Protein 2EP4 (pdb70)

Solvent-accessible surface area: 6997 Å² total; per-residue (Å²): 140,123,117,66,127,107,69,170,120,173,128,159,141,122,179,85,112,4,24,50,48,129,110,74,39,94,122,221,46,129,75,12,138,19,104,22,192,46,27,1,15,100,122,11,14,85,140,57,56,142,111,137,120,36,5,35,96,59,108,106,98,37,120,154,133,98,142,178,89,40,141,116,104,131

Sequence (74 aa):
GSSGSSGKVKELNLHELCAVCLEDFKPRDELGICPCKHAFHRKCLIKWLEVRKVCPLCNMPVLQLAQLSGPSSGGSSGSSGKVKELNLHELCAVCLEDFKPRDELGICPCKHAFHRKCLIKWLEVRKVCPLCNMPVLQLAQLSGPSSGGSSGSSGKVKELNLHELCAVCLEDFKPRDELGICPCKHAFHRKCLIKWLEVRKVCPLCNMPVLQLAQLSGPSSGGSSGSSGKVKELNLHELCAVCLEDFKPRDELGICPCKHAFHRKCLIKWLEVRKVCPLCNMPVLQLAQLSGPSSGGSSGSSGKVKELNLHELCAVCLEDFKPRDELGICPCKHAFHRKCLIKWLEVRKVCPLCNMPVLQLAQLSGPSSGGSSGSSGKVKELNLHELCAVCLEDFKPRDELGICPCKHAFHRKCLIKWLEVRKVCPLCNMPVLQLAQLSGPSSGGSSGSSGKVKELNLHELCAVCLEDFKPRDELGICPCKHAFHRKCLIKWLEVRKVCPLCNMPVLQLAQLSGPSSGGSSGSSGKVKELNLHELCAVCLEDFKPRDELGICPCKHAFHRKCLIKWLEVRKVCPLCNMPVLQLAQLSGPSSGGSSGSSGKVKELNLHELCAVCLEDFKPRDELGICPCKHAFHRKCLIKWLEVRKVCPLCNMPVLQLAQLSGPSSGGSSGSSGKVKELNLHELCAVCLEDFKPRDELGICPCKHAFHRKCLIKWLEVRKVCPLCNMPVLQLAQLSGPSSGGSSGSSGKVKELNLHELCAVCLEDFKPRDELGICPCKHAFHRKCLIKWLEVRKVCPLCNMPVLQLAQLSGPSSGGSSGSSGKVKELNLHELCAVCLEDFKPRDELGICPCKHAFHRKCLIKWLEVRKVCPLCNMPVLQLAQLSGPSSGGSSGSSGKVKELNLHELCAVCLEDFKPRDELGICPCKHAFHRKCLIKWLEVRKVCPLCNMPVLQLAQLSGPSSGGSSGSSGKVKELNLHELCAVCLEDFKPRDELGICPCKHAFHRKCLIKWLEVRKVCPLCNMPVLQLAQLSGPSSGGSSGSSGKVKELNLHELCAVCLEDFKPRDELGICPCKHAFHRKCLIKWLEVRKVCPLCNMPVLQLAQLSGPSSGGSSGSSGKVKELNLHELCAVCLEDFKPRDELGICPCKHAFHRKCLIKWLEVRKVCPLCNMPVLQLAQLSGPSSGGSSGSSGKVKELNLHELCAVCLEDFKPRDELGICPCKHAFHRKCLIKWLEVRKVCPLCNMPVLQLAQLSGPSSGGSSGSSGKVKELNLHELCAVCLEDFKPRDELGICPCKHAFHRKCLIKWLEVRKVCPLCNMPVLQLAQLSGPSSGGSSGSSGKVKELNLHELCAVCLEDFKPRDELGICPCKHAFHRKCLIKWLEVRKVCPLCNMPVLQLAQLSGPSSGGSSGSSGKVKELNLHELCAVCLEDFKPRDELGICPCKHAFHRKCLIKWLEVRKVCPLCNMPVLQLAQLSGPSSG

Radius of gyration: 15.79 Å; Cα contacts (8 Å, |Δi|>4): 57; chains: 1; bounding box: 51×25×34 Å

Foldseek 3Di:
DCPDDDDDDDDDDDDQAADQVRHRDDPVFDWDQAPVRHIHGPVSQVVCCVVQCADSVPRHRDDDVVDVDDDDDD

Secondary structure (DSSP, 8-state):
------S-------S-B-SSS--B--SSS-EEEETTTEEEEHHHHHHHHHH-SB-TTT--B-SS--S---S---

Structure (mmCIF, N/CA/C/O backbone):
data_2EP4
#
_entry.id   2EP4
#
loop_
_entity.id
_entity.type
_entity.pdbx_description
1 polymer 'RING finger protein 24'
2 non-polymer 'ZINC ION'
#
loop_
_atom_site.group_PDB
_atom_site.id
_atom_site.type_symbol
_atom_site.label_atom_id
_atom_site.label_alt_id
_atom_site.label_comp_id
_atom_site.label_asym_id
_atom_site.label_entity_id
_atom_site.label_seq_id
_atom_site.pdbx_PDB_ins_code
_atom_site.Cartn_x
_atom_site.Cartn_y
_atom_site.Cartn_z
_atom_site.occupancy
_atom_site.B_iso_or_equiv
_atom_site.auth_seq_id
_atom_site.auth_comp_id
_atom_site.auth_asym_id
_atom_site.auth_atom_id
_atom_site.pdbx_PDB_model_num
ATOM 1 N N . GLY A 1 1 ? -11.898 -2.873 16.269 1.00 0.00 61 GLY A N 1
ATOM 2 C CA . GLY A 1 1 ? -12.887 -2.865 15.207 1.00 0.00 61 GLY A CA 1
ATOM 3 C C . GLY A 1 1 ? -13.896 -1.745 15.363 1.00 0.00 61 GLY A C 1
ATOM 4 O O . GLY A 1 1 ? -13.779 -0.916 16.266 1.00 0.00 61 GLY A O 1
ATOM 8 N N . SER A 1 2 ? -14.890 -1.719 14.481 1.00 0.00 62 SER A N 1
ATOM 9 C CA . SER A 1 2 ? -15.921 -0.688 14.522 1.00 0.00 62 SER A CA 1
ATOM 10 C C . SER A 1 2 ? -17.311 -1.313 14.590 1.00 0.00 62 SER A C 1
ATOM 11 O O . SER A 1 2 ? -17.646 -2.198 13.803 1.00 0.00 62 SER A O 1
ATOM 19 N N . SER A 1 3 ? -18.117 -0.845 15.538 1.00 0.00 63 SER A N 1
ATOM 20 C CA . SER A 1 3 ? -19.471 -1.360 15.713 1.00 0.00 63 SER A CA 1
ATOM 21 C C . SER A 1 3 ? -20.379 -0.300 16.328 1.00 0.00 63 SER A C 1
ATOM 22 O O . SER A 1 3 ? -20.074 0.262 17.379 1.00 0.00 63 SER A O 1
ATOM 30 N N . GLY A 1 4 ? -21.500 -0.032 15.664 1.00 0.00 64 GLY A N 1
ATOM 31 C CA . GLY A 1 4 ? -22.437 0.960 16.160 1.00 0.00 64 GLY A CA 1
ATOM 32 C C . GLY A 1 4 ? -23.240 1.604 15.048 1.00 0.00 64 GLY A C 1
ATOM 33 O O . GLY A 1 4 ? -23.477 2.812 15.064 1.00 0.00 64 GLY A O 1
ATOM 37 N N . SER A 1 5 ? -23.660 0.797 14.079 1.00 0.00 65 SER A N 1
ATOM 38 C CA . SER A 1 5 ? -24.437 1.297 12.951 1.00 0.00 65 SER A CA 1
ATOM 39 C C . SER A 1 5 ? -25.549 2.228 13.427 1.00 0.00 65 SER A C 1
ATOM 40 O O . SER A 1 5 ? -26.556 1.780 13.974 1.00 0.00 65 SER A O 1
ATOM 48 N N . SER A 1 6 ? -25.357 3.526 13.213 1.00 0.00 66 SER A N 1
ATOM 49 C CA . SER A 1 6 ? -26.340 4.521 13.623 1.00 0.00 66 SER A CA 1
ATOM 50 C C . SER A 1 6 ? -26.102 5.847 12.906 1.00 0.00 66 SER A C 1
ATOM 51 O O . SER A 1 6 ? -24.977 6.166 12.525 1.00 0.00 66 SER A O 1
ATOM 59 N N . GLY A 1 7 ? -27.172 6.615 12.726 1.00 0.00 67 GLY A N 1
ATOM 60 C CA . GLY A 1 7 ? -27.060 7.897 12.055 1.00 0.00 67 GLY A CA 1
ATOM 61 C C . GLY A 1 7 ? -27.023 7.761 10.546 1.00 0.00 67 GLY A C 1
ATOM 62 O O . GLY A 1 7 ? -26.837 6.664 10.019 1.00 0.00 67 GLY A O 1
ATOM 66 N N . LYS A 1 8 ? -27.204 8.877 9.848 1.00 0.00 68 LYS A N 1
ATOM 67 C CA . LYS A 1 8 ? -27.191 8.878 8.390 1.00 0.00 68 LYS A CA 1
ATOM 68 C C . LYS A 1 8 ? -25.761 8.881 7.859 1.00 0.00 68 LYS A C 1
ATOM 69 O O . LYS A 1 8 ? -24.973 9.774 8.173 1.00 0.00 68 LYS A O 1
ATOM 88 N N . VAL A 1 9 ? -25.432 7.878 7.051 1.00 0.00 69 VAL A N 1
ATOM 89 C CA . VAL A 1 9 ? -24.098 7.766 6.474 1.00 0.00 69 VAL A CA 1
ATOM 90 C C . VAL A 1 9 ? -24.147 7.870 4.954 1.00 0.00 69 VAL A C 1
ATOM 91 O O . VAL A 1 9 ? -24.901 7.153 4.295 1.00 0.00 69 VAL A O 1
ATOM 104 N N . LYS A 1 10 ? -23.336 8.766 4.401 1.00 0.00 70 LYS A N 1
ATOM 105 C CA . LYS A 1 10 ? -23.284 8.963 2.957 1.00 0.00 70 LYS A CA 1
ATOM 106 C C . LYS A 1 10 ? -21.851 8.861 2.446 1.00 0.00 70 LYS A C 1
ATOM 107 O O . LYS A 1 10 ? -21.141 9.862 2.359 1.00 0.00 70 LYS A O 1
ATOM 126 N N . GLU A 1 11 ? -21.433 7.645 2.108 1.00 0.00 71 GLU A N 1
ATOM 127 C CA . GLU A 1 11 ? -20.084 7.414 1.604 1.00 0.00 71 GLU A CA 1
ATOM 128 C C . GLU A 1 11 ? -20.114 6.550 0.347 1.00 0.00 71 GLU A C 1
ATOM 129 O O . GLU A 1 11 ? -20.216 5.325 0.423 1.00 0.00 71 GLU A O 1
ATOM 141 N N . LEU A 1 12 ? -20.024 7.197 -0.810 1.00 0.00 72 LEU A N 1
ATOM 142 C CA . LEU A 1 12 ? -20.041 6.489 -2.086 1.00 0.00 72 LEU A CA 1
ATOM 143 C C . LEU A 1 12 ? -19.344 5.138 -1.968 1.00 0.00 72 LEU A C 1
ATOM 144 O O . LEU A 1 12 ? -18.220 5.049 -1.475 1.00 0.00 72 LEU A O 1
ATOM 160 N N . ASN A 1 13 ? -20.018 4.088 -2.426 1.00 0.00 73 ASN A N 1
ATOM 161 C CA . ASN A 1 13 ? -19.463 2.740 -2.373 1.00 0.00 73 ASN A CA 1
ATOM 162 C C . ASN A 1 13 ? -18.435 2.532 -3.481 1.00 0.00 73 ASN A C 1
ATOM 163 O O . ASN A 1 13 ? -18.597 3.033 -4.595 1.00 0.00 73 ASN A O 1
ATOM 174 N N . LEU A 1 14 ? -17.379 1.789 -3.169 1.00 0.00 74 LEU A N 1
ATOM 175 C CA . LEU A 1 14 ? -16.325 1.513 -4.138 1.00 0.00 74 LEU A CA 1
ATOM 176 C C . LEU A 1 14 ? -15.820 0.080 -4.001 1.00 0.00 74 LEU A C 1
ATOM 177 O O . LEU A 1 14 ? -16.044 -0.573 -2.981 1.00 0.00 74 LEU A O 1
ATOM 193 N N . HIS A 1 15 ? -15.136 -0.403 -5.033 1.00 0.00 75 HIS A N 1
ATOM 194 C CA . HIS A 1 15 ? -14.597 -1.758 -5.026 1.00 0.00 75 HIS A CA 1
ATOM 195 C C . HIS A 1 15 ? -13.081 -1.739 -4.858 1.00 0.00 75 HIS A C 1
ATOM 196 O O . HIS A 1 15 ? -12.368 -2.522 -5.484 1.00 0.00 75 HIS A O 1
ATOM 210 N N . GLU A 1 16 ? -12.596 -0.838 -4.008 1.00 0.00 76 GLU A N 1
ATOM 211 C CA . GLU A 1 16 ? -11.164 -0.717 -3.760 1.00 0.00 76 GLU A CA 1
ATOM 212 C C . GLU A 1 16 ? -10.895 -0.340 -2.306 1.00 0.00 76 GLU A C 1
ATOM 213 O O . GLU A 1 16 ? -11.239 0.757 -1.863 1.00 0.00 76 GLU A O 1
ATOM 225 N N . LEU A 1 17 ? -10.277 -1.256 -1.568 1.00 0.00 77 LEU A N 1
ATOM 226 C CA . LEU A 1 17 ? -9.961 -1.021 -0.163 1.00 0.00 77 LEU A CA 1
ATOM 227 C C . LEU A 1 17 ? -8.590 -1.590 0.189 1.00 0.00 77 LEU A C 1
ATOM 228 O O . LEU A 1 17 ? -8.265 -2.721 -0.172 1.00 0.00 77 LEU A O 1
ATOM 244 N N . CYS A 1 18 ? -7.792 -0.799 0.898 1.00 0.00 78 CYS A N 1
ATOM 245 C CA . CYS A 1 18 ? -6.456 -1.224 1.301 1.00 0.00 78 CYS A CA 1
ATOM 246 C C . CYS A 1 18 ? -6.469 -2.671 1.786 1.00 0.00 78 CYS A C 1
ATOM 247 O O . CYS A 1 18 ? -7.526 -3.229 2.078 1.00 0.00 78 CYS A O 1
ATOM 254 N N . ALA A 1 19 ? -5.286 -3.271 1.870 1.00 0.00 79 ALA A N 1
ATOM 255 C CA . ALA A 1 19 ? -5.161 -4.651 2.322 1.00 0.00 79 ALA A CA 1
ATOM 256 C C . ALA A 1 19 ? -4.467 -4.724 3.678 1.00 0.00 79 ALA A C 1
ATOM 257 O O . ALA A 1 19 ? -4.809 -5.556 4.518 1.00 0.00 79 ALA A O 1
ATOM 264 N N . VAL A 1 20 ? -3.489 -3.847 3.885 1.00 0.00 80 VAL A N 1
ATOM 265 C CA . VAL A 1 20 ? -2.747 -3.812 5.139 1.00 0.00 80 VAL A CA 1
ATOM 266 C C . VAL A 1 20 ? -3.634 -3.352 6.290 1.00 0.00 80 VAL A C 1
ATOM 267 O O . VAL A 1 20 ? -3.860 -4.091 7.249 1.00 0.00 80 VAL A O 1
ATOM 280 N N . CYS A 1 21 ? -4.136 -2.125 6.189 1.00 0.00 81 CYS A N 1
ATOM 281 C CA . CYS A 1 21 ? -4.999 -1.564 7.221 1.00 0.00 81 CYS A CA 1
ATOM 282 C C . CYS A 1 21 ? -6.463 -1.896 6.945 1.00 0.00 81 CYS A C 1
ATOM 283 O O . CYS A 1 21 ? -7.275 -1.989 7.867 1.00 0.00 81 CYS A O 1
ATOM 290 N N . LEU A 1 22 ? -6.793 -2.074 5.670 1.00 0.00 82 LEU A N 1
ATOM 291 C CA . LEU A 1 22 ? -8.159 -2.396 5.272 1.00 0.00 82 LEU A CA 1
ATOM 292 C C . LEU A 1 22 ? -9.098 -1.226 5.551 1.00 0.00 82 LEU A C 1
ATOM 293 O O . LEU A 1 22 ? -10.117 -1.384 6.222 1.00 0.00 82 LEU A O 1
ATOM 309 N N . GLU A 1 23 ? -8.747 -0.055 5.029 1.00 0.00 83 GLU A N 1
ATOM 310 C CA . GLU A 1 23 ? -9.560 1.140 5.222 1.00 0.00 83 GLU A CA 1
ATOM 311 C C . GLU A 1 23 ? -9.752 1.886 3.904 1.00 0.00 83 GLU A C 1
ATOM 312 O O . GLU A 1 23 ? -8.798 2.103 3.157 1.00 0.00 83 GLU A O 1
ATOM 324 N N . ASP A 1 24 ? -10.991 2.275 3.627 1.00 0.00 84 ASP A N 1
ATOM 325 C CA . ASP A 1 24 ? -11.310 2.996 2.400 1.00 0.00 84 ASP A CA 1
ATOM 326 C C . ASP A 1 24 ? -10.242 4.041 2.092 1.00 0.00 84 ASP A C 1
ATOM 327 O O . ASP A 1 24 ? -9.966 4.922 2.907 1.00 0.00 84 ASP A O 1
ATOM 336 N N . PHE A 1 25 ? -9.642 3.936 0.910 1.00 0.00 85 PHE A N 1
ATOM 337 C CA . PHE A 1 25 ? -8.603 4.871 0.495 1.00 0.00 85 PHE A CA 1
ATOM 338 C C . PHE A 1 25 ? -9.122 6.306 0.515 1.00 0.00 85 PHE A C 1
ATOM 339 O O . PHE A 1 25 ? -10.263 6.571 0.137 1.00 0.00 85 PHE A O 1
ATOM 356 N N . LYS A 1 26 ? -8.275 7.228 0.960 1.00 0.00 86 LYS A N 1
ATOM 357 C CA . LYS A 1 26 ? -8.645 8.637 1.030 1.00 0.00 86 LYS A CA 1
ATOM 358 C C . LYS A 1 26 ? -7.687 9.493 0.209 1.00 0.00 86 LYS A C 1
ATOM 359 O O . LYS A 1 26 ? -6.496 9.201 0.097 1.00 0.00 86 LYS A O 1
ATOM 378 N N . PRO A 1 27 ? -8.215 10.576 -0.380 1.00 0.00 87 PRO A N 1
ATOM 379 C CA . PRO A 1 27 ? -7.423 11.498 -1.199 1.00 0.00 87 PRO A CA 1
ATOM 380 C C . PRO A 1 27 ? -6.435 12.310 -0.369 1.00 0.00 87 PRO A C 1
ATOM 381 O O . PRO A 1 27 ? -5.322 12.593 -0.812 1.00 0.00 87 PRO A O 1
ATOM 392 N N . ARG A 1 28 ? -6.850 12.682 0.838 1.00 0.00 88 ARG A N 1
ATOM 393 C CA . ARG A 1 28 ? -6.001 13.462 1.730 1.00 0.00 88 ARG A CA 1
ATOM 394 C C . ARG A 1 28 ? -4.613 12.840 1.843 1.00 0.00 88 ARG A C 1
ATOM 395 O O . ARG A 1 28 ? -3.605 13.546 1.863 1.00 0.00 88 ARG A O 1
ATOM 416 N N . ASP A 1 29 ? -4.569 11.514 1.916 1.00 0.00 89 ASP A N 1
ATOM 417 C CA . ASP A 1 29 ? -3.304 10.796 2.026 1.00 0.00 89 ASP A CA 1
ATOM 418 C C . ASP A 1 29 ? -2.814 10.345 0.654 1.00 0.00 89 ASP A C 1
ATOM 419 O O . ASP A 1 29 ? -3.608 9.953 -0.200 1.00 0.00 89 ASP A O 1
ATOM 428 N N . GLU A 1 30 ? -1.502 10.404 0.451 1.00 0.00 90 GLU A N 1
ATOM 429 C CA . GLU A 1 30 ? -0.907 10.004 -0.819 1.00 0.00 90 GLU A CA 1
ATOM 430 C C . GLU A 1 30 ? -1.051 8.500 -1.036 1.00 0.00 90 GLU A C 1
ATOM 431 O O . GLU A 1 30 ? -1.048 7.720 -0.083 1.00 0.00 90 GLU A O 1
ATOM 443 N N . LEU A 1 31 ? -1.177 8.100 -2.297 1.00 0.00 91 LEU A N 1
ATOM 444 C CA . LEU A 1 31 ? -1.323 6.690 -2.641 1.00 0.00 91 LEU A CA 1
ATOM 445 C C . LEU A 1 31 ? -0.188 6.232 -3.552 1.00 0.00 91 LEU A C 1
ATOM 446 O O . LEU A 1 31 ? 0.066 6.833 -4.595 1.00 0.00 91 LEU A O 1
ATOM 462 N N . GLY A 1 32 ? 0.491 5.162 -3.151 1.00 0.00 92 GLY A N 1
ATOM 463 C CA . GLY A 1 32 ? 1.590 4.640 -3.943 1.00 0.00 92 GLY A CA 1
ATOM 464 C C . GLY A 1 32 ? 1.177 3.458 -4.798 1.00 0.00 92 GLY A C 1
ATOM 465 O O . GLY A 1 32 ? 0.711 2.443 -4.282 1.00 0.00 92 GLY A O 1
ATOM 469 N N . ILE A 1 33 ? 1.348 3.591 -6.109 1.00 0.00 93 ILE A N 1
ATOM 470 C CA . ILE A 1 33 ? 0.989 2.526 -7.037 1.00 0.00 93 ILE A CA 1
ATOM 471 C C . ILE A 1 33 ? 2.161 1.577 -7.265 1.00 0.00 93 ILE A C 1
ATOM 472 O O . ILE A 1 33 ? 3.298 2.013 -7.451 1.00 0.00 93 ILE A O 1
ATOM 488 N N . CYS A 1 34 ? 1.876 0.280 -7.250 1.00 0.00 94 CYS A N 1
ATOM 489 C CA . CYS A 1 34 ? 2.907 -0.731 -7.456 1.00 0.00 94 CYS A CA 1
ATOM 490 C C . CYS A 1 34 ? 2.859 -1.274 -8.881 1.00 0.00 94 CYS A C 1
ATOM 491 O O . CYS A 1 34 ? 1.866 -1.128 -9.594 1.00 0.00 94 CYS A O 1
ATOM 499 N N . PRO A 1 35 ? 3.957 -1.916 -9.307 1.00 0.00 95 PRO A N 1
ATOM 500 C CA . PRO A 1 35 ? 4.066 -2.492 -10.650 1.00 0.00 95 PRO A CA 1
ATOM 501 C C . PRO A 1 35 ? 3.165 -3.709 -10.833 1.00 0.00 95 PRO A C 1
ATOM 502 O O . PRO A 1 35 ? 3.182 -4.354 -11.882 1.00 0.00 95 PRO A O 1
ATOM 513 N N . CYS A 1 36 ? 2.380 -4.018 -9.806 1.00 0.00 96 CYS A N 1
ATOM 514 C CA . CYS A 1 36 ? 1.472 -5.158 -9.853 1.00 0.00 96 CYS A CA 1
ATOM 515 C C . CYS A 1 36 ? 0.018 -4.695 -9.844 1.00 0.00 96 CYS A C 1
ATOM 516 O O . CYS A 1 36 ? -0.861 -5.383 -9.323 1.00 0.00 96 CYS A O 1
ATOM 523 N N . LYS A 1 37 ? -0.229 -3.526 -10.423 1.00 0.00 97 LYS A N 1
ATOM 524 C CA . LYS A 1 37 ? -1.576 -2.970 -10.484 1.00 0.00 97 LYS A CA 1
ATOM 525 C C . LYS A 1 37 ? -2.236 -2.992 -9.109 1.00 0.00 97 LYS A C 1
ATOM 526 O O . LYS A 1 37 ? -3.412 -3.335 -8.980 1.00 0.00 97 LYS A O 1
ATOM 545 N N . HIS A 1 38 ? -1.473 -2.624 -8.085 1.00 0.00 98 HIS A N 1
ATOM 546 C CA . HIS A 1 38 ? -1.985 -2.600 -6.720 1.00 0.00 98 HIS A CA 1
ATOM 547 C C . HIS A 1 38 ? -1.525 -1.342 -5.989 1.00 0.00 98 HIS A C 1
ATOM 548 O O . HIS A 1 38 ? -0.327 -1.092 -5.859 1.00 0.00 98 HIS A O 1
ATOM 562 N N . ALA A 1 39 ? -2.485 -0.554 -5.515 1.00 0.00 99 ALA A N 1
ATOM 563 C CA . ALA A 1 39 ? -2.178 0.676 -4.797 1.00 0.00 99 ALA A CA 1
ATOM 564 C C . ALA A 1 39 ? -2.396 0.506 -3.297 1.00 0.00 99 ALA A C 1
ATOM 565 O O . ALA A 1 39 ? -3.314 -0.194 -2.869 1.00 0.00 99 ALA A O 1
ATOM 572 N N . PHE A 1 40 ? -1.545 1.148 -2.504 1.00 0.00 100 PHE A N 1
ATOM 573 C CA . PHE A 1 40 ? -1.644 1.066 -1.051 1.00 0.00 100 PHE A CA 1
ATOM 574 C C . PHE A 1 40 ? -1.256 2.392 -0.403 1.00 0.00 100 PHE A C 1
ATOM 575 O O . PHE A 1 40 ? -0.707 3.278 -1.059 1.00 0.00 100 PHE A O 1
ATOM 592 N N . HIS A 1 41 ? -1.545 2.520 0.888 1.00 0.00 101 HIS A N 1
ATOM 593 C CA . HIS A 1 41 ? -1.227 3.738 1.625 1.00 0.00 101 HIS A CA 1
ATOM 594 C C . HIS A 1 41 ? 0.283 3.908 1.766 1.00 0.00 101 HIS A C 1
ATOM 595 O O . HIS A 1 41 ? 0.987 2.982 2.167 1.00 0.00 101 HIS A O 1
ATOM 609 N N . ARG A 1 42 ? 0.772 5.098 1.432 1.00 0.00 102 ARG A N 1
ATOM 610 C CA . ARG A 1 42 ? 2.198 5.389 1.519 1.00 0.00 102 ARG A CA 1
ATOM 611 C C . ARG A 1 42 ? 2.789 4.831 2.810 1.00 0.00 102 ARG A C 1
ATOM 612 O O . ARG A 1 42 ? 3.939 4.393 2.841 1.00 0.00 102 ARG A O 1
ATOM 633 N N . LYS A 1 43 ? 1.995 4.851 3.875 1.00 0.00 103 LYS A N 1
ATOM 634 C CA . LYS A 1 43 ? 2.437 4.347 5.170 1.00 0.00 103 LYS A CA 1
ATOM 635 C C . LYS A 1 43 ? 2.327 2.827 5.228 1.00 0.00 103 LYS A C 1
ATOM 636 O O . LYS A 1 43 ? 3.293 2.137 5.555 1.00 0.00 103 LYS A O 1
ATOM 655 N N . CYS A 1 44 ? 1.145 2.311 4.908 1.00 0.00 104 CYS A N 1
ATOM 656 C CA . CYS A 1 44 ? 0.909 0.872 4.923 1.00 0.00 104 CYS A CA 1
ATOM 657 C C . CYS A 1 44 ? 1.987 0.136 4.132 1.00 0.00 104 CYS A C 1
ATOM 658 O O . CYS A 1 44 ? 2.564 -0.842 4.609 1.00 0.00 104 CYS A O 1
ATOM 665 N N . LEU A 1 45 ? 2.252 0.612 2.921 1.00 0.00 105 LEU A N 1
ATOM 666 C CA . LEU A 1 45 ? 3.261 0.000 2.062 1.00 0.00 105 LEU A CA 1
ATOM 667 C C . LEU A 1 45 ? 4.637 0.051 2.717 1.00 0.00 105 LEU A C 1
ATOM 668 O O . LEU A 1 45 ? 5.202 -0.982 3.078 1.00 0.00 105 LEU A O 1
ATOM 684 N N . ILE A 1 46 ? 5.169 1.259 2.870 1.00 0.00 106 ILE A N 1
ATOM 685 C CA . ILE A 1 46 ? 6.478 1.444 3.485 1.00 0.00 106 ILE A CA 1
ATOM 686 C C . ILE A 1 46 ? 6.673 0.492 4.660 1.00 0.00 106 ILE A C 1
ATOM 687 O O . ILE A 1 46 ? 7.688 -0.199 4.751 1.00 0.00 106 ILE A O 1
ATOM 703 N N . LYS A 1 47 ? 5.693 0.458 5.556 1.00 0.00 107 LYS A N 1
ATOM 704 C CA . LYS A 1 47 ? 5.754 -0.412 6.725 1.00 0.00 107 LYS A CA 1
ATOM 705 C C . LYS A 1 47 ? 5.719 -1.880 6.312 1.00 0.00 107 LYS A C 1
ATOM 706 O O . LYS A 1 47 ? 6.670 -2.624 6.552 1.00 0.00 107 LYS A O 1
ATOM 725 N N . TRP A 1 48 ? 4.619 -2.289 5.691 1.00 0.00 108 TRP A N 1
ATOM 726 C CA . TRP A 1 48 ? 4.461 -3.668 5.244 1.00 0.00 108 TRP A CA 1
ATOM 727 C C . TRP A 1 48 ? 5.715 -4.154 4.525 1.00 0.00 108 TRP A C 1
ATOM 728 O O . TRP A 1 48 ? 6.036 -5.343 4.550 1.00 0.00 108 TRP A O 1
ATOM 749 N N . LEU A 1 49 ? 6.421 -3.228 3.885 1.00 0.00 109 LEU A N 1
ATOM 750 C CA . LEU A 1 49 ? 7.641 -3.562 3.158 1.00 0.00 109 LEU A CA 1
ATOM 751 C C . LEU A 1 49 ? 8.754 -3.966 4.120 1.00 0.00 109 LEU A C 1
ATOM 752 O O . LEU A 1 49 ? 9.564 -4.840 3.814 1.00 0.00 109 LEU A O 1
ATOM 768 N N . GLU A 1 50 ? 8.784 -3.326 5.284 1.00 0.00 110 GLU A N 1
ATOM 769 C CA . GLU A 1 50 ? 9.797 -3.620 6.291 1.00 0.00 110 GLU A CA 1
ATOM 770 C C . GLU A 1 50 ? 9.661 -5.053 6.797 1.00 0.00 110 GLU A C 1
ATOM 771 O O . GLU A 1 50 ? 10.623 -5.821 6.789 1.00 0.00 110 GLU A O 1
ATOM 783 N N . VAL A 1 51 ? 8.458 -5.407 7.239 1.00 0.00 111 VAL A N 1
ATOM 784 C CA . VAL A 1 51 ? 8.194 -6.747 7.749 1.00 0.00 111 VAL A CA 1
ATOM 785 C C . VAL A 1 51 ? 8.099 -7.758 6.612 1.00 0.00 111 VAL A C 1
ATOM 786 O O . VAL A 1 51 ? 8.479 -8.919 6.767 1.00 0.00 111 VAL A O 1
ATOM 799 N N . ARG A 1 52 ? 7.589 -7.310 5.469 1.00 0.00 112 ARG A N 1
ATOM 800 C CA . ARG A 1 52 ? 7.443 -8.176 4.306 1.00 0.00 112 ARG A CA 1
ATOM 801 C C . ARG A 1 52 ? 7.611 -7.383 3.013 1.00 0.00 112 ARG A C 1
ATOM 802 O O . ARG A 1 52 ? 6.736 -6.606 2.631 1.00 0.00 112 ARG A O 1
ATOM 823 N N . LYS A 1 53 ? 8.741 -7.584 2.344 1.00 0.00 113 LYS A N 1
ATOM 824 C CA . LYS A 1 53 ? 9.024 -6.889 1.094 1.00 0.00 113 LYS A CA 1
ATOM 825 C C . LYS A 1 53 ? 8.224 -7.491 -0.057 1.00 0.00 113 LYS A C 1
ATOM 826 O O . LYS A 1 53 ? 8.770 -7.781 -1.121 1.00 0.00 113 LYS A O 1
ATOM 845 N N . VAL A 1 54 ? 6.926 -7.676 0.164 1.00 0.00 114 VAL A N 1
ATOM 846 C CA . VAL A 1 54 ? 6.050 -8.241 -0.855 1.00 0.00 114 VAL A CA 1
ATOM 847 C C . VAL A 1 54 ? 4.670 -7.594 -0.814 1.00 0.00 114 VAL A C 1
ATOM 848 O O . VAL A 1 54 ? 4.327 -6.899 0.143 1.00 0.00 114 VAL A O 1
ATOM 861 N N . CYS A 1 55 ? 3.882 -7.827 -1.858 1.00 0.00 115 CYS A N 1
ATOM 862 C CA . CYS A 1 55 ? 2.538 -7.268 -1.942 1.00 0.00 115 CYS A CA 1
ATOM 863 C C . CYS A 1 55 ? 1.542 -8.125 -1.167 1.00 0.00 115 CYS A C 1
ATOM 864 O O . CYS A 1 55 ? 1.433 -9.334 -1.374 1.00 0.00 115 CYS A O 1
ATOM 871 N N . PRO A 1 56 ? 0.798 -7.486 -0.252 1.00 0.00 116 PRO A N 1
ATOM 872 C CA . PRO A 1 56 ? -0.202 -8.170 0.573 1.00 0.00 116 PRO A CA 1
ATOM 873 C C . PRO A 1 56 ? -1.412 -8.621 -0.239 1.00 0.00 116 PRO A C 1
ATOM 874 O O . PRO A 1 56 ? -2.383 -9.141 0.312 1.00 0.00 116 PRO A O 1
ATOM 885 N N . LEU A 1 57 ? -1.347 -8.420 -1.550 1.00 0.00 117 LEU A N 1
ATOM 886 C CA . LEU A 1 57 ? -2.437 -8.807 -2.439 1.00 0.00 117 LEU A CA 1
ATOM 887 C C . LEU A 1 57 ? -2.027 -9.979 -3.326 1.00 0.00 117 LEU A C 1
ATOM 888 O O . LEU A 1 57 ? -2.501 -11.101 -3.148 1.00 0.00 117 LEU A O 1
ATOM 904 N N . CYS A 1 58 ? -1.143 -9.710 -4.280 1.00 0.00 118 CYS A N 1
ATOM 905 C CA . CYS A 1 58 ? -0.667 -10.742 -5.194 1.00 0.00 118 CYS A CA 1
ATOM 906 C C . CYS A 1 58 ? 0.407 -11.601 -4.533 1.00 0.00 118 CYS A C 1
ATOM 907 O O . CYS A 1 58 ? 0.562 -12.777 -4.858 1.00 0.00 118 CYS A O 1
ATOM 914 N N . ASN A 1 59 ? 1.146 -11.003 -3.604 1.00 0.00 119 ASN A N 1
ATOM 915 C CA . ASN A 1 59 ? 2.206 -11.714 -2.897 1.00 0.00 119 ASN A CA 1
ATOM 916 C C . ASN A 1 59 ? 3.409 -11.941 -3.807 1.00 0.00 119 ASN A C 1
ATOM 917 O O . ASN A 1 59 ? 3.994 -13.023 -3.820 1.00 0.00 119 ASN A O 1
ATOM 928 N N . MET A 1 60 ? 3.773 -10.912 -4.566 1.00 0.00 120 MET A N 1
ATOM 929 C CA . MET A 1 60 ? 4.908 -10.999 -5.477 1.00 0.00 120 MET A CA 1
ATOM 930 C C . MET A 1 60 ? 6.106 -10.230 -4.929 1.00 0.00 120 MET A C 1
ATOM 931 O O . MET A 1 60 ? 5.970 -9.154 -4.347 1.00 0.00 120 MET A O 1
ATOM 945 N N . PRO A 1 61 ? 7.309 -10.793 -5.118 1.00 0.00 121 PRO A N 1
ATOM 946 C CA . PRO A 1 61 ? 8.554 -10.177 -4.650 1.00 0.00 121 PRO A CA 1
ATOM 947 C C . PRO A 1 61 ? 8.910 -8.920 -5.436 1.00 0.00 121 PRO A C 1
ATOM 948 O O . PRO A 1 61 ? 9.304 -8.995 -6.600 1.00 0.00 121 PRO A O 1
ATOM 959 N N . VAL A 1 62 ? 8.769 -7.765 -4.793 1.00 0.00 122 VAL A N 1
ATOM 960 C CA . VAL A 1 62 ? 9.077 -6.491 -5.432 1.00 0.00 122 VAL A CA 1
ATOM 961 C C . VAL A 1 62 ? 10.304 -5.843 -4.801 1.00 0.00 122 VAL A C 1
ATOM 962 O O . VAL A 1 62 ? 10.185 -5.005 -3.906 1.00 0.00 122 VAL A O 1
ATOM 975 N N . LEU A 1 63 ? 11.482 -6.234 -5.273 1.00 0.00 123 LEU A N 1
ATOM 976 C CA . LEU A 1 63 ? 12.733 -5.691 -4.756 1.00 0.00 123 LEU A CA 1
ATOM 977 C C . LEU A 1 63 ? 13.351 -4.709 -5.746 1.00 0.00 123 LEU A C 1
ATOM 978 O O . LEU A 1 63 ? 13.751 -3.606 -5.373 1.00 0.00 123 LEU A O 1
ATOM 994 N N . GLN A 1 64 ? 13.423 -5.116 -7.009 1.00 0.00 124 GLN A N 1
ATOM 995 C CA . GLN A 1 64 ? 13.991 -4.271 -8.053 1.00 0.00 124 GLN A CA 1
ATOM 996 C C . GLN A 1 64 ? 12.971 -4.010 -9.156 1.00 0.00 124 GLN A C 1
ATOM 997 O O . GLN A 1 64 ? 12.247 -4.914 -9.574 1.00 0.00 124 GLN A O 1
ATOM 1011 N N . LEU A 1 65 ? 12.919 -2.768 -9.624 1.00 0.00 125 LEU A N 1
ATOM 1012 C CA . LEU A 1 65 ? 11.987 -2.386 -10.680 1.00 0.00 125 LEU A CA 1
ATOM 1013 C C . LEU A 1 65 ? 12.469 -2.884 -12.038 1.00 0.00 125 LEU A C 1
ATOM 1014 O O . LEU A 1 65 ? 13.375 -2.304 -12.636 1.00 0.00 125 LEU A O 1
ATOM 1030 N N . ALA A 1 66 ? 11.856 -3.960 -12.520 1.00 0.00 126 ALA A N 1
ATOM 1031 C CA . ALA A 1 66 ? 12.221 -4.533 -13.810 1.00 0.00 126 ALA A CA 1
ATOM 1032 C C . ALA A 1 66 ? 12.069 -3.507 -14.929 1.00 0.00 126 ALA A C 1
ATOM 1033 O O . ALA A 1 66 ? 12.939 -3.383 -15.791 1.00 0.00 126 ALA A O 1
ATOM 1040 N N . GLN A 1 67 ? 10.959 -2.776 -14.909 1.00 0.00 127 GLN A N 1
ATOM 1041 C CA . GLN A 1 67 ? 10.694 -1.763 -15.923 1.00 0.00 127 GLN A CA 1
ATOM 1042 C C . GLN A 1 67 ? 11.865 -0.793 -16.042 1.00 0.00 127 GLN A C 1
ATOM 1043 O O . GLN A 1 67 ? 12.511 -0.458 -15.049 1.00 0.00 127 GLN A O 1
ATOM 1057 N N . LEU A 1 68 ? 12.134 -0.346 -17.264 1.00 0.00 128 LEU A N 1
ATOM 1058 C CA . LEU A 1 68 ? 13.228 0.586 -17.514 1.00 0.00 128 LEU A CA 1
ATOM 1059 C C . LEU A 1 68 ? 12.765 2.029 -17.337 1.00 0.00 128 LEU A C 1
ATOM 1060 O O . LEU A 1 68 ? 12.375 2.689 -18.300 1.00 0.00 128 LEU A O 1
ATOM 1076 N N . SER A 1 69 ? 12.814 2.513 -16.100 1.00 0.00 129 SER A N 1
ATOM 1077 C CA . SER A 1 69 ? 12.399 3.877 -15.796 1.00 0.00 129 SER A CA 1
ATOM 1078 C C . SER A 1 69 ? 13.572 4.844 -15.924 1.00 0.00 129 SER A C 1
ATOM 1079 O O . SER A 1 69 ? 13.517 5.807 -16.688 1.00 0.00 129 SER A O 1
ATOM 1087 N N . GLY A 1 70 ? 14.635 4.579 -15.170 1.00 0.00 130 GLY A N 1
ATOM 1088 C CA . GLY A 1 70 ? 15.807 5.433 -15.213 1.00 0.00 130 GLY A CA 1
ATOM 1089 C C . GLY A 1 70 ? 17.098 4.654 -15.060 1.00 0.00 130 GLY A C 1
ATOM 1090 O O . GLY A 1 70 ? 17.102 3.489 -14.661 1.00 0.00 130 GLY A O 1
ATOM 1094 N N . PRO A 1 71 ? 18.227 5.302 -15.385 1.00 0.00 131 PRO A N 1
ATOM 1095 C CA . PRO A 1 71 ? 19.551 4.681 -15.290 1.00 0.00 131 PRO A CA 1
ATOM 1096 C C . PRO A 1 71 ? 19.982 4.451 -13.846 1.00 0.00 131 PRO A C 1
ATOM 1097 O O . PRO A 1 71 ? 21.124 4.074 -13.581 1.00 0.00 131 PRO A O 1
ATOM 1108 N N . SER A 1 72 ? 19.062 4.680 -12.915 1.00 0.00 132 SER A N 1
ATOM 1109 C CA . SER A 1 72 ? 19.348 4.501 -11.496 1.00 0.00 132 SER A CA 1
ATOM 1110 C C . SER A 1 72 ? 19.322 3.023 -11.119 1.00 0.00 132 SER A C 1
ATOM 1111 O O . SER A 1 72 ? 18.641 2.625 -10.174 1.00 0.00 132 SER A O 1
ATOM 1119 N N . SER A 1 73 ? 20.068 2.215 -11.865 1.00 0.00 133 SER A N 1
ATOM 1120 C CA . SER A 1 73 ? 20.128 0.780 -11.613 1.00 0.00 133 SER A CA 1
ATOM 1121 C C . SER A 1 73 ? 21.550 0.257 -11.788 1.00 0.00 133 SER A C 1
ATOM 1122 O O . SER A 1 73 ? 22.183 0.479 -12.820 1.00 0.00 133 SER A O 1
ATOM 1130 N N . GLY A 1 74 ? 22.047 -0.439 -10.770 1.00 0.00 134 GLY A N 1
ATOM 1131 C CA . GLY A 1 74 ? 23.391 -0.984 -10.830 1.00 0.00 134 GLY A CA 1
ATOM 1132 C C . GLY A 1 74 ? 24.031 -1.102 -9.460 1.00 0.00 134 GLY A C 1
ATOM 1133 O O . GLY A 1 74 ? 23.507 -1.783 -8.580 1.00 0.00 134 GLY A O 1
ATOM 1139 N N . GLY A 1 1 ? -23.430 28.027 14.778 1.00 0.00 61 GLY A N 2
ATOM 1140 C CA . GLY A 1 1 ? -23.958 27.186 13.720 1.00 0.00 61 GLY A CA 2
ATOM 1141 C C . GLY A 1 1 ? -22.994 26.087 13.317 1.00 0.00 61 GLY A C 2
ATOM 1142 O O . GLY A 1 1 ? -22.494 26.073 12.192 1.00 0.00 61 GLY A O 2
ATOM 1146 N N . SER A 1 2 ? -22.730 25.166 14.238 1.00 0.00 62 SER A N 2
ATOM 1147 C CA . SER A 1 2 ? -21.815 24.062 13.975 1.00 0.00 62 SER A CA 2
ATOM 1148 C C . SER A 1 2 ? -22.212 22.825 14.775 1.00 0.00 62 SER A C 2
ATOM 1149 O O . SER A 1 2 ? -22.766 22.931 15.870 1.00 0.00 62 SER A O 2
ATOM 1157 N N . SER A 1 3 ? -21.924 21.652 14.221 1.00 0.00 63 SER A N 2
ATOM 1158 C CA . SER A 1 3 ? -22.253 20.393 14.881 1.00 0.00 63 SER A CA 2
ATOM 1159 C C . SER A 1 3 ? -21.440 19.243 14.294 1.00 0.00 63 SER A C 2
ATOM 1160 O O . SER A 1 3 ? -20.763 19.401 13.279 1.00 0.00 63 SER A O 2
ATOM 1168 N N . GLY A 1 4 ? -21.513 18.085 14.942 1.00 0.00 64 GLY A N 2
ATOM 1169 C CA . GLY A 1 4 ? -20.779 16.924 14.471 1.00 0.00 64 GLY A CA 2
ATOM 1170 C C . GLY A 1 4 ? -21.694 15.796 14.038 1.00 0.00 64 GLY A C 2
ATOM 1171 O O . GLY A 1 4 ? -22.337 15.156 14.870 1.00 0.00 64 GLY A O 2
ATOM 1175 N N . SER A 1 5 ? -21.755 15.553 12.733 1.00 0.00 65 SER A N 2
ATOM 1176 C CA . SER A 1 5 ? -22.602 14.498 12.190 1.00 0.00 65 SER A CA 2
ATOM 1177 C C . SER A 1 5 ? -21.900 13.770 11.048 1.00 0.00 65 SER A C 2
ATOM 1178 O O . SER A 1 5 ? -21.725 14.321 9.961 1.00 0.00 65 SER A O 2
ATOM 1186 N N . SER A 1 6 ? -21.499 12.529 11.304 1.00 0.00 66 SER A N 2
ATOM 1187 C CA . SER A 1 6 ? -20.812 11.725 10.299 1.00 0.00 66 SER A CA 2
ATOM 1188 C C . SER A 1 6 ? -21.676 10.546 9.863 1.00 0.00 66 SER A C 2
ATOM 1189 O O . SER A 1 6 ? -22.117 9.747 10.687 1.00 0.00 66 SER A O 2
ATOM 1197 N N . GLY A 1 7 ? -21.914 10.446 8.558 1.00 0.00 67 GLY A N 2
ATOM 1198 C CA . GLY A 1 7 ? -22.724 9.362 8.033 1.00 0.00 67 GLY A CA 2
ATOM 1199 C C . GLY A 1 7 ? -23.556 9.786 6.839 1.00 0.00 67 GLY A C 2
ATOM 1200 O O . GLY A 1 7 ? -24.758 10.021 6.962 1.00 0.00 67 GLY A O 2
ATOM 1204 N N . LYS A 1 8 ? -22.915 9.885 5.679 1.00 0.00 68 LYS A N 2
ATOM 1205 C CA . LYS A 1 8 ? -23.602 10.284 4.457 1.00 0.00 68 LYS A CA 2
ATOM 1206 C C . LYS A 1 8 ? -24.298 9.091 3.810 1.00 0.00 68 LYS A C 2
ATOM 1207 O O . LYS A 1 8 ? -23.646 8.179 3.301 1.00 0.00 68 LYS A O 2
ATOM 1226 N N . VAL A 1 9 ? -25.627 9.104 3.832 1.00 0.00 69 VAL A N 2
ATOM 1227 C CA . VAL A 1 9 ? -26.412 8.024 3.245 1.00 0.00 69 VAL A CA 2
ATOM 1228 C C . VAL A 1 9 ? -26.304 8.030 1.724 1.00 0.00 69 VAL A C 2
ATOM 1229 O O . VAL A 1 9 ? -26.739 8.972 1.063 1.00 0.00 69 VAL A O 2
ATOM 1242 N N . LYS A 1 10 ? -25.720 6.970 1.175 1.00 0.00 70 LYS A N 2
ATOM 1243 C CA . LYS A 1 10 ? -25.555 6.850 -0.269 1.00 0.00 70 LYS A CA 2
ATOM 1244 C C . LYS A 1 10 ? -25.026 5.469 -0.643 1.00 0.00 70 LYS A C 2
ATOM 1245 O O . LYS A 1 10 ? -24.351 4.817 0.153 1.00 0.00 70 LYS A O 2
ATOM 1264 N N . GLU A 1 11 ? -25.337 5.030 -1.859 1.00 0.00 71 GLU A N 2
ATOM 1265 C CA . GLU A 1 11 ? -24.891 3.727 -2.337 1.00 0.00 71 GLU A CA 2
ATOM 1266 C C . GLU A 1 11 ? -23.374 3.696 -2.498 1.00 0.00 71 GLU A C 2
ATOM 1267 O O . GLU A 1 11 ? -22.806 4.458 -3.282 1.00 0.00 71 GLU A O 2
ATOM 1279 N N . LEU A 1 12 ? -22.723 2.811 -1.751 1.00 0.00 72 LEU A N 2
ATOM 1280 C CA . LEU A 1 12 ? -21.272 2.680 -1.810 1.00 0.00 72 LEU A CA 2
ATOM 1281 C C . LEU A 1 12 ? -20.869 1.415 -2.563 1.00 0.00 72 LEU A C 2
ATOM 1282 O O . LEU A 1 12 ? -21.279 0.312 -2.205 1.00 0.00 72 LEU A O 2
ATOM 1298 N N . ASN A 1 13 ? -20.062 1.585 -3.605 1.00 0.00 73 ASN A N 2
ATOM 1299 C CA . ASN A 1 13 ? -19.602 0.457 -4.407 1.00 0.00 73 ASN A CA 2
ATOM 1300 C C . ASN A 1 13 ? -18.336 -0.152 -3.813 1.00 0.00 73 ASN A C 2
ATOM 1301 O O . ASN A 1 13 ? -17.653 0.475 -3.003 1.00 0.00 73 ASN A O 2
ATOM 1312 N N . LEU A 1 14 ? -18.028 -1.378 -4.222 1.00 0.00 74 LEU A N 2
ATOM 1313 C CA . LEU A 1 14 ? -16.842 -2.073 -3.732 1.00 0.00 74 LEU A CA 2
ATOM 1314 C C . LEU A 1 14 ? -15.637 -1.787 -4.621 1.00 0.00 74 LEU A C 2
ATOM 1315 O O . LEU A 1 14 ? -15.687 -1.986 -5.836 1.00 0.00 74 LEU A O 2
ATOM 1331 N N . HIS A 1 15 ? -14.553 -1.322 -4.009 1.00 0.00 75 HIS A N 2
ATOM 1332 C CA . HIS A 1 15 ? -13.332 -1.012 -4.745 1.00 0.00 75 HIS A CA 2
ATOM 1333 C C . HIS A 1 15 ? -12.112 -1.608 -4.050 1.00 0.00 75 HIS A C 2
ATOM 1334 O O . HIS A 1 15 ? -12.228 -2.217 -2.987 1.00 0.00 75 HIS A O 2
ATOM 1348 N N . GLU A 1 16 ? -10.943 -1.428 -4.658 1.00 0.00 76 GLU A N 2
ATOM 1349 C CA . GLU A 1 16 ? -9.703 -1.950 -4.097 1.00 0.00 76 GLU A CA 2
ATOM 1350 C C . GLU A 1 16 ? -9.351 -1.235 -2.796 1.00 0.00 76 GLU A C 2
ATOM 1351 O O . GLU A 1 16 ? -8.774 -0.147 -2.808 1.00 0.00 76 GLU A O 2
ATOM 1363 N N . LEU A 1 17 ? -9.703 -1.854 -1.674 1.00 0.00 77 LEU A N 2
ATOM 1364 C CA . LEU A 1 17 ? -9.425 -1.277 -0.363 1.00 0.00 77 LEU A CA 2
ATOM 1365 C C . LEU A 1 17 ? -8.087 -1.773 0.178 1.00 0.00 77 LEU A C 2
ATOM 1366 O O . LEU A 1 17 ? -7.769 -2.959 0.086 1.00 0.00 77 LEU A O 2
ATOM 1382 N N . CYS A 1 18 ? -7.308 -0.857 0.743 1.00 0.00 78 CYS A N 2
ATOM 1383 C CA . CYS A 1 18 ? -6.005 -1.199 1.301 1.00 0.00 78 CYS A CA 2
ATOM 1384 C C . CYS A 1 18 ? -6.085 -2.485 2.119 1.00 0.00 78 CYS A C 2
ATOM 1385 O O . CYS A 1 18 ? -6.888 -2.594 3.045 1.00 0.00 78 CYS A O 2
ATOM 1392 N N . ALA A 1 19 ? -5.246 -3.455 1.770 1.00 0.00 79 ALA A N 2
ATOM 1393 C CA . ALA A 1 19 ? -5.219 -4.731 2.474 1.00 0.00 79 ALA A CA 2
ATOM 1394 C C . ALA A 1 19 ? -4.207 -4.708 3.614 1.00 0.00 79 ALA A C 2
ATOM 1395 O O . ALA A 1 19 ? -3.760 -5.756 4.082 1.00 0.00 79 ALA A O 2
ATOM 1402 N N . VAL A 1 20 ? -3.850 -3.508 4.059 1.00 0.00 80 VAL A N 2
ATOM 1403 C CA . VAL A 1 20 ? -2.891 -3.349 5.145 1.00 0.00 80 VAL A CA 2
ATOM 1404 C C . VAL A 1 20 ? -3.567 -2.807 6.400 1.00 0.00 80 VAL A C 2
ATOM 1405 O O . VAL A 1 20 ? -3.288 -3.255 7.512 1.00 0.00 80 VAL A O 2
ATOM 1418 N N . CYS A 1 21 ? -4.459 -1.839 6.214 1.00 0.00 81 CYS A N 2
ATOM 1419 C CA . CYS A 1 21 ? -5.176 -1.235 7.330 1.00 0.00 81 CYS A CA 2
ATOM 1420 C C . CYS A 1 21 ? -6.677 -1.483 7.210 1.00 0.00 81 CYS A C 2
ATOM 1421 O O . CYS A 1 21 ? -7.438 -1.215 8.140 1.00 0.00 81 CYS A O 2
ATOM 1428 N N . LEU A 1 22 ? -7.096 -1.998 6.059 1.00 0.00 82 LEU A N 2
ATOM 1429 C CA . LEU A 1 22 ? -8.506 -2.283 5.816 1.00 0.00 82 LEU A CA 2
ATOM 1430 C C . LEU A 1 22 ? -9.340 -1.008 5.893 1.00 0.00 82 LEU A C 2
ATOM 1431 O O . LEU A 1 22 ? -10.366 -0.967 6.572 1.00 0.00 82 LEU A O 2
ATOM 1447 N N . GLU A 1 23 ? -8.894 0.028 5.191 1.00 0.00 83 GLU A N 2
ATOM 1448 C CA . GLU A 1 23 ? -9.602 1.303 5.179 1.00 0.00 83 GLU A CA 2
ATOM 1449 C C . GLU A 1 23 ? -9.637 1.893 3.772 1.00 0.00 83 GLU A C 2
ATOM 1450 O O . GLU A 1 23 ? -8.599 2.064 3.133 1.00 0.00 83 GLU A O 2
ATOM 1462 N N . ASP A 1 24 ? -10.838 2.201 3.296 1.00 0.00 84 ASP A N 2
ATOM 1463 C CA . ASP A 1 24 ? -11.010 2.772 1.965 1.00 0.00 84 ASP A CA 2
ATOM 1464 C C . ASP A 1 24 ? -9.928 3.808 1.674 1.00 0.00 84 ASP A C 2
ATOM 1465 O O . ASP A 1 24 ? -9.525 4.565 2.557 1.00 0.00 84 ASP A O 2
ATOM 1474 N N . PHE A 1 25 ? -9.461 3.835 0.430 1.00 0.00 85 PHE A N 2
ATOM 1475 C CA . PHE A 1 25 ? -8.424 4.776 0.023 1.00 0.00 85 PHE A CA 2
ATOM 1476 C C . PHE A 1 25 ? -8.992 6.185 -0.114 1.00 0.00 85 PHE A C 2
ATOM 1477 O O . PHE A 1 25 ? -10.137 6.368 -0.528 1.00 0.00 85 PHE A O 2
ATOM 1494 N N . LYS A 1 26 ? -8.184 7.179 0.237 1.00 0.00 86 LYS A N 2
ATOM 1495 C CA . LYS A 1 26 ? -8.603 8.573 0.153 1.00 0.00 86 LYS A CA 2
ATOM 1496 C C . LYS A 1 26 ? -7.540 9.421 -0.537 1.00 0.00 86 LYS A C 2
ATOM 1497 O O . LYS A 1 26 ? -6.343 9.140 -0.463 1.00 0.00 86 LYS A O 2
ATOM 1516 N N . PRO A 1 27 ? -7.983 10.484 -1.225 1.00 0.00 87 PRO A N 2
ATOM 1517 C CA . PRO A 1 27 ? -7.085 11.395 -1.940 1.00 0.00 87 PRO A CA 2
ATOM 1518 C C . PRO A 1 27 ? -6.239 12.238 -0.992 1.00 0.00 87 PRO A C 2
ATOM 1519 O O . PRO A 1 27 ? -5.059 12.481 -1.246 1.00 0.00 87 PRO A O 2
ATOM 1530 N N . ARG A 1 28 ? -6.850 12.682 0.102 1.00 0.00 88 ARG A N 2
ATOM 1531 C CA . ARG A 1 28 ? -6.152 13.498 1.088 1.00 0.00 88 ARG A CA 2
ATOM 1532 C C . ARG A 1 28 ? -4.796 12.892 1.435 1.00 0.00 88 ARG A C 2
ATOM 1533 O O . ARG A 1 28 ? -3.808 13.609 1.599 1.00 0.00 88 ARG A O 2
ATOM 1554 N N . ASP A 1 29 ? -4.756 11.569 1.546 1.00 0.00 89 ASP A N 2
ATOM 1555 C CA . ASP A 1 29 ? -3.521 10.866 1.873 1.00 0.00 89 ASP A CA 2
ATOM 1556 C C . ASP A 1 29 ? -2.876 10.288 0.617 1.00 0.00 89 ASP A C 2
ATOM 1557 O O . ASP A 1 29 ? -3.525 9.589 -0.160 1.00 0.00 89 ASP A O 2
ATOM 1566 N N . GLU A 1 30 ? -1.595 10.586 0.425 1.00 0.00 90 GLU A N 2
ATOM 1567 C CA . GLU A 1 30 ? -0.863 10.098 -0.738 1.00 0.00 90 GLU A CA 2
ATOM 1568 C C . GLU A 1 30 ? -1.068 8.596 -0.918 1.00 0.00 90 GLU A C 2
ATOM 1569 O O . GLU A 1 30 ? -1.077 7.838 0.052 1.00 0.00 90 GLU A O 2
ATOM 1581 N N . LEU A 1 31 ? -1.235 8.174 -2.167 1.00 0.00 91 LEU A N 2
ATOM 1582 C CA . LEU A 1 31 ? -1.441 6.763 -2.476 1.00 0.00 91 LEU A CA 2
ATOM 1583 C C . LEU A 1 31 ? -0.338 6.240 -3.390 1.00 0.00 91 LEU A C 2
ATOM 1584 O O . LEU A 1 31 ? -0.180 6.703 -4.519 1.00 0.00 91 LEU A O 2
ATOM 1600 N N . GLY A 1 32 ? 0.423 5.268 -2.895 1.00 0.00 92 GLY A N 2
ATOM 1601 C CA . GLY A 1 32 ? 1.500 4.695 -3.682 1.00 0.00 92 GLY A CA 2
ATOM 1602 C C . GLY A 1 32 ? 1.061 3.475 -4.465 1.00 0.00 92 GLY A C 2
ATOM 1603 O O . GLY A 1 32 ? 0.863 2.401 -3.895 1.00 0.00 92 GLY A O 2
ATOM 1607 N N . ILE A 1 33 ? 0.905 3.639 -5.775 1.00 0.00 93 ILE A N 2
ATOM 1608 C CA . ILE A 1 33 ? 0.485 2.541 -6.637 1.00 0.00 93 ILE A CA 2
ATOM 1609 C C . ILE A 1 33 ? 1.674 1.677 -7.046 1.00 0.00 93 ILE A C 2
ATOM 1610 O O . ILE A 1 33 ? 2.750 2.191 -7.354 1.00 0.00 93 ILE A O 2
ATOM 1626 N N . CYS A 1 34 ? 1.471 0.365 -7.048 1.00 0.00 94 CYS A N 2
ATOM 1627 C CA . CYS A 1 34 ? 2.526 -0.571 -7.420 1.00 0.00 94 CYS A CA 2
ATOM 1628 C C . CYS A 1 34 ? 2.360 -1.031 -8.865 1.00 0.00 94 CYS A C 2
ATOM 1629 O O . CYS A 1 34 ? 1.274 -0.968 -9.441 1.00 0.00 94 CYS A O 2
ATOM 1637 N N . PRO A 1 35 ? 3.462 -1.504 -9.466 1.00 0.00 95 PRO A N 2
ATOM 1638 C CA . PRO A 1 35 ? 3.464 -1.982 -10.852 1.00 0.00 95 PRO A CA 2
ATOM 1639 C C . PRO A 1 35 ? 2.696 -3.289 -11.015 1.00 0.00 95 PRO A C 2
ATOM 1640 O O . PRO A 1 35 ? 2.690 -3.888 -12.091 1.00 0.00 95 PRO A O 2
ATOM 1651 N N . CYS A 1 36 ? 2.047 -3.727 -9.941 1.00 0.00 96 CYS A N 2
ATOM 1652 C CA . CYS A 1 36 ? 1.275 -4.964 -9.964 1.00 0.00 96 CYS A CA 2
ATOM 1653 C C . CYS A 1 36 ? -0.218 -4.675 -9.840 1.00 0.00 96 CYS A C 2
ATOM 1654 O O . CYS A 1 36 ? -0.980 -5.495 -9.328 1.00 0.00 96 CYS A O 2
ATOM 1661 N N . LYS A 1 37 ? -0.629 -3.503 -10.312 1.00 0.00 97 LYS A N 2
ATOM 1662 C CA . LYS A 1 37 ? -2.031 -3.105 -10.256 1.00 0.00 97 LYS A CA 2
ATOM 1663 C C . LYS A 1 37 ? -2.556 -3.160 -8.825 1.00 0.00 97 LYS A C 2
ATOM 1664 O O . LYS A 1 37 ? -3.661 -3.642 -8.577 1.00 0.00 97 LYS A O 2
ATOM 1683 N N . HIS A 1 38 ? -1.757 -2.661 -7.887 1.00 0.00 98 HIS A N 2
ATOM 1684 C CA . HIS A 1 38 ? -2.142 -2.652 -6.480 1.00 0.00 98 HIS A CA 2
ATOM 1685 C C . HIS A 1 38 ? -1.689 -1.363 -5.801 1.00 0.00 98 HIS A C 2
ATOM 1686 O O . HIS A 1 38 ? -0.507 -1.022 -5.821 1.00 0.00 98 HIS A O 2
ATOM 1700 N N . ALA A 1 39 ? -2.637 -0.651 -5.201 1.00 0.00 99 ALA A N 2
ATOM 1701 C CA . ALA A 1 39 ? -2.335 0.599 -4.515 1.00 0.00 99 ALA A CA 2
ATOM 1702 C C . ALA A 1 39 ? -2.393 0.423 -3.001 1.00 0.00 99 ALA A C 2
ATOM 1703 O O . ALA A 1 39 ? -3.146 -0.407 -2.491 1.00 0.00 99 ALA A O 2
ATOM 1710 N N . PHE A 1 40 ? -1.592 1.208 -2.287 1.00 0.00 100 PHE A N 2
ATOM 1711 C CA . PHE A 1 40 ? -1.552 1.137 -0.831 1.00 0.00 100 PHE A CA 2
ATOM 1712 C C . PHE A 1 40 ? -1.176 2.488 -0.231 1.00 0.00 100 PHE A C 2
ATOM 1713 O O . PHE A 1 40 ? -0.671 3.370 -0.926 1.00 0.00 100 PHE A O 2
ATOM 1730 N N . HIS A 1 41 ? -1.428 2.644 1.065 1.00 0.00 101 HIS A N 2
ATOM 1731 C CA . HIS A 1 41 ? -1.117 3.888 1.760 1.00 0.00 101 HIS A CA 2
ATOM 1732 C C . HIS A 1 41 ? 0.387 4.025 1.982 1.00 0.00 101 HIS A C 2
ATOM 1733 O O . HIS A 1 41 ? 1.032 3.113 2.501 1.00 0.00 101 HIS A O 2
ATOM 1747 N N . ARG A 1 42 ? 0.937 5.168 1.586 1.00 0.00 102 ARG A N 2
ATOM 1748 C CA . ARG A 1 42 ? 2.364 5.422 1.741 1.00 0.00 102 ARG A CA 2
ATOM 1749 C C . ARG A 1 42 ? 2.886 4.822 3.044 1.00 0.00 102 ARG A C 2
ATOM 1750 O O . ARG A 1 42 ? 3.933 4.175 3.067 1.00 0.00 102 ARG A O 2
ATOM 1771 N N . LYS A 1 43 ? 2.148 5.041 4.127 1.00 0.00 103 LYS A N 2
ATOM 1772 C CA . LYS A 1 43 ? 2.534 4.522 5.434 1.00 0.00 103 LYS A CA 2
ATOM 1773 C C . LYS A 1 43 ? 2.372 3.006 5.487 1.00 0.00 103 LYS A C 2
ATOM 1774 O O . LYS A 1 43 ? 3.316 2.282 5.805 1.00 0.00 103 LYS A O 2
ATOM 1793 N N . CYS A 1 44 ? 1.171 2.533 5.172 1.00 0.00 104 CYS A N 2
ATOM 1794 C CA . CYS A 1 44 ? 0.886 1.103 5.182 1.00 0.00 104 CYS A CA 2
ATOM 1795 C C . CYS A 1 44 ? 1.981 0.324 4.459 1.00 0.00 104 CYS A C 2
ATOM 1796 O O . CYS A 1 44 ? 2.540 -0.631 5.000 1.00 0.00 104 CYS A O 2
ATOM 1803 N N . LEU A 1 45 ? 2.282 0.739 3.234 1.00 0.00 105 LEU A N 2
ATOM 1804 C CA . LEU A 1 45 ? 3.311 0.081 2.435 1.00 0.00 105 LEU A CA 2
ATOM 1805 C C . LEU A 1 45 ? 4.645 0.063 3.174 1.00 0.00 105 LEU A C 2
ATOM 1806 O O . LEU A 1 45 ? 5.191 -1.002 3.463 1.00 0.00 105 LEU A O 2
ATOM 1822 N N . ILE A 1 46 ? 5.164 1.248 3.477 1.00 0.00 106 ILE A N 2
ATOM 1823 C CA . ILE A 1 46 ? 6.432 1.368 4.184 1.00 0.00 106 ILE A CA 2
ATOM 1824 C C . ILE A 1 46 ? 6.502 0.395 5.357 1.00 0.00 106 ILE A C 2
ATOM 1825 O O . ILE A 1 46 ? 7.523 -0.255 5.579 1.00 0.00 106 ILE A O 2
ATOM 1841 N N . LYS A 1 47 ? 5.407 0.298 6.103 1.00 0.00 107 LYS A N 2
ATOM 1842 C CA . LYS A 1 47 ? 5.341 -0.598 7.252 1.00 0.00 107 LYS A CA 2
ATOM 1843 C C . LYS A 1 47 ? 5.392 -2.056 6.808 1.00 0.00 107 LYS A C 2
ATOM 1844 O O . LYS A 1 47 ? 6.235 -2.826 7.269 1.00 0.00 107 LYS A O 2
ATOM 1863 N N . TRP A 1 48 ? 4.486 -2.428 5.911 1.00 0.00 108 TRP A N 2
ATOM 1864 C CA . TRP A 1 48 ? 4.429 -3.795 5.404 1.00 0.00 108 TRP A CA 2
ATOM 1865 C C . TRP A 1 48 ? 5.784 -4.228 4.855 1.00 0.00 108 TRP A C 2
ATOM 1866 O O . TRP A 1 48 ? 6.362 -5.217 5.309 1.00 0.00 108 TRP A O 2
ATOM 1887 N N . LEU A 1 49 ? 6.287 -3.484 3.876 1.00 0.00 109 LEU A N 2
ATOM 1888 C CA . LEU A 1 49 ? 7.576 -3.791 3.265 1.00 0.00 109 LEU A CA 2
ATOM 1889 C C . LEU A 1 49 ? 8.548 -4.353 4.298 1.00 0.00 109 LEU A C 2
ATOM 1890 O O . LEU A 1 49 ? 9.103 -5.435 4.117 1.00 0.00 109 LEU A O 2
ATOM 1906 N N . GLU A 1 50 ? 8.745 -3.610 5.383 1.00 0.00 110 GLU A N 2
ATOM 1907 C CA . GLU A 1 50 ? 9.649 -4.035 6.445 1.00 0.00 110 GLU A CA 2
ATOM 1908 C C . GLU A 1 50 ? 9.511 -5.531 6.710 1.00 0.00 110 GLU A C 2
ATOM 1909 O O . GLU A 1 50 ? 10.483 -6.281 6.623 1.00 0.00 110 GLU A O 2
ATOM 1921 N N . VAL A 1 51 ? 8.295 -5.958 7.036 1.00 0.00 111 VAL A N 2
ATOM 1922 C CA . VAL A 1 51 ? 8.028 -7.364 7.314 1.00 0.00 111 VAL A CA 2
ATOM 1923 C C . VAL A 1 51 ? 8.382 -8.239 6.116 1.00 0.00 111 VAL A C 2
ATOM 1924 O O . VAL A 1 51 ? 9.065 -9.253 6.257 1.00 0.00 111 VAL A O 2
ATOM 1937 N N . ARG A 1 52 ? 7.914 -7.838 4.939 1.00 0.00 112 ARG A N 2
ATOM 1938 C CA . ARG A 1 52 ? 8.182 -8.585 3.716 1.00 0.00 112 ARG A CA 2
ATOM 1939 C C . ARG A 1 52 ? 8.233 -7.653 2.509 1.00 0.00 112 ARG A C 2
ATOM 1940 O O . ARG A 1 52 ? 7.318 -6.860 2.284 1.00 0.00 112 ARG A O 2
ATOM 1961 N N . LYS A 1 53 ? 9.309 -7.753 1.736 1.00 0.00 113 LYS A N 2
ATOM 1962 C CA . LYS A 1 53 ? 9.480 -6.921 0.551 1.00 0.00 113 LYS A CA 2
ATOM 1963 C C . LYS A 1 53 ? 8.616 -7.426 -0.599 1.00 0.00 113 LYS A C 2
ATOM 1964 O O . LYS A 1 53 ? 9.087 -7.568 -1.728 1.00 0.00 113 LYS A O 2
ATOM 1983 N N . VAL A 1 54 ? 7.347 -7.696 -0.306 1.00 0.00 114 VAL A N 2
ATOM 1984 C CA . VAL A 1 54 ? 6.416 -8.183 -1.317 1.00 0.00 114 VAL A CA 2
ATOM 1985 C C . VAL A 1 54 ? 5.047 -7.530 -1.163 1.00 0.00 114 VAL A C 2
ATOM 1986 O O . VAL A 1 54 ? 4.815 -6.761 -0.229 1.00 0.00 114 VAL A O 2
ATOM 1999 N N . CYS A 1 55 ? 4.142 -7.842 -2.084 1.00 0.00 115 CYS A N 2
ATOM 2000 C CA . CYS A 1 55 ? 2.794 -7.287 -2.052 1.00 0.00 115 CYS A CA 2
ATOM 2001 C C . CYS A 1 55 ? 1.863 -8.167 -1.223 1.00 0.00 115 CYS A C 2
ATOM 2002 O O . CYS A 1 55 ? 1.768 -9.378 -1.427 1.00 0.00 115 CYS A O 2
ATOM 2009 N N . PRO A 1 56 ? 1.158 -7.546 -0.266 1.00 0.00 116 PRO A N 2
ATOM 2010 C CA . PRO A 1 56 ? 0.221 -8.253 0.612 1.00 0.00 116 PRO A CA 2
ATOM 2011 C C . PRO A 1 56 ? -1.022 -8.730 -0.131 1.00 0.00 116 PRO A C 2
ATOM 2012 O O . PRO A 1 56 ? -1.951 -9.268 0.473 1.00 0.00 116 PRO A O 2
ATOM 2023 N N . LEU A 1 57 ? -1.034 -8.530 -1.445 1.00 0.00 117 LEU A N 2
ATOM 2024 C CA . LEU A 1 57 ? -2.164 -8.940 -2.271 1.00 0.00 117 LEU A CA 2
ATOM 2025 C C . LEU A 1 57 ? -1.761 -10.056 -3.230 1.00 0.00 117 LEU A C 2
ATOM 2026 O O . LEU A 1 57 ? -2.164 -11.208 -3.063 1.00 0.00 117 LEU A O 2
ATOM 2042 N N . CYS A 1 58 ? -0.961 -9.708 -4.232 1.00 0.00 118 CYS A N 2
ATOM 2043 C CA . CYS A 1 58 ? -0.500 -10.680 -5.216 1.00 0.00 118 CYS A CA 2
ATOM 2044 C C . CYS A 1 58 ? 0.659 -11.505 -4.665 1.00 0.00 118 CYS A C 2
ATOM 2045 O O . CYS A 1 58 ? 0.847 -12.660 -5.044 1.00 0.00 118 CYS A O 2
ATOM 2052 N N . ASN A 1 59 ? 1.433 -10.903 -3.768 1.00 0.00 119 ASN A N 2
ATOM 2053 C CA . ASN A 1 59 ? 2.574 -11.582 -3.165 1.00 0.00 119 ASN A CA 2
ATOM 2054 C C . ASN A 1 59 ? 3.700 -11.758 -4.178 1.00 0.00 119 ASN A C 2
ATOM 2055 O O . ASN A 1 59 ? 4.260 -12.846 -4.316 1.00 0.00 119 ASN A O 2
ATOM 2066 N N . MET A 1 60 ? 4.027 -10.681 -4.884 1.00 0.00 120 MET A N 2
ATOM 2067 C CA . MET A 1 60 ? 5.089 -10.716 -5.884 1.00 0.00 120 MET A CA 2
ATOM 2068 C C . MET A 1 60 ? 6.241 -9.800 -5.486 1.00 0.00 120 MET A C 2
ATOM 2069 O O . MET A 1 60 ? 6.055 -8.786 -4.813 1.00 0.00 120 MET A O 2
ATOM 2083 N N . PRO A 1 61 ? 7.461 -10.163 -5.909 1.00 0.00 121 PRO A N 2
ATOM 2084 C CA . PRO A 1 61 ? 8.667 -9.386 -5.609 1.00 0.00 121 PRO A CA 2
ATOM 2085 C C . PRO A 1 61 ? 8.699 -8.054 -6.350 1.00 0.00 121 PRO A C 2
ATOM 2086 O O . PRO A 1 61 ? 8.835 -8.016 -7.573 1.00 0.00 121 PRO A O 2
ATOM 2097 N N . VAL A 1 62 ? 8.573 -6.963 -5.602 1.00 0.00 122 VAL A N 2
ATOM 2098 C CA . VAL A 1 62 ? 8.589 -5.628 -6.188 1.00 0.00 122 VAL A CA 2
ATOM 2099 C C . VAL A 1 62 ? 9.287 -4.632 -5.269 1.00 0.00 122 VAL A C 2
ATOM 2100 O O . VAL A 1 62 ? 9.011 -4.577 -4.070 1.00 0.00 122 VAL A O 2
ATOM 2113 N N . LEU A 1 63 ? 10.193 -3.845 -5.839 1.00 0.00 123 LEU A N 2
ATOM 2114 C CA . LEU A 1 63 ? 10.932 -2.849 -5.071 1.00 0.00 123 LEU A CA 2
ATOM 2115 C C . LEU A 1 63 ? 10.932 -1.501 -5.784 1.00 0.00 123 LEU A C 2
ATOM 2116 O O . LEU A 1 63 ? 10.480 -0.497 -5.234 1.00 0.00 123 LEU A O 2
ATOM 2132 N N . GLN A 1 64 ? 11.440 -1.487 -7.013 1.00 0.00 124 GLN A N 2
ATOM 2133 C CA . GLN A 1 64 ? 11.496 -0.263 -7.802 1.00 0.00 124 GLN A CA 2
ATOM 2134 C C . GLN A 1 64 ? 10.096 0.201 -8.189 1.00 0.00 124 GLN A C 2
ATOM 2135 O O . GLN A 1 64 ? 9.468 -0.366 -9.085 1.00 0.00 124 GLN A O 2
ATOM 2149 N N . LEU A 1 65 ? 9.611 1.234 -7.508 1.00 0.00 125 LEU A N 2
ATOM 2150 C CA . LEU A 1 65 ? 8.283 1.774 -7.781 1.00 0.00 125 LEU A CA 2
ATOM 2151 C C . LEU A 1 65 ? 8.281 2.590 -9.069 1.00 0.00 125 LEU A C 2
ATOM 2152 O O . LEU A 1 65 ? 8.638 3.768 -9.069 1.00 0.00 125 LEU A O 2
ATOM 2168 N N . ALA A 1 66 ? 7.874 1.957 -10.164 1.00 0.00 126 ALA A N 2
ATOM 2169 C CA . ALA A 1 66 ? 7.821 2.627 -11.458 1.00 0.00 126 ALA A CA 2
ATOM 2170 C C . ALA A 1 66 ? 6.692 3.650 -11.501 1.00 0.00 126 ALA A C 2
ATOM 2171 O O . ALA A 1 66 ? 6.878 4.773 -11.970 1.00 0.00 126 ALA A O 2
ATOM 2178 N N . GLN A 1 67 ? 5.522 3.255 -11.010 1.00 0.00 127 GLN A N 2
ATOM 2179 C CA . GLN A 1 67 ? 4.362 4.138 -10.994 1.00 0.00 127 GLN A CA 2
ATOM 2180 C C . GLN A 1 67 ? 3.963 4.537 -12.411 1.00 0.00 127 GLN A C 2
ATOM 2181 O O . GLN A 1 67 ? 3.591 5.684 -12.663 1.00 0.00 127 GLN A O 2
ATOM 2195 N N . LEU A 1 68 ? 4.041 3.584 -13.332 1.00 0.00 128 LEU A N 2
ATOM 2196 C CA . LEU A 1 68 ? 3.688 3.835 -14.725 1.00 0.00 128 LEU A CA 2
ATOM 2197 C C . LEU A 1 68 ? 2.688 2.799 -15.229 1.00 0.00 128 LEU A C 2
ATOM 2198 O O . LEU A 1 68 ? 3.063 1.826 -15.882 1.00 0.00 128 LEU A O 2
ATOM 2214 N N . SER A 1 69 ? 1.413 3.017 -14.922 1.00 0.00 129 SER A N 2
ATOM 2215 C CA . SER A 1 69 ? 0.358 2.102 -15.342 1.00 0.00 129 SER A CA 2
ATOM 2216 C C . SER A 1 69 ? 0.286 2.018 -16.863 1.00 0.00 129 SER A C 2
ATOM 2217 O O . SER A 1 69 ? 0.734 2.921 -17.568 1.00 0.00 129 SER A O 2
ATOM 2225 N N . GLY A 1 70 ? -0.283 0.925 -17.363 1.00 0.00 130 GLY A N 2
ATOM 2226 C CA . GLY A 1 70 ? -0.405 0.742 -18.798 1.00 0.00 130 GLY A CA 2
ATOM 2227 C C . GLY A 1 70 ? -0.800 -0.673 -19.170 1.00 0.00 130 GLY A C 2
ATOM 2228 O O . GLY A 1 70 ? 0.046 -1.546 -19.364 1.00 0.00 130 GLY A O 2
ATOM 2232 N N . PRO A 1 71 ? -2.115 -0.916 -19.273 1.00 0.00 131 PRO A N 2
ATOM 2233 C CA . PRO A 1 71 ? -2.651 -2.235 -19.625 1.00 0.00 131 PRO A CA 2
ATOM 2234 C C . PRO A 1 71 ? -2.369 -2.608 -21.076 1.00 0.00 131 PRO A C 2
ATOM 2235 O O . PRO A 1 71 ? -1.712 -1.862 -21.802 1.00 0.00 131 PRO A O 2
ATOM 2246 N N . SER A 1 72 ? -2.870 -3.766 -21.493 1.00 0.00 132 SER A N 2
ATOM 2247 C CA . SER A 1 72 ? -2.668 -4.240 -22.857 1.00 0.00 132 SER A CA 2
ATOM 2248 C C . SER A 1 72 ? -2.948 -3.128 -23.864 1.00 0.00 132 SER A C 2
ATOM 2249 O O . SER A 1 72 ? -3.632 -2.153 -23.555 1.00 0.00 132 SER A O 2
ATOM 2257 N N . SER A 1 73 ? -2.414 -3.285 -25.072 1.00 0.00 133 SER A N 2
ATOM 2258 C CA . SER A 1 73 ? -2.602 -2.293 -26.125 1.00 0.00 133 SER A CA 2
ATOM 2259 C C . SER A 1 73 ? -4.082 -1.972 -26.310 1.00 0.00 133 SER A C 2
ATOM 2260 O O . SER A 1 73 ? -4.509 -0.833 -26.128 1.00 0.00 133 SER A O 2
ATOM 2268 N N . GLY A 1 74 ? -4.861 -2.986 -26.674 1.00 0.00 134 GLY A N 2
ATOM 2269 C CA . GLY A 1 74 ? -6.284 -2.793 -26.878 1.00 0.00 134 GLY A CA 2
ATOM 2270 C C . GLY A 1 74 ? -7.035 -4.103 -27.010 1.00 0.00 134 GLY A C 2
ATOM 2271 O O . GLY A 1 74 ? -7.744 -4.324 -27.991 1.00 0.00 134 GLY A O 2
ATOM 2277 N N . GLY A 1 1 ? 14.875 8.804 3.630 1.00 0.00 61 GLY A N 3
ATOM 2278 C CA . GLY A 1 1 ? 15.545 10.059 3.346 1.00 0.00 61 GLY A CA 3
ATOM 2279 C C . GLY A 1 1 ? 14.821 10.880 2.298 1.00 0.00 61 GLY A C 3
ATOM 2280 O O . GLY A 1 1 ? 14.284 10.334 1.334 1.00 0.00 61 GLY A O 3
ATOM 2284 N N . SER A 1 2 ? 14.802 12.195 2.487 1.00 0.00 62 SER A N 3
ATOM 2285 C CA . SER A 1 2 ? 14.133 13.093 1.553 1.00 0.00 62 SER A CA 3
ATOM 2286 C C . SER A 1 2 ? 14.987 13.318 0.309 1.00 0.00 62 SER A C 3
ATOM 2287 O O . SER A 1 2 ? 15.878 14.167 0.299 1.00 0.00 62 SER A O 3
ATOM 2295 N N . SER A 1 3 ? 14.708 12.550 -0.740 1.00 0.00 63 SER A N 3
ATOM 2296 C CA . SER A 1 3 ? 15.452 12.662 -1.989 1.00 0.00 63 SER A CA 3
ATOM 2297 C C . SER A 1 3 ? 15.074 13.938 -2.734 1.00 0.00 63 SER A C 3
ATOM 2298 O O . SER A 1 3 ? 15.899 14.534 -3.425 1.00 0.00 63 SER A O 3
ATOM 2306 N N . GLY A 1 4 ? 13.819 14.352 -2.588 1.00 0.00 64 GLY A N 3
ATOM 2307 C CA . GLY A 1 4 ? 13.352 15.554 -3.253 1.00 0.00 64 GLY A CA 3
ATOM 2308 C C . GLY A 1 4 ? 12.640 15.256 -4.558 1.00 0.00 64 GLY A C 3
ATOM 2309 O O . GLY A 1 4 ? 12.861 15.932 -5.562 1.00 0.00 64 GLY A O 3
ATOM 2313 N N . SER A 1 5 ? 11.783 14.240 -4.544 1.00 0.00 65 SER A N 3
ATOM 2314 C CA . SER A 1 5 ? 11.040 13.850 -5.737 1.00 0.00 65 SER A CA 3
ATOM 2315 C C . SER A 1 5 ? 9.656 14.492 -5.749 1.00 0.00 65 SER A C 3
ATOM 2316 O O . SER A 1 5 ? 9.023 14.648 -4.705 1.00 0.00 65 SER A O 3
ATOM 2324 N N . SER A 1 6 ? 9.193 14.862 -6.939 1.00 0.00 66 SER A N 3
ATOM 2325 C CA . SER A 1 6 ? 7.886 15.491 -7.088 1.00 0.00 66 SER A CA 3
ATOM 2326 C C . SER A 1 6 ? 7.165 14.958 -8.323 1.00 0.00 66 SER A C 3
ATOM 2327 O O . SER A 1 6 ? 7.762 14.287 -9.163 1.00 0.00 66 SER A O 3
ATOM 2335 N N . GLY A 1 7 ? 5.875 15.264 -8.425 1.00 0.00 67 GLY A N 3
ATOM 2336 C CA . GLY A 1 7 ? 5.092 14.808 -9.559 1.00 0.00 67 GLY A CA 3
ATOM 2337 C C . GLY A 1 7 ? 3.953 13.896 -9.149 1.00 0.00 67 GLY A C 3
ATOM 2338 O O . GLY A 1 7 ? 4.101 12.674 -9.134 1.00 0.00 67 GLY A O 3
ATOM 2342 N N . LYS A 1 8 ? 2.814 14.490 -8.812 1.00 0.00 68 LYS A N 3
ATOM 2343 C CA . LYS A 1 8 ? 1.644 13.724 -8.399 1.00 0.00 68 LYS A CA 3
ATOM 2344 C C . LYS A 1 8 ? 0.428 14.090 -9.243 1.00 0.00 68 LYS A C 3
ATOM 2345 O O . LYS A 1 8 ? -0.313 15.016 -8.914 1.00 0.00 68 LYS A O 3
ATOM 2364 N N . VAL A 1 9 ? 0.227 13.355 -10.333 1.00 0.00 69 VAL A N 3
ATOM 2365 C CA . VAL A 1 9 ? -0.901 13.601 -11.223 1.00 0.00 69 VAL A CA 3
ATOM 2366 C C . VAL A 1 9 ? -2.081 12.700 -10.877 1.00 0.00 69 VAL A C 3
ATOM 2367 O O . VAL A 1 9 ? -1.907 11.519 -10.575 1.00 0.00 69 VAL A O 3
ATOM 2380 N N . LYS A 1 10 ? -3.283 13.265 -10.922 1.00 0.00 70 LYS A N 3
ATOM 2381 C CA . LYS A 1 10 ? -4.494 12.513 -10.615 1.00 0.00 70 LYS A CA 3
ATOM 2382 C C . LYS A 1 10 ? -4.674 11.351 -11.586 1.00 0.00 70 LYS A C 3
ATOM 2383 O O . LYS A 1 10 ? -4.496 11.507 -12.794 1.00 0.00 70 LYS A O 3
ATOM 2402 N N . GLU A 1 11 ? -5.031 10.188 -11.051 1.00 0.00 71 GLU A N 3
ATOM 2403 C CA . GLU A 1 11 ? -5.236 9.000 -11.872 1.00 0.00 71 GLU A CA 3
ATOM 2404 C C . GLU A 1 11 ? -6.434 8.196 -11.375 1.00 0.00 71 GLU A C 3
ATOM 2405 O O . GLU A 1 11 ? -6.502 7.821 -10.204 1.00 0.00 71 GLU A O 3
ATOM 2417 N N . LEU A 1 12 ? -7.376 7.934 -12.274 1.00 0.00 72 LEU A N 3
ATOM 2418 C CA . LEU A 1 12 ? -8.573 7.174 -11.929 1.00 0.00 72 LEU A CA 3
ATOM 2419 C C . LEU A 1 12 ? -8.211 5.917 -11.144 1.00 0.00 72 LEU A C 3
ATOM 2420 O O . LEU A 1 12 ? -7.051 5.508 -11.106 1.00 0.00 72 LEU A O 3
ATOM 2436 N N . ASN A 1 13 ? -9.214 5.306 -10.520 1.00 0.00 73 ASN A N 3
ATOM 2437 C CA . ASN A 1 13 ? -9.002 4.094 -9.738 1.00 0.00 73 ASN A CA 3
ATOM 2438 C C . ASN A 1 13 ? -10.316 3.348 -9.523 1.00 0.00 73 ASN A C 3
ATOM 2439 O O . ASN A 1 13 ? -11.379 3.961 -9.412 1.00 0.00 73 ASN A O 3
ATOM 2450 N N . LEU A 1 14 ? -10.235 2.024 -9.466 1.00 0.00 74 LEU A N 3
ATOM 2451 C CA . LEU A 1 14 ? -11.418 1.193 -9.263 1.00 0.00 74 LEU A CA 3
ATOM 2452 C C . LEU A 1 14 ? -11.627 0.895 -7.782 1.00 0.00 74 LEU A C 3
ATOM 2453 O O . LEU A 1 14 ? -10.736 1.116 -6.962 1.00 0.00 74 LEU A O 3
ATOM 2469 N N . HIS A 1 15 ? -12.810 0.391 -7.447 1.00 0.00 75 HIS A N 3
ATOM 2470 C CA . HIS A 1 15 ? -13.136 0.059 -6.064 1.00 0.00 75 HIS A CA 3
ATOM 2471 C C . HIS A 1 15 ? -12.093 -0.883 -5.471 1.00 0.00 75 HIS A C 3
ATOM 2472 O O . HIS A 1 15 ? -12.136 -2.092 -5.698 1.00 0.00 75 HIS A O 3
ATOM 2486 N N . GLU A 1 16 ? -11.158 -0.322 -4.712 1.00 0.00 76 GLU A N 3
ATOM 2487 C CA . GLU A 1 16 ? -10.103 -1.113 -4.089 1.00 0.00 76 GLU A CA 3
ATOM 2488 C C . GLU A 1 16 ? -9.809 -0.612 -2.678 1.00 0.00 76 GLU A C 3
ATOM 2489 O O . GLU A 1 16 ? -9.661 0.589 -2.451 1.00 0.00 76 GLU A O 3
ATOM 2501 N N . LEU A 1 17 ? -9.725 -1.542 -1.732 1.00 0.00 77 LEU A N 3
ATOM 2502 C CA . LEU A 1 17 ? -9.449 -1.196 -0.342 1.00 0.00 77 LEU A CA 3
ATOM 2503 C C . LEU A 1 17 ? -8.057 -1.664 0.069 1.00 0.00 77 LEU A C 3
ATOM 2504 O O . LEU A 1 17 ? -7.531 -2.636 -0.475 1.00 0.00 77 LEU A O 3
ATOM 2520 N N . CYS A 1 18 ? -7.465 -0.968 1.034 1.00 0.00 78 CYS A N 3
ATOM 2521 C CA . CYS A 1 18 ? -6.135 -1.312 1.520 1.00 0.00 78 CYS A CA 3
ATOM 2522 C C . CYS A 1 18 ? -6.175 -2.584 2.362 1.00 0.00 78 CYS A C 3
ATOM 2523 O O . CYS A 1 18 ? -6.692 -2.585 3.479 1.00 0.00 78 CYS A O 3
ATOM 2530 N N . ALA A 1 19 ? -5.627 -3.666 1.817 1.00 0.00 79 ALA A N 3
ATOM 2531 C CA . ALA A 1 19 ? -5.599 -4.943 2.518 1.00 0.00 79 ALA A CA 3
ATOM 2532 C C . ALA A 1 19 ? -4.803 -4.840 3.815 1.00 0.00 79 ALA A C 3
ATOM 2533 O O . ALA A 1 19 ? -5.110 -5.514 4.799 1.00 0.00 79 ALA A O 3
ATOM 2540 N N . VAL A 1 20 ? -3.778 -3.994 3.809 1.00 0.00 80 VAL A N 3
ATOM 2541 C CA . VAL A 1 20 ? -2.938 -3.803 4.986 1.00 0.00 80 VAL A CA 3
ATOM 2542 C C . VAL A 1 20 ? -3.769 -3.376 6.191 1.00 0.00 80 VAL A C 3
ATOM 2543 O O . VAL A 1 20 ? -3.713 -4.001 7.250 1.00 0.00 80 VAL A O 3
ATOM 2556 N N . CYS A 1 21 ? -4.539 -2.306 6.022 1.00 0.00 81 CYS A N 3
ATOM 2557 C CA . CYS A 1 21 ? -5.383 -1.794 7.095 1.00 0.00 81 CYS A CA 3
ATOM 2558 C C . CYS A 1 21 ? -6.860 -1.957 6.751 1.00 0.00 81 CYS A C 3
ATOM 2559 O O . CYS A 1 21 ? -7.715 -1.250 7.285 1.00 0.00 81 CYS A O 3
ATOM 2566 N N . LEU A 1 22 ? -7.153 -2.893 5.855 1.00 0.00 82 LEU A N 3
ATOM 2567 C CA . LEU A 1 22 ? -8.528 -3.150 5.438 1.00 0.00 82 LEU A CA 3
ATOM 2568 C C . LEU A 1 22 ? -9.353 -1.867 5.464 1.00 0.00 82 LEU A C 3
ATOM 2569 O O . LEU A 1 22 ? -10.401 -1.806 6.107 1.00 0.00 82 LEU A O 3
ATOM 2585 N N . GLU A 1 23 ? -8.874 -0.847 4.760 1.00 0.00 83 GLU A N 3
ATOM 2586 C CA . GLU A 1 23 ? -9.570 0.434 4.702 1.00 0.00 83 GLU A CA 3
ATOM 2587 C C . GLU A 1 23 ? -9.351 1.111 3.352 1.00 0.00 83 GLU A C 3
ATOM 2588 O O . GLU A 1 23 ? -8.233 1.144 2.837 1.00 0.00 83 GLU A O 3
ATOM 2600 N N . ASP A 1 24 ? -10.425 1.649 2.786 1.00 0.00 84 ASP A N 3
ATOM 2601 C CA . ASP A 1 24 ? -10.351 2.327 1.497 1.00 0.00 84 ASP A CA 3
ATOM 2602 C C . ASP A 1 24 ? -9.252 3.385 1.501 1.00 0.00 84 ASP A C 3
ATOM 2603 O O . ASP A 1 24 ? -8.705 3.722 2.551 1.00 0.00 84 ASP A O 3
ATOM 2612 N N . PHE A 1 25 ? -8.934 3.904 0.320 1.00 0.00 85 PHE A N 3
ATOM 2613 C CA . PHE A 1 25 ? -7.899 4.922 0.187 1.00 0.00 85 PHE A CA 3
ATOM 2614 C C . PHE A 1 25 ? -8.513 6.318 0.127 1.00 0.00 85 PHE A C 3
ATOM 2615 O O . PHE A 1 25 ? -9.618 6.501 -0.385 1.00 0.00 85 PHE A O 3
ATOM 2632 N N . LYS A 1 26 ? -7.789 7.299 0.654 1.00 0.00 86 LYS A N 3
ATOM 2633 C CA . LYS A 1 26 ? -8.260 8.679 0.661 1.00 0.00 86 LYS A CA 3
ATOM 2634 C C . LYS A 1 26 ? -7.317 9.580 -0.131 1.00 0.00 86 LYS A C 3
ATOM 2635 O O . LYS A 1 26 ? -6.107 9.358 -0.185 1.00 0.00 86 LYS A O 3
ATOM 2654 N N . PRO A 1 27 ? -7.882 10.622 -0.759 1.00 0.00 87 PRO A N 3
ATOM 2655 C CA . PRO A 1 27 ? -7.109 11.578 -1.558 1.00 0.00 87 PRO A CA 3
ATOM 2656 C C . PRO A 1 27 ? -6.210 12.459 -0.697 1.00 0.00 87 PRO A C 3
ATOM 2657 O O . PRO A 1 27 ? -5.088 12.783 -1.085 1.00 0.00 87 PRO A O 3
ATOM 2668 N N . ARG A 1 28 ? -6.710 12.843 0.473 1.00 0.00 88 ARG A N 3
ATOM 2669 C CA . ARG A 1 28 ? -5.952 13.687 1.388 1.00 0.00 88 ARG A CA 3
ATOM 2670 C C . ARG A 1 28 ? -4.538 13.146 1.581 1.00 0.00 88 ARG A C 3
ATOM 2671 O O . ARG A 1 28 ? -3.575 13.910 1.649 1.00 0.00 88 ARG A O 3
ATOM 2692 N N . ASP A 1 29 ? -4.421 11.826 1.668 1.00 0.00 89 ASP A N 3
ATOM 2693 C CA . ASP A 1 29 ? -3.125 11.183 1.852 1.00 0.00 89 ASP A CA 3
ATOM 2694 C C . ASP A 1 29 ? -2.599 10.634 0.530 1.00 0.00 89 ASP A C 3
ATOM 2695 O O . ASP A 1 29 ? -3.369 10.177 -0.314 1.00 0.00 89 ASP A O 3
ATOM 2704 N N . GLU A 1 30 ? -1.281 10.682 0.358 1.00 0.00 90 GLU A N 3
ATOM 2705 C CA . GLU A 1 30 ? -0.653 10.191 -0.863 1.00 0.00 90 GLU A CA 3
ATOM 2706 C C . GLU A 1 30 ? -0.744 8.670 -0.948 1.00 0.00 90 GLU A C 3
ATOM 2707 O O . GLU A 1 30 ? -0.481 7.966 0.028 1.00 0.00 90 GLU A O 3
ATOM 2719 N N . LEU A 1 31 ? -1.118 8.170 -2.120 1.00 0.00 91 LEU A N 3
ATOM 2720 C CA . LEU A 1 31 ? -1.245 6.733 -2.333 1.00 0.00 91 LEU A CA 3
ATOM 2721 C C . LEU A 1 31 ? -0.239 6.246 -3.372 1.00 0.00 91 LEU A C 3
ATOM 2722 O O . LEU A 1 31 ? -0.158 6.786 -4.474 1.00 0.00 91 LEU A O 3
ATOM 2738 N N . GLY A 1 32 ? 0.525 5.219 -3.012 1.00 0.00 92 GLY A N 3
ATOM 2739 C CA . GLY A 1 32 ? 1.514 4.675 -3.924 1.00 0.00 92 GLY A CA 3
ATOM 2740 C C . GLY A 1 32 ? 1.007 3.455 -4.668 1.00 0.00 92 GLY A C 3
ATOM 2741 O O . GLY A 1 32 ? 0.849 2.384 -4.081 1.00 0.00 92 GLY A O 3
ATOM 2745 N N . ILE A 1 33 ? 0.752 3.617 -5.962 1.00 0.00 93 ILE A N 3
ATOM 2746 C CA . ILE A 1 33 ? 0.259 2.520 -6.786 1.00 0.00 93 ILE A CA 3
ATOM 2747 C C . ILE A 1 33 ? 1.408 1.651 -7.288 1.00 0.00 93 ILE A C 3
ATOM 2748 O O . ILE A 1 33 ? 2.255 2.109 -8.056 1.00 0.00 93 ILE A O 3
ATOM 2764 N N . CYS A 1 34 ? 1.428 0.397 -6.851 1.00 0.00 94 CYS A N 3
ATOM 2765 C CA . CYS A 1 34 ? 2.472 -0.537 -7.257 1.00 0.00 94 CYS A CA 3
ATOM 2766 C C . CYS A 1 34 ? 2.286 -0.962 -8.710 1.00 0.00 94 CYS A C 3
ATOM 2767 O O . CYS A 1 34 ? 1.194 -0.879 -9.272 1.00 0.00 94 CYS A O 3
ATOM 2775 N N . PRO A 1 35 ? 3.378 -1.428 -9.335 1.00 0.00 95 PRO A N 3
ATOM 2776 C CA . PRO A 1 35 ? 3.361 -1.874 -10.732 1.00 0.00 95 PRO A CA 3
ATOM 2777 C C . PRO A 1 35 ? 2.582 -3.172 -10.916 1.00 0.00 95 PRO A C 3
ATOM 2778 O O . PRO A 1 35 ? 2.530 -3.726 -12.014 1.00 0.00 95 PRO A O 3
ATOM 2789 N N . CYS A 1 36 ? 1.977 -3.652 -9.835 1.00 0.00 96 CYS A N 3
ATOM 2790 C CA . CYS A 1 36 ? 1.200 -4.885 -9.877 1.00 0.00 96 CYS A CA 3
ATOM 2791 C C . CYS A 1 36 ? -0.294 -4.590 -9.780 1.00 0.00 96 CYS A C 3
ATOM 2792 O O . CYS A 1 36 ? -1.056 -5.368 -9.205 1.00 0.00 96 CYS A O 3
ATOM 2799 N N . LYS A 1 37 ? -0.707 -3.461 -10.345 1.00 0.00 97 LYS A N 3
ATOM 2800 C CA . LYS A 1 37 ? -2.109 -3.062 -10.325 1.00 0.00 97 LYS A CA 3
ATOM 2801 C C . LYS A 1 37 ? -2.668 -3.111 -8.907 1.00 0.00 97 LYS A C 3
ATOM 2802 O O . LYS A 1 37 ? -3.799 -3.548 -8.689 1.00 0.00 97 LYS A O 3
ATOM 2821 N N . HIS A 1 38 ? -1.870 -2.658 -7.945 1.00 0.00 98 HIS A N 3
ATOM 2822 C CA . HIS A 1 38 ? -2.287 -2.649 -6.547 1.00 0.00 98 HIS A CA 3
ATOM 2823 C C . HIS A 1 38 ? -1.837 -1.365 -5.855 1.00 0.00 98 HIS A C 3
ATOM 2824 O O . HIS A 1 38 ? -0.665 -0.997 -5.911 1.00 0.00 98 HIS A O 3
ATOM 2838 N N . ALA A 1 39 ? -2.778 -0.689 -5.205 1.00 0.00 99 ALA A N 3
ATOM 2839 C CA . ALA A 1 39 ? -2.479 0.552 -4.501 1.00 0.00 99 ALA A CA 3
ATOM 2840 C C . ALA A 1 39 ? -2.479 0.341 -2.991 1.00 0.00 99 ALA A C 3
ATOM 2841 O O . ALA A 1 39 ? -3.234 -0.479 -2.469 1.00 0.00 99 ALA A O 3
ATOM 2848 N N . PHE A 1 40 ? -1.627 1.086 -2.294 1.00 0.00 100 PHE A N 3
ATOM 2849 C CA . PHE A 1 40 ? -1.528 0.979 -0.843 1.00 0.00 100 PHE A CA 3
ATOM 2850 C C . PHE A 1 40 ? -1.094 2.306 -0.228 1.00 0.00 100 PHE A C 3
ATOM 2851 O O . PHE A 1 40 ? -0.413 3.107 -0.870 1.00 0.00 100 PHE A O 3
ATOM 2868 N N . HIS A 1 41 ? -1.493 2.532 1.019 1.00 0.00 101 HIS A N 3
ATOM 2869 C CA . HIS A 1 41 ? -1.145 3.762 1.722 1.00 0.00 101 HIS A CA 3
ATOM 2870 C C . HIS A 1 41 ? 0.369 3.917 1.829 1.00 0.00 101 HIS A C 3
ATOM 2871 O O . HIS A 1 41 ? 1.065 3.012 2.289 1.00 0.00 101 HIS A O 3
ATOM 2885 N N . ARG A 1 42 ? 0.872 5.070 1.401 1.00 0.00 102 ARG A N 3
ATOM 2886 C CA . ARG A 1 42 ? 2.304 5.343 1.446 1.00 0.00 102 ARG A CA 3
ATOM 2887 C C . ARG A 1 42 ? 2.924 4.782 2.722 1.00 0.00 102 ARG A C 3
ATOM 2888 O O . ARG A 1 42 ? 4.054 4.293 2.714 1.00 0.00 102 ARG A O 3
ATOM 2909 N N . LYS A 1 43 ? 2.177 4.856 3.819 1.00 0.00 103 LYS A N 3
ATOM 2910 C CA . LYS A 1 43 ? 2.651 4.355 5.104 1.00 0.00 103 LYS A CA 3
ATOM 2911 C C . LYS A 1 43 ? 2.510 2.839 5.182 1.00 0.00 103 LYS A C 3
ATOM 2912 O O . LYS A 1 43 ? 3.485 2.125 5.419 1.00 0.00 103 LYS A O 3
ATOM 2931 N N . CYS A 1 44 ? 1.290 2.352 4.981 1.00 0.00 104 CYS A N 3
ATOM 2932 C CA . CYS A 1 44 ? 1.021 0.920 5.027 1.00 0.00 104 CYS A CA 3
ATOM 2933 C C . CYS A 1 44 ? 2.032 0.148 4.185 1.00 0.00 104 CYS A C 3
ATOM 2934 O O . CYS A 1 44 ? 2.447 -0.954 4.547 1.00 0.00 104 CYS A O 3
ATOM 2941 N N . LEU A 1 45 ? 2.426 0.734 3.060 1.00 0.00 105 LEU A N 3
ATOM 2942 C CA . LEU A 1 45 ? 3.390 0.102 2.165 1.00 0.00 105 LEU A CA 3
ATOM 2943 C C . LEU A 1 45 ? 4.793 0.137 2.764 1.00 0.00 105 LEU A C 3
ATOM 2944 O O . LEU A 1 45 ? 5.389 -0.906 3.032 1.00 0.00 105 LEU A O 3
ATOM 2960 N N . ILE A 1 46 ? 5.312 1.342 2.972 1.00 0.00 106 ILE 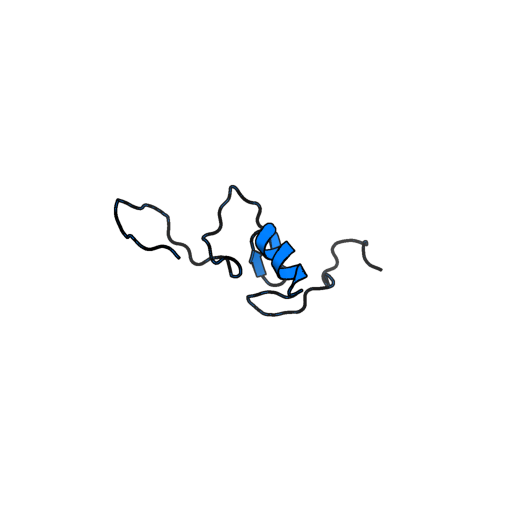A N 3
ATOM 2961 C CA . ILE A 1 46 ? 6.643 1.512 3.542 1.00 0.00 106 ILE A CA 3
ATOM 2962 C C . ILE A 1 46 ? 6.809 0.680 4.808 1.00 0.00 106 ILE A C 3
ATOM 2963 O O . ILE A 1 46 ? 7.880 0.132 5.069 1.00 0.00 106 ILE A O 3
ATOM 2979 N N . LYS A 1 47 ? 5.740 0.586 5.592 1.00 0.00 107 LYS A N 3
ATOM 2980 C CA . LYS A 1 47 ? 5.764 -0.182 6.831 1.00 0.00 107 LYS A CA 3
ATOM 2981 C C . LYS A 1 47 ? 5.678 -1.678 6.545 1.00 0.00 107 LYS A C 3
ATOM 2982 O O . LYS A 1 47 ? 6.434 -2.471 7.106 1.00 0.00 107 LYS A O 3
ATOM 3001 N N . TRP A 1 48 ? 4.753 -2.056 5.670 1.00 0.00 108 TRP A N 3
ATOM 3002 C CA . TRP A 1 48 ? 4.570 -3.457 5.309 1.00 0.00 108 TRP A CA 3
ATOM 3003 C C . TRP A 1 48 ? 5.852 -4.041 4.726 1.00 0.00 108 TRP A C 3
ATOM 3004 O O . TRP A 1 48 ? 6.196 -5.194 4.989 1.00 0.00 108 TRP A O 3
ATOM 3025 N N . LEU A 1 49 ? 6.555 -3.240 3.934 1.00 0.00 109 LEU A N 3
ATOM 3026 C CA . LEU A 1 49 ? 7.801 -3.678 3.313 1.00 0.00 109 LEU A CA 3
ATOM 3027 C C . LEU A 1 49 ? 8.830 -4.063 4.371 1.00 0.00 109 LEU A C 3
ATOM 3028 O O . LEU A 1 49 ? 9.732 -4.858 4.112 1.00 0.00 109 LEU A O 3
ATOM 3044 N N . GLU A 1 50 ? 8.686 -3.494 5.564 1.00 0.00 110 GLU A N 3
ATOM 3045 C CA . GLU A 1 50 ? 9.604 -3.779 6.661 1.00 0.00 110 GLU A CA 3
ATOM 3046 C C . GLU A 1 50 ? 9.578 -5.262 7.020 1.00 0.00 110 GLU A C 3
ATOM 3047 O O . GLU A 1 50 ? 10.593 -5.952 6.927 1.00 0.00 110 GLU A O 3
ATOM 3059 N N . VAL A 1 51 ? 8.410 -5.745 7.432 1.00 0.00 111 VAL A N 3
ATOM 3060 C CA . VAL A 1 51 ? 8.251 -7.146 7.805 1.00 0.00 111 VAL A CA 3
ATOM 3061 C C . VAL A 1 51 ? 8.248 -8.045 6.574 1.00 0.00 111 VAL A C 3
ATOM 3062 O O . VAL A 1 51 ? 8.704 -9.187 6.626 1.00 0.00 111 VAL A O 3
ATOM 3075 N N . ARG A 1 52 ? 7.731 -7.522 5.467 1.00 0.00 112 ARG A N 3
ATOM 3076 C CA . ARG A 1 52 ? 7.668 -8.278 4.222 1.00 0.00 112 ARG A CA 3
ATOM 3077 C C . ARG A 1 52 ? 7.725 -7.345 3.016 1.00 0.00 112 ARG A C 3
ATOM 3078 O O . ARG A 1 52 ? 6.780 -6.603 2.746 1.00 0.00 112 ARG A O 3
ATOM 3099 N N . LYS A 1 53 ? 8.839 -7.387 2.294 1.00 0.00 113 LYS A N 3
ATOM 3100 C CA . LYS A 1 53 ? 9.021 -6.547 1.116 1.00 0.00 113 LYS A CA 3
ATOM 3101 C C . LYS A 1 53 ? 8.228 -7.091 -0.068 1.00 0.00 113 LYS A C 3
ATOM 3102 O O . LYS A 1 53 ? 8.752 -7.214 -1.175 1.00 0.00 113 LYS A O 3
ATOM 3121 N N . VAL A 1 54 ? 6.961 -7.415 0.173 1.00 0.00 114 VAL A N 3
ATOM 3122 C CA . VAL A 1 54 ? 6.095 -7.944 -0.874 1.00 0.00 114 VAL A CA 3
ATOM 3123 C C . VAL A 1 54 ? 4.713 -7.302 -0.820 1.00 0.00 114 VAL A C 3
ATOM 3124 O O . VAL A 1 54 ? 4.420 -6.506 0.073 1.00 0.00 114 VAL A O 3
ATOM 3137 N N . CYS A 1 55 ? 3.866 -7.654 -1.782 1.00 0.00 115 CYS A N 3
ATOM 3138 C CA . CYS A 1 55 ? 2.514 -7.113 -1.845 1.00 0.00 115 CYS A CA 3
ATOM 3139 C C . CYS A 1 55 ? 1.535 -8.006 -1.087 1.00 0.00 115 CYS A C 3
ATOM 3140 O O . CYS A 1 55 ? 1.443 -9.210 -1.326 1.00 0.00 115 CYS A O 3
ATOM 3147 N N . PRO A 1 56 ? 0.786 -7.403 -0.152 1.00 0.00 116 PRO A N 3
ATOM 3148 C CA . PRO A 1 56 ? -0.200 -8.124 0.659 1.00 0.00 116 PRO A CA 3
ATOM 3149 C C . PRO A 1 56 ? -1.407 -8.572 -0.159 1.00 0.00 116 PRO A C 3
ATOM 3150 O O . PRO A 1 56 ? -2.383 -9.088 0.388 1.00 0.00 116 PRO A O 3
ATOM 3161 N N . LEU A 1 57 ? -1.334 -8.373 -1.470 1.00 0.00 117 LEU A N 3
ATOM 3162 C CA . LEU A 1 57 ? -2.421 -8.758 -2.364 1.00 0.00 117 LEU A CA 3
ATOM 3163 C C . LEU A 1 57 ? -1.990 -9.893 -3.288 1.00 0.00 117 LEU A C 3
ATOM 3164 O O . LEU A 1 57 ? -2.478 -11.018 -3.176 1.00 0.00 117 LEU A O 3
ATOM 3180 N N . CYS A 1 58 ? -1.072 -9.591 -4.200 1.00 0.00 118 CYS A N 3
ATOM 3181 C CA . CYS A 1 58 ? -0.574 -10.585 -5.142 1.00 0.00 118 CYS A CA 3
ATOM 3182 C C . CYS A 1 58 ? 0.539 -11.419 -4.515 1.00 0.00 118 CYS A C 3
ATOM 3183 O O . CYS A 1 58 ? 0.828 -12.527 -4.966 1.00 0.00 118 CYS A O 3
ATOM 3190 N N . ASN A 1 59 ? 1.161 -10.878 -3.472 1.00 0.00 119 ASN A N 3
ATOM 3191 C CA . ASN A 1 59 ? 2.242 -11.572 -2.782 1.00 0.00 119 ASN A CA 3
ATOM 3192 C C . ASN A 1 59 ? 3.426 -11.801 -3.718 1.00 0.00 119 ASN A C 3
ATOM 3193 O O . ASN A 1 59 ? 4.057 -12.857 -3.690 1.00 0.00 119 ASN A O 3
ATOM 3204 N N . MET A 1 60 ? 3.720 -10.803 -4.545 1.00 0.00 120 MET A N 3
ATOM 3205 C CA . MET A 1 60 ? 4.829 -10.895 -5.488 1.00 0.00 120 MET A CA 3
ATOM 3206 C C . MET A 1 60 ? 5.982 -9.992 -5.061 1.00 0.00 120 MET A C 3
ATOM 3207 O O . MET A 1 60 ? 5.783 -8.911 -4.506 1.00 0.00 120 MET A O 3
ATOM 3221 N N . PRO A 1 61 ? 7.217 -10.444 -5.324 1.00 0.00 121 PRO A N 3
ATOM 3222 C CA . PRO A 1 61 ? 8.426 -9.692 -4.975 1.00 0.00 121 PRO A CA 3
ATOM 3223 C C . PRO A 1 61 ? 8.596 -8.440 -5.828 1.00 0.00 121 PRO A C 3
ATOM 3224 O O . PRO A 1 61 ? 8.849 -8.525 -7.030 1.00 0.00 121 PRO A O 3
ATOM 3235 N N . VAL A 1 62 ? 8.457 -7.277 -5.199 1.00 0.00 122 VAL A N 3
ATOM 3236 C CA . VAL A 1 62 ? 8.597 -6.006 -5.900 1.00 0.00 122 VAL A CA 3
ATOM 3237 C C . VAL A 1 62 ? 9.175 -4.934 -4.985 1.00 0.00 122 VAL A C 3
ATOM 3238 O O . VAL A 1 62 ? 8.743 -4.779 -3.841 1.00 0.00 122 VAL A O 3
ATOM 3251 N N . LEU A 1 63 ? 10.155 -4.195 -5.493 1.00 0.00 123 LEU A N 3
ATOM 3252 C CA . LEU A 1 63 ? 10.794 -3.135 -4.722 1.00 0.00 123 LEU A CA 3
ATOM 3253 C C . LEU A 1 63 ? 10.797 -1.822 -5.498 1.00 0.00 123 LEU A C 3
ATOM 3254 O O . LEU A 1 63 ? 10.984 -1.810 -6.714 1.00 0.00 123 LEU A O 3
ATOM 3270 N N . GLN A 1 64 ? 10.589 -0.719 -4.786 1.00 0.00 124 GLN A N 3
ATOM 3271 C CA . GLN A 1 64 ? 10.569 0.600 -5.409 1.00 0.00 124 GLN A CA 3
ATOM 3272 C C . GLN A 1 64 ? 11.564 1.537 -4.732 1.00 0.00 124 GLN A C 3
ATOM 3273 O O . GLN A 1 64 ? 11.187 2.367 -3.904 1.00 0.00 124 GLN A O 3
ATOM 3287 N N . LEU A 1 65 ? 12.836 1.398 -5.088 1.00 0.00 125 LEU A N 3
ATOM 3288 C CA . LEU A 1 65 ? 13.887 2.232 -4.515 1.00 0.00 125 LEU A CA 3
ATOM 3289 C C . LEU A 1 65 ? 13.652 3.704 -4.840 1.00 0.00 125 LEU A C 3
ATOM 3290 O O . LEU A 1 65 ? 13.355 4.057 -5.981 1.00 0.00 125 LEU A O 3
ATOM 3306 N N . ALA A 1 66 ? 13.791 4.557 -3.831 1.00 0.00 126 ALA A N 3
ATOM 3307 C CA . ALA A 1 66 ? 13.599 5.991 -4.012 1.00 0.00 126 ALA A CA 3
ATOM 3308 C C . ALA A 1 66 ? 14.813 6.628 -4.678 1.00 0.00 126 ALA A C 3
ATOM 3309 O O . ALA A 1 66 ? 15.286 7.680 -4.249 1.00 0.00 126 ALA A O 3
ATOM 3316 N N . GLN A 1 67 ? 15.312 5.984 -5.728 1.00 0.00 127 GLN A N 3
ATOM 3317 C CA . GLN A 1 67 ? 16.473 6.488 -6.452 1.00 0.00 127 GLN A CA 3
ATOM 3318 C C . GLN A 1 67 ? 16.113 6.815 -7.898 1.00 0.00 127 GLN A C 3
ATOM 3319 O O . GLN A 1 67 ? 15.084 6.371 -8.407 1.00 0.00 127 GLN A O 3
ATOM 3333 N N . LEU A 1 68 ? 16.967 7.593 -8.553 1.00 0.00 128 LEU A N 3
ATOM 3334 C CA . LEU A 1 68 ? 16.739 7.979 -9.941 1.00 0.00 128 LEU A CA 3
ATOM 3335 C C . LEU A 1 68 ? 17.267 6.914 -10.897 1.00 0.00 128 LEU A C 3
ATOM 3336 O O . LEU A 1 68 ? 18.447 6.912 -11.250 1.00 0.00 128 LEU A O 3
ATOM 3352 N N . SER A 1 69 ? 16.386 6.011 -11.314 1.00 0.00 129 SER A N 3
ATOM 3353 C CA . SER A 1 69 ? 16.763 4.939 -12.228 1.00 0.00 129 SER A CA 3
ATOM 3354 C C . SER A 1 69 ? 15.730 4.784 -13.339 1.00 0.00 129 SER A C 3
ATOM 3355 O O . SER A 1 69 ? 14.526 4.778 -13.087 1.00 0.00 129 SER A O 3
ATOM 3363 N N . GLY A 1 70 ? 16.211 4.659 -14.573 1.00 0.00 130 GLY A N 3
ATOM 3364 C CA . GLY A 1 70 ? 15.317 4.506 -15.705 1.00 0.00 130 GLY A CA 3
ATOM 3365 C C . GLY A 1 70 ? 15.027 3.052 -16.023 1.00 0.00 130 GLY A C 3
ATOM 3366 O O . GLY A 1 70 ? 15.589 2.138 -15.418 1.00 0.00 130 GLY A O 3
ATOM 3370 N N . PRO A 1 71 ? 14.130 2.821 -16.992 1.00 0.00 131 PRO A N 3
ATOM 3371 C CA . PRO A 1 71 ? 13.745 1.470 -17.410 1.00 0.00 131 PRO A CA 3
ATOM 3372 C C . PRO A 1 71 ? 14.870 0.748 -18.145 1.00 0.00 131 PRO A C 3
ATOM 3373 O O . PRO A 1 71 ? 15.294 1.172 -19.220 1.00 0.00 131 PRO A O 3
ATOM 3384 N N . SER A 1 72 ? 15.348 -0.344 -17.558 1.00 0.00 132 SER A N 3
ATOM 3385 C CA . SER A 1 72 ? 16.427 -1.123 -18.155 1.00 0.00 132 SER A CA 3
ATOM 3386 C C . SER A 1 72 ? 16.408 -2.560 -17.642 1.00 0.00 132 SER A C 3
ATOM 3387 O O . SER A 1 72 ? 16.221 -2.803 -16.450 1.00 0.00 132 SER A O 3
ATOM 3395 N N . SER A 1 73 ? 16.602 -3.509 -18.552 1.00 0.00 133 SER A N 3
ATOM 3396 C CA . SER A 1 73 ? 16.604 -4.922 -18.194 1.00 0.00 133 SER A CA 3
ATOM 3397 C C . SER A 1 73 ? 17.435 -5.164 -16.938 1.00 0.00 133 SER A C 3
ATOM 3398 O O . SER A 1 73 ? 16.944 -5.707 -15.949 1.00 0.00 133 SER A O 3
ATOM 3406 N N . GLY A 1 74 ? 18.700 -4.755 -16.985 1.00 0.00 134 GLY A N 3
ATOM 3407 C CA . GLY A 1 74 ? 19.581 -4.935 -15.846 1.00 0.00 134 GLY A CA 3
ATOM 3408 C C . GLY A 1 74 ? 20.155 -6.336 -15.773 1.00 0.00 134 GLY A C 3
ATOM 3409 O O . GLY A 1 74 ? 21.254 -6.590 -16.265 1.00 0.00 134 GLY A O 3
ATOM 3415 N N . GLY A 1 1 ? -10.340 -22.840 -9.585 1.00 0.00 61 GLY A N 4
ATOM 3416 C CA . GLY A 1 1 ? -9.962 -23.620 -8.421 1.00 0.00 61 GLY A CA 4
ATOM 3417 C C . GLY A 1 1 ? -10.684 -23.173 -7.164 1.00 0.00 61 GLY A C 4
ATOM 3418 O O . GLY A 1 1 ? -10.074 -22.603 -6.260 1.00 0.00 61 GLY A O 4
ATOM 3422 N N . SER A 1 2 ? -11.986 -23.432 -7.109 1.00 0.00 62 SER A N 4
ATOM 3423 C CA . SER A 1 2 ? -12.793 -23.047 -5.957 1.00 0.00 62 SER A CA 4
ATOM 3424 C C . SER A 1 2 ? -13.553 -24.248 -5.401 1.00 0.00 62 SER A C 4
ATOM 3425 O O . SER A 1 2 ? -14.281 -24.925 -6.126 1.00 0.00 62 SER A O 4
ATOM 3433 N N . SER A 1 3 ? -13.378 -24.505 -4.108 1.00 0.00 63 SER A N 4
ATOM 3434 C CA . SER A 1 3 ? -14.043 -25.625 -3.455 1.00 0.00 63 SER A CA 4
ATOM 3435 C C . SER A 1 3 ? -14.304 -25.319 -1.983 1.00 0.00 63 SER A C 4
ATOM 3436 O O . SER A 1 3 ? -13.436 -24.800 -1.282 1.00 0.00 63 SER A O 4
ATOM 3444 N N . GLY A 1 4 ? -15.508 -25.644 -1.521 1.00 0.00 64 GLY A N 4
ATOM 3445 C CA . GLY A 1 4 ? -15.863 -25.396 -0.136 1.00 0.00 64 GLY A CA 4
ATOM 3446 C C . GLY A 1 4 ? -16.026 -23.920 0.165 1.00 0.00 64 GLY A C 4
ATOM 3447 O O . GLY A 1 4 ? -15.191 -23.323 0.846 1.00 0.00 64 GLY A O 4
ATOM 3451 N N . SER A 1 5 ? -17.102 -23.329 -0.343 1.00 0.00 65 SER A N 4
ATOM 3452 C CA . SER A 1 5 ? -17.369 -21.911 -0.129 1.00 0.00 65 SER A CA 4
ATOM 3453 C C . SER A 1 5 ? -18.858 -21.611 -0.270 1.00 0.00 65 SER A C 4
ATOM 3454 O O . SER A 1 5 ? -19.613 -22.408 -0.826 1.00 0.00 65 SER A O 4
ATOM 3462 N N . SER A 1 6 ? -19.273 -20.455 0.237 1.00 0.00 66 SER A N 4
ATOM 3463 C CA . SER A 1 6 ? -20.672 -20.049 0.172 1.00 0.00 66 SER A CA 4
ATOM 3464 C C . SER A 1 6 ? -21.227 -20.238 -1.237 1.00 0.00 66 SER A C 4
ATOM 3465 O O . SER A 1 6 ? -20.596 -19.856 -2.221 1.00 0.00 66 SER A O 4
ATOM 3473 N N . GLY A 1 7 ? -22.413 -20.833 -1.324 1.00 0.00 67 GLY A N 4
ATOM 3474 C CA . GLY A 1 7 ? -23.034 -21.063 -2.615 1.00 0.00 67 GLY A CA 4
ATOM 3475 C C . GLY A 1 7 ? -23.720 -19.825 -3.158 1.00 0.00 67 GLY A C 4
ATOM 3476 O O . GLY A 1 7 ? -23.636 -19.532 -4.351 1.00 0.00 67 GLY A O 4
ATOM 3480 N N . LYS A 1 8 ? -24.402 -19.096 -2.281 1.00 0.00 68 LYS A N 4
ATOM 3481 C CA . LYS A 1 8 ? -25.106 -17.882 -2.678 1.00 0.00 68 LYS A CA 4
ATOM 3482 C C . LYS A 1 8 ? -24.174 -16.676 -2.640 1.00 0.00 68 LYS A C 4
ATOM 3483 O O . LYS A 1 8 ? -24.089 -15.976 -1.631 1.00 0.00 68 LYS A O 4
ATOM 3502 N N . VAL A 1 9 ? -23.477 -16.437 -3.746 1.00 0.00 69 VAL A N 4
ATOM 3503 C CA . VAL A 1 9 ? -22.553 -15.313 -3.840 1.00 0.00 69 VAL A CA 4
ATOM 3504 C C . VAL A 1 9 ? -22.582 -14.692 -5.232 1.00 0.00 69 VAL A C 4
ATOM 3505 O O . VAL A 1 9 ? -22.298 -15.358 -6.228 1.00 0.00 69 VAL A O 4
ATOM 3518 N N . LYS A 1 10 ? -22.928 -13.410 -5.295 1.00 0.00 70 LYS A N 4
ATOM 3519 C CA . LYS A 1 10 ? -22.994 -12.696 -6.565 1.00 0.00 70 LYS A CA 4
ATOM 3520 C C . LYS A 1 10 ? -22.665 -11.219 -6.376 1.00 0.00 70 LYS A C 4
ATOM 3521 O O . LYS A 1 10 ? -23.480 -10.454 -5.861 1.00 0.00 70 LYS A O 4
ATOM 3540 N N . GLU A 1 11 ? -21.467 -10.825 -6.796 1.00 0.00 71 GLU A N 4
ATOM 3541 C CA . GLU A 1 11 ? -21.032 -9.439 -6.673 1.00 0.00 71 GLU A CA 4
ATOM 3542 C C . GLU A 1 11 ? -19.768 -9.191 -7.491 1.00 0.00 71 GLU A C 4
ATOM 3543 O O . GLU A 1 11 ? -18.750 -9.857 -7.299 1.00 0.00 71 GLU A O 4
ATOM 3555 N N . LEU A 1 12 ? -19.840 -8.228 -8.403 1.00 0.00 72 LEU A N 4
ATOM 3556 C CA . LEU A 1 12 ? -18.703 -7.891 -9.252 1.00 0.00 72 LEU A CA 4
ATOM 3557 C C . LEU A 1 12 ? -18.114 -6.539 -8.862 1.00 0.00 72 LEU A C 4
ATOM 3558 O O . LEU A 1 12 ? -18.598 -5.493 -9.291 1.00 0.00 72 LEU A O 4
ATOM 3574 N N . ASN A 1 13 ? -17.065 -6.570 -8.046 1.00 0.00 73 ASN A N 4
ATOM 3575 C CA . ASN A 1 13 ? -16.409 -5.346 -7.599 1.00 0.00 73 ASN A CA 4
ATOM 3576 C C . ASN A 1 13 ? -15.004 -5.641 -7.082 1.00 0.00 73 ASN A C 4
ATOM 3577 O O . ASN A 1 13 ? -14.832 -6.331 -6.076 1.00 0.00 73 ASN A O 4
ATOM 3588 N N . LEU A 1 14 ? -14.002 -5.112 -7.775 1.00 0.00 74 LEU A N 4
ATOM 3589 C CA . LEU A 1 14 ? -12.611 -5.317 -7.386 1.00 0.00 74 LEU A CA 4
ATOM 3590 C C . LEU A 1 14 ? -12.379 -4.883 -5.942 1.00 0.00 74 LEU A C 4
ATOM 3591 O O . LEU A 1 14 ? -13.279 -4.351 -5.291 1.00 0.00 74 LEU A O 4
ATOM 3607 N N . HIS A 1 15 ? -11.167 -5.111 -5.448 1.00 0.00 75 HIS A N 4
ATOM 3608 C CA . HIS A 1 15 ? -10.816 -4.741 -4.081 1.00 0.00 75 HIS A CA 4
ATOM 3609 C C . HIS A 1 15 ? -10.344 -3.292 -4.015 1.00 0.00 75 HIS A C 4
ATOM 3610 O O . HIS A 1 15 ? -9.144 -3.020 -4.003 1.00 0.00 75 HIS A O 4
ATOM 3624 N N . GLU A 1 16 ? -11.297 -2.366 -3.974 1.00 0.00 76 GLU A N 4
ATOM 3625 C CA . GLU A 1 16 ? -10.978 -0.944 -3.911 1.00 0.00 76 GLU A CA 4
ATOM 3626 C C . GLU A 1 16 ? -10.735 -0.504 -2.470 1.00 0.00 76 GLU A C 4
ATOM 3627 O O . GLU A 1 16 ? -11.165 0.574 -2.057 1.00 0.00 76 GLU A O 4
ATOM 3639 N N . LEU A 1 17 ? -10.045 -1.347 -1.709 1.00 0.00 77 LEU A N 4
ATOM 3640 C CA . LEU A 1 17 ? -9.745 -1.046 -0.313 1.00 0.00 77 LEU A CA 4
ATOM 3641 C C . LEU A 1 17 ? -8.385 -1.610 0.085 1.00 0.00 77 LEU A C 4
ATOM 3642 O O . LEU A 1 17 ? -8.049 -2.746 -0.252 1.00 0.00 77 LEU A O 4
ATOM 3658 N N . CYS A 1 18 ? -7.606 -0.810 0.805 1.00 0.00 78 CYS A N 4
ATOM 3659 C CA . CYS A 1 18 ? -6.283 -1.228 1.251 1.00 0.00 78 CYS A CA 4
ATOM 3660 C C . CYS A 1 18 ? -6.346 -2.590 1.938 1.00 0.00 78 CYS A C 4
ATOM 3661 O O . CYS A 1 18 ? -7.377 -2.970 2.492 1.00 0.00 78 CYS A O 4
ATOM 3668 N N . ALA A 1 19 ? -5.236 -3.319 1.896 1.00 0.00 79 ALA A N 4
ATOM 3669 C CA . ALA A 1 19 ? -5.163 -4.637 2.515 1.00 0.00 79 ALA A CA 4
ATOM 3670 C C . ALA A 1 19 ? -4.384 -4.586 3.825 1.00 0.00 79 ALA A C 4
ATOM 3671 O O . ALA A 1 19 ? -4.609 -5.395 4.725 1.00 0.00 79 ALA A O 4
ATOM 3678 N N . VAL A 1 20 ? -3.466 -3.630 3.925 1.00 0.00 80 VAL A N 4
ATOM 3679 C CA . VAL A 1 20 ? -2.653 -3.473 5.125 1.00 0.00 80 VAL A CA 4
ATOM 3680 C C . VAL A 1 20 ? -3.506 -3.048 6.315 1.00 0.00 80 VAL A C 4
ATOM 3681 O O . VAL A 1 20 ? -3.488 -3.690 7.366 1.00 0.00 80 VAL A O 4
ATOM 3694 N N . CYS A 1 21 ? -4.252 -1.963 6.143 1.00 0.00 81 CYS A N 4
ATOM 3695 C CA . CYS A 1 21 ? -5.113 -1.450 7.202 1.00 0.00 81 CYS A CA 4
ATOM 3696 C C . CYS A 1 21 ? -6.578 -1.770 6.915 1.00 0.00 81 CYS A C 4
ATOM 3697 O O . CYS A 1 21 ? -7.476 -1.292 7.608 1.00 0.00 81 CYS A O 4
ATOM 3704 N N . LEU A 1 22 ? -6.810 -2.580 5.888 1.00 0.00 82 LEU A N 4
ATOM 3705 C CA . LEU A 1 22 ? -8.165 -2.965 5.509 1.00 0.00 82 LEU A CA 4
ATOM 3706 C C . LEU A 1 22 ? -9.107 -1.766 5.564 1.00 0.00 82 LEU A C 4
ATOM 3707 O O . LEU A 1 22 ? -10.137 -1.805 6.235 1.00 0.00 82 LEU A O 4
ATOM 3723 N N . GLU A 1 23 ? -8.746 -0.703 4.852 1.00 0.00 83 GLU A N 4
ATOM 3724 C CA . GLU A 1 23 ? -9.560 0.506 4.819 1.00 0.00 83 GLU A CA 4
ATOM 3725 C C . GLU A 1 23 ? -9.595 1.101 3.414 1.00 0.00 83 GLU A C 4
ATOM 3726 O O . GLU A 1 23 ? -8.741 0.800 2.580 1.00 0.00 83 GLU A O 4
ATOM 3738 N N . ASP A 1 24 ? -10.589 1.944 3.160 1.00 0.00 84 ASP A N 4
ATOM 3739 C CA . ASP A 1 24 ? -10.737 2.582 1.857 1.00 0.00 84 ASP A CA 4
ATOM 3740 C C . ASP A 1 24 ? -9.639 3.616 1.630 1.00 0.00 84 ASP A C 4
ATOM 3741 O O . ASP A 1 24 ? -9.119 4.203 2.579 1.00 0.00 84 ASP A O 4
ATOM 3750 N N . PHE A 1 25 ? -9.290 3.834 0.367 1.00 0.00 85 PHE A N 4
ATOM 3751 C CA . PHE A 1 25 ? -8.252 4.796 0.015 1.00 0.00 85 PHE A CA 4
ATOM 3752 C C . PHE A 1 25 ? -8.810 6.216 -0.003 1.00 0.00 85 PHE A C 4
ATOM 3753 O O . PHE A 1 25 ? -9.991 6.428 -0.280 1.00 0.00 85 PHE A O 4
ATOM 3770 N N . LYS A 1 26 ? -7.952 7.186 0.294 1.00 0.00 86 LYS A N 4
ATOM 3771 C CA . LYS A 1 26 ? -8.357 8.587 0.311 1.00 0.00 86 LYS A CA 4
ATOM 3772 C C . LYS A 1 26 ? -7.319 9.462 -0.385 1.00 0.00 86 LYS A C 4
ATOM 3773 O O . LYS A 1 26 ? -6.126 9.161 -0.396 1.00 0.00 86 LYS A O 4
ATOM 3792 N N . PRO A 1 27 ? -7.782 10.572 -0.978 1.00 0.00 87 PRO A N 4
ATOM 3793 C CA . PRO A 1 27 ? -6.910 11.514 -1.685 1.00 0.00 87 PRO A CA 4
ATOM 3794 C C . PRO A 1 27 ? -5.997 12.284 -0.735 1.00 0.00 87 PRO A C 4
ATOM 3795 O O . PRO A 1 27 ? -4.832 12.533 -1.045 1.00 0.00 87 PRO A O 4
ATOM 3806 N N . ARG A 1 28 ? -6.534 12.657 0.421 1.00 0.00 88 ARG A N 4
ATOM 3807 C CA . ARG A 1 28 ? -5.768 13.399 1.416 1.00 0.00 88 ARG A CA 4
ATOM 3808 C C . ARG A 1 28 ? -4.422 12.729 1.675 1.00 0.00 88 ARG A C 4
ATOM 3809 O O . ARG A 1 28 ? -3.417 13.401 1.904 1.00 0.00 88 ARG A O 4
ATOM 3830 N N . ASP A 1 29 ? -4.412 11.401 1.640 1.00 0.00 89 ASP A N 4
ATOM 3831 C CA . ASP A 1 29 ? -3.190 10.639 1.871 1.00 0.00 89 ASP A CA 4
ATOM 3832 C C . ASP A 1 29 ? -2.664 10.046 0.567 1.00 0.00 89 ASP A C 4
ATOM 3833 O O . ASP A 1 29 ? -3.304 9.184 -0.035 1.00 0.00 89 ASP A O 4
ATOM 3842 N N . GLU A 1 30 ? -1.497 10.515 0.137 1.00 0.00 90 GLU A N 4
ATOM 3843 C CA . GLU A 1 30 ? -0.888 10.032 -1.096 1.00 0.00 90 GLU A CA 4
ATOM 3844 C C . GLU A 1 30 ? -1.009 8.514 -1.205 1.00 0.00 90 GLU A C 4
ATOM 3845 O O . GLU A 1 30 ? -0.515 7.778 -0.350 1.00 0.00 90 GLU A O 4
ATOM 3857 N N . LEU A 1 31 ? -1.671 8.054 -2.260 1.00 0.00 91 LEU A N 4
ATOM 3858 C CA . LEU A 1 31 ? -1.859 6.624 -2.481 1.00 0.00 91 LEU A CA 4
ATOM 3859 C C . LEU A 1 31 ? -0.781 6.070 -3.408 1.00 0.00 91 LEU A C 4
ATOM 3860 O O . LEU A 1 31 ? -0.780 6.341 -4.608 1.00 0.00 91 LEU A O 4
ATOM 3876 N N . GLY A 1 32 ? 0.135 5.290 -2.841 1.00 0.00 92 GLY A N 4
ATOM 3877 C CA . GLY A 1 32 ? 1.205 4.709 -3.631 1.00 0.00 92 GLY A CA 4
ATOM 3878 C C . GLY A 1 32 ? 0.742 3.517 -4.446 1.00 0.00 92 GLY A C 4
ATOM 3879 O O . GLY A 1 32 ? 0.271 2.523 -3.892 1.00 0.00 92 GLY A O 4
ATOM 3883 N N . ILE A 1 33 ? 0.873 3.617 -5.764 1.00 0.00 93 ILE A N 4
ATOM 3884 C CA . ILE A 1 33 ? 0.464 2.540 -6.656 1.00 0.00 93 ILE A CA 4
ATOM 3885 C C . ILE A 1 33 ? 1.644 1.642 -7.012 1.00 0.00 93 ILE A C 4
ATOM 3886 O O . ILE A 1 33 ? 2.584 2.072 -7.682 1.00 0.00 93 ILE A O 4
ATOM 3902 N N . CYS A 1 34 ? 1.589 0.395 -6.560 1.00 0.00 94 CYS A N 4
ATOM 3903 C CA . CYS A 1 34 ? 2.653 -0.565 -6.831 1.00 0.00 94 CYS A CA 4
ATOM 3904 C C . CYS A 1 34 ? 2.626 -1.009 -8.290 1.00 0.00 94 CYS A C 4
ATOM 3905 O O . CYS A 1 34 ? 1.619 -0.877 -8.986 1.00 0.00 94 CYS A O 4
ATOM 3913 N N . PRO A 1 35 ? 3.759 -1.546 -8.766 1.00 0.00 95 PRO A N 4
ATOM 3914 C CA . PRO A 1 35 ? 3.891 -2.020 -10.147 1.00 0.00 95 PRO A CA 4
ATOM 3915 C C . PRO A 1 35 ? 3.069 -3.276 -10.411 1.00 0.00 95 PRO A C 4
ATOM 3916 O O . PRO A 1 35 ? 3.114 -3.843 -11.503 1.00 0.00 95 PRO A O 4
ATOM 3927 N N . CYS A 1 36 ? 2.316 -3.707 -9.404 1.00 0.00 96 CYS A N 4
ATOM 3928 C CA . CYS A 1 36 ? 1.482 -4.897 -9.526 1.00 0.00 96 CYS A CA 4
ATOM 3929 C C . CYS A 1 36 ? 0.008 -4.519 -9.639 1.00 0.00 96 CYS A C 4
ATOM 3930 O O . CYS A 1 36 ? -0.872 -5.277 -9.231 1.00 0.00 96 CYS A O 4
ATOM 3937 N N . LYS A 1 37 ? -0.254 -3.342 -10.198 1.00 0.00 97 LYS A N 4
ATOM 3938 C CA . LYS A 1 37 ? -1.620 -2.862 -10.367 1.00 0.00 97 LYS A CA 4
ATOM 3939 C C . LYS A 1 37 ? -2.369 -2.872 -9.038 1.00 0.00 97 LYS A C 4
ATOM 3940 O O . LYS A 1 37 ? -3.539 -3.249 -8.976 1.00 0.00 97 LYS A O 4
ATOM 3959 N N . HIS A 1 38 ? -1.687 -2.452 -7.977 1.00 0.00 98 HIS A N 4
ATOM 3960 C CA . HIS A 1 38 ? -2.289 -2.410 -6.649 1.00 0.00 98 HIS A CA 4
ATOM 3961 C C . HIS A 1 38 ? -2.006 -1.075 -5.966 1.00 0.00 98 HIS A C 4
ATOM 3962 O O . HIS A 1 38 ? -0.926 -0.505 -6.120 1.00 0.00 98 HIS A O 4
ATOM 3976 N N . ALA A 1 39 ? -2.984 -0.583 -5.213 1.00 0.00 99 ALA A N 4
ATOM 3977 C CA . ALA A 1 39 ? -2.839 0.684 -4.506 1.00 0.00 99 ALA A CA 4
ATOM 3978 C C . ALA A 1 39 ? -2.688 0.460 -3.005 1.00 0.00 99 ALA A C 4
ATOM 3979 O O . ALA A 1 39 ? -3.332 -0.417 -2.429 1.00 0.00 99 ALA A O 4
ATOM 3986 N N . PHE A 1 40 ? -1.831 1.258 -2.376 1.00 0.00 100 PHE A N 4
ATOM 3987 C CA . PHE A 1 40 ? -1.594 1.146 -0.942 1.00 0.00 100 PHE A CA 4
ATOM 3988 C C . PHE A 1 40 ? -1.208 2.498 -0.347 1.00 0.00 100 PHE A C 4
ATOM 3989 O O . PHE A 1 40 ? -0.728 3.385 -1.053 1.00 0.00 100 PHE A O 4
ATOM 4006 N N . HIS A 1 41 ? -1.423 2.647 0.956 1.00 0.00 101 HIS A N 4
ATOM 4007 C CA . HIS A 1 41 ? -1.098 3.890 1.647 1.00 0.00 101 HIS A CA 4
ATOM 4008 C C . HIS A 1 41 ? 0.411 4.040 1.816 1.00 0.00 101 HIS A C 4
ATOM 4009 O O . HIS A 1 41 ? 1.082 3.136 2.314 1.00 0.00 101 HIS A O 4
ATOM 4023 N N . ARG A 1 42 ? 0.938 5.186 1.396 1.00 0.00 102 ARG A N 4
ATOM 4024 C CA . ARG A 1 42 ? 2.367 5.452 1.499 1.00 0.00 102 ARG A CA 4
ATOM 4025 C C . ARG A 1 42 ? 2.931 4.902 2.805 1.00 0.00 102 ARG A C 4
ATOM 4026 O O . ARG A 1 42 ? 4.050 4.390 2.845 1.00 0.00 102 ARG A O 4
ATOM 4047 N N . LYS A 1 43 ? 2.148 5.011 3.874 1.00 0.00 103 LYS A N 4
ATOM 4048 C CA . LYS A 1 43 ? 2.566 4.524 5.183 1.00 0.00 103 LYS A CA 4
ATOM 4049 C C . LYS A 1 43 ? 2.439 3.006 5.265 1.00 0.00 103 LYS A C 4
ATOM 4050 O O . LYS A 1 43 ? 3.389 2.312 5.631 1.00 0.00 103 LYS A O 4
ATOM 4069 N N . CYS A 1 44 ? 1.262 2.496 4.920 1.00 0.00 104 CYS A N 4
ATOM 4070 C CA . CYS A 1 44 ? 1.010 1.060 4.954 1.00 0.00 104 CYS A CA 4
ATOM 4071 C C . CYS A 1 44 ? 2.103 0.299 4.209 1.00 0.00 104 CYS A C 4
ATOM 4072 O O . CYS A 1 44 ? 2.778 -0.559 4.781 1.00 0.00 104 CYS A O 4
ATOM 4079 N N . LEU A 1 45 ? 2.273 0.619 2.931 1.00 0.00 105 LEU A N 4
ATOM 4080 C CA . LEU A 1 45 ? 3.284 -0.034 2.107 1.00 0.00 105 LEU A CA 4
ATOM 4081 C C . LEU A 1 45 ? 4.638 -0.038 2.808 1.00 0.00 105 LEU A C 4
ATOM 4082 O O . LEU A 1 45 ? 5.227 -1.095 3.037 1.00 0.00 105 LEU A O 4
ATOM 4098 N N . ILE A 1 46 ? 5.126 1.151 3.147 1.00 0.00 106 ILE A N 4
ATOM 4099 C CA . ILE A 1 46 ? 6.410 1.284 3.825 1.00 0.00 106 ILE A CA 4
ATOM 4100 C C . ILE A 1 46 ? 6.533 0.284 4.970 1.00 0.00 106 ILE A C 4
ATOM 4101 O O . ILE A 1 46 ? 7.540 -0.413 5.094 1.00 0.00 106 ILE A O 4
ATOM 4117 N N . LYS A 1 47 ? 5.501 0.216 5.803 1.00 0.00 107 LYS A N 4
ATOM 4118 C CA . LYS A 1 47 ? 5.490 -0.701 6.937 1.00 0.00 107 LYS A CA 4
ATOM 4119 C C . LYS A 1 47 ? 5.520 -2.151 6.464 1.00 0.00 107 LYS A C 4
ATOM 4120 O O . LYS A 1 47 ? 6.392 -2.924 6.861 1.00 0.00 107 LYS A O 4
ATOM 4139 N N . TRP A 1 48 ? 4.565 -2.511 5.614 1.00 0.00 108 TRP A N 4
ATOM 4140 C CA . TRP A 1 48 ? 4.484 -3.868 5.087 1.00 0.00 108 TRP A CA 4
ATOM 4141 C C . TRP A 1 48 ? 5.810 -4.290 4.464 1.00 0.00 108 TRP A C 4
ATOM 4142 O O . TRP A 1 48 ? 6.186 -5.462 4.514 1.00 0.00 108 TRP A O 4
ATOM 4163 N N . LEU A 1 49 ? 6.515 -3.329 3.877 1.00 0.00 109 LEU A N 4
ATOM 4164 C CA . LEU A 1 49 ? 7.801 -3.602 3.244 1.00 0.00 109 LEU A CA 4
ATOM 4165 C C . LEU A 1 49 ? 8.853 -3.972 4.284 1.00 0.00 109 LEU A C 4
ATOM 4166 O O . LEU A 1 49 ? 9.694 -4.839 4.048 1.00 0.00 109 LEU A O 4
ATOM 4182 N N . GLU A 1 50 ? 8.796 -3.312 5.437 1.00 0.00 110 GLU A N 4
ATOM 4183 C CA . GLU A 1 50 ? 9.744 -3.574 6.514 1.00 0.00 110 GLU A CA 4
ATOM 4184 C C . GLU A 1 50 ? 9.740 -5.051 6.894 1.00 0.00 110 GLU A C 4
ATOM 4185 O O . GLU A 1 50 ? 10.794 -5.673 7.025 1.00 0.00 110 GLU A O 4
ATOM 4197 N N . VAL A 1 51 ? 8.546 -5.608 7.072 1.00 0.00 111 VAL A N 4
ATOM 4198 C CA . VAL A 1 51 ? 8.403 -7.012 7.437 1.00 0.00 111 VAL A CA 4
ATOM 4199 C C . VAL A 1 51 ? 8.480 -7.910 6.207 1.00 0.00 111 VAL A C 4
ATOM 4200 O O . VAL A 1 51 ? 9.255 -8.866 6.172 1.00 0.00 111 VAL A O 4
ATOM 4213 N N . ARG A 1 52 ? 7.670 -7.596 5.201 1.00 0.00 112 ARG A N 4
ATOM 4214 C CA . ARG A 1 52 ? 7.645 -8.375 3.969 1.00 0.00 112 ARG A CA 4
ATOM 4215 C C . ARG A 1 52 ? 7.797 -7.470 2.750 1.00 0.00 112 ARG A C 4
ATOM 4216 O O . ARG A 1 52 ? 7.004 -6.552 2.542 1.00 0.00 112 ARG A O 4
ATOM 4237 N N . LYS A 1 53 ? 8.822 -7.735 1.947 1.00 0.00 113 LYS A N 4
ATOM 4238 C CA . LYS A 1 53 ? 9.079 -6.946 0.748 1.00 0.00 113 LYS A CA 4
ATOM 4239 C C . LYS A 1 53 ? 8.217 -7.427 -0.415 1.00 0.00 113 LYS A C 4
ATOM 4240 O O . LYS A 1 53 ? 8.702 -7.587 -1.535 1.00 0.00 113 LYS A O 4
ATOM 4259 N N . VAL A 1 54 ? 6.936 -7.656 -0.142 1.00 0.00 114 VAL A N 4
ATOM 4260 C CA . VAL A 1 54 ? 6.007 -8.117 -1.166 1.00 0.00 114 VAL A CA 4
ATOM 4261 C C . VAL A 1 54 ? 4.642 -7.457 -1.007 1.00 0.00 114 VAL A C 4
ATOM 4262 O O . VAL A 1 54 ? 4.384 -6.770 -0.017 1.00 0.00 114 VAL A O 4
ATOM 4275 N N . CYS A 1 55 ? 3.770 -7.669 -1.987 1.00 0.00 115 CYS A N 4
ATOM 4276 C CA . CYS A 1 55 ? 2.430 -7.095 -1.956 1.00 0.00 115 CYS A CA 4
ATOM 4277 C C . CYS A 1 55 ? 1.492 -7.947 -1.106 1.00 0.00 115 CYS A C 4
ATOM 4278 O O . CYS A 1 55 ? 1.366 -9.157 -1.298 1.00 0.00 115 CYS A O 4
ATOM 4285 N N . PRO A 1 56 ? 0.818 -7.303 -0.142 1.00 0.00 116 PRO A N 4
ATOM 4286 C CA . PRO A 1 56 ? -0.120 -7.981 0.757 1.00 0.00 116 PRO A CA 4
ATOM 4287 C C . PRO A 1 56 ? -1.387 -8.435 0.038 1.00 0.00 116 PRO A C 4
ATOM 4288 O O . PRO A 1 56 ? -2.359 -8.846 0.672 1.00 0.00 116 PRO A O 4
ATOM 4299 N N . LEU A 1 57 ? -1.368 -8.358 -1.288 1.00 0.00 117 LEU A N 4
ATOM 4300 C CA . LEU A 1 57 ? -2.515 -8.761 -2.093 1.00 0.00 117 LEU A CA 4
ATOM 4301 C C . LEU A 1 57 ? -2.137 -9.882 -3.057 1.00 0.00 117 LEU A C 4
ATOM 4302 O O . LEU A 1 57 ? -2.596 -11.016 -2.918 1.00 0.00 117 LEU A O 4
ATOM 4318 N N . CYS A 1 58 ? -1.296 -9.557 -4.033 1.00 0.00 118 CYS A N 4
ATOM 4319 C CA . CYS A 1 58 ? -0.853 -10.536 -5.019 1.00 0.00 118 CYS A CA 4
ATOM 4320 C C . CYS A 1 58 ? 0.355 -11.315 -4.508 1.00 0.00 118 CYS A C 4
ATOM 4321 O O . CYS A 1 58 ? 0.767 -12.305 -5.110 1.00 0.00 118 CYS A O 4
ATOM 4328 N N . ASN A 1 59 ? 0.917 -10.860 -3.393 1.00 0.00 119 ASN A N 4
ATOM 4329 C CA . ASN A 1 59 ? 2.078 -11.514 -2.800 1.00 0.00 119 ASN A CA 4
ATOM 4330 C C . ASN A 1 59 ? 3.209 -11.640 -3.816 1.00 0.00 119 ASN A C 4
ATOM 4331 O O . ASN A 1 59 ? 3.875 -12.671 -3.893 1.00 0.00 119 ASN A O 4
ATOM 4342 N N . MET A 1 60 ? 3.419 -10.582 -4.593 1.00 0.00 120 MET A N 4
ATOM 4343 C CA . MET A 1 60 ? 4.471 -10.574 -5.604 1.00 0.00 120 MET A CA 4
ATOM 4344 C C . MET A 1 60 ? 5.696 -9.813 -5.107 1.00 0.00 120 MET A C 4
ATOM 4345 O O . MET A 1 60 ? 5.590 -8.760 -4.478 1.00 0.00 120 MET A O 4
ATOM 4359 N N . PRO A 1 61 ? 6.888 -10.357 -5.393 1.00 0.00 121 PRO A N 4
ATOM 4360 C CA . PRO A 1 61 ? 8.156 -9.746 -4.984 1.00 0.00 121 PRO A CA 4
ATOM 4361 C C . PRO A 1 61 ? 8.451 -8.458 -5.746 1.00 0.00 121 PRO A C 4
ATOM 4362 O O . PRO A 1 61 ? 8.722 -8.484 -6.947 1.00 0.00 121 PRO A O 4
ATOM 4373 N N . VAL A 1 62 ? 8.397 -7.333 -5.041 1.00 0.00 122 VAL A N 4
ATOM 4374 C CA . VAL A 1 62 ? 8.659 -6.035 -5.651 1.00 0.00 122 VAL A CA 4
ATOM 4375 C C . VAL A 1 62 ? 10.043 -5.519 -5.271 1.00 0.00 122 VAL A C 4
ATOM 4376 O O . VAL A 1 62 ? 10.253 -5.038 -4.156 1.00 0.00 122 VAL A O 4
ATOM 4389 N N . LEU A 1 63 ? 10.983 -5.621 -6.203 1.00 0.00 123 LEU A N 4
ATOM 4390 C CA . LEU A 1 63 ? 12.348 -5.164 -5.967 1.00 0.00 123 LEU A CA 4
ATOM 4391 C C . LEU A 1 63 ? 12.704 -4.007 -6.895 1.00 0.00 123 LEU A C 4
ATOM 4392 O O . LEU A 1 63 ? 12.903 -4.201 -8.094 1.00 0.00 123 LEU A O 4
ATOM 4408 N N . GLN A 1 64 ? 12.783 -2.806 -6.332 1.00 0.00 124 GLN A N 4
ATOM 4409 C CA . GLN A 1 64 ? 13.116 -1.619 -7.110 1.00 0.00 124 GLN A CA 4
ATOM 4410 C C . GLN A 1 64 ? 14.171 -0.779 -6.397 1.00 0.00 124 GLN A C 4
ATOM 4411 O O . GLN A 1 64 ? 14.124 -0.610 -5.177 1.00 0.00 124 GLN A O 4
ATOM 4425 N N . LEU A 1 65 ? 15.121 -0.256 -7.163 1.00 0.00 125 LEU A N 4
ATOM 4426 C CA . LEU A 1 65 ? 16.188 0.567 -6.605 1.00 0.00 125 LEU A CA 4
ATOM 4427 C C . LEU A 1 65 ? 15.725 2.009 -6.421 1.00 0.00 125 LEU A C 4
ATOM 4428 O O . LEU A 1 65 ? 16.457 2.950 -6.726 1.00 0.00 125 LEU A O 4
ATOM 4444 N N . ALA A 1 66 ? 14.506 2.174 -5.918 1.00 0.00 126 ALA A N 4
ATOM 4445 C CA . ALA A 1 66 ? 13.947 3.500 -5.690 1.00 0.00 126 ALA A CA 4
ATOM 4446 C C . ALA A 1 66 ? 14.575 4.157 -4.465 1.00 0.00 126 ALA A C 4
ATOM 4447 O O . ALA A 1 66 ? 14.901 5.343 -4.484 1.00 0.00 126 ALA A O 4
ATOM 4454 N N . GLN A 1 67 ? 14.741 3.377 -3.401 1.00 0.00 127 GLN A N 4
ATOM 4455 C CA . GLN A 1 67 ? 15.328 3.885 -2.167 1.00 0.00 127 GLN A CA 4
ATOM 4456 C C . GLN A 1 67 ? 16.842 3.700 -2.168 1.00 0.00 127 GLN A C 4
ATOM 4457 O O . GLN A 1 67 ? 17.343 2.593 -2.374 1.00 0.00 127 GLN A O 4
ATOM 4471 N N . LEU A 1 68 ? 17.566 4.790 -1.938 1.00 0.00 128 LEU A N 4
ATOM 4472 C CA . LEU A 1 68 ? 19.024 4.748 -1.914 1.00 0.00 128 LEU A CA 4
ATOM 4473 C C . LEU A 1 68 ? 19.562 5.293 -0.594 1.00 0.00 128 LEU A C 4
ATOM 4474 O O . LEU A 1 68 ? 20.491 4.734 -0.012 1.00 0.00 128 LEU A O 4
ATOM 4490 N N . SER A 1 69 ? 18.970 6.388 -0.127 1.00 0.00 129 SER A N 4
ATOM 4491 C CA . SER A 1 69 ? 19.391 7.010 1.123 1.00 0.00 129 SER A CA 4
ATOM 4492 C C . SER A 1 69 ? 18.185 7.500 1.918 1.00 0.00 129 SER A C 4
ATOM 4493 O O . SER A 1 69 ? 17.421 8.345 1.453 1.00 0.00 129 SER A O 4
ATOM 4501 N N . GLY A 1 70 ? 18.020 6.962 3.123 1.00 0.00 130 GLY A N 4
ATOM 4502 C CA . GLY A 1 70 ? 16.906 7.355 3.965 1.00 0.00 130 GLY A CA 4
ATOM 4503 C C . GLY A 1 70 ? 17.282 8.438 4.957 1.00 0.00 130 GLY A C 4
ATOM 4504 O O . GLY A 1 70 ? 18.450 8.611 5.306 1.00 0.00 130 GLY A O 4
ATOM 4508 N N . PRO A 1 71 ? 16.277 9.191 5.427 1.00 0.00 131 PRO A N 4
ATOM 4509 C CA . PRO A 1 71 ? 16.484 10.277 6.390 1.00 0.00 131 PRO A CA 4
ATOM 4510 C C . PRO A 1 71 ? 16.873 9.760 7.771 1.00 0.00 131 PRO A C 4
ATOM 4511 O O . PRO A 1 71 ? 17.815 10.258 8.388 1.00 0.00 131 PRO A O 4
ATOM 4522 N N . SER A 1 72 ? 16.142 8.759 8.251 1.00 0.00 132 SER A N 4
ATOM 4523 C CA . SER A 1 72 ? 16.409 8.177 9.561 1.00 0.00 132 SER A CA 4
ATOM 4524 C C . SER A 1 72 ? 17.315 6.956 9.439 1.00 0.00 132 SER A C 4
ATOM 4525 O O . SER A 1 72 ? 16.980 5.986 8.759 1.00 0.00 132 SER A O 4
ATOM 4533 N N . SER A 1 73 ? 18.466 7.012 10.102 1.00 0.00 133 SER A N 4
ATOM 4534 C CA . SER A 1 73 ? 19.424 5.913 10.065 1.00 0.00 133 SER A CA 4
ATOM 4535 C C . SER A 1 73 ? 19.760 5.439 11.476 1.00 0.00 133 SER A C 4
ATOM 4536 O O . SER A 1 73 ? 19.975 6.245 12.380 1.00 0.00 133 SER A O 4
ATOM 4544 N N . GLY A 1 74 ? 19.803 4.122 11.656 1.00 0.00 134 GLY A N 4
ATOM 4545 C CA . GLY A 1 74 ? 20.113 3.561 12.958 1.00 0.00 134 GLY A CA 4
ATOM 4546 C C . GLY A 1 74 ? 19.705 2.106 13.074 1.00 0.00 134 GLY A C 4
ATOM 4547 O O . GLY A 1 74 ? 18.535 1.766 12.901 1.00 0.00 134 GLY A O 4
ATOM 4553 N N . GLY A 1 1 ? -8.203 11.739 29.759 1.00 0.00 61 GLY A N 5
ATOM 4554 C CA . GLY A 1 1 ? -8.482 10.316 29.816 1.00 0.00 61 GLY A CA 5
ATOM 4555 C C . GLY A 1 1 ? -9.694 9.930 28.991 1.00 0.00 61 GLY A C 5
ATOM 4556 O O . GLY A 1 1 ? -10.660 9.377 29.517 1.00 0.00 61 GLY A O 5
ATOM 4560 N N . SER A 1 2 ? -9.644 10.223 27.696 1.00 0.00 62 SER A N 5
ATOM 4561 C CA . SER A 1 2 ? -10.749 9.908 26.798 1.00 0.00 62 SER A CA 5
ATOM 4562 C C . SER A 1 2 ? -10.458 8.638 26.004 1.00 0.00 62 SER A C 5
ATOM 4563 O O . SER A 1 2 ? -9.335 8.418 25.552 1.00 0.00 62 SER A O 5
ATOM 4571 N N . SER A 1 3 ? -11.480 7.804 25.839 1.00 0.00 63 SER A N 5
ATOM 4572 C CA . SER A 1 3 ? -11.335 6.554 25.103 1.00 0.00 63 SER A CA 5
ATOM 4573 C C . SER A 1 3 ? -12.544 6.308 24.206 1.00 0.00 63 SER A C 5
ATOM 4574 O O . SER A 1 3 ? -13.606 6.898 24.400 1.00 0.00 63 SER A O 5
ATOM 4582 N N . GLY A 1 4 ? -12.374 5.431 23.221 1.00 0.00 64 GLY A N 5
ATOM 4583 C CA . GLY A 1 4 ? -13.458 5.122 22.307 1.00 0.00 64 GLY A CA 5
ATOM 4584 C C . GLY A 1 4 ? -13.107 4.001 21.349 1.00 0.00 64 GLY A C 5
ATOM 4585 O O . GLY A 1 4 ? -11.947 3.602 21.248 1.00 0.00 64 GLY A O 5
ATOM 4589 N N . SER A 1 5 ? -14.111 3.491 20.643 1.00 0.00 65 SER A N 5
ATOM 4590 C CA . SER A 1 5 ? -13.904 2.406 19.692 1.00 0.00 65 SER A CA 5
ATOM 4591 C C . SER A 1 5 ? -14.810 2.569 18.476 1.00 0.00 65 SER A C 5
ATOM 4592 O O . SER A 1 5 ? -15.874 3.183 18.558 1.00 0.00 65 SER A O 5
ATOM 4600 N N . SER A 1 6 ? -14.381 2.013 17.347 1.00 0.00 66 SER A N 5
ATOM 4601 C CA . SER A 1 6 ? -15.151 2.099 16.112 1.00 0.00 66 SER A CA 5
ATOM 4602 C C . SER A 1 6 ? -14.711 1.025 15.121 1.00 0.00 66 SER A C 5
ATOM 4603 O O . SER A 1 6 ? -13.597 0.511 15.201 1.00 0.00 66 SER A O 5
ATOM 4611 N N . GLY A 1 7 ? -15.596 0.692 14.187 1.00 0.00 67 GLY A N 5
ATOM 4612 C CA . GLY A 1 7 ? -15.282 -0.318 13.193 1.00 0.00 67 GLY A CA 5
ATOM 4613 C C . GLY A 1 7 ? -16.260 -0.317 12.036 1.00 0.00 67 GLY A C 5
ATOM 4614 O O . GLY A 1 7 ? -16.996 0.649 11.835 1.00 0.00 67 GLY A O 5
ATOM 4618 N N . LYS A 1 8 ? -16.269 -1.403 11.270 1.00 0.00 68 LYS A N 5
ATOM 4619 C CA . LYS A 1 8 ? -17.163 -1.525 10.125 1.00 0.00 68 LYS A CA 5
ATOM 4620 C C . LYS A 1 8 ? -18.313 -2.480 10.432 1.00 0.00 68 LYS A C 5
ATOM 4621 O O . LYS A 1 8 ? -18.131 -3.486 11.117 1.00 0.00 68 LYS A O 5
ATOM 4640 N N . VAL A 1 9 ? -19.497 -2.157 9.920 1.00 0.00 69 VAL A N 5
ATOM 4641 C CA . VAL A 1 9 ? -20.675 -2.987 10.138 1.00 0.00 69 VAL A CA 5
ATOM 4642 C C . VAL A 1 9 ? -21.419 -3.239 8.831 1.00 0.00 69 VAL A C 5
ATOM 4643 O O . VAL A 1 9 ? -21.929 -2.309 8.205 1.00 0.00 69 VAL A O 5
ATOM 4656 N N . LYS A 1 10 ? -21.479 -4.502 8.424 1.00 0.00 70 LYS A N 5
ATOM 4657 C CA . LYS A 1 10 ? -22.163 -4.878 7.193 1.00 0.00 70 LYS A CA 5
ATOM 4658 C C . LYS A 1 10 ? -21.953 -3.824 6.110 1.00 0.00 70 LYS A C 5
ATOM 4659 O O . LYS A 1 10 ? -22.896 -3.430 5.425 1.00 0.00 70 LYS A O 5
ATOM 4678 N N . GLU A 1 11 ? -20.712 -3.373 5.962 1.00 0.00 71 GLU A N 5
ATOM 4679 C CA . GLU A 1 11 ? -20.380 -2.365 4.963 1.00 0.00 71 GLU A CA 5
ATOM 4680 C C . GLU A 1 11 ? -19.921 -3.018 3.662 1.00 0.00 71 GLU A C 5
ATOM 4681 O O . GLU A 1 11 ? -18.988 -3.823 3.654 1.00 0.00 71 GLU A O 5
ATOM 4693 N N . LEU A 1 12 ? -20.582 -2.667 2.565 1.00 0.00 72 LEU A N 5
ATOM 4694 C CA . LEU A 1 12 ? -20.243 -3.219 1.258 1.00 0.00 72 LEU A CA 5
ATOM 4695 C C . LEU A 1 12 ? -18.808 -2.871 0.875 1.00 0.00 72 LEU A C 5
ATOM 4696 O O . LEU A 1 12 ? -18.350 -1.752 1.099 1.00 0.00 72 LEU A O 5
ATOM 4712 N N . ASN A 1 13 ? -18.105 -3.838 0.294 1.00 0.00 73 ASN A N 5
ATOM 4713 C CA . ASN A 1 13 ? -16.722 -3.633 -0.121 1.00 0.00 73 ASN A CA 5
ATOM 4714 C C . ASN A 1 13 ? -16.620 -3.530 -1.640 1.00 0.00 73 ASN A C 5
ATOM 4715 O O . ASN A 1 13 ? -16.316 -4.510 -2.321 1.00 0.00 73 ASN A O 5
ATOM 4726 N N . LEU A 1 14 ? -16.876 -2.336 -2.165 1.00 0.00 74 LEU A N 5
ATOM 4727 C CA . LEU A 1 14 ? -16.813 -2.104 -3.604 1.00 0.00 74 LEU A CA 5
ATOM 4728 C C . LEU A 1 14 ? -15.518 -1.394 -3.984 1.00 0.00 74 LEU A C 5
ATOM 4729 O O . LEU A 1 14 ? -14.688 -1.942 -4.710 1.00 0.00 74 LEU A O 5
ATOM 4745 N N . HIS A 1 15 ? -15.350 -0.173 -3.487 1.00 0.00 75 HIS A N 5
ATOM 4746 C CA . HIS A 1 15 ? -14.153 0.611 -3.772 1.00 0.00 75 HIS A CA 5
ATOM 4747 C C . HIS A 1 15 ? -12.914 -0.055 -3.183 1.00 0.00 75 HIS A C 5
ATOM 4748 O O . HIS A 1 15 ? -12.697 -0.022 -1.972 1.00 0.00 75 HIS A O 5
ATOM 4762 N N . GLU A 1 16 ? -12.105 -0.660 -4.047 1.00 0.00 76 GLU A N 5
ATOM 4763 C CA . GLU A 1 16 ? -10.889 -1.335 -3.610 1.00 0.00 76 GLU A CA 5
ATOM 4764 C C . GLU A 1 16 ? -10.296 -0.649 -2.383 1.00 0.00 76 GLU A C 5
ATOM 4765 O O . GLU A 1 16 ? -9.759 0.456 -2.474 1.00 0.00 76 GLU A O 5
ATOM 4777 N N . LEU A 1 17 ? -10.398 -1.310 -1.235 1.00 0.00 77 LEU A N 5
ATOM 4778 C CA . LEU A 1 17 ? -9.873 -0.765 0.012 1.00 0.00 77 LEU A CA 5
ATOM 4779 C C . LEU A 1 17 ? -8.499 -1.348 0.326 1.00 0.00 77 LEU A C 5
ATOM 4780 O O . LEU A 1 17 ? -8.108 -2.376 -0.229 1.00 0.00 77 LEU A O 5
ATOM 4796 N N . CYS A 1 18 ? -7.772 -0.687 1.220 1.00 0.00 78 CYS A N 5
ATOM 4797 C CA . CYS A 1 18 ? -6.442 -1.140 1.610 1.00 0.00 78 CYS A CA 5
ATOM 4798 C C . CYS A 1 18 ? -6.482 -2.584 2.101 1.00 0.00 78 CYS A C 5
ATOM 4799 O O . CYS A 1 18 ? -7.547 -3.115 2.414 1.00 0.00 78 CYS A O 5
ATOM 4806 N N . ALA A 1 19 ? -5.313 -3.214 2.166 1.00 0.00 79 ALA A N 5
ATOM 4807 C CA . ALA A 1 19 ? -5.213 -4.595 2.620 1.00 0.00 79 ALA A CA 5
ATOM 4808 C C . ALA A 1 19 ? -4.559 -4.674 3.996 1.00 0.00 79 ALA A C 5
ATOM 4809 O O . ALA A 1 19 ? -4.961 -5.474 4.840 1.00 0.00 79 ALA A O 5
ATOM 4816 N N . VAL A 1 20 ? -3.548 -3.839 4.214 1.00 0.00 80 VAL A N 5
ATOM 4817 C CA . VAL A 1 20 ? -2.838 -3.814 5.487 1.00 0.00 80 VAL A CA 5
ATOM 4818 C C . VAL A 1 20 ? -3.742 -3.321 6.611 1.00 0.00 80 VAL A C 5
ATOM 4819 O O . VAL A 1 20 ? -4.016 -4.047 7.567 1.00 0.00 80 VAL A O 5
ATOM 4832 N N . CYS A 1 21 ? -4.204 -2.081 6.490 1.00 0.00 81 CYS A N 5
ATOM 4833 C CA . CYS A 1 21 ? -5.079 -1.489 7.495 1.00 0.00 81 CYS A CA 5
ATOM 4834 C C . CYS A 1 21 ? -6.542 -1.798 7.194 1.00 0.00 81 CYS A C 5
ATOM 4835 O O . CYS A 1 21 ? -7.384 -1.808 8.093 1.00 0.00 81 CYS A O 5
ATOM 4842 N N . LEU A 1 22 ? -6.838 -2.051 5.923 1.00 0.00 82 LEU A N 5
ATOM 4843 C CA . LEU A 1 22 ? -8.200 -2.361 5.502 1.00 0.00 82 LEU A CA 5
ATOM 4844 C C . LEU A 1 22 ? -9.131 -1.180 5.756 1.00 0.00 82 LEU A C 5
ATOM 4845 O O . LEU A 1 22 ? -10.159 -1.320 6.418 1.00 0.00 82 LEU A O 5
ATOM 4861 N N . GLU A 1 23 ? -8.764 -0.019 5.224 1.00 0.00 83 GLU A N 5
ATOM 4862 C CA . GLU A 1 23 ? -9.568 1.186 5.393 1.00 0.00 83 GLU A CA 5
ATOM 4863 C C . GLU A 1 23 ? -9.755 1.906 4.061 1.00 0.00 83 GLU A C 5
ATOM 4864 O O . GLU A 1 23 ? -8.800 2.097 3.307 1.00 0.00 83 GLU A O 5
ATOM 4876 N N . ASP A 1 24 ? -10.991 2.303 3.778 1.00 0.00 84 ASP A N 5
ATOM 4877 C CA . ASP A 1 24 ? -11.304 3.002 2.537 1.00 0.00 84 ASP A CA 5
ATOM 4878 C C . ASP A 1 24 ? -10.173 3.948 2.146 1.00 0.00 84 ASP A C 5
ATOM 4879 O O . ASP A 1 24 ? -9.699 4.738 2.963 1.00 0.00 84 ASP A O 5
ATOM 4888 N N . PHE A 1 25 ? -9.743 3.862 0.891 1.00 0.00 85 PHE A N 5
ATOM 4889 C CA . PHE A 1 25 ? -8.666 4.708 0.392 1.00 0.00 85 PHE A CA 5
ATOM 4890 C C . PHE A 1 25 ? -9.179 6.108 0.068 1.00 0.00 85 PHE A C 5
ATOM 4891 O O . PHE A 1 25 ? -10.328 6.282 -0.340 1.00 0.00 85 PHE A O 5
ATOM 4908 N N . LYS A 1 26 ? -8.320 7.104 0.254 1.00 0.00 86 LYS A N 5
ATOM 4909 C CA . LYS A 1 26 ? -8.685 8.490 -0.019 1.00 0.00 86 LYS A CA 5
ATOM 4910 C C . LYS A 1 26 ? -7.556 9.216 -0.744 1.00 0.00 86 LYS A C 5
ATOM 4911 O O . LYS A 1 26 ? -6.374 8.997 -0.480 1.00 0.00 86 LYS A O 5
ATOM 4930 N N . PRO A 1 27 ? -7.927 10.104 -1.678 1.00 0.00 87 PRO A N 5
ATOM 4931 C CA . PRO A 1 27 ? -6.961 10.883 -2.459 1.00 0.00 87 PRO A CA 5
ATOM 4932 C C . PRO A 1 27 ? -6.240 11.927 -1.613 1.00 0.00 87 PRO A C 5
ATOM 4933 O O . PRO A 1 27 ? -5.044 12.163 -1.788 1.00 0.00 87 PRO A O 5
ATOM 4944 N N . ARG A 1 28 ? -6.974 12.548 -0.696 1.00 0.00 88 ARG A N 5
ATOM 4945 C CA . ARG A 1 28 ? -6.403 13.568 0.176 1.00 0.00 88 ARG A CA 5
ATOM 4946 C C . ARG A 1 28 ? -5.077 13.098 0.767 1.00 0.00 88 ARG A C 5
ATOM 4947 O O . ARG A 1 28 ? -4.128 13.873 0.883 1.00 0.00 88 ARG A O 5
ATOM 4968 N N . ASP A 1 29 ? -5.020 11.824 1.140 1.00 0.00 89 ASP A N 5
ATOM 4969 C CA . ASP A 1 29 ? -3.811 11.251 1.719 1.00 0.00 89 ASP A CA 5
ATOM 4970 C C . ASP A 1 29 ? -2.909 10.673 0.632 1.00 0.00 89 ASP A C 5
ATOM 4971 O O . ASP A 1 29 ? -3.388 10.076 -0.331 1.00 0.00 89 ASP A O 5
ATOM 4980 N N . GLU A 1 30 ? -1.603 10.857 0.795 1.00 0.00 90 GLU A N 5
ATOM 4981 C CA . GLU A 1 30 ? -0.635 10.356 -0.175 1.00 0.00 90 GLU A CA 5
ATOM 4982 C C . GLU A 1 30 ? -0.758 8.843 -0.333 1.00 0.00 90 GLU A C 5
ATOM 4983 O O . GLU A 1 30 ? -0.889 8.113 0.650 1.00 0.00 90 GLU A O 5
ATOM 4995 N N . LEU A 1 31 ? -0.714 8.379 -1.577 1.00 0.00 91 LEU A N 5
ATOM 4996 C CA . LEU A 1 31 ? -0.821 6.953 -1.866 1.00 0.00 91 LEU A CA 5
ATOM 4997 C C . LEU A 1 31 ? 0.272 6.511 -2.834 1.00 0.00 91 LEU A C 5
ATOM 4998 O O . LEU A 1 31 ? 0.759 7.302 -3.640 1.00 0.00 91 LEU A O 5
ATOM 5014 N N . GLY A 1 32 ? 0.652 5.239 -2.749 1.00 0.00 92 GLY A N 5
ATOM 5015 C CA . GLY A 1 32 ? 1.683 4.713 -3.624 1.00 0.00 92 GLY A CA 5
ATOM 5016 C C . GLY A 1 32 ? 1.207 3.518 -4.426 1.00 0.00 92 GLY A C 5
ATOM 5017 O O . GLY A 1 32 ? 0.844 2.486 -3.859 1.00 0.00 92 GLY A O 5
ATOM 5021 N N . ILE A 1 33 ? 1.209 3.656 -5.747 1.00 0.00 93 ILE A N 5
ATOM 5022 C CA . ILE A 1 33 ? 0.774 2.579 -6.628 1.00 0.00 93 ILE A CA 5
ATOM 5023 C C . ILE A 1 33 ? 1.915 1.609 -6.915 1.00 0.00 93 ILE A C 5
ATOM 5024 O O . ILE A 1 33 ? 3.061 2.020 -7.099 1.00 0.00 93 ILE A O 5
ATOM 5040 N N . CYS A 1 34 ? 1.593 0.321 -6.954 1.00 0.00 94 CYS A N 5
ATOM 5041 C CA . CYS A 1 34 ? 2.591 -0.709 -7.220 1.00 0.00 94 CYS A CA 5
ATOM 5042 C C . CYS A 1 34 ? 2.571 -1.119 -8.689 1.00 0.00 94 CYS A C 5
ATOM 5043 O O . CYS A 1 34 ? 1.574 -0.952 -9.392 1.00 0.00 94 CYS A O 5
ATOM 5051 N N . PRO A 1 35 ? 3.698 -1.668 -9.166 1.00 0.00 95 PRO A N 5
ATOM 5052 C CA . PRO A 1 35 ? 3.836 -2.112 -10.556 1.00 0.00 95 PRO A CA 5
ATOM 5053 C C . PRO A 1 35 ? 2.992 -3.346 -10.856 1.00 0.00 95 PRO A C 5
ATOM 5054 O O . PRO A 1 35 ? 3.060 -3.906 -11.951 1.00 0.00 95 PRO A O 5
ATOM 5065 N N . CYS A 1 36 ? 2.195 -3.765 -9.879 1.00 0.00 96 CYS A N 5
ATOM 5066 C CA . CYS A 1 36 ? 1.337 -4.933 -10.038 1.00 0.00 96 CYS A CA 5
ATOM 5067 C C . CYS A 1 36 ? -0.136 -4.534 -10.008 1.00 0.00 96 CYS A C 5
ATOM 5068 O O . CYS A 1 36 ? -0.989 -5.299 -9.560 1.00 0.00 96 CYS A O 5
ATOM 5075 N N . LYS A 1 37 ? -0.426 -3.330 -10.489 1.00 0.00 97 LYS A N 5
ATOM 5076 C CA . LYS A 1 37 ? -1.795 -2.828 -10.520 1.00 0.00 97 LYS A CA 5
ATOM 5077 C C . LYS A 1 37 ? -2.430 -2.894 -9.135 1.00 0.00 97 LYS A C 5
ATOM 5078 O O . LYS A 1 37 ? -3.599 -3.257 -8.994 1.00 0.00 97 LYS A O 5
ATOM 5097 N N . HIS A 1 38 ? -1.654 -2.540 -8.115 1.00 0.00 98 HIS A N 5
ATOM 5098 C CA . HIS A 1 38 ? -2.143 -2.558 -6.741 1.00 0.00 98 HIS A CA 5
ATOM 5099 C C . HIS A 1 38 ? -1.701 -1.305 -5.991 1.00 0.00 98 HIS A C 5
ATOM 5100 O O . HIS A 1 38 ? -0.509 -1.018 -5.891 1.00 0.00 98 HIS A O 5
ATOM 5114 N N . ALA A 1 39 ? -2.671 -0.562 -5.467 1.00 0.00 99 ALA A N 5
ATOM 5115 C CA . ALA A 1 39 ? -2.382 0.659 -4.726 1.00 0.00 99 ALA A CA 5
ATOM 5116 C C . ALA A 1 39 ? -2.467 0.421 -3.222 1.00 0.00 99 ALA A C 5
ATOM 5117 O O . ALA A 1 39 ? -3.263 -0.393 -2.756 1.00 0.00 99 ALA A O 5
ATOM 5124 N N . PHE A 1 40 ? -1.640 1.137 -2.467 1.00 0.00 100 PHE A N 5
ATOM 5125 C CA . PHE A 1 40 ? -1.620 1.003 -1.015 1.00 0.00 100 PHE A CA 5
ATOM 5126 C C . PHE A 1 40 ? -1.303 2.339 -0.349 1.00 0.00 100 PHE A C 5
ATOM 5127 O O . PHE A 1 40 ? -0.890 3.292 -1.010 1.00 0.00 100 PHE A O 5
ATOM 5144 N N . HIS A 1 41 ? -1.500 2.400 0.964 1.00 0.00 101 HIS A N 5
ATOM 5145 C CA . HIS A 1 41 ? -1.235 3.619 1.720 1.00 0.00 101 HIS A CA 5
ATOM 5146 C C . HIS A 1 41 ? 0.265 3.832 1.898 1.00 0.00 101 HIS A C 5
ATOM 5147 O O . HIS A 1 41 ? 0.973 2.953 2.390 1.00 0.00 101 HIS A O 5
ATOM 5161 N N . ARG A 1 42 ? 0.743 5.005 1.495 1.00 0.00 102 ARG A N 5
ATOM 5162 C CA . ARG A 1 42 ? 2.159 5.333 1.609 1.00 0.00 102 ARG A CA 5
ATOM 5163 C C . ARG A 1 42 ? 2.749 4.759 2.894 1.00 0.00 102 ARG A C 5
ATOM 5164 O O . ARG A 1 42 ? 3.854 4.217 2.894 1.00 0.00 102 ARG A O 5
ATOM 5185 N N . LYS A 1 43 ? 2.004 4.881 3.987 1.00 0.00 103 LYS A N 5
ATOM 5186 C CA . LYS A 1 43 ? 2.451 4.374 5.279 1.00 0.00 103 LYS A CA 5
ATOM 5187 C C . LYS A 1 43 ? 2.346 2.853 5.332 1.00 0.00 103 LYS A C 5
ATOM 5188 O O . LYS A 1 43 ? 3.356 2.154 5.424 1.00 0.00 103 LYS A O 5
ATOM 5207 N N . CYS A 1 44 ? 1.119 2.347 5.272 1.00 0.00 104 CYS A N 5
ATOM 5208 C CA . CYS A 1 44 ? 0.882 0.909 5.313 1.00 0.00 104 CYS A CA 5
ATOM 5209 C C . CYS A 1 44 ? 1.971 0.157 4.553 1.00 0.00 104 CYS A C 5
ATOM 5210 O O . CYS A 1 44 ? 2.612 -0.745 5.095 1.00 0.00 104 CYS A O 5
ATOM 5217 N N . LEU A 1 45 ? 2.175 0.533 3.295 1.00 0.00 105 LEU A N 5
ATOM 5218 C CA . LEU A 1 45 ? 3.186 -0.105 2.460 1.00 0.00 105 LEU A CA 5
ATOM 5219 C C . LEU A 1 45 ? 4.537 -0.137 3.168 1.00 0.00 105 LEU A C 5
ATOM 5220 O O . LEU A 1 45 ? 5.015 -1.200 3.564 1.00 0.00 105 LEU A O 5
ATOM 5236 N N . ILE A 1 46 ? 5.144 1.034 3.326 1.00 0.00 106 ILE A N 5
ATOM 5237 C CA . ILE A 1 46 ? 6.437 1.140 3.990 1.00 0.00 106 ILE A CA 5
ATOM 5238 C C . ILE A 1 46 ? 6.528 0.183 5.173 1.00 0.00 106 ILE A C 5
ATOM 5239 O O . ILE A 1 46 ? 7.444 -0.636 5.256 1.00 0.00 106 ILE A O 5
ATOM 5255 N N . LYS A 1 47 ? 5.570 0.289 6.088 1.00 0.00 107 LYS A N 5
ATOM 5256 C CA . LYS A 1 47 ? 5.538 -0.569 7.267 1.00 0.00 107 LYS A CA 5
ATOM 5257 C C . LYS A 1 47 ? 5.581 -2.041 6.870 1.00 0.00 107 LYS A C 5
ATOM 5258 O O . LYS A 1 47 ? 6.381 -2.813 7.398 1.00 0.00 107 LYS A O 5
ATOM 5277 N N . TRP A 1 48 ? 4.717 -2.422 5.935 1.00 0.00 108 TRP A N 5
ATOM 5278 C CA . TRP A 1 48 ? 4.658 -3.802 5.467 1.00 0.00 108 TRP A CA 5
ATOM 5279 C C . TRP A 1 48 ? 5.972 -4.210 4.809 1.00 0.00 108 TRP A C 5
ATOM 5280 O O . TRP A 1 48 ? 6.672 -5.099 5.297 1.00 0.00 108 TRP A O 5
ATOM 5301 N N . LEU A 1 49 ? 6.302 -3.557 3.701 1.00 0.00 109 LEU A N 5
ATOM 5302 C CA . LEU A 1 49 ? 7.534 -3.852 2.977 1.00 0.00 109 LEU A CA 5
ATOM 5303 C C . LEU A 1 49 ? 8.626 -4.324 3.930 1.00 0.00 109 LEU A C 5
ATOM 5304 O O . LEU A 1 49 ? 9.335 -5.289 3.647 1.00 0.00 109 LEU A O 5
ATOM 5320 N N . GLU A 1 50 ? 8.755 -3.637 5.061 1.00 0.00 110 GLU A N 5
ATOM 5321 C CA . GLU A 1 50 ? 9.761 -3.988 6.057 1.00 0.00 110 GLU A CA 5
ATOM 5322 C C . GLU A 1 50 ? 9.692 -5.474 6.400 1.00 0.00 110 GLU A C 5
ATOM 5323 O O . GLU A 1 50 ? 10.625 -6.229 6.126 1.00 0.00 110 GLU A O 5
ATOM 5335 N N . VAL A 1 51 ? 8.581 -5.886 7.001 1.00 0.00 111 VAL A N 5
ATOM 5336 C CA . VAL A 1 51 ? 8.389 -7.280 7.381 1.00 0.00 111 VAL A CA 5
ATOM 5337 C C . VAL A 1 51 ? 8.463 -8.197 6.165 1.00 0.00 111 VAL A C 5
ATOM 5338 O O . VAL A 1 51 ? 8.912 -9.339 6.262 1.00 0.00 111 VAL A O 5
ATOM 5351 N N . ARG A 1 52 ? 8.020 -7.688 5.020 1.00 0.00 112 ARG A N 5
ATOM 5352 C CA . ARG A 1 52 ? 8.035 -8.461 3.784 1.00 0.00 112 ARG A CA 5
ATOM 5353 C C . ARG A 1 52 ? 8.027 -7.540 2.567 1.00 0.00 112 ARG A C 5
ATOM 5354 O O . ARG A 1 52 ? 7.061 -6.815 2.330 1.00 0.00 112 ARG A O 5
ATOM 5375 N N . LYS A 1 53 ? 9.110 -7.575 1.798 1.00 0.00 113 LYS A N 5
ATOM 5376 C CA . LYS A 1 53 ? 9.229 -6.745 0.605 1.00 0.00 113 LYS A CA 5
ATOM 5377 C C . LYS A 1 53 ? 8.383 -7.306 -0.534 1.00 0.00 113 LYS A C 5
ATOM 5378 O O . LYS A 1 53 ? 8.858 -7.452 -1.660 1.00 0.00 113 LYS A O 5
ATOM 5397 N N . VAL A 1 54 ? 7.126 -7.617 -0.234 1.00 0.00 114 VAL A N 5
ATOM 5398 C CA . VAL A 1 54 ? 6.213 -8.158 -1.233 1.00 0.00 114 VAL A CA 5
ATOM 5399 C C . VAL A 1 54 ? 4.830 -7.528 -1.113 1.00 0.00 114 VAL A C 5
ATOM 5400 O O . VAL A 1 54 ? 4.489 -6.943 -0.084 1.00 0.00 114 VAL A O 5
ATOM 5413 N N . CYS A 1 55 ? 4.036 -7.652 -2.171 1.00 0.00 115 CYS A N 5
ATOM 5414 C CA . CYS A 1 55 ? 2.688 -7.094 -2.186 1.00 0.00 115 CYS A CA 5
ATOM 5415 C C . CYS A 1 55 ? 1.744 -7.931 -1.327 1.00 0.00 115 CYS A C 5
ATOM 5416 O O . CYS A 1 55 ? 1.615 -9.143 -1.502 1.00 0.00 115 CYS A O 5
ATOM 5423 N N . PRO A 1 56 ? 1.069 -7.270 -0.376 1.00 0.00 116 PRO A N 5
ATOM 5424 C CA . PRO A 1 56 ? 0.124 -7.932 0.529 1.00 0.00 116 PRO A CA 5
ATOM 5425 C C . PRO A 1 56 ? -1.141 -8.391 -0.188 1.00 0.00 116 PRO A C 5
ATOM 5426 O O . PRO A 1 56 ? -2.084 -8.872 0.442 1.00 0.00 116 PRO A O 5
ATOM 5437 N N . LEU A 1 57 ? -1.155 -8.240 -1.508 1.00 0.00 117 LEU A N 5
ATOM 5438 C CA . LEU A 1 57 ? -2.305 -8.640 -2.311 1.00 0.00 117 LEU A CA 5
ATOM 5439 C C . LEU A 1 57 ? -1.966 -9.844 -3.185 1.00 0.00 117 LEU A C 5
ATOM 5440 O O . LEU A 1 57 ? -2.443 -10.953 -2.946 1.00 0.00 117 LEU A O 5
ATOM 5456 N N . CYS A 1 58 ? -1.137 -9.617 -4.199 1.00 0.00 118 CYS A N 5
ATOM 5457 C CA . CYS A 1 58 ? -0.732 -10.682 -5.109 1.00 0.00 118 CYS A CA 5
ATOM 5458 C C . CYS A 1 58 ? 0.365 -11.541 -4.486 1.00 0.00 118 CYS A C 5
ATOM 5459 O O . CYS A 1 58 ? 0.606 -12.667 -4.919 1.00 0.00 118 CYS A O 5
ATOM 5466 N N . ASN A 1 59 ? 1.025 -11.001 -3.468 1.00 0.00 119 ASN A N 5
ATOM 5467 C CA . ASN A 1 59 ? 2.097 -11.717 -2.785 1.00 0.00 119 ASN A CA 5
ATOM 5468 C C . ASN A 1 59 ? 3.312 -11.872 -3.694 1.00 0.00 119 ASN A C 5
ATOM 5469 O O . ASN A 1 59 ? 3.842 -12.971 -3.857 1.00 0.00 119 ASN A O 5
ATOM 5480 N N . MET A 1 60 ? 3.749 -10.764 -4.284 1.00 0.00 120 MET A N 5
ATOM 5481 C CA . MET A 1 60 ? 4.903 -10.776 -5.175 1.00 0.00 120 MET A CA 5
ATOM 5482 C C . MET A 1 60 ? 5.860 -9.637 -4.840 1.00 0.00 120 MET A C 5
ATOM 5483 O O . MET A 1 60 ? 5.450 -8.507 -4.575 1.00 0.00 120 MET A O 5
ATOM 5497 N N . PRO A 1 61 ? 7.167 -9.938 -4.853 1.00 0.00 121 PRO A N 5
ATOM 5498 C CA . PRO A 1 61 ? 8.210 -8.951 -4.553 1.00 0.00 121 PRO A CA 5
ATOM 5499 C C . PRO A 1 61 ? 8.342 -7.897 -5.647 1.00 0.00 121 PRO A C 5
ATOM 5500 O O . PRO A 1 61 ? 8.753 -8.199 -6.767 1.00 0.00 121 PRO A O 5
ATOM 5511 N N . VAL A 1 62 ? 7.991 -6.659 -5.315 1.00 0.00 122 VAL A N 5
ATOM 5512 C CA . VAL A 1 62 ? 8.072 -5.559 -6.268 1.00 0.00 122 VAL A CA 5
ATOM 5513 C C . VAL A 1 62 ? 9.487 -4.998 -6.341 1.00 0.00 122 VAL A C 5
ATOM 5514 O O . VAL A 1 62 ? 9.699 -3.877 -6.806 1.00 0.00 122 VAL A O 5
ATOM 5527 N N . LEU A 1 63 ? 10.453 -5.783 -5.878 1.00 0.00 123 LEU A N 5
ATOM 5528 C CA . LEU A 1 63 ? 11.851 -5.365 -5.890 1.00 0.00 123 LEU A CA 5
ATOM 5529 C C . LEU A 1 63 ? 11.969 -3.855 -5.705 1.00 0.00 123 LEU A C 5
ATOM 5530 O O . LEU A 1 63 ? 12.590 -3.169 -6.517 1.00 0.00 123 LEU A O 5
ATOM 5546 N N . GLN A 1 64 ? 11.372 -3.347 -4.633 1.00 0.00 124 GLN A N 5
ATOM 5547 C CA . GLN A 1 64 ? 11.412 -1.918 -4.342 1.00 0.00 124 GLN A CA 5
ATOM 5548 C C . GLN A 1 64 ? 12.747 -1.528 -3.716 1.00 0.00 124 GLN A C 5
ATOM 5549 O O . GLN A 1 64 ? 12.790 -0.793 -2.728 1.00 0.00 124 GLN A O 5
ATOM 5563 N N . LEU A 1 65 ? 13.834 -2.023 -4.297 1.00 0.00 125 LEU A N 5
ATOM 5564 C CA . LEU A 1 65 ? 15.172 -1.726 -3.796 1.00 0.00 125 LEU A CA 5
ATOM 5565 C C . LEU A 1 65 ? 15.986 -0.963 -4.836 1.00 0.00 125 LEU A C 5
ATOM 5566 O O . LEU A 1 65 ? 16.781 -0.087 -4.497 1.00 0.00 125 LEU A O 5
ATOM 5582 N N . ALA A 1 66 ? 15.780 -1.301 -6.105 1.00 0.00 126 ALA A N 5
ATOM 5583 C CA . ALA A 1 66 ? 16.491 -0.645 -7.196 1.00 0.00 126 ALA A CA 5
ATOM 5584 C C . ALA A 1 66 ? 15.528 0.116 -8.100 1.00 0.00 126 ALA A C 5
ATOM 5585 O O . ALA A 1 66 ? 15.688 0.129 -9.320 1.00 0.00 126 ALA A O 5
ATOM 5592 N N . GLN A 1 67 ? 14.529 0.748 -7.494 1.00 0.00 127 GLN A N 5
ATOM 5593 C CA . GLN A 1 67 ? 13.539 1.510 -8.246 1.00 0.00 127 GLN A CA 5
ATOM 5594 C C . GLN A 1 67 ? 13.485 2.956 -7.764 1.00 0.00 127 GLN A C 5
ATOM 5595 O O . GLN A 1 67 ? 13.771 3.246 -6.601 1.00 0.00 127 GLN A O 5
ATOM 5609 N N . LEU A 1 68 ? 13.116 3.861 -8.664 1.00 0.00 128 LEU A N 5
ATOM 5610 C CA . LEU A 1 68 ? 13.023 5.278 -8.331 1.00 0.00 128 LEU A CA 5
ATOM 5611 C C . LEU A 1 68 ? 11.626 5.817 -8.622 1.00 0.00 128 LEU A C 5
ATOM 5612 O O . LEU A 1 68 ? 11.106 5.656 -9.726 1.00 0.00 128 LEU A O 5
ATOM 5628 N N . SER A 1 69 ? 11.025 6.458 -7.625 1.00 0.00 129 SER A N 5
ATOM 5629 C CA . SER A 1 69 ? 9.687 7.019 -7.774 1.00 0.00 129 SER A CA 5
ATOM 5630 C C . SER A 1 69 ? 9.707 8.232 -8.699 1.00 0.00 129 SER A C 5
ATOM 5631 O O . SER A 1 69 ? 8.942 8.307 -9.660 1.00 0.00 129 SER A O 5
ATOM 5639 N N . GLY A 1 70 ? 10.588 9.182 -8.400 1.00 0.00 130 GLY A N 5
ATOM 5640 C CA . GLY A 1 70 ? 10.692 10.379 -9.213 1.00 0.00 130 GLY A CA 5
ATOM 5641 C C . GLY A 1 70 ? 9.637 11.410 -8.864 1.00 0.00 130 GLY A C 5
ATOM 5642 O O . GLY A 1 70 ? 8.510 11.077 -8.497 1.00 0.00 130 GLY A O 5
ATOM 5646 N N . PRO A 1 71 ? 10.001 12.696 -8.976 1.00 0.00 131 PRO A N 5
ATOM 5647 C CA . PRO A 1 71 ? 9.091 13.806 -8.673 1.00 0.00 131 PRO A CA 5
ATOM 5648 C C . PRO A 1 71 ? 7.969 13.932 -9.697 1.00 0.00 131 PRO A C 5
ATOM 5649 O O . PRO A 1 71 ? 7.159 14.857 -9.634 1.00 0.00 131 PRO A O 5
ATOM 5660 N N . SER A 1 72 ? 7.927 12.997 -10.641 1.00 0.00 132 SER A N 5
ATOM 5661 C CA . SER A 1 72 ? 6.906 13.006 -11.681 1.00 0.00 132 SER A CA 5
ATOM 5662 C C . SER A 1 72 ? 5.512 13.130 -11.073 1.00 0.00 132 SER A C 5
ATOM 5663 O O . SER A 1 72 ? 5.208 12.506 -10.056 1.00 0.00 132 SER A O 5
ATOM 5671 N N . SER A 1 73 ? 4.668 13.941 -11.704 1.00 0.00 133 SER A N 5
ATOM 5672 C CA . SER A 1 73 ? 3.307 14.151 -11.224 1.00 0.00 133 SER A CA 5
ATOM 5673 C C . SER A 1 73 ? 2.445 14.801 -12.302 1.00 0.00 133 SER A C 5
ATOM 5674 O O . SER A 1 73 ? 2.953 15.480 -13.193 1.00 0.00 133 SER A O 5
ATOM 5682 N N . GLY A 1 74 ? 1.136 14.586 -12.213 1.00 0.00 134 GLY A N 5
ATOM 5683 C CA . GLY A 1 74 ? 0.223 15.156 -13.187 1.00 0.00 134 GLY A CA 5
ATOM 5684 C C . GLY A 1 74 ? -0.248 16.543 -12.796 1.00 0.00 134 GLY A C 5
ATOM 5685 O O . GLY A 1 74 ? -0.431 16.834 -11.615 1.00 0.00 134 GLY A O 5
ATOM 5691 N N . GLY A 1 1 ? -41.936 6.410 -28.010 1.00 0.00 61 GLY A N 6
ATOM 5692 C CA . GLY A 1 1 ? -40.668 6.632 -27.340 1.00 0.00 61 GLY A CA 6
ATOM 5693 C C . GLY A 1 1 ? -39.621 7.226 -28.261 1.00 0.00 61 GLY A C 6
ATOM 5694 O O . GLY A 1 1 ? -39.690 7.060 -29.479 1.00 0.00 61 GLY A O 6
ATOM 5698 N N . SER A 1 2 ? -38.650 7.923 -27.680 1.00 0.00 62 SER A N 6
ATOM 5699 C CA . SER A 1 2 ? -37.587 8.549 -28.457 1.00 0.00 62 SER A CA 6
ATOM 5700 C C . SER A 1 2 ? -36.414 7.592 -28.643 1.00 0.00 62 SER A C 6
ATOM 5701 O O . SER A 1 2 ? -35.715 7.256 -27.686 1.00 0.00 62 SER A O 6
ATOM 5709 N N . SER A 1 3 ? -36.204 7.156 -29.881 1.00 0.00 63 SER A N 6
ATOM 5710 C CA . SER A 1 3 ? -35.118 6.234 -30.193 1.00 0.00 63 SER A CA 6
ATOM 5711 C C . SER A 1 3 ? -33.762 6.900 -29.977 1.00 0.00 63 SER A C 6
ATOM 5712 O O . SER A 1 3 ? -33.320 7.711 -30.789 1.00 0.00 63 SER A O 6
ATOM 5720 N N . GLY A 1 4 ? -33.106 6.549 -28.875 1.00 0.00 64 GLY A N 6
ATOM 5721 C CA . GLY A 1 4 ? -31.807 7.121 -28.570 1.00 0.00 64 GLY A CA 6
ATOM 5722 C C . GLY A 1 4 ? -31.374 6.849 -27.143 1.00 0.00 64 GLY A C 6
ATOM 5723 O O . GLY A 1 4 ? -31.530 7.699 -26.267 1.00 0.00 64 GLY A O 6
ATOM 5727 N N . SER A 1 5 ? -30.829 5.659 -26.909 1.00 0.00 65 SER A N 6
ATOM 5728 C CA . SER A 1 5 ? -30.377 5.275 -25.577 1.00 0.00 65 SER A CA 6
ATOM 5729 C C . SER A 1 5 ? -29.553 3.992 -25.632 1.00 0.00 65 SER A C 6
ATOM 5730 O O . SER A 1 5 ? -30.066 2.926 -25.970 1.00 0.00 65 SER A O 6
ATOM 5738 N N . SER A 1 6 ? -28.272 4.105 -25.297 1.00 0.00 66 SER A N 6
ATOM 5739 C CA . SER A 1 6 ? -27.374 2.956 -25.311 1.00 0.00 66 SER A CA 6
ATOM 5740 C C . SER A 1 6 ? -27.400 2.229 -23.970 1.00 0.00 66 SER A C 6
ATOM 5741 O O . SER A 1 6 ? -28.062 2.664 -23.029 1.00 0.00 66 SER A O 6
ATOM 5749 N N . GLY A 1 7 ? -26.674 1.118 -23.892 1.00 0.00 67 GLY A N 6
ATOM 5750 C CA . GLY A 1 7 ? -26.628 0.347 -22.663 1.00 0.00 67 GLY A CA 6
ATOM 5751 C C . GLY A 1 7 ? -25.265 -0.269 -22.416 1.00 0.00 67 GLY A C 6
ATOM 5752 O O . GLY A 1 7 ? -24.874 -1.222 -23.091 1.00 0.00 67 GLY A O 6
ATOM 5756 N N . LYS A 1 8 ? -24.537 0.277 -21.448 1.00 0.00 68 LYS A N 6
ATOM 5757 C CA . LYS A 1 8 ? -23.209 -0.223 -21.113 1.00 0.00 68 LYS A CA 6
ATOM 5758 C C . LYS A 1 8 ? -22.798 0.220 -19.713 1.00 0.00 68 LYS A C 6
ATOM 5759 O O . LYS A 1 8 ? -23.505 0.989 -19.061 1.00 0.00 68 LYS A O 6
ATOM 5778 N N . VAL A 1 9 ? -21.649 -0.268 -19.256 1.00 0.00 69 VAL A N 6
ATOM 5779 C CA . VAL A 1 9 ? -21.142 0.080 -17.934 1.00 0.00 69 VAL A CA 6
ATOM 5780 C C . VAL A 1 9 ? -20.232 1.301 -17.998 1.00 0.00 69 VAL A C 6
ATOM 5781 O O . VAL A 1 9 ? -19.917 1.799 -19.080 1.00 0.00 69 VAL A O 6
ATOM 5794 N N . LYS A 1 10 ? -19.811 1.781 -16.833 1.00 0.00 70 LYS A N 6
ATOM 5795 C CA . LYS A 1 10 ? -18.935 2.944 -16.755 1.00 0.00 70 LYS A CA 6
ATOM 5796 C C . LYS A 1 10 ? -17.748 2.670 -15.836 1.00 0.00 70 LYS A C 6
ATOM 5797 O O . LYS A 1 10 ? -17.845 2.830 -14.619 1.00 0.00 70 LYS A O 6
ATOM 5816 N N . GLU A 1 11 ? -16.631 2.258 -16.426 1.00 0.00 71 GLU A N 6
ATOM 5817 C CA . GLU A 1 11 ? -15.426 1.964 -15.659 1.00 0.00 71 GLU A CA 6
ATOM 5818 C C . GLU A 1 11 ? -14.401 3.085 -15.804 1.00 0.00 71 GLU A C 6
ATOM 5819 O O . GLU A 1 11 ? -13.210 2.832 -15.993 1.00 0.00 71 GLU A O 6
ATOM 5831 N N . LEU A 1 12 ? -14.872 4.324 -15.715 1.00 0.00 72 LEU A N 6
ATOM 5832 C CA . LEU A 1 12 ? -13.997 5.485 -15.837 1.00 0.00 72 LEU A CA 6
ATOM 5833 C C . LEU A 1 12 ? -13.484 5.926 -14.470 1.00 0.00 72 LEU A C 6
ATOM 5834 O O . LEU A 1 12 ? -12.623 6.798 -14.371 1.00 0.00 72 LEU A O 6
ATOM 5850 N N . ASN A 1 13 ? -14.020 5.315 -13.418 1.00 0.00 73 ASN A N 6
ATOM 5851 C CA . ASN A 1 13 ? -13.615 5.644 -12.056 1.00 0.00 73 ASN A CA 6
ATOM 5852 C C . ASN A 1 13 ? -13.007 4.429 -11.361 1.00 0.00 73 ASN A C 6
ATOM 5853 O O . ASN A 1 13 ? -13.160 3.296 -11.820 1.00 0.00 73 ASN A O 6
ATOM 5864 N N . LEU A 1 14 ? -12.318 4.673 -10.252 1.00 0.00 74 LEU A N 6
ATOM 5865 C CA . LEU A 1 14 ? -11.687 3.599 -9.492 1.00 0.00 74 LEU A CA 6
ATOM 5866 C C . LEU A 1 14 ? -12.166 3.602 -8.044 1.00 0.00 74 LEU A C 6
ATOM 5867 O O . LEU A 1 14 ? -12.210 4.648 -7.395 1.00 0.00 74 LEU A O 6
ATOM 5883 N N . HIS A 1 15 ? -12.523 2.424 -7.542 1.00 0.00 75 HIS A N 6
ATOM 5884 C CA . HIS A 1 15 ? -12.997 2.290 -6.169 1.00 0.00 75 HIS A CA 6
ATOM 5885 C C . HIS A 1 15 ? -12.479 1.001 -5.538 1.00 0.00 75 HIS A C 6
ATOM 5886 O O . HIS A 1 15 ? -12.899 -0.094 -5.910 1.00 0.00 75 HIS A O 6
ATOM 5900 N N . GLU A 1 16 ? -11.563 1.140 -4.584 1.00 0.00 76 GLU A N 6
ATOM 5901 C CA . GLU A 1 16 ? -10.988 -0.015 -3.905 1.00 0.00 76 GLU A CA 6
ATOM 5902 C C . GLU A 1 16 ? -10.752 0.285 -2.427 1.00 0.00 76 GLU A C 6
ATOM 5903 O O . GLU A 1 16 ? -11.123 1.350 -1.931 1.00 0.00 76 GLU A O 6
ATOM 5915 N N . LEU A 1 17 ? -10.134 -0.661 -1.729 1.00 0.00 77 LEU A N 6
ATOM 5916 C CA . LEU A 1 17 ? -9.849 -0.499 -0.307 1.00 0.00 77 LEU A CA 6
ATOM 5917 C C . LEU A 1 17 ? -8.479 -1.072 0.042 1.00 0.00 77 LEU A C 6
ATOM 5918 O O . LEU A 1 17 ? -8.021 -2.033 -0.576 1.00 0.00 77 LEU A O 6
ATOM 5934 N N . CYS A 1 18 ? -7.831 -0.476 1.037 1.00 0.00 78 CYS A N 6
ATOM 5935 C CA . CYS A 1 18 ? -6.514 -0.927 1.471 1.00 0.00 78 CYS A CA 6
ATOM 5936 C C . CYS A 1 18 ? -6.538 -2.410 1.831 1.00 0.00 78 CYS A C 6
ATOM 5937 O O . CYS A 1 18 ? -7.604 -2.997 2.017 1.00 0.00 78 CYS A O 6
ATOM 5944 N N . ALA A 1 19 ? -5.356 -3.009 1.928 1.00 0.00 79 ALA A N 6
ATOM 5945 C CA . ALA A 1 19 ? -5.241 -4.421 2.268 1.00 0.00 79 ALA A CA 6
ATOM 5946 C C . ALA A 1 19 ? -4.475 -4.611 3.574 1.00 0.00 79 ALA A C 6
ATOM 5947 O O . ALA A 1 19 ? -4.564 -5.661 4.211 1.00 0.00 79 ALA A O 6
ATOM 5954 N N . VAL A 1 20 ? -3.722 -3.589 3.966 1.00 0.00 80 VAL A N 6
ATOM 5955 C CA . VAL A 1 20 ? -2.940 -3.643 5.196 1.00 0.00 80 VAL A CA 6
ATOM 5956 C C . VAL A 1 20 ? -3.778 -3.219 6.398 1.00 0.00 80 VAL A C 6
ATOM 5957 O O . VAL A 1 20 ? -3.962 -3.988 7.342 1.00 0.00 80 VAL A O 6
ATOM 5970 N N . CYS A 1 21 ? -4.283 -1.991 6.357 1.00 0.00 81 CYS A N 6
ATOM 5971 C CA . CYS A 1 21 ? -5.101 -1.464 7.442 1.00 0.00 81 CYS A CA 6
ATOM 5972 C C . CYS A 1 21 ? -6.579 -1.758 7.201 1.00 0.00 81 CYS A C 6
ATOM 5973 O O . CYS A 1 21 ? -7.396 -1.684 8.120 1.00 0.00 81 CYS A O 6
ATOM 5980 N N . LEU A 1 22 ? -6.916 -2.091 5.960 1.00 0.00 82 LEU A N 6
ATOM 5981 C CA . LEU A 1 22 ? -8.295 -2.397 5.598 1.00 0.00 82 LEU A CA 6
ATOM 5982 C C . LEU A 1 22 ? -9.209 -1.210 5.882 1.00 0.00 82 LEU A C 6
ATOM 5983 O O . LEU A 1 22 ? -10.232 -1.348 6.553 1.00 0.00 82 LEU A O 6
ATOM 5999 N N . GLU A 1 23 ? -8.834 -0.044 5.365 1.00 0.00 83 GLU A N 6
ATOM 6000 C CA . GLU A 1 23 ? -9.622 1.167 5.562 1.00 0.00 83 GLU A CA 6
ATOM 6001 C C . GLU A 1 23 ? -9.797 1.923 4.248 1.00 0.00 83 GLU A C 6
ATOM 6002 O O . GLU A 1 23 ? -8.839 2.120 3.501 1.00 0.00 83 GLU A O 6
ATOM 6014 N N . ASP A 1 24 ? -11.027 2.342 3.973 1.00 0.00 84 ASP A N 6
ATOM 6015 C CA . ASP A 1 24 ? -11.330 3.076 2.750 1.00 0.00 84 ASP A CA 6
ATOM 6016 C C . ASP A 1 24 ? -10.174 3.996 2.369 1.00 0.00 84 ASP A C 6
ATOM 6017 O O . ASP A 1 24 ? -9.544 4.610 3.231 1.00 0.00 84 ASP A O 6
ATOM 6026 N N . PHE A 1 25 ? -9.899 4.086 1.072 1.00 0.00 85 PHE A N 6
ATOM 6027 C CA . PHE A 1 25 ? -8.817 4.929 0.576 1.00 0.00 85 PHE A CA 6
ATOM 6028 C C . PHE A 1 25 ? -9.213 6.402 0.618 1.00 0.00 85 PHE A C 6
ATOM 6029 O O . PHE A 1 25 ? -10.395 6.741 0.563 1.00 0.00 85 PHE A O 6
ATOM 6046 N N . LYS A 1 26 ? -8.215 7.274 0.716 1.00 0.00 86 LYS A N 6
ATOM 6047 C CA . LYS A 1 26 ? -8.456 8.711 0.765 1.00 0.00 86 LYS A CA 6
ATOM 6048 C C . LYS A 1 26 ? -7.545 9.449 -0.211 1.00 0.00 86 LYS A C 6
ATOM 6049 O O . LYS A 1 26 ? -6.374 9.110 -0.382 1.00 0.00 86 LYS A O 6
ATOM 6068 N N . PRO A 1 27 ? -8.093 10.483 -0.866 1.00 0.00 87 PRO A N 6
ATOM 6069 C CA . PRO A 1 27 ? -7.346 11.292 -1.835 1.00 0.00 87 PRO A CA 6
ATOM 6070 C C . PRO A 1 27 ? -6.277 12.152 -1.170 1.00 0.00 87 PRO A C 6
ATOM 6071 O O . PRO A 1 27 ? -5.168 12.290 -1.686 1.00 0.00 87 PRO A O 6
ATOM 6082 N N . ARG A 1 28 ? -6.617 12.728 -0.021 1.00 0.00 88 ARG A N 6
ATOM 6083 C CA . ARG A 1 28 ? -5.686 13.575 0.714 1.00 0.00 88 ARG A CA 6
ATOM 6084 C C . ARG A 1 28 ? -4.342 12.877 0.895 1.00 0.00 88 ARG A C 6
ATOM 6085 O O . ARG A 1 28 ? -3.288 13.510 0.833 1.00 0.00 88 ARG A O 6
ATOM 6106 N N . ASP A 1 29 ? -4.387 11.568 1.120 1.00 0.00 89 ASP A N 6
ATOM 6107 C CA . ASP A 1 29 ? -3.173 10.783 1.310 1.00 0.00 89 ASP A CA 6
ATOM 6108 C C . ASP A 1 29 ? -2.706 10.175 -0.009 1.00 0.00 89 ASP A C 6
ATOM 6109 O O . ASP A 1 29 ? -3.517 9.866 -0.882 1.00 0.00 89 ASP A O 6
ATOM 6118 N N . GLU A 1 30 ? -1.395 10.009 -0.147 1.00 0.00 90 GLU A N 6
ATOM 6119 C CA . GLU A 1 30 ? -0.821 9.440 -1.361 1.00 0.00 90 GLU A CA 6
ATOM 6120 C C . GLU A 1 30 ? -0.749 7.919 -1.268 1.00 0.00 90 GLU A C 6
ATOM 6121 O O . GLU A 1 30 ? -0.171 7.369 -0.330 1.00 0.00 90 GLU A O 6
ATOM 6133 N N . LEU A 1 31 ? -1.341 7.244 -2.248 1.00 0.00 91 LEU A N 6
ATOM 6134 C CA . LEU A 1 31 ? -1.345 5.785 -2.278 1.00 0.00 91 LEU A CA 6
ATOM 6135 C C . LEU A 1 31 ? -0.289 5.257 -3.244 1.00 0.00 91 LEU A C 6
ATOM 6136 O O . LEU A 1 31 ? -0.372 5.479 -4.451 1.00 0.00 91 LEU A O 6
ATOM 6152 N N . GLY A 1 32 ? 0.703 4.556 -2.704 1.00 0.00 92 GLY A N 6
ATOM 6153 C CA . GLY A 1 32 ? 1.759 4.005 -3.532 1.00 0.00 92 GLY A CA 6
ATOM 6154 C C . GLY A 1 32 ? 1.249 2.955 -4.500 1.00 0.00 92 GLY A C 6
ATOM 6155 O O . GLY A 1 32 ? 0.962 1.825 -4.104 1.00 0.00 92 GLY A O 6
ATOM 6159 N N . ILE A 1 33 ? 1.136 3.328 -5.770 1.00 0.00 93 ILE A N 6
ATOM 6160 C CA . ILE A 1 33 ? 0.657 2.410 -6.796 1.00 0.00 93 ILE A CA 6
ATOM 6161 C C . ILE A 1 33 ? 1.788 1.533 -7.320 1.00 0.00 93 ILE A C 6
ATOM 6162 O O . ILE A 1 33 ? 2.573 1.957 -8.170 1.00 0.00 93 ILE A O 6
ATOM 6178 N N . CYS A 1 34 ? 1.865 0.309 -6.810 1.00 0.00 94 CYS A N 6
ATOM 6179 C CA . CYS A 1 34 ? 2.901 -0.630 -7.228 1.00 0.00 94 CYS A CA 6
ATOM 6180 C C . CYS A 1 34 ? 2.737 -1.001 -8.698 1.00 0.00 94 CYS A C 6
ATOM 6181 O O . CYS A 1 34 ? 1.658 -0.880 -9.278 1.00 0.00 94 CYS A O 6
ATOM 6189 N N . PRO A 1 35 ? 3.834 -1.461 -9.318 1.00 0.00 95 PRO A N 6
ATOM 6190 C CA . PRO A 1 35 ? 3.838 -1.858 -10.729 1.00 0.00 95 PRO A CA 6
ATOM 6191 C C . PRO A 1 35 ? 3.043 -3.136 -10.974 1.00 0.00 95 PRO A C 6
ATOM 6192 O O . PRO A 1 35 ? 3.009 -3.654 -12.091 1.00 0.00 95 PRO A O 6
ATOM 6203 N N . CYS A 1 36 ? 2.405 -3.641 -9.923 1.00 0.00 96 CYS A N 6
ATOM 6204 C CA . CYS A 1 36 ? 1.610 -4.859 -10.024 1.00 0.00 96 CYS A CA 6
ATOM 6205 C C . CYS A 1 36 ? 0.118 -4.537 -10.019 1.00 0.00 96 CYS A C 6
ATOM 6206 O O . CYS A 1 36 ? -0.712 -5.389 -9.700 1.00 0.00 96 CYS A O 6
ATOM 6213 N N . LYS A 1 37 ? -0.216 -3.302 -10.376 1.00 0.00 97 LYS A N 6
ATOM 6214 C CA . LYS A 1 37 ? -1.606 -2.865 -10.416 1.00 0.00 97 LYS A CA 6
ATOM 6215 C C . LYS A 1 37 ? -2.238 -2.936 -9.029 1.00 0.00 97 LYS A C 6
ATOM 6216 O O . LYS A 1 37 ? -3.331 -3.478 -8.861 1.00 0.00 97 LYS A O 6
ATOM 6235 N N . HIS A 1 38 ? -1.545 -2.384 -8.039 1.00 0.00 98 HIS A N 6
ATOM 6236 C CA . HIS A 1 38 ? -2.040 -2.383 -6.667 1.00 0.00 98 HIS A CA 6
ATOM 6237 C C . HIS A 1 38 ? -1.565 -1.141 -5.918 1.00 0.00 98 HIS A C 6
ATOM 6238 O O . HIS A 1 38 ? -0.368 -0.862 -5.858 1.00 0.00 98 HIS A O 6
ATOM 6252 N N . ALA A 1 39 ? -2.511 -0.400 -5.351 1.00 0.00 99 ALA A N 6
ATOM 6253 C CA . ALA A 1 39 ? -2.188 0.811 -4.606 1.00 0.00 99 ALA A CA 6
ATOM 6254 C C . ALA A 1 39 ? -2.355 0.593 -3.106 1.00 0.00 99 ALA A C 6
ATOM 6255 O O . ALA A 1 39 ? -3.225 -0.163 -2.671 1.00 0.00 99 ALA A O 6
ATOM 6262 N N . PHE A 1 40 ? -1.517 1.260 -2.319 1.00 0.00 100 PHE A N 6
ATOM 6263 C CA . PHE A 1 40 ? -1.571 1.138 -0.867 1.00 0.00 100 PHE A CA 6
ATOM 6264 C C . PHE A 1 40 ? -1.159 2.444 -0.196 1.00 0.00 100 PHE A C 6
ATOM 6265 O O . PHE A 1 40 ? -0.430 3.250 -0.775 1.00 0.00 100 PHE A O 6
ATOM 6282 N N . HIS A 1 41 ? -1.631 2.648 1.030 1.00 0.00 101 HIS A N 6
ATOM 6283 C CA . HIS A 1 41 ? -1.313 3.856 1.782 1.00 0.00 101 HIS A CA 6
ATOM 6284 C C . HIS A 1 41 ? 0.196 4.009 1.951 1.00 0.00 101 HIS A C 6
ATOM 6285 O O . HIS A 1 41 ? 0.860 3.130 2.501 1.00 0.00 101 HIS A O 6
ATOM 6299 N N . ARG A 1 42 ? 0.730 5.129 1.475 1.00 0.00 102 ARG A N 6
ATOM 6300 C CA . ARG A 1 42 ? 2.160 5.395 1.572 1.00 0.00 102 ARG A CA 6
ATOM 6301 C C . ARG A 1 42 ? 2.715 4.907 2.907 1.00 0.00 102 ARG A C 6
ATOM 6302 O O . ARG A 1 42 ? 3.856 4.451 2.989 1.00 0.00 102 ARG A O 6
ATOM 6323 N N . LYS A 1 43 ? 1.899 5.006 3.952 1.00 0.00 103 LYS A N 6
ATOM 6324 C CA . LYS A 1 43 ? 2.306 4.574 5.284 1.00 0.00 103 LYS A CA 6
ATOM 6325 C C . LYS A 1 43 ? 2.217 3.057 5.415 1.00 0.00 103 LYS A C 6
ATOM 6326 O O . LYS A 1 43 ? 3.215 2.387 5.682 1.00 0.00 103 LYS A O 6
ATOM 6345 N N . CYS A 1 44 ? 1.016 2.521 5.225 1.00 0.00 104 CYS A N 6
ATOM 6346 C CA . CYS A 1 44 ? 0.796 1.083 5.322 1.00 0.00 104 CYS A CA 6
ATOM 6347 C C . CYS A 1 44 ? 1.902 0.314 4.604 1.00 0.00 104 CYS A C 6
ATOM 6348 O O . CYS A 1 44 ? 2.644 -0.450 5.222 1.00 0.00 104 CYS A O 6
ATOM 6355 N N . LEU A 1 45 ? 2.006 0.522 3.296 1.00 0.00 105 LEU A N 6
ATOM 6356 C CA . LEU A 1 45 ? 3.021 -0.150 2.493 1.00 0.00 105 LEU A CA 6
ATOM 6357 C C . LEU A 1 45 ? 4.352 -0.208 3.235 1.00 0.00 105 LEU A C 6
ATOM 6358 O O . LEU A 1 45 ? 4.848 -1.288 3.557 1.00 0.00 105 LEU A O 6
ATOM 6374 N N . ILE A 1 46 ? 4.924 0.961 3.504 1.00 0.00 106 ILE A N 6
ATOM 6375 C CA . ILE A 1 46 ? 6.196 1.043 4.211 1.00 0.00 106 ILE A CA 6
ATOM 6376 C C . ILE A 1 46 ? 6.292 -0.025 5.296 1.00 0.00 106 ILE A C 6
ATOM 6377 O O . ILE A 1 46 ? 7.254 -0.792 5.344 1.00 0.00 106 ILE A O 6
ATOM 6393 N N . LYS A 1 47 ? 5.288 -0.070 6.164 1.00 0.00 107 LYS A N 6
ATOM 6394 C CA . LYS A 1 47 ? 5.256 -1.045 7.248 1.00 0.00 107 LYS A CA 6
ATOM 6395 C C . LYS A 1 47 ? 5.334 -2.468 6.702 1.00 0.00 107 LYS A C 6
ATOM 6396 O O . LYS A 1 47 ? 6.177 -3.259 7.124 1.00 0.00 107 LYS A O 6
ATOM 6415 N N . TRP A 1 48 ? 4.452 -2.784 5.761 1.00 0.00 108 TRP A N 6
ATOM 6416 C CA . TRP A 1 48 ? 4.423 -4.111 5.156 1.00 0.00 108 TRP A CA 6
ATOM 6417 C C . TRP A 1 48 ? 5.768 -4.450 4.522 1.00 0.00 108 TRP A C 6
ATOM 6418 O O . TRP A 1 48 ? 6.186 -5.609 4.512 1.00 0.00 108 TRP A O 6
ATOM 6439 N N . LEU A 1 49 ? 6.441 -3.434 3.994 1.00 0.00 109 LEU A N 6
ATOM 6440 C CA . LEU A 1 49 ? 7.740 -3.625 3.358 1.00 0.00 109 LEU A CA 6
ATOM 6441 C C . LEU A 1 49 ? 8.831 -3.842 4.402 1.00 0.00 109 LEU A C 6
ATOM 6442 O O . LEU A 1 49 ? 9.725 -4.667 4.216 1.00 0.00 109 LEU A O 6
ATOM 6458 N N . GLU A 1 50 ? 8.748 -3.097 5.500 1.00 0.00 110 GLU A N 6
ATOM 6459 C CA . GLU A 1 50 ? 9.728 -3.211 6.574 1.00 0.00 110 GLU A CA 6
ATOM 6460 C C . GLU A 1 50 ? 9.939 -4.670 6.967 1.00 0.00 110 GLU A C 6
ATOM 6461 O O . GLU A 1 50 ? 11.042 -5.073 7.335 1.00 0.00 110 GLU A O 6
ATOM 6473 N N . VAL A 1 51 ? 8.871 -5.458 6.888 1.00 0.00 111 VAL A N 6
ATOM 6474 C CA . VAL A 1 51 ? 8.937 -6.872 7.234 1.00 0.00 111 VAL A CA 6
ATOM 6475 C C . VAL A 1 51 ? 8.972 -7.744 5.984 1.00 0.00 111 VAL A C 6
ATOM 6476 O O . VAL A 1 51 ? 9.814 -8.634 5.858 1.00 0.00 111 VAL A O 6
ATOM 6489 N N . ARG A 1 52 ? 8.053 -7.481 5.061 1.00 0.00 112 ARG A N 6
ATOM 6490 C CA . ARG A 1 52 ? 7.978 -8.242 3.819 1.00 0.00 112 ARG A CA 6
ATOM 6491 C C . ARG A 1 52 ? 7.952 -7.310 2.611 1.00 0.00 112 ARG A C 6
ATOM 6492 O O . ARG A 1 52 ? 6.988 -6.575 2.401 1.00 0.00 112 ARG A O 6
ATOM 6513 N N . LYS A 1 53 ? 9.019 -7.346 1.820 1.00 0.00 113 LYS A N 6
ATOM 6514 C CA . LYS A 1 53 ? 9.120 -6.507 0.633 1.00 0.00 113 LYS A CA 6
ATOM 6515 C C . LYS A 1 53 ? 8.298 -7.085 -0.514 1.00 0.00 113 LYS A C 6
ATOM 6516 O O . LYS A 1 53 ? 8.769 -7.171 -1.648 1.00 0.00 113 LYS A O 6
ATOM 6535 N N . VAL A 1 54 ? 7.065 -7.479 -0.212 1.00 0.00 114 VAL A N 6
ATOM 6536 C CA . VAL A 1 54 ? 6.175 -8.047 -1.218 1.00 0.00 114 VAL A CA 6
ATOM 6537 C C . VAL A 1 54 ? 4.795 -7.402 -1.159 1.00 0.00 114 VAL A C 6
ATOM 6538 O O . VAL A 1 54 ? 4.522 -6.573 -0.290 1.00 0.00 114 VAL A O 6
ATOM 6551 N N . CYS A 1 55 ? 3.927 -7.788 -2.088 1.00 0.00 115 CYS A N 6
ATOM 6552 C CA . CYS A 1 55 ? 2.574 -7.248 -2.143 1.00 0.00 115 CYS A CA 6
ATOM 6553 C C . CYS A 1 55 ? 1.602 -8.137 -1.372 1.00 0.00 115 CYS A C 6
ATOM 6554 O O . CYS A 1 55 ? 1.489 -9.337 -1.621 1.00 0.00 115 CYS A O 6
ATOM 6561 N N . PRO A 1 56 ? 0.884 -7.535 -0.412 1.00 0.00 116 PRO A N 6
ATOM 6562 C CA . PRO A 1 56 ? -0.091 -8.253 0.414 1.00 0.00 116 PRO A CA 6
ATOM 6563 C C . PRO A 1 56 ? -1.323 -8.676 -0.379 1.00 0.00 116 PRO A C 6
ATOM 6564 O O . PRO A 1 56 ? -2.290 -9.192 0.184 1.00 0.00 116 PRO A O 6
ATOM 6575 N N . LEU A 1 57 ? -1.282 -8.456 -1.688 1.00 0.00 117 LEU A N 6
ATOM 6576 C CA . LEU A 1 57 ? -2.396 -8.816 -2.560 1.00 0.00 117 LEU A CA 6
ATOM 6577 C C . LEU A 1 57 ? -2.001 -9.942 -3.510 1.00 0.00 117 LEU A C 6
ATOM 6578 O O . LEU A 1 57 ? -2.476 -11.071 -3.382 1.00 0.00 117 LEU A O 6
ATOM 6594 N N . CYS A 1 58 ? -1.129 -9.629 -4.461 1.00 0.00 118 CYS A N 6
ATOM 6595 C CA . CYS A 1 58 ? -0.668 -10.614 -5.432 1.00 0.00 118 CYS A CA 6
ATOM 6596 C C . CYS A 1 58 ? 0.434 -11.488 -4.840 1.00 0.00 118 CYS A C 6
ATOM 6597 O O . CYS A 1 58 ? 0.692 -12.590 -5.321 1.00 0.00 118 CYS A O 6
ATOM 6604 N N . ASN A 1 59 ? 1.081 -10.986 -3.793 1.00 0.00 119 ASN A N 6
ATOM 6605 C CA . ASN A 1 59 ? 2.156 -11.719 -3.135 1.00 0.00 119 ASN A CA 6
ATOM 6606 C C . ASN A 1 59 ? 3.304 -11.986 -4.103 1.00 0.00 119 ASN A C 6
ATOM 6607 O O . ASN A 1 59 ? 3.746 -13.124 -4.259 1.00 0.00 119 ASN A O 6
ATOM 6618 N N . MET A 1 60 ? 3.784 -10.929 -4.750 1.00 0.00 120 MET A N 6
ATOM 6619 C CA . MET A 1 60 ? 4.882 -11.049 -5.701 1.00 0.00 120 MET A CA 6
ATOM 6620 C C . MET A 1 60 ? 6.065 -10.184 -5.277 1.00 0.00 120 MET A C 6
ATOM 6621 O O . MET A 1 60 ? 5.903 -9.088 -4.741 1.00 0.00 120 MET A O 6
ATOM 6635 N N . PRO A 1 61 ? 7.285 -10.687 -5.522 1.00 0.00 121 PRO A N 6
ATOM 6636 C CA . PRO A 1 61 ? 8.518 -9.976 -5.174 1.00 0.00 121 PRO A CA 6
ATOM 6637 C C . PRO A 1 61 ? 8.744 -8.744 -6.044 1.00 0.00 121 PRO A C 6
ATOM 6638 O O . PRO A 1 61 ? 9.049 -8.859 -7.232 1.00 0.00 121 PRO A O 6
ATOM 6649 N N . VAL A 1 62 ? 8.592 -7.567 -5.447 1.00 0.00 122 VAL A N 6
ATOM 6650 C CA . VAL A 1 62 ? 8.780 -6.314 -6.168 1.00 0.00 122 VAL A CA 6
ATOM 6651 C C . VAL A 1 62 ? 9.629 -5.338 -5.361 1.00 0.00 122 VAL A C 6
ATOM 6652 O O . VAL A 1 62 ? 9.202 -4.842 -4.317 1.00 0.00 122 VAL A O 6
ATOM 6665 N N . LEU A 1 63 ? 10.834 -5.066 -5.850 1.00 0.00 123 LEU A N 6
ATOM 6666 C CA . LEU A 1 63 ? 11.745 -4.148 -5.175 1.00 0.00 123 LEU A CA 6
ATOM 6667 C C . LEU A 1 63 ? 11.740 -2.781 -5.852 1.00 0.00 123 LEU A C 6
ATOM 6668 O O . LEU A 1 63 ? 11.881 -2.681 -7.070 1.00 0.00 123 LEU A O 6
ATOM 6684 N N . GLN A 1 64 ? 11.580 -1.731 -5.053 1.00 0.00 124 GLN A N 6
ATOM 6685 C CA . GLN A 1 64 ? 11.560 -0.370 -5.575 1.00 0.00 124 GLN A CA 6
ATOM 6686 C C . GLN A 1 64 ? 12.638 -0.178 -6.636 1.00 0.00 124 GLN A C 6
ATOM 6687 O O . GLN A 1 64 ? 13.656 -0.872 -6.636 1.00 0.00 124 GLN A O 6
ATOM 6701 N N . LEU A 1 65 ? 12.410 0.768 -7.540 1.00 0.00 125 LEU A N 6
ATOM 6702 C CA . LEU A 1 65 ? 13.362 1.052 -8.608 1.00 0.00 125 LEU A CA 6
ATOM 6703 C C . LEU A 1 65 ? 14.796 0.869 -8.122 1.00 0.00 125 LEU A C 6
ATOM 6704 O O . LEU A 1 65 ? 15.190 1.423 -7.096 1.00 0.00 125 LEU A O 6
ATOM 6720 N N . ALA A 1 66 ? 15.573 0.089 -8.867 1.00 0.00 126 ALA A N 6
ATOM 6721 C CA . ALA A 1 66 ? 16.964 -0.163 -8.514 1.00 0.00 126 ALA A CA 6
ATOM 6722 C C . ALA A 1 66 ? 17.909 0.406 -9.567 1.00 0.00 126 ALA A C 6
ATOM 6723 O O . ALA A 1 66 ? 18.920 1.024 -9.236 1.00 0.00 126 ALA A O 6
ATOM 6730 N N . GLN A 1 67 ? 17.573 0.192 -10.835 1.00 0.00 127 GLN A N 6
ATOM 6731 C CA . GLN A 1 67 ? 18.394 0.683 -11.936 1.00 0.00 127 GLN A CA 6
ATOM 6732 C C . GLN A 1 67 ? 18.993 2.046 -11.602 1.00 0.00 127 GLN A C 6
ATOM 6733 O O . GLN A 1 67 ? 18.368 2.861 -10.923 1.00 0.00 127 GLN A O 6
ATOM 6747 N N . LEU A 1 68 ? 20.208 2.286 -12.083 1.00 0.00 128 LEU A N 6
ATOM 6748 C CA . LEU A 1 68 ? 20.892 3.550 -11.836 1.00 0.00 128 LEU A CA 6
ATOM 6749 C C . LEU A 1 68 ? 21.420 4.148 -13.136 1.00 0.00 128 LEU A C 6
ATOM 6750 O O . LEU A 1 68 ? 21.554 3.450 -14.142 1.00 0.00 128 LEU A O 6
ATOM 6766 N N . SER A 1 69 ? 21.719 5.442 -13.108 1.00 0.00 129 SER A N 6
ATOM 6767 C CA . SER A 1 69 ? 22.231 6.134 -14.286 1.00 0.00 129 SER A CA 6
ATOM 6768 C C . SER A 1 69 ? 23.634 5.647 -14.635 1.00 0.00 129 SER A C 6
ATOM 6769 O O . SER A 1 69 ? 23.944 5.393 -15.798 1.00 0.00 129 SER A O 6
ATOM 6777 N N . GLY A 1 70 ? 24.480 5.519 -13.617 1.00 0.00 130 GLY A N 6
ATOM 6778 C CA . GLY A 1 70 ? 25.840 5.063 -13.835 1.00 0.00 130 GLY A CA 6
ATOM 6779 C C . GLY A 1 70 ? 26.863 5.934 -13.134 1.00 0.00 130 GLY A C 6
ATOM 6780 O O . GLY A 1 70 ? 26.522 6.862 -12.401 1.00 0.00 130 GLY A O 6
ATOM 6784 N N . PRO A 1 71 ? 28.152 5.635 -13.356 1.00 0.00 131 PRO A N 6
ATOM 6785 C CA . PRO A 1 71 ? 29.255 6.386 -12.748 1.00 0.00 131 PRO A CA 6
ATOM 6786 C C . PRO A 1 71 ? 29.381 7.795 -13.318 1.00 0.00 131 PRO A C 6
ATOM 6787 O O . PRO A 1 71 ? 28.806 8.106 -14.360 1.00 0.00 131 PRO A O 6
ATOM 6798 N N . SER A 1 72 ? 30.138 8.642 -12.628 1.00 0.00 132 SER A N 6
ATOM 6799 C CA . SER A 1 72 ? 30.337 10.019 -13.064 1.00 0.00 132 SER A CA 6
ATOM 6800 C C . SER A 1 72 ? 31.676 10.558 -12.569 1.00 0.00 132 SER A C 6
ATOM 6801 O O . SER A 1 72 ? 31.834 10.868 -11.388 1.00 0.00 132 SER A O 6
ATOM 6809 N N . SER A 1 73 ? 32.637 10.666 -13.481 1.00 0.00 133 SER A N 6
ATOM 6810 C CA . SER A 1 73 ? 33.964 11.163 -13.137 1.00 0.00 133 SER A CA 6
ATOM 6811 C C . SER A 1 73 ? 33.878 12.238 -12.057 1.00 0.00 133 SER A C 6
ATOM 6812 O O . SER A 1 73 ? 34.618 12.206 -11.075 1.00 0.00 133 SER A O 6
ATOM 6820 N N . GLY A 1 74 ? 32.969 13.189 -12.248 1.00 0.00 134 GLY A N 6
ATOM 6821 C CA . GLY A 1 74 ? 32.803 14.260 -11.283 1.00 0.00 134 GLY A CA 6
ATOM 6822 C C . GLY A 1 74 ? 34.096 15.006 -11.016 1.00 0.00 134 GLY A C 6
ATOM 6823 O O . GLY A 1 74 ? 34.994 15.025 -11.857 1.00 0.00 134 GLY A O 6
ATOM 6829 N N . GLY A 1 1 ? -10.237 32.649 10.044 1.00 0.00 61 GLY A N 7
ATOM 6830 C CA . GLY A 1 1 ? -10.702 31.275 10.071 1.00 0.00 61 GLY A CA 7
ATOM 6831 C C . GLY A 1 1 ? -9.873 30.365 9.187 1.00 0.00 61 GLY A C 7
ATOM 6832 O O . GLY A 1 1 ? -8.772 30.727 8.771 1.00 0.00 61 GLY A O 7
ATOM 6836 N N . SER A 1 2 ? -10.400 29.179 8.900 1.00 0.00 62 SER A N 7
ATOM 6837 C CA . SER A 1 2 ? -9.698 28.212 8.065 1.00 0.00 62 SER A CA 7
ATOM 6838 C C . SER A 1 2 ? -10.660 27.531 7.096 1.00 0.00 62 SER A C 7
ATOM 6839 O O . SER A 1 2 ? -11.504 26.731 7.500 1.00 0.00 62 SER A O 7
ATOM 6847 N N . SER A 1 3 ? -10.526 27.856 5.813 1.00 0.00 63 SER A N 7
ATOM 6848 C CA . SER A 1 3 ? -11.386 27.280 4.786 1.00 0.00 63 SER A CA 7
ATOM 6849 C C . SER A 1 3 ? -10.563 26.812 3.589 1.00 0.00 63 SER A C 7
ATOM 6850 O O . SER A 1 3 ? -9.818 27.589 2.992 1.00 0.00 63 SER A O 7
ATOM 6858 N N . GLY A 1 4 ? -10.703 25.536 3.245 1.00 0.00 64 GLY A N 7
ATOM 6859 C CA . GLY A 1 4 ? -9.967 24.985 2.122 1.00 0.00 64 GLY A CA 7
ATOM 6860 C C . GLY A 1 4 ? -10.396 23.571 1.785 1.00 0.00 64 GLY A C 7
ATOM 6861 O O . GLY A 1 4 ? -9.575 22.654 1.765 1.00 0.00 64 GLY A O 7
ATOM 6865 N N . SER A 1 5 ? -11.686 23.393 1.521 1.00 0.00 65 SER A N 7
ATOM 6866 C CA . SER A 1 5 ? -12.224 22.078 1.189 1.00 0.00 65 SER A CA 7
ATOM 6867 C C . SER A 1 5 ? -12.720 22.043 -0.253 1.00 0.00 65 SER A C 7
ATOM 6868 O O . SER A 1 5 ? -13.718 22.679 -0.594 1.00 0.00 65 SER A O 7
ATOM 6876 N N . SER A 1 6 ? -12.016 21.295 -1.097 1.00 0.00 66 SER A N 7
ATOM 6877 C CA . SER A 1 6 ? -12.381 21.179 -2.504 1.00 0.00 66 SER A CA 7
ATOM 6878 C C . SER A 1 6 ? -12.654 19.725 -2.876 1.00 0.00 66 SER A C 7
ATOM 6879 O O . SER A 1 6 ? -11.991 18.812 -2.385 1.00 0.00 66 SER A O 7
ATOM 6887 N N . GLY A 1 7 ? -13.637 19.518 -3.748 1.00 0.00 67 GLY A N 7
ATOM 6888 C CA . GLY A 1 7 ? -13.981 18.174 -4.171 1.00 0.00 67 GLY A CA 7
ATOM 6889 C C . GLY A 1 7 ? -15.258 17.673 -3.527 1.00 0.00 67 GLY A C 7
ATOM 6890 O O . GLY A 1 7 ? -15.445 17.803 -2.317 1.00 0.00 67 GLY A O 7
ATOM 6894 N N . LYS A 1 8 ? -16.142 17.098 -4.336 1.00 0.00 68 LYS A N 7
ATOM 6895 C CA . LYS A 1 8 ? -17.409 16.575 -3.839 1.00 0.00 68 LYS A CA 7
ATOM 6896 C C . LYS A 1 8 ? -17.340 15.061 -3.660 1.00 0.00 68 LYS A C 7
ATOM 6897 O O . LYS A 1 8 ? -17.457 14.307 -4.626 1.00 0.00 68 LYS A O 7
ATOM 6916 N N . VAL A 1 9 ? -17.151 14.624 -2.419 1.00 0.00 69 VAL A N 7
ATOM 6917 C CA . VAL A 1 9 ? -17.070 13.201 -2.114 1.00 0.00 69 VAL A CA 7
ATOM 6918 C C . VAL A 1 9 ? -18.316 12.725 -1.376 1.00 0.00 69 VAL A C 7
ATOM 6919 O O . VAL A 1 9 ? -18.786 13.378 -0.443 1.00 0.00 69 VAL A O 7
ATOM 6932 N N . LYS A 1 10 ? -18.847 11.583 -1.798 1.00 0.00 70 LYS A N 7
ATOM 6933 C CA . LYS A 1 10 ? -20.039 11.017 -1.177 1.00 0.00 70 LYS A CA 7
ATOM 6934 C C . LYS A 1 10 ? -19.788 9.580 -0.730 1.00 0.00 70 LYS A C 7
ATOM 6935 O O . LYS A 1 10 ? -20.554 8.676 -1.062 1.00 0.00 70 LYS A O 7
ATOM 6954 N N . GLU A 1 11 ? -18.714 9.379 0.026 1.00 0.00 71 GLU A N 7
ATOM 6955 C CA . GLU A 1 11 ? -18.364 8.052 0.519 1.00 0.00 71 GLU A CA 7
ATOM 6956 C C . GLU A 1 11 ? -18.753 6.977 -0.492 1.00 0.00 71 GLU A C 7
ATOM 6957 O O . GLU A 1 11 ? -19.396 5.985 -0.144 1.00 0.00 71 GLU A O 7
ATOM 6969 N N . LEU A 1 12 ? -18.359 7.180 -1.744 1.00 0.00 72 LEU A N 7
ATOM 6970 C CA . LEU A 1 12 ? -18.666 6.229 -2.807 1.00 0.00 72 LEU A CA 7
ATOM 6971 C C . LEU A 1 12 ? -17.406 5.504 -3.269 1.00 0.00 72 LEU A C 7
ATOM 6972 O O . LEU A 1 12 ? -17.199 5.300 -4.465 1.00 0.00 72 LEU A O 7
ATOM 6988 N N . ASN A 1 13 ? -16.568 5.116 -2.314 1.00 0.00 73 ASN A N 7
ATOM 6989 C CA . ASN A 1 13 ? -15.329 4.412 -2.623 1.00 0.00 73 ASN A CA 7
ATOM 6990 C C . ASN A 1 13 ? -15.448 2.928 -2.286 1.00 0.00 73 ASN A C 7
ATOM 6991 O O . ASN A 1 13 ? -15.012 2.485 -1.223 1.00 0.00 73 ASN A O 7
ATOM 7002 N N . LEU A 1 14 ? -16.039 2.166 -3.199 1.00 0.00 74 LEU A N 7
ATOM 7003 C CA . LEU A 1 14 ? -16.215 0.731 -3.000 1.00 0.00 74 LEU A CA 7
ATOM 7004 C C . LEU A 1 14 ? -15.650 -0.055 -4.179 1.00 0.00 74 LEU A C 7
ATOM 7005 O O . LEU A 1 14 ? -16.261 -1.016 -4.648 1.00 0.00 74 LEU A O 7
ATOM 7021 N N . HIS A 1 15 ? -14.478 0.358 -4.652 1.00 0.00 75 HIS A N 7
ATOM 7022 C CA . HIS A 1 15 ? -13.829 -0.310 -5.775 1.00 0.00 75 HIS A CA 7
ATOM 7023 C C . HIS A 1 15 ? -12.480 -0.888 -5.357 1.00 0.00 75 HIS A C 7
ATOM 7024 O O . HIS A 1 15 ? -12.222 -2.078 -5.537 1.00 0.00 75 HIS A O 7
ATOM 7038 N N . GLU A 1 16 ? -11.624 -0.037 -4.800 1.00 0.00 76 GLU A N 7
ATOM 7039 C CA . GLU A 1 16 ? -10.302 -0.464 -4.358 1.00 0.00 76 GLU A CA 7
ATOM 7040 C C . GLU A 1 16 ? -10.040 -0.026 -2.920 1.00 0.00 76 GLU A C 7
ATOM 7041 O O . GLU A 1 16 ? -10.037 1.168 -2.614 1.00 0.00 76 GLU A O 7
ATOM 7053 N N . LEU A 1 17 ? -9.822 -0.998 -2.042 1.00 0.00 77 LEU A N 7
ATOM 7054 C CA . LEU A 1 17 ? -9.559 -0.714 -0.635 1.00 0.00 77 LEU A CA 7
ATOM 7055 C C . LEU A 1 17 ? -8.218 -1.297 -0.203 1.00 0.00 77 LEU A C 7
ATOM 7056 O O . LEU A 1 17 ? -7.710 -2.236 -0.817 1.00 0.00 77 LEU A O 7
ATOM 7072 N N . CYS A 1 18 ? -7.650 -0.737 0.860 1.00 0.00 78 CYS A N 7
ATOM 7073 C CA . CYS A 1 18 ? -6.369 -1.202 1.377 1.00 0.00 78 CYS A CA 7
ATOM 7074 C C . CYS A 1 18 ? -6.501 -2.594 1.988 1.00 0.00 78 CYS A C 7
ATOM 7075 O O . CYS A 1 18 ? -7.609 -3.074 2.229 1.00 0.00 78 CYS A O 7
ATOM 7082 N N . ALA A 1 19 ? -5.365 -3.236 2.235 1.00 0.00 79 ALA A N 7
ATOM 7083 C CA . ALA A 1 19 ? -5.353 -4.571 2.819 1.00 0.00 79 ALA A CA 7
ATOM 7084 C C . ALA A 1 19 ? -4.641 -4.575 4.167 1.00 0.00 79 ALA A C 7
ATOM 7085 O O . ALA A 1 19 ? -5.079 -5.232 5.111 1.00 0.00 79 ALA A O 7
ATOM 7092 N N . VAL A 1 20 ? -3.539 -3.836 4.251 1.00 0.00 80 VAL A N 7
ATOM 7093 C CA . VAL A 1 20 ? -2.765 -3.753 5.484 1.00 0.00 80 VAL A CA 7
ATOM 7094 C C . VAL A 1 20 ? -3.594 -3.152 6.614 1.00 0.00 80 VAL A C 7
ATOM 7095 O O . VAL A 1 20 ? -3.601 -3.664 7.734 1.00 0.00 80 VAL A O 7
ATOM 7108 N N . CYS A 1 21 ? -4.293 -2.063 6.312 1.00 0.00 81 CYS A N 7
ATOM 7109 C CA . CYS A 1 21 ? -5.127 -1.390 7.301 1.00 0.00 81 CYS A CA 7
ATOM 7110 C C . CYS A 1 21 ? -6.607 -1.632 7.019 1.00 0.00 81 CYS A C 7
ATOM 7111 O O . CYS A 1 21 ? -7.448 -1.508 7.911 1.00 0.00 81 CYS A O 7
ATOM 7118 N N . LEU A 1 22 ? -6.918 -1.977 5.775 1.00 0.00 82 LEU A N 7
ATOM 7119 C CA . LEU A 1 22 ? -8.296 -2.236 5.374 1.00 0.00 82 LEU A CA 7
ATOM 7120 C C . LEU A 1 22 ? -9.158 -0.990 5.550 1.00 0.00 82 LEU A C 7
ATOM 7121 O O . LEU A 1 22 ? -10.199 -1.031 6.205 1.00 0.00 82 LEU A O 7
ATOM 7137 N N . GLU A 1 23 ? -8.718 0.116 4.958 1.00 0.00 83 GLU A N 7
ATOM 7138 C CA . GLU A 1 23 ? -9.451 1.373 5.048 1.00 0.00 83 GLU A CA 7
ATOM 7139 C C . GLU A 1 23 ? -9.503 2.071 3.692 1.00 0.00 83 GLU A C 7
ATOM 7140 O O . GLU A 1 23 ? -8.506 2.129 2.973 1.00 0.00 83 GLU A O 7
ATOM 7152 N N . ASP A 1 24 ? -10.673 2.600 3.350 1.00 0.00 84 ASP A N 7
ATOM 7153 C CA . ASP A 1 24 ? -10.857 3.294 2.081 1.00 0.00 84 ASP A CA 7
ATOM 7154 C C . ASP A 1 24 ? -9.665 4.197 1.779 1.00 0.00 84 ASP A C 7
ATOM 7155 O O . ASP A 1 24 ? -9.045 4.750 2.688 1.00 0.00 84 ASP A O 7
ATOM 7164 N N . PHE A 1 25 ? -9.349 4.341 0.496 1.00 0.00 85 PHE A N 7
ATOM 7165 C CA . PHE A 1 25 ? -8.230 5.176 0.074 1.00 0.00 85 PHE A CA 7
ATOM 7166 C C . PHE A 1 25 ? -8.673 6.623 -0.118 1.00 0.00 85 PHE A C 7
ATOM 7167 O O . PHE A 1 25 ? -9.173 6.996 -1.180 1.00 0.00 85 PHE A O 7
ATOM 7184 N N . LYS A 1 26 ? -8.486 7.435 0.917 1.00 0.00 86 LYS A N 7
ATOM 7185 C CA . LYS A 1 26 ? -8.865 8.842 0.865 1.00 0.00 86 LYS A CA 7
ATOM 7186 C C . LYS A 1 26 ? -7.853 9.648 0.057 1.00 0.00 86 LYS A C 7
ATOM 7187 O O . LYS A 1 26 ? -6.696 9.259 -0.100 1.00 0.00 86 LYS A O 7
ATOM 7206 N N . PRO A 1 27 ? -8.297 10.799 -0.469 1.00 0.00 87 PRO A N 7
ATOM 7207 C CA . PRO A 1 27 ? -7.445 11.685 -1.269 1.00 0.00 87 PRO A CA 7
ATOM 7208 C C . PRO A 1 27 ? -6.371 12.369 -0.430 1.00 0.00 87 PRO A C 7
ATOM 7209 O O . PRO A 1 27 ? -5.214 12.458 -0.839 1.00 0.00 87 PRO A O 7
ATOM 7220 N N . ARG A 1 28 ? -6.762 12.849 0.746 1.00 0.00 88 ARG A N 7
ATOM 7221 C CA . ARG A 1 28 ? -5.833 13.526 1.642 1.00 0.00 88 ARG A CA 7
ATOM 7222 C C . ARG A 1 28 ? -4.550 12.716 1.808 1.00 0.00 88 ARG A C 7
ATOM 7223 O O . ARG A 1 28 ? -3.455 13.274 1.870 1.00 0.00 88 ARG A O 7
ATOM 7244 N N . ASP A 1 29 ? -4.696 11.397 1.881 1.00 0.00 89 ASP A N 7
ATOM 7245 C CA . ASP A 1 29 ? -3.550 10.509 2.040 1.00 0.00 89 ASP A CA 7
ATOM 7246 C C . ASP A 1 29 ? -3.014 10.066 0.682 1.00 0.00 89 ASP A C 7
ATOM 7247 O O . ASP A 1 29 ? -3.779 9.678 -0.201 1.00 0.00 89 ASP A O 7
ATOM 7256 N N . GLU A 1 30 ? -1.696 10.127 0.523 1.00 0.00 90 GLU A N 7
ATOM 7257 C CA . GLU A 1 30 ? -1.059 9.733 -0.729 1.00 0.00 90 GLU A CA 7
ATOM 7258 C C . GLU A 1 30 ? -1.254 8.242 -0.993 1.00 0.00 90 GLU A C 7
ATOM 7259 O O . GLU A 1 30 ? -1.216 7.427 -0.070 1.00 0.00 90 GLU A O 7
ATOM 7271 N N . LEU A 1 31 ? -1.462 7.894 -2.257 1.00 0.00 91 LEU A N 7
ATOM 7272 C CA . LEU A 1 31 ? -1.664 6.502 -2.644 1.00 0.00 91 LEU A CA 7
ATOM 7273 C C . LEU A 1 31 ? -0.555 6.031 -3.580 1.00 0.00 91 LEU A C 7
ATOM 7274 O O . LEU A 1 31 ? -0.420 6.526 -4.698 1.00 0.00 91 LEU A O 7
ATOM 7290 N N . GLY A 1 32 ? 0.237 5.069 -3.114 1.00 0.00 92 GLY A N 7
ATOM 7291 C CA . GLY A 1 32 ? 1.322 4.546 -3.923 1.00 0.00 92 GLY A CA 7
ATOM 7292 C C . GLY A 1 32 ? 0.918 3.315 -4.709 1.00 0.00 92 GLY A C 7
ATOM 7293 O O . GLY A 1 32 ? 0.736 2.238 -4.140 1.00 0.00 92 GLY A O 7
ATOM 7297 N N . ILE A 1 33 ? 0.775 3.473 -6.021 1.00 0.00 93 ILE A N 7
ATOM 7298 C CA . ILE A 1 33 ? 0.389 2.366 -6.886 1.00 0.00 93 ILE A CA 7
ATOM 7299 C C . ILE A 1 33 ? 1.601 1.531 -7.285 1.00 0.00 93 ILE A C 7
ATOM 7300 O O . ILE A 1 33 ? 2.448 1.979 -8.059 1.00 0.00 93 ILE A O 7
ATOM 7316 N N . CYS A 1 34 ? 1.677 0.317 -6.753 1.00 0.00 94 CYS A N 7
ATOM 7317 C CA . CYS A 1 34 ? 2.786 -0.582 -7.054 1.00 0.00 94 CYS A CA 7
ATOM 7318 C C . CYS A 1 34 ? 2.735 -1.040 -8.508 1.00 0.00 94 CYS A C 7
ATOM 7319 O O . CYS A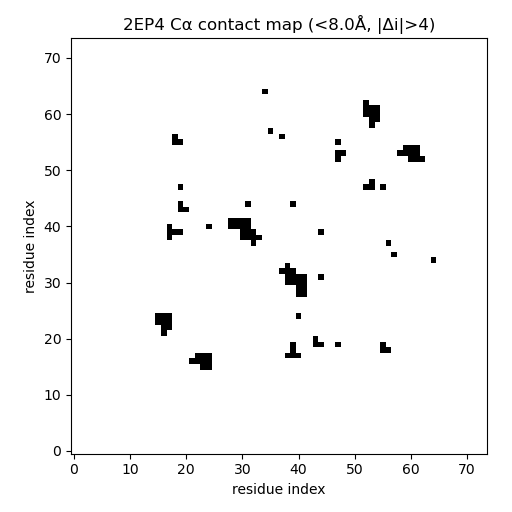 1 34 ? 1.700 -0.967 -9.172 1.00 0.00 94 CYS A O 7
ATOM 7327 N N . PRO A 1 35 ? 3.878 -1.522 -9.017 1.00 0.00 95 PRO A N 7
ATOM 7328 C CA . PRO A 1 35 ? 3.991 -2.000 -10.398 1.00 0.00 95 PRO A CA 7
ATOM 7329 C C . PRO A 1 35 ? 3.227 -3.300 -10.626 1.00 0.00 95 PRO A C 7
ATOM 7330 O O . PRO A 1 35 ? 3.279 -3.881 -11.710 1.00 0.00 95 PRO A O 7
ATOM 7341 N N . CYS A 1 36 ? 2.518 -3.752 -9.597 1.00 0.00 96 CYS A N 7
ATOM 7342 C CA . CYS A 1 36 ? 1.743 -4.984 -9.684 1.00 0.00 96 CYS A CA 7
ATOM 7343 C C . CYS A 1 36 ? 0.248 -4.683 -9.750 1.00 0.00 96 CYS A C 7
ATOM 7344 O O . CYS A 1 36 ? -0.570 -5.422 -9.203 1.00 0.00 96 CYS A O 7
ATOM 7351 N N . LYS A 1 37 ? -0.101 -3.592 -10.424 1.00 0.00 97 LYS A N 7
ATOM 7352 C CA . LYS A 1 37 ? -1.496 -3.192 -10.565 1.00 0.00 97 LYS A CA 7
ATOM 7353 C C . LYS A 1 37 ? -2.208 -3.219 -9.216 1.00 0.00 97 LYS A C 7
ATOM 7354 O O . LYS A 1 37 ? -3.329 -3.715 -9.104 1.00 0.00 97 LYS A O 7
ATOM 7373 N N . HIS A 1 38 ? -1.550 -2.680 -8.194 1.00 0.00 98 HIS A N 7
ATOM 7374 C CA . HIS A 1 38 ? -2.122 -2.640 -6.853 1.00 0.00 98 HIS A CA 7
ATOM 7375 C C . HIS A 1 38 ? -1.804 -1.315 -6.166 1.00 0.00 98 HIS A C 7
ATOM 7376 O O . HIS A 1 38 ? -0.719 -0.761 -6.336 1.00 0.00 98 HIS A O 7
ATOM 7390 N N . ALA A 1 39 ? -2.760 -0.812 -5.391 1.00 0.00 99 ALA A N 7
ATOM 7391 C CA . ALA A 1 39 ? -2.581 0.447 -4.679 1.00 0.00 99 ALA A CA 7
ATOM 7392 C C . ALA A 1 39 ? -2.514 0.220 -3.172 1.00 0.00 99 ALA A C 7
ATOM 7393 O O . ALA A 1 39 ? -3.226 -0.624 -2.629 1.00 0.00 99 ALA A O 7
ATOM 7400 N N . PHE A 1 40 ? -1.653 0.979 -2.502 1.00 0.00 100 PHE A N 7
ATOM 7401 C CA . PHE A 1 40 ? -1.491 0.859 -1.058 1.00 0.00 100 PHE A CA 7
ATOM 7402 C C . PHE A 1 40 ? -1.104 2.200 -0.441 1.00 0.00 100 PHE A C 7
ATOM 7403 O O . PHE A 1 40 ? -0.446 3.023 -1.079 1.00 0.00 100 PHE A O 7
ATOM 7420 N N . HIS A 1 41 ? -1.518 2.413 0.804 1.00 0.00 101 HIS A N 7
ATOM 7421 C CA . HIS A 1 41 ? -1.215 3.654 1.509 1.00 0.00 101 HIS A CA 7
ATOM 7422 C C . HIS A 1 41 ? 0.292 3.840 1.659 1.00 0.00 101 HIS A C 7
ATOM 7423 O O . HIS A 1 41 ? 1.009 2.906 2.019 1.00 0.00 101 HIS A O 7
ATOM 7437 N N . ARG A 1 42 ? 0.765 5.050 1.380 1.00 0.00 102 ARG A N 7
ATOM 7438 C CA . ARG A 1 42 ? 2.187 5.357 1.482 1.00 0.00 102 ARG A CA 7
ATOM 7439 C C . ARG A 1 42 ? 2.797 4.700 2.717 1.00 0.00 102 ARG A C 7
ATOM 7440 O O . ARG A 1 42 ? 3.854 4.073 2.641 1.00 0.00 102 ARG A O 7
ATOM 7461 N N . LYS A 1 43 ? 2.125 4.850 3.853 1.00 0.00 103 LYS A N 7
ATOM 7462 C CA . LYS A 1 43 ? 2.600 4.272 5.105 1.00 0.00 103 LYS A CA 7
ATOM 7463 C C . LYS A 1 43 ? 2.446 2.754 5.096 1.00 0.00 103 LYS A C 7
ATOM 7464 O O . LYS A 1 43 ? 3.433 2.019 5.144 1.00 0.00 103 LYS A O 7
ATOM 7483 N N . CYS A 1 44 ? 1.202 2.291 5.034 1.00 0.00 104 CYS A N 7
ATOM 7484 C CA . CYS A 1 44 ? 0.918 0.861 5.018 1.00 0.00 104 CYS A CA 7
ATOM 7485 C C . CYS A 1 44 ? 1.967 0.107 4.206 1.00 0.00 104 CYS A C 7
ATOM 7486 O O . CYS A 1 44 ? 2.456 -0.943 4.625 1.00 0.00 104 CYS A O 7
ATOM 7493 N N . LEU A 1 45 ? 2.309 0.650 3.043 1.00 0.00 105 LEU A N 7
ATOM 7494 C CA . LEU A 1 45 ? 3.301 0.030 2.171 1.00 0.00 105 LEU A CA 7
ATOM 7495 C C . LEU A 1 45 ? 4.689 0.082 2.801 1.00 0.00 105 LEU A C 7
ATOM 7496 O O . LEU A 1 45 ? 5.281 -0.952 3.109 1.00 0.00 105 LEU A O 7
ATOM 7512 N N . ILE A 1 46 ? 5.201 1.294 2.992 1.00 0.00 106 ILE A N 7
ATOM 7513 C CA . ILE A 1 46 ? 6.517 1.481 3.589 1.00 0.00 106 ILE A CA 7
ATOM 7514 C C . ILE A 1 46 ? 6.712 0.562 4.790 1.00 0.00 106 ILE A C 7
ATOM 7515 O O . ILE A 1 46 ? 7.740 -0.102 4.919 1.00 0.00 106 ILE A O 7
ATOM 7531 N N . LYS A 1 47 ? 5.715 0.527 5.669 1.00 0.00 107 LYS A N 7
ATOM 7532 C CA . LYS A 1 47 ? 5.774 -0.312 6.860 1.00 0.00 107 LYS A CA 7
ATOM 7533 C C . LYS A 1 47 ? 5.743 -1.790 6.485 1.00 0.00 107 LYS A C 7
ATOM 7534 O O . LYS A 1 47 ? 6.643 -2.550 6.844 1.00 0.00 107 LYS A O 7
ATOM 7553 N N . TRP A 1 48 ? 4.703 -2.191 5.763 1.00 0.00 108 TRP A N 7
ATOM 7554 C CA . TRP A 1 48 ? 4.557 -3.579 5.339 1.00 0.00 108 TRP A CA 7
ATOM 7555 C C . TRP A 1 48 ? 5.842 -4.090 4.697 1.00 0.00 108 TRP A C 7
ATOM 7556 O O . TRP A 1 48 ? 6.211 -5.254 4.865 1.00 0.00 108 TRP A O 7
ATOM 7577 N N . LEU A 1 49 ? 6.520 -3.216 3.963 1.00 0.00 109 LEU A N 7
ATOM 7578 C CA . LEU A 1 49 ? 7.765 -3.580 3.296 1.00 0.00 109 LEU A CA 7
ATOM 7579 C C . LEU A 1 49 ? 8.800 -4.068 4.304 1.00 0.00 109 LEU A C 7
ATOM 7580 O O . LEU A 1 49 ? 9.564 -4.992 4.025 1.00 0.00 109 LEU A O 7
ATOM 7596 N N . GLU A 1 50 ? 8.818 -3.443 5.477 1.00 0.00 110 GLU A N 7
ATOM 7597 C CA . GLU A 1 50 ? 9.758 -3.816 6.527 1.00 0.00 110 GLU A CA 7
ATOM 7598 C C . GLU A 1 50 ? 9.675 -5.310 6.827 1.00 0.00 110 GLU A C 7
ATOM 7599 O O . GLU A 1 50 ? 10.656 -6.039 6.680 1.00 0.00 110 GLU A O 7
ATOM 7611 N N . VAL A 1 51 ? 8.497 -5.758 7.248 1.00 0.00 111 VAL A N 7
ATOM 7612 C CA . VAL A 1 51 ? 8.284 -7.164 7.569 1.00 0.00 111 VAL A CA 7
ATOM 7613 C C . VAL A 1 51 ? 8.262 -8.018 6.306 1.00 0.00 111 VAL A C 7
ATOM 7614 O O . VAL A 1 51 ? 8.946 -9.038 6.222 1.00 0.00 111 VAL A O 7
ATOM 7627 N N . ARG A 1 52 ? 7.470 -7.595 5.326 1.00 0.00 112 ARG A N 7
ATOM 7628 C CA . ARG A 1 52 ? 7.358 -8.321 4.067 1.00 0.00 112 ARG A CA 7
ATOM 7629 C C . ARG A 1 52 ? 7.612 -7.395 2.881 1.00 0.00 112 ARG A C 7
ATOM 7630 O O . ARG A 1 52 ? 6.846 -6.465 2.630 1.00 0.00 112 ARG A O 7
ATOM 7651 N N . LYS A 1 53 ? 8.693 -7.657 2.154 1.00 0.00 113 LYS A N 7
ATOM 7652 C CA . LYS A 1 53 ? 9.050 -6.849 0.993 1.00 0.00 113 LYS A CA 7
ATOM 7653 C C . LYS A 1 53 ? 8.301 -7.321 -0.249 1.00 0.00 113 LYS A C 7
ATOM 7654 O O . LYS A 1 53 ? 8.889 -7.475 -1.319 1.00 0.00 113 LYS A O 7
ATOM 7673 N N . VAL A 1 54 ? 6.999 -7.548 -0.099 1.00 0.00 114 VAL A N 7
ATOM 7674 C CA . VAL A 1 54 ? 6.170 -8.000 -1.210 1.00 0.00 114 VAL A CA 7
ATOM 7675 C C . VAL A 1 54 ? 4.742 -7.485 -1.074 1.00 0.00 114 VAL A C 7
ATOM 7676 O O . VAL A 1 54 ? 4.356 -6.959 -0.029 1.00 0.00 114 VAL A O 7
ATOM 7689 N N . CYS A 1 55 ? 3.959 -7.639 -2.137 1.00 0.00 115 CYS A N 7
ATOM 7690 C CA . CYS A 1 55 ? 2.573 -7.189 -2.138 1.00 0.00 115 CYS A CA 7
ATOM 7691 C C . CYS A 1 55 ? 1.686 -8.157 -1.359 1.00 0.00 115 CYS A C 7
ATOM 7692 O O . CYS A 1 55 ? 1.654 -9.359 -1.624 1.00 0.00 115 CYS A O 7
ATOM 7699 N N . PRO A 1 56 ? 0.949 -7.623 -0.375 1.00 0.00 116 PRO A N 7
ATOM 7700 C CA . PRO A 1 56 ? 0.048 -8.421 0.463 1.00 0.00 116 PRO A CA 7
ATOM 7701 C C . PRO A 1 56 ? -1.168 -8.922 -0.309 1.00 0.00 116 PRO A C 7
ATOM 7702 O O . PRO A 1 56 ? -2.080 -9.516 0.268 1.00 0.00 116 PRO A O 7
ATOM 7713 N N . LEU A 1 57 ? -1.175 -8.680 -1.615 1.00 0.00 117 LEU A N 7
ATOM 7714 C CA . LEU A 1 57 ? -2.280 -9.108 -2.466 1.00 0.00 117 LEU A CA 7
ATOM 7715 C C . LEU A 1 57 ? -1.830 -10.194 -3.438 1.00 0.00 117 LEU A C 7
ATOM 7716 O O . LEU A 1 57 ? -2.230 -11.353 -3.319 1.00 0.00 117 LEU A O 7
ATOM 7732 N N . CYS A 1 58 ? -0.993 -9.813 -4.397 1.00 0.00 118 CYS A N 7
ATOM 7733 C CA . CYS A 1 58 ? -0.486 -10.754 -5.388 1.00 0.00 118 CYS A CA 7
ATOM 7734 C C . CYS A 1 58 ? 0.711 -11.527 -4.842 1.00 0.00 118 CYS A C 7
ATOM 7735 O O . CYS A 1 58 ? 0.972 -12.657 -5.252 1.00 0.00 118 CYS A O 7
ATOM 7742 N N . ASN A 1 59 ? 1.436 -10.908 -3.916 1.00 0.00 119 ASN A N 7
ATOM 7743 C CA . ASN A 1 59 ? 2.606 -11.537 -3.314 1.00 0.00 119 ASN A CA 7
ATOM 7744 C C . ASN A 1 59 ? 3.782 -11.541 -4.285 1.00 0.00 119 ASN A C 7
ATOM 7745 O O . ASN A 1 59 ? 4.540 -12.508 -4.354 1.00 0.00 119 ASN A O 7
ATOM 7756 N N . MET A 1 60 ? 3.927 -10.453 -5.034 1.00 0.00 120 MET A N 7
ATOM 7757 C CA . MET A 1 60 ? 5.012 -10.330 -6.001 1.00 0.00 120 MET A CA 7
ATOM 7758 C C . MET A 1 60 ? 6.117 -9.424 -5.467 1.00 0.00 120 MET A C 7
ATOM 7759 O O . MET A 1 60 ? 5.860 -8.367 -4.889 1.00 0.00 120 MET A O 7
ATOM 7773 N N . PRO A 1 61 ? 7.375 -9.843 -5.664 1.00 0.00 121 PRO A N 7
ATOM 7774 C CA . PRO A 1 61 ? 8.543 -9.083 -5.209 1.00 0.00 121 PRO A CA 7
ATOM 7775 C C . PRO A 1 61 ? 8.744 -7.798 -6.005 1.00 0.00 121 PRO A C 7
ATOM 7776 O O . PRO A 1 61 ? 9.138 -7.832 -7.170 1.00 0.00 121 PRO A O 7
ATOM 7787 N N . VAL A 1 62 ? 8.470 -6.664 -5.367 1.00 0.00 122 VAL A N 7
ATOM 7788 C CA . VAL A 1 62 ? 8.622 -5.366 -6.015 1.00 0.00 122 VAL A CA 7
ATOM 7789 C C . VAL A 1 62 ? 10.037 -4.826 -5.839 1.00 0.00 122 VAL A C 7
ATOM 7790 O O . VAL A 1 62 ? 10.416 -4.392 -4.750 1.00 0.00 122 VAL A O 7
ATOM 7803 N N . LEU A 1 63 ? 10.814 -4.855 -6.916 1.00 0.00 123 LEU A N 7
ATOM 7804 C CA . LEU A 1 63 ? 12.188 -4.368 -6.881 1.00 0.00 123 LEU A CA 7
ATOM 7805 C C . LEU A 1 63 ? 12.289 -2.979 -7.503 1.00 0.00 123 LEU A C 7
ATOM 7806 O O . LEU A 1 63 ? 13.237 -2.681 -8.229 1.00 0.00 123 LEU A O 7
ATOM 7822 N N . GLN A 1 64 ? 11.306 -2.133 -7.211 1.00 0.00 124 GLN A N 7
ATOM 7823 C CA . GLN A 1 64 ? 11.286 -0.774 -7.740 1.00 0.00 124 GLN A CA 7
ATOM 7824 C C . GLN A 1 64 ? 12.265 0.119 -6.985 1.00 0.00 124 GLN A C 7
ATOM 7825 O O . GLN A 1 64 ? 11.913 0.730 -5.976 1.00 0.00 124 GLN A O 7
ATOM 7839 N N . LEU A 1 65 ? 13.496 0.189 -7.481 1.00 0.00 125 LEU A N 7
ATOM 7840 C CA . LEU A 1 65 ? 14.528 1.008 -6.853 1.00 0.00 125 LEU A CA 7
ATOM 7841 C C . LEU A 1 65 ? 14.860 2.221 -7.716 1.00 0.00 125 LEU A C 7
ATOM 7842 O O . LEU A 1 65 ? 15.840 2.216 -8.460 1.00 0.00 125 LEU A O 7
ATOM 7858 N N . ALA A 1 66 ? 14.038 3.260 -7.609 1.00 0.00 126 ALA A N 7
ATOM 7859 C CA . ALA A 1 66 ? 14.247 4.481 -8.376 1.00 0.00 126 ALA A CA 7
ATOM 7860 C C . ALA A 1 66 ? 15.009 5.519 -7.559 1.00 0.00 126 ALA A C 7
ATOM 7861 O O . ALA A 1 66 ? 15.942 6.149 -8.056 1.00 0.00 126 ALA A O 7
ATOM 7868 N N . GLN A 1 67 ? 14.606 5.690 -6.304 1.00 0.00 127 GLN A N 7
ATOM 7869 C CA . GLN A 1 67 ? 15.251 6.653 -5.420 1.00 0.00 127 GLN A CA 7
ATOM 7870 C C . GLN A 1 67 ? 16.768 6.605 -5.576 1.00 0.00 127 GLN A C 7
ATOM 7871 O O . GLN A 1 67 ? 17.389 5.558 -5.388 1.00 0.00 127 GLN A O 7
ATOM 7885 N N . LEU A 1 68 ? 17.358 7.743 -5.922 1.00 0.00 128 LEU A N 7
ATOM 7886 C CA . LEU A 1 68 ? 18.803 7.831 -6.105 1.00 0.00 128 LEU A CA 7
ATOM 7887 C C . LEU A 1 68 ? 19.458 8.545 -4.927 1.00 0.00 128 LEU A C 7
ATOM 7888 O O . LEU A 1 68 ? 20.490 8.107 -4.419 1.00 0.00 128 LEU A O 7
ATOM 7904 N N . SER A 1 69 ? 18.850 9.645 -4.496 1.00 0.00 129 SER A N 7
ATOM 7905 C CA . SER A 1 69 ? 19.375 10.421 -3.378 1.00 0.00 129 SER A CA 7
ATOM 7906 C C . SER A 1 69 ? 18.242 11.060 -2.580 1.00 0.00 129 SER A C 7
ATOM 7907 O O . SER A 1 69 ? 17.105 11.132 -3.044 1.00 0.00 129 SER A O 7
ATOM 7915 N N . GLY A 1 70 ? 18.563 11.522 -1.376 1.00 0.00 130 GLY A N 7
ATOM 7916 C CA . GLY A 1 70 ? 17.562 12.149 -0.532 1.00 0.00 130 GLY A CA 7
ATOM 7917 C C . GLY A 1 70 ? 16.836 11.150 0.347 1.00 0.00 130 GLY A C 7
ATOM 7918 O O . GLY A 1 70 ? 15.764 10.652 0.003 1.00 0.00 130 GLY A O 7
ATOM 7922 N N . PRO A 1 71 ? 17.427 10.841 1.511 1.00 0.00 131 PRO A N 7
ATOM 7923 C CA . PRO A 1 71 ? 16.848 9.891 2.465 1.00 0.00 131 PRO A CA 7
ATOM 7924 C C . PRO A 1 71 ? 15.591 10.436 3.135 1.00 0.00 131 PRO A C 7
ATOM 7925 O O . PRO A 1 71 ? 14.626 9.704 3.354 1.00 0.00 131 PRO A O 7
ATOM 7936 N N . SER A 1 72 ? 15.610 11.725 3.459 1.00 0.00 132 SER A N 7
ATOM 7937 C CA . SER A 1 72 ? 14.472 12.367 4.107 1.00 0.00 132 SER A CA 7
ATOM 7938 C C . SER A 1 72 ? 13.336 12.591 3.114 1.00 0.00 132 SER A C 7
ATOM 7939 O O . SER A 1 72 ? 13.545 12.573 1.901 1.00 0.00 132 SER A O 7
ATOM 7947 N N . SER A 1 73 ? 12.133 12.801 3.638 1.00 0.00 133 SER A N 7
ATOM 7948 C CA . SER A 1 73 ? 10.962 13.025 2.798 1.00 0.00 133 SER A CA 7
ATOM 7949 C C . SER A 1 73 ? 10.377 14.413 3.040 1.00 0.00 133 SER A C 7
ATOM 7950 O O . SER A 1 73 ? 9.513 14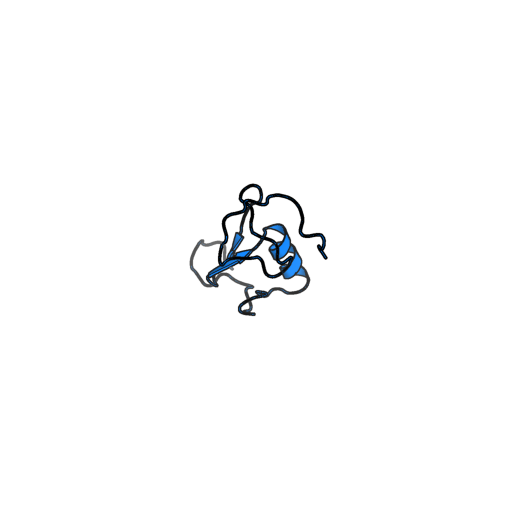.595 3.897 1.00 0.00 133 SER A O 7
ATOM 7958 N N . GLY A 1 74 ? 10.857 15.391 2.277 1.00 0.00 134 GLY A N 7
ATOM 7959 C CA . GLY A 1 74 ? 10.372 16.751 2.422 1.00 0.00 134 GLY A CA 7
ATOM 7960 C C . GLY A 1 74 ? 8.879 16.810 2.678 1.00 0.00 134 GLY A C 7
ATOM 7961 O O . GLY A 1 74 ? 8.078 16.602 1.767 1.00 0.00 134 GLY A O 7
ATOM 7967 N N . GLY A 1 1 ? -12.058 -21.483 8.260 1.00 0.00 61 GLY A N 8
ATOM 7968 C CA . GLY A 1 1 ? -11.994 -20.038 8.389 1.00 0.00 61 GLY A CA 8
ATOM 7969 C C . GLY A 1 1 ? -12.785 -19.527 9.577 1.00 0.00 61 GLY A C 8
ATOM 7970 O O . GLY A 1 1 ? -14.015 -19.530 9.560 1.00 0.00 61 GLY A O 8
ATOM 7974 N N . SER A 1 2 ? -12.076 -19.088 10.612 1.00 0.00 62 SER A N 8
ATOM 7975 C CA . SER A 1 2 ? -12.719 -18.577 11.817 1.00 0.00 62 SER A CA 8
ATOM 7976 C C . SER A 1 2 ? -13.019 -17.087 11.682 1.00 0.00 62 SER A C 8
ATOM 7977 O O . SER A 1 2 ? -12.368 -16.379 10.913 1.00 0.00 62 SER A O 8
ATOM 7985 N N . SER A 1 3 ? -14.008 -16.618 12.436 1.00 0.00 63 SER A N 8
ATOM 7986 C CA . SER A 1 3 ? -14.398 -15.214 12.398 1.00 0.00 63 SER A CA 8
ATOM 7987 C C . SER A 1 3 ? -14.706 -14.698 13.801 1.00 0.00 63 SER A C 8
ATOM 7988 O O . SER A 1 3 ? -14.872 -15.477 14.738 1.00 0.00 63 SER A O 8
ATOM 7996 N N . GLY A 1 4 ? -14.782 -13.377 13.936 1.00 0.00 64 GLY A N 8
ATOM 7997 C CA . GLY A 1 4 ? -15.070 -12.779 15.226 1.00 0.00 64 GLY A CA 8
ATOM 7998 C C . GLY A 1 4 ? -14.786 -11.290 15.251 1.00 0.00 64 GLY A C 8
ATOM 7999 O O . GLY A 1 4 ? -14.172 -10.784 16.191 1.00 0.00 64 GLY A O 8
ATOM 8003 N N . SER A 1 5 ? -15.232 -10.587 14.215 1.00 0.00 65 SER A N 8
ATOM 8004 C CA . SER A 1 5 ? -15.017 -9.148 14.119 1.00 0.00 65 SER A CA 8
ATOM 8005 C C . SER A 1 5 ? -16.294 -8.436 13.682 1.00 0.00 65 SER A C 8
ATOM 8006 O O . SER A 1 5 ? -17.281 -9.076 13.319 1.00 0.00 65 SER A O 8
ATOM 8014 N N . SER A 1 6 ? -16.266 -7.108 13.719 1.00 0.00 66 SER A N 8
ATOM 8015 C CA . SER A 1 6 ? -17.421 -6.308 13.330 1.00 0.00 66 SER A CA 8
ATOM 8016 C C . SER A 1 6 ? -18.009 -6.807 12.014 1.00 0.00 66 SER A C 8
ATOM 8017 O O . SER A 1 6 ? -17.303 -7.372 11.180 1.00 0.00 66 SER A O 8
ATOM 8025 N N . GLY A 1 7 ? -19.309 -6.592 11.835 1.00 0.00 67 GLY A N 8
ATOM 8026 C CA . GLY A 1 7 ? -19.972 -7.026 10.618 1.00 0.00 67 GLY A CA 8
ATOM 8027 C C . GLY A 1 7 ? -19.915 -5.980 9.523 1.00 0.00 67 GLY A C 8
ATOM 8028 O O . GLY A 1 7 ? -20.803 -5.133 9.416 1.00 0.00 67 GLY A O 8
ATOM 8032 N N . LYS A 1 8 ? -18.868 -6.036 8.707 1.00 0.00 68 LYS A N 8
ATOM 8033 C CA . LYS A 1 8 ? -18.697 -5.087 7.614 1.00 0.00 68 LYS A CA 8
ATOM 8034 C C . LYS A 1 8 ? -18.511 -5.813 6.286 1.00 0.00 68 LYS A C 8
ATOM 8035 O O . LYS A 1 8 ? -17.805 -6.819 6.211 1.00 0.00 68 LYS A O 8
ATOM 8054 N N . VAL A 1 9 ? -19.147 -5.297 5.239 1.00 0.00 69 VAL A N 8
ATOM 8055 C CA . VAL A 1 9 ? -19.049 -5.895 3.913 1.00 0.00 69 VAL A CA 8
ATOM 8056 C C . VAL A 1 9 ? -19.633 -4.973 2.849 1.00 0.00 69 VAL A C 8
ATOM 8057 O O . VAL A 1 9 ? -20.682 -4.361 3.051 1.00 0.00 69 VAL A O 8
ATOM 8070 N N . LYS A 1 10 ? -18.948 -4.879 1.715 1.00 0.00 70 LYS A N 8
ATOM 8071 C CA . LYS A 1 10 ? -19.398 -4.033 0.616 1.00 0.00 70 LYS A CA 8
ATOM 8072 C C . LYS A 1 10 ? -19.595 -4.851 -0.656 1.00 0.00 70 LYS A C 8
ATOM 8073 O O . LYS A 1 10 ? -18.936 -5.870 -0.856 1.00 0.00 70 LYS A O 8
ATOM 8092 N N . GLU A 1 11 ? -20.505 -4.397 -1.511 1.00 0.00 71 GLU A N 8
ATOM 8093 C CA . GLU A 1 11 ? -20.787 -5.088 -2.764 1.00 0.00 71 GLU A CA 8
ATOM 8094 C C . GLU A 1 11 ? -19.883 -4.578 -3.882 1.00 0.00 71 GLU A C 8
ATOM 8095 O O . GLU A 1 11 ? -19.229 -3.544 -3.744 1.00 0.00 71 GLU A O 8
ATOM 8107 N N . LEU A 1 12 ? -19.851 -5.311 -4.990 1.00 0.00 72 LEU A N 8
ATOM 8108 C CA . LEU A 1 12 ? -19.027 -4.934 -6.133 1.00 0.00 72 LEU A CA 8
ATOM 8109 C C . LEU A 1 12 ? -17.675 -4.397 -5.676 1.00 0.00 72 LEU A C 8
ATOM 8110 O O . LEU A 1 12 ? -17.172 -3.413 -6.217 1.00 0.00 72 LEU A O 8
ATOM 8126 N N . ASN A 1 13 ? -17.090 -5.051 -4.677 1.00 0.00 73 ASN A N 8
ATOM 8127 C CA . ASN A 1 13 ? -15.795 -4.639 -4.148 1.00 0.00 73 ASN A CA 8
ATOM 8128 C C . ASN A 1 13 ? -14.691 -5.582 -4.618 1.00 0.00 73 ASN A C 8
ATOM 8129 O O . ASN A 1 13 ? -14.444 -6.621 -4.004 1.00 0.00 73 ASN A O 8
ATOM 8140 N N . LEU A 1 14 ? -14.030 -5.213 -5.710 1.00 0.00 74 LEU A N 8
ATOM 8141 C CA . LEU A 1 14 ? -12.952 -6.025 -6.262 1.00 0.00 74 LEU A CA 8
ATOM 8142 C C . LEU A 1 14 ? -11.629 -5.718 -5.568 1.00 0.00 74 LEU A C 8
ATOM 8143 O O . LEU A 1 14 ? -10.656 -5.321 -6.210 1.00 0.00 74 LEU A O 8
ATOM 8159 N N . HIS A 1 15 ? -11.599 -5.908 -4.253 1.00 0.00 75 HIS A N 8
ATOM 8160 C CA . HIS A 1 15 ? -10.394 -5.655 -3.471 1.00 0.00 75 HIS A CA 8
ATOM 8161 C C . HIS A 1 15 ? -9.873 -4.242 -3.717 1.00 0.00 75 HIS A C 8
ATOM 8162 O O . HIS A 1 15 ? -8.685 -4.044 -3.967 1.00 0.00 75 HIS A O 8
ATOM 8176 N N . GLU A 1 16 ? -10.772 -3.264 -3.646 1.00 0.00 76 GLU A N 8
ATOM 8177 C CA . GLU A 1 16 ? -10.402 -1.871 -3.864 1.00 0.00 76 GLU A CA 8
ATOM 8178 C C . GLU A 1 16 ? -10.166 -1.157 -2.536 1.00 0.00 76 GLU A C 8
ATOM 8179 O O . GLU A 1 16 ? -10.573 -0.008 -2.355 1.00 0.00 76 GLU A O 8
ATOM 8191 N N . LEU A 1 17 ? -9.508 -1.845 -1.609 1.00 0.00 77 LEU A N 8
ATOM 8192 C CA . LEU A 1 17 ? -9.218 -1.278 -0.297 1.00 0.00 77 LEU A CA 8
ATOM 8193 C C . LEU A 1 17 ? -7.855 -1.741 0.208 1.00 0.00 77 LEU A C 8
ATOM 8194 O O . LEU A 1 17 ? -7.421 -2.857 -0.082 1.00 0.00 77 LEU A O 8
ATOM 8210 N N . CYS A 1 18 ? -7.186 -0.879 0.965 1.00 0.00 78 CYS A N 8
ATOM 8211 C CA . CYS A 1 18 ? -5.873 -1.199 1.512 1.00 0.00 78 CYS A CA 8
ATOM 8212 C C . CYS A 1 18 ? -5.947 -2.421 2.423 1.00 0.00 78 CYS A C 8
ATOM 8213 O O . CYS A 1 18 ? -6.519 -2.364 3.511 1.00 0.00 78 CYS A O 8
ATOM 8220 N N . ALA A 1 19 ? -5.363 -3.526 1.970 1.00 0.00 79 ALA A N 8
ATOM 8221 C CA . ALA A 1 19 ? -5.360 -4.761 2.744 1.00 0.00 79 ALA A CA 8
ATOM 8222 C C . ALA A 1 19 ? -4.475 -4.633 3.979 1.00 0.00 79 ALA A C 8
ATOM 8223 O O . ALA A 1 19 ? -4.646 -5.362 4.956 1.00 0.00 79 ALA A O 8
ATOM 8230 N N . VAL A 1 20 ? -3.528 -3.702 3.928 1.00 0.00 80 VAL A N 8
ATOM 8231 C CA . VAL A 1 20 ? -2.615 -3.478 5.043 1.00 0.00 80 VAL A CA 8
ATOM 8232 C C . VAL A 1 20 ? -3.373 -3.054 6.297 1.00 0.00 80 VAL A C 8
ATOM 8233 O O . VAL A 1 20 ? -3.128 -3.570 7.388 1.00 0.00 80 VAL A O 8
ATOM 8246 N N . CYS A 1 21 ? -4.295 -2.112 6.134 1.00 0.00 81 CYS A N 8
ATOM 8247 C CA . CYS A 1 21 ? -5.090 -1.618 7.251 1.00 0.00 81 CYS A CA 8
ATOM 8248 C C . CYS A 1 21 ? -6.568 -1.946 7.056 1.00 0.00 81 CYS A C 8
ATOM 8249 O O . CYS A 1 21 ? -7.402 -1.638 7.907 1.00 0.00 81 CYS A O 8
ATOM 8256 N N . LEU A 1 22 ? -6.884 -2.574 5.928 1.00 0.00 82 LEU A N 8
ATOM 8257 C CA . LEU A 1 22 ? -8.260 -2.946 5.620 1.00 0.00 82 LEU A CA 8
ATOM 8258 C C . LEU A 1 22 ? -9.173 -1.724 5.646 1.00 0.00 82 LEU A C 8
ATOM 8259 O O . LEU A 1 22 ? -10.186 -1.710 6.345 1.00 0.00 82 LEU A O 8
ATOM 8275 N N . GLU A 1 23 ? -8.808 -0.702 4.878 1.00 0.00 83 GLU A N 8
ATOM 8276 C CA . GLU A 1 23 ? -9.596 0.523 4.813 1.00 0.00 83 GLU A CA 8
ATOM 8277 C C . GLU A 1 23 ? -9.695 1.030 3.377 1.00 0.00 83 GLU A C 8
ATOM 8278 O O . GLU A 1 23 ? -8.955 0.588 2.499 1.00 0.00 83 GLU A O 8
ATOM 8290 N N . ASP A 1 24 ? -10.615 1.961 3.147 1.00 0.00 84 ASP A N 8
ATOM 8291 C CA . ASP A 1 24 ? -10.812 2.529 1.819 1.00 0.00 84 ASP A CA 8
ATOM 8292 C C . ASP A 1 24 ? -9.659 3.457 1.449 1.00 0.00 84 ASP A C 8
ATOM 8293 O O . ASP A 1 24 ? -8.904 3.902 2.314 1.00 0.00 84 ASP A O 8
ATOM 8302 N N . PHE A 1 25 ? -9.528 3.744 0.158 1.00 0.00 85 PHE A N 8
ATOM 8303 C CA . PHE A 1 25 ? -8.466 4.617 -0.328 1.00 0.00 85 PHE A CA 8
ATOM 8304 C C . PHE A 1 25 ? -8.971 6.048 -0.494 1.00 0.00 85 PHE A C 8
ATOM 8305 O O . PHE A 1 25 ? -9.964 6.293 -1.180 1.00 0.00 85 PHE A O 8
ATOM 8322 N N . LYS A 1 26 ? -8.281 6.989 0.140 1.00 0.00 86 LYS A N 8
ATOM 8323 C CA . LYS A 1 26 ? -8.657 8.396 0.064 1.00 0.00 86 LYS A CA 8
ATOM 8324 C C . LYS A 1 26 ? -7.560 9.217 -0.607 1.00 0.00 86 LYS A C 8
ATOM 8325 O O . LYS A 1 26 ? -6.369 8.937 -0.469 1.00 0.00 86 LYS A O 8
ATOM 8344 N N . PRO A 1 27 ? -7.968 10.255 -1.351 1.00 0.00 87 PRO A N 8
ATOM 8345 C CA . PRO A 1 27 ? -7.036 11.139 -2.057 1.00 0.00 87 PRO A CA 8
ATOM 8346 C C . PRO A 1 27 ? -6.230 12.013 -1.102 1.00 0.00 87 PRO A C 8
ATOM 8347 O O . PRO A 1 27 ? -5.039 12.242 -1.310 1.00 0.00 87 PRO A O 8
ATOM 8358 N N . ARG A 1 28 ? -6.889 12.500 -0.055 1.00 0.00 88 ARG A N 8
ATOM 8359 C CA . ARG A 1 28 ? -6.233 13.350 0.932 1.00 0.00 88 ARG A CA 8
ATOM 8360 C C . ARG A 1 28 ? -4.915 12.734 1.390 1.00 0.00 88 ARG A C 8
ATOM 8361 O O . ARG A 1 28 ? -3.935 13.442 1.622 1.00 0.00 88 ARG A O 8
ATOM 8382 N N . ASP A 1 29 ? -4.899 11.412 1.519 1.00 0.00 89 ASP A N 8
ATOM 8383 C CA . ASP A 1 29 ? -3.701 10.700 1.949 1.00 0.00 89 ASP A CA 8
ATOM 8384 C C . ASP A 1 29 ? -2.973 10.090 0.756 1.00 0.00 89 ASP A C 8
ATOM 8385 O O . ASP A 1 29 ? -3.508 9.221 0.069 1.00 0.00 89 ASP A O 8
ATOM 8394 N N . GLU A 1 30 ? -1.750 10.554 0.515 1.00 0.00 90 GLU A N 8
ATOM 8395 C CA . GLU A 1 30 ? -0.950 10.055 -0.598 1.00 0.00 90 GLU A CA 8
ATOM 8396 C C . GLU A 1 30 ? -0.962 8.529 -0.635 1.00 0.00 90 GLU A C 8
ATOM 8397 O O . GLU A 1 30 ? -0.932 7.871 0.406 1.00 0.00 90 GLU A O 8
ATOM 8409 N N . LEU A 1 31 ? -1.006 7.973 -1.840 1.00 0.00 91 LEU A N 8
ATOM 8410 C CA . LEU A 1 31 ? -1.022 6.525 -2.014 1.00 0.00 91 LEU A CA 8
ATOM 8411 C C . LEU A 1 31 ? -0.001 6.091 -3.061 1.00 0.00 91 LEU A C 8
ATOM 8412 O O . LEU A 1 31 ? 0.067 6.660 -4.150 1.00 0.00 91 LEU A O 8
ATOM 8428 N N . GLY A 1 32 ? 0.790 5.076 -2.725 1.00 0.00 92 GLY A N 8
ATOM 8429 C CA . GLY A 1 32 ? 1.795 4.582 -3.647 1.00 0.00 92 GLY A CA 8
ATOM 8430 C C . GLY A 1 32 ? 1.282 3.445 -4.509 1.00 0.00 92 GLY A C 8
ATOM 8431 O O . GLY A 1 32 ? 0.900 2.393 -3.996 1.00 0.00 92 GLY A O 8
ATOM 8435 N N . ILE A 1 33 ? 1.272 3.656 -5.820 1.00 0.00 93 ILE A N 8
ATOM 8436 C CA . ILE A 1 33 ? 0.802 2.641 -6.754 1.00 0.00 93 ILE A CA 8
ATOM 8437 C C . ILE A 1 33 ? 1.936 1.713 -7.175 1.00 0.00 93 ILE A C 8
ATOM 8438 O O . ILE A 1 33 ? 3.045 2.164 -7.465 1.00 0.00 93 ILE A O 8
ATOM 8454 N N . CYS A 1 34 ? 1.652 0.416 -7.207 1.00 0.00 94 CYS A N 8
ATOM 8455 C CA . CYS A 1 34 ? 2.648 -0.576 -7.594 1.00 0.00 94 CYS A CA 8
ATOM 8456 C C . CYS A 1 34 ? 2.432 -1.031 -9.034 1.00 0.00 94 CYS A C 8
ATOM 8457 O O . CYS A 1 34 ? 1.352 -0.875 -9.604 1.00 0.00 94 CYS A O 8
ATOM 8465 N N . PRO A 1 35 ? 3.484 -1.605 -9.637 1.00 0.00 95 PRO A N 8
ATOM 8466 C CA . PRO A 1 35 ? 3.434 -2.093 -11.019 1.00 0.00 95 PRO A CA 8
ATOM 8467 C C . PRO A 1 35 ? 2.551 -3.327 -11.166 1.00 0.00 95 PRO A C 8
ATOM 8468 O O . PRO A 1 35 ? 2.445 -3.901 -12.251 1.00 0.00 95 PRO A O 8
ATOM 8479 N N . CYS A 1 36 ? 1.919 -3.731 -10.070 1.00 0.00 96 CYS A N 8
ATOM 8480 C CA . CYS A 1 36 ? 1.045 -4.898 -10.076 1.00 0.00 96 CYS A CA 8
ATOM 8481 C C . CYS A 1 36 ? -0.413 -4.485 -9.897 1.00 0.00 96 CYS A C 8
ATOM 8482 O O . CYS A 1 36 ? -1.236 -5.264 -9.414 1.00 0.00 96 CYS A O 8
ATOM 8489 N N . LYS A 1 37 ? -0.727 -3.256 -10.289 1.00 0.00 97 LYS A N 8
ATOM 8490 C CA . LYS A 1 37 ? -2.086 -2.738 -10.174 1.00 0.00 97 LYS A CA 8
ATOM 8491 C C . LYS A 1 37 ? -2.579 -2.821 -8.733 1.00 0.00 97 LYS A C 8
ATOM 8492 O O . LYS A 1 37 ? -3.674 -3.319 -8.469 1.00 0.00 97 LYS A O 8
ATOM 8511 N N . HIS A 1 38 ? -1.765 -2.329 -7.804 1.00 0.00 98 HIS A N 8
ATOM 8512 C CA . HIS A 1 38 ? -2.120 -2.346 -6.390 1.00 0.00 98 HIS A CA 8
ATOM 8513 C C . HIS A 1 38 ? -1.507 -1.154 -5.661 1.00 0.00 98 HIS A C 8
ATOM 8514 O O . HIS A 1 38 ? -0.292 -0.962 -5.677 1.00 0.00 98 HIS A O 8
ATOM 8528 N N . ALA A 1 39 ? -2.357 -0.355 -5.025 1.00 0.00 99 ALA A N 8
ATOM 8529 C CA . ALA A 1 39 ? -1.899 0.818 -4.290 1.00 0.00 99 ALA A CA 8
ATOM 8530 C C . ALA A 1 39 ? -2.105 0.641 -2.789 1.00 0.00 99 ALA A C 8
ATOM 8531 O O . ALA A 1 39 ? -3.044 -0.027 -2.356 1.00 0.00 99 ALA A O 8
ATOM 8538 N N . PHE A 1 40 ? -1.220 1.241 -2.001 1.00 0.00 100 PHE A N 8
ATOM 8539 C CA . PHE A 1 40 ? -1.303 1.148 -0.548 1.00 0.00 100 PHE A CA 8
ATOM 8540 C C . PHE A 1 40 ? -0.794 2.427 0.110 1.00 0.00 100 PHE A C 8
ATOM 8541 O O . PHE A 1 40 ? 0.194 3.015 -0.332 1.00 0.00 100 PHE A O 8
ATOM 8558 N N . HIS A 1 41 ? -1.477 2.854 1.167 1.00 0.00 101 HIS A N 8
ATOM 8559 C CA . HIS A 1 41 ? -1.095 4.064 1.886 1.00 0.00 101 HIS A CA 8
ATOM 8560 C C . HIS A 1 41 ? 0.422 4.163 2.016 1.00 0.00 101 HIS A C 8
ATOM 8561 O O . HIS A 1 41 ? 1.075 3.239 2.501 1.00 0.00 101 HIS A O 8
ATOM 8575 N N . ARG A 1 42 ? 0.976 5.289 1.578 1.00 0.00 102 ARG A N 8
ATOM 8576 C CA . ARG A 1 42 ? 2.416 5.507 1.643 1.00 0.00 102 ARG A CA 8
ATOM 8577 C C . ARG A 1 42 ? 2.989 4.968 2.950 1.00 0.00 102 ARG A C 8
ATOM 8578 O O . ARG A 1 42 ? 4.081 4.401 2.975 1.00 0.00 102 ARG A O 8
ATOM 8599 N N . LYS A 1 43 ? 2.245 5.150 4.036 1.00 0.00 103 LYS A N 8
ATOM 8600 C CA . LYS A 1 43 ? 2.677 4.682 5.348 1.00 0.00 103 LYS A CA 8
ATOM 8601 C C . LYS A 1 43 ? 2.530 3.169 5.461 1.00 0.00 103 LYS A C 8
ATOM 8602 O O . LYS A 1 43 ? 3.465 2.471 5.856 1.00 0.00 103 LYS A O 8
ATOM 8621 N N . CYS A 1 44 ? 1.351 2.666 5.111 1.00 0.00 104 CYS A N 8
ATOM 8622 C CA . CYS A 1 44 ? 1.081 1.234 5.172 1.00 0.00 104 CYS A CA 8
ATOM 8623 C C . CYS A 1 44 ? 2.147 0.447 4.415 1.00 0.00 104 CYS A C 8
ATOM 8624 O O . CYS A 1 44 ? 2.763 -0.469 4.962 1.00 0.00 104 CYS A O 8
ATOM 8631 N N . LEU A 1 45 ? 2.359 0.809 3.155 1.00 0.00 105 LEU A N 8
ATOM 8632 C CA . LEU A 1 45 ? 3.351 0.138 2.322 1.00 0.00 105 LEU A CA 8
ATOM 8633 C C . LEU A 1 45 ? 4.714 0.120 3.006 1.00 0.00 105 LEU A C 8
ATOM 8634 O O . LEU A 1 45 ? 5.231 -0.943 3.354 1.00 0.00 105 LEU A O 8
ATOM 8650 N N . ILE A 1 46 ? 5.289 1.302 3.198 1.00 0.00 106 ILE A N 8
ATOM 8651 C CA . ILE A 1 46 ? 6.591 1.421 3.844 1.00 0.00 106 ILE A CA 8
ATOM 8652 C C . ILE A 1 46 ? 6.737 0.411 4.977 1.00 0.00 106 ILE A C 8
ATOM 8653 O O . ILE A 1 46 ? 7.710 -0.342 5.030 1.00 0.00 106 ILE A O 8
ATOM 8669 N N . LYS A 1 47 ? 5.764 0.398 5.881 1.00 0.00 107 LYS A N 8
ATOM 8670 C CA . LYS A 1 47 ? 5.781 -0.522 7.012 1.00 0.00 107 LYS A CA 8
ATOM 8671 C C . LYS A 1 47 ? 5.767 -1.971 6.535 1.00 0.00 107 LYS A C 8
ATOM 8672 O O . LYS A 1 47 ? 6.693 -2.733 6.810 1.00 0.00 107 LYS A O 8
ATOM 8691 N N . TRP A 1 48 ? 4.712 -2.343 5.818 1.00 0.00 108 TRP A N 8
ATOM 8692 C CA . TRP A 1 48 ? 4.580 -3.700 5.302 1.00 0.00 108 TRP A CA 8
ATOM 8693 C C . TRP A 1 48 ? 5.869 -4.154 4.626 1.00 0.00 108 TRP A C 8
ATOM 8694 O O . TRP A 1 48 ? 6.200 -5.340 4.633 1.00 0.00 108 TRP A O 8
ATOM 8715 N N . LEU A 1 49 ? 6.592 -3.204 4.044 1.00 0.00 109 LEU A N 8
ATOM 8716 C CA . LEU A 1 49 ? 7.847 -3.507 3.363 1.00 0.00 109 LEU A CA 8
ATOM 8717 C C . LEU A 1 49 ? 8.922 -3.921 4.363 1.00 0.00 109 LEU A C 8
ATOM 8718 O O . LEU A 1 49 ? 9.714 -4.825 4.098 1.00 0.00 109 LEU A O 8
ATOM 8734 N N . GLU A 1 50 ? 8.943 -3.254 5.512 1.00 0.00 110 GLU A N 8
ATOM 8735 C CA . GLU A 1 50 ? 9.921 -3.554 6.551 1.00 0.00 110 GLU A CA 8
ATOM 8736 C C . GLU A 1 50 ? 10.057 -5.060 6.752 1.00 0.00 110 GLU A C 8
ATOM 8737 O O . GLU A 1 50 ? 11.163 -5.601 6.745 1.00 0.00 110 GLU A O 8
ATOM 8749 N N . VAL A 1 51 ? 8.924 -5.732 6.931 1.00 0.00 111 VAL A N 8
ATOM 8750 C CA . VAL A 1 51 ? 8.916 -7.176 7.133 1.00 0.00 111 VAL A CA 8
ATOM 8751 C C . VAL A 1 51 ? 8.446 -7.904 5.878 1.00 0.00 111 VAL A C 8
ATOM 8752 O O . VAL A 1 51 ? 9.115 -8.814 5.388 1.00 0.00 111 VAL A O 8
ATOM 8765 N N . ARG A 1 52 ? 7.291 -7.496 5.362 1.00 0.00 112 ARG A N 8
ATOM 8766 C CA . ARG A 1 52 ? 6.731 -8.110 4.164 1.00 0.00 112 ARG A CA 8
ATOM 8767 C C . ARG A 1 52 ? 7.211 -7.389 2.908 1.00 0.00 112 ARG A C 8
ATOM 8768 O O . ARG A 1 52 ? 6.630 -6.385 2.494 1.00 0.00 112 ARG A O 8
ATOM 8789 N N . LYS A 1 53 ? 8.277 -7.907 2.306 1.00 0.00 113 LYS A N 8
ATOM 8790 C CA . LYS A 1 53 ? 8.836 -7.314 1.097 1.00 0.00 113 LYS A CA 8
ATOM 8791 C C . LYS A 1 53 ? 8.060 -7.760 -0.138 1.00 0.00 113 LYS A C 8
ATOM 8792 O O . LYS A 1 53 ? 8.644 -8.032 -1.187 1.00 0.00 113 LYS A O 8
ATOM 8811 N N . VAL A 1 54 ? 6.739 -7.833 -0.006 1.00 0.00 114 VAL A N 8
ATOM 8812 C CA . VAL A 1 54 ? 5.882 -8.244 -1.112 1.00 0.00 114 VAL A CA 8
ATOM 8813 C C . VAL A 1 54 ? 4.518 -7.568 -1.031 1.00 0.00 114 VAL A C 8
ATOM 8814 O O . VAL A 1 54 ? 4.224 -6.852 -0.073 1.00 0.00 114 VAL A O 8
ATOM 8827 N N . CYS A 1 55 ? 3.688 -7.799 -2.042 1.00 0.00 115 CYS A N 8
ATOM 8828 C CA . CYS A 1 55 ? 2.354 -7.213 -2.087 1.00 0.00 115 CYS A CA 8
ATOM 8829 C C . CYS A 1 55 ? 1.373 -8.029 -1.250 1.00 0.00 115 CYS A C 8
ATOM 8830 O O . CYS A 1 55 ? 1.203 -9.232 -1.446 1.00 0.00 115 CYS A O 8
ATOM 8837 N N . PRO A 1 56 ? 0.711 -7.359 -0.295 1.00 0.00 116 PRO A N 8
ATOM 8838 C CA . PRO A 1 56 ? -0.265 -8.001 0.591 1.00 0.00 116 PRO A CA 8
ATOM 8839 C C . PRO A 1 56 ? -1.538 -8.405 -0.146 1.00 0.00 116 PRO A C 8
ATOM 8840 O O . PRO A 1 56 ? -2.523 -8.811 0.473 1.00 0.00 116 PRO A O 8
ATOM 8851 N N . LEU A 1 57 ? -1.511 -8.291 -1.469 1.00 0.00 117 LEU A N 8
ATOM 8852 C CA . LEU A 1 57 ? -2.664 -8.645 -2.290 1.00 0.00 117 LEU A CA 8
ATOM 8853 C C . LEU A 1 57 ? -2.323 -9.785 -3.245 1.00 0.00 117 LEU A C 8
ATOM 8854 O O . LEU A 1 57 ? -2.850 -10.891 -3.121 1.00 0.00 117 LEU A O 8
ATOM 8870 N N . CYS A 1 58 ? -1.437 -9.509 -4.196 1.00 0.00 118 CYS A N 8
ATOM 8871 C CA . CYS A 1 58 ? -1.023 -10.510 -5.171 1.00 0.00 118 CYS A CA 8
ATOM 8872 C C . CYS A 1 58 ? 0.112 -11.369 -4.620 1.00 0.00 118 CYS A C 8
ATOM 8873 O O . CYS A 1 58 ? 0.436 -12.418 -5.175 1.00 0.00 118 CYS A O 8
ATOM 8880 N N . ASN A 1 59 ? 0.712 -10.915 -3.525 1.00 0.00 119 ASN A N 8
ATOM 8881 C CA . ASN A 1 59 ? 1.811 -11.641 -2.899 1.00 0.00 119 ASN A CA 8
ATOM 8882 C C . ASN A 1 59 ? 2.981 -11.796 -3.866 1.00 0.00 119 ASN A C 8
ATOM 8883 O O . ASN A 1 59 ? 3.531 -12.886 -4.020 1.00 0.00 119 ASN A O 8
ATOM 8894 N N . MET A 1 60 ? 3.356 -10.698 -4.514 1.00 0.00 120 MET A N 8
ATOM 8895 C CA . MET A 1 60 ? 4.461 -10.712 -5.465 1.00 0.00 120 MET A CA 8
ATOM 8896 C C . MET A 1 60 ? 5.630 -9.876 -4.952 1.00 0.00 120 MET A C 8
ATOM 8897 O O . MET A 1 60 ? 5.460 -8.947 -4.163 1.00 0.00 120 MET A O 8
ATOM 8911 N N . PRO A 1 61 ? 6.845 -10.212 -5.409 1.00 0.00 121 PRO A N 8
ATOM 8912 C CA . PRO A 1 61 ? 8.065 -9.504 -5.010 1.00 0.00 121 PRO A CA 8
ATOM 8913 C C . PRO A 1 61 ? 8.131 -8.094 -5.585 1.00 0.00 121 PRO A C 8
ATOM 8914 O O . PRO A 1 61 ? 8.327 -7.911 -6.786 1.00 0.00 121 PRO A O 8
ATOM 8925 N N . VAL A 1 62 ? 7.967 -7.098 -4.719 1.00 0.00 122 VAL A N 8
ATOM 8926 C CA . VAL A 1 62 ? 8.010 -5.703 -5.141 1.00 0.00 122 VAL A CA 8
ATOM 8927 C C . VAL A 1 62 ? 9.102 -4.939 -4.401 1.00 0.00 122 VAL A C 8
ATOM 8928 O O . VAL A 1 62 ? 8.997 -4.693 -3.199 1.00 0.00 122 VAL A O 8
ATOM 8941 N N . LEU A 1 63 ? 10.149 -4.565 -5.127 1.00 0.00 123 LEU A N 8
ATOM 8942 C CA . LEU A 1 63 ? 11.262 -3.826 -4.540 1.00 0.00 123 LEU A CA 8
ATOM 8943 C C . LEU A 1 63 ? 11.651 -2.639 -5.416 1.00 0.00 123 LEU A C 8
ATOM 8944 O O . LEU A 1 63 ? 12.446 -2.776 -6.344 1.00 0.00 123 LEU A O 8
ATOM 8960 N N . GLN A 1 64 ? 11.085 -1.476 -5.111 1.00 0.00 124 GLN A N 8
ATOM 8961 C CA . GLN A 1 64 ? 11.373 -0.265 -5.870 1.00 0.00 124 GLN A CA 8
ATOM 8962 C C . GLN A 1 64 ? 11.998 0.802 -4.976 1.00 0.00 124 GLN A C 8
ATOM 8963 O O . GLN A 1 64 ? 11.311 1.708 -4.501 1.00 0.00 124 GLN A O 8
ATOM 8977 N N . LEU A 1 65 ? 13.302 0.689 -4.752 1.00 0.00 125 LEU A N 8
ATOM 8978 C CA . LEU A 1 65 ? 14.019 1.644 -3.914 1.00 0.00 125 LEU A CA 8
ATOM 8979 C C . LEU A 1 65 ? 15.484 1.740 -4.329 1.00 0.00 125 LEU A C 8
ATOM 8980 O O . LEU A 1 65 ? 16.202 0.740 -4.343 1.00 0.00 125 LEU A O 8
ATOM 8996 N N . ALA A 1 66 ? 15.921 2.949 -4.665 1.00 0.00 126 ALA A N 8
ATOM 8997 C CA . ALA A 1 66 ? 17.301 3.176 -5.076 1.00 0.00 126 ALA A CA 8
ATOM 8998 C C . ALA A 1 66 ? 17.974 4.217 -4.188 1.00 0.00 126 ALA A C 8
ATOM 8999 O O . ALA A 1 66 ? 18.734 5.057 -4.669 1.00 0.00 126 ALA A O 8
ATOM 9006 N N . GLN A 1 67 ? 17.689 4.155 -2.891 1.00 0.00 127 GLN A N 8
ATOM 9007 C CA . GLN A 1 67 ? 18.267 5.094 -1.937 1.00 0.00 127 GLN A CA 8
ATOM 9008 C C . GLN A 1 67 ? 18.262 6.512 -2.498 1.00 0.00 127 GLN A C 8
ATOM 9009 O O . GLN A 1 67 ? 19.239 7.249 -2.358 1.00 0.00 127 GLN A O 8
ATOM 9023 N N . LEU A 1 68 ? 17.158 6.888 -3.133 1.00 0.00 128 LEU A N 8
ATOM 9024 C CA . LEU A 1 68 ? 17.026 8.219 -3.716 1.00 0.00 128 LEU A CA 8
ATOM 9025 C C . LEU A 1 68 ? 17.249 9.299 -2.663 1.00 0.00 128 LEU A C 8
ATOM 9026 O O . LEU A 1 68 ? 18.098 10.175 -2.828 1.00 0.00 128 LEU A O 8
ATOM 9042 N N . SER A 1 69 ? 16.483 9.229 -1.579 1.00 0.00 129 SER A N 8
ATOM 9043 C CA . SER A 1 69 ? 16.596 10.202 -0.499 1.00 0.00 129 SER A CA 8
ATOM 9044 C C . SER A 1 69 ? 15.838 9.731 0.739 1.00 0.00 129 SER A C 8
ATOM 9045 O O . SER A 1 69 ? 14.899 8.942 0.642 1.00 0.00 129 SER A O 8
ATOM 9053 N N . GLY A 1 70 ? 16.254 10.221 1.903 1.00 0.00 130 GLY A N 8
ATOM 9054 C CA . GLY A 1 70 ? 15.605 9.840 3.143 1.00 0.00 130 GLY A CA 8
ATOM 9055 C C . GLY A 1 70 ? 15.328 11.028 4.042 1.00 0.00 130 GLY A C 8
ATOM 9056 O O . GLY A 1 70 ? 14.689 12.002 3.641 1.00 0.00 130 GLY A O 8
ATOM 9060 N N . PRO A 1 71 ? 15.813 10.957 5.290 1.00 0.00 131 PRO A N 8
ATOM 9061 C CA . PRO A 1 71 ? 15.626 12.027 6.275 1.00 0.00 131 PRO A CA 8
ATOM 9062 C C . PRO A 1 71 ? 16.425 13.279 5.930 1.00 0.00 131 PRO A C 8
ATOM 9063 O O . PRO A 1 71 ? 16.403 14.264 6.668 1.00 0.00 131 PRO A O 8
ATOM 9074 N N . SER A 1 72 ? 17.131 13.233 4.805 1.00 0.00 132 SER A N 8
ATOM 9075 C CA . SER A 1 72 ? 17.941 14.363 4.364 1.00 0.00 132 SER A CA 8
ATOM 9076 C C . SER A 1 72 ? 17.285 15.685 4.752 1.00 0.00 132 SER A C 8
ATOM 9077 O O . SER A 1 72 ? 16.366 16.155 4.081 1.00 0.00 132 SER A O 8
ATOM 9085 N N . SER A 1 73 ? 17.765 16.281 5.839 1.00 0.00 133 SER A N 8
ATOM 9086 C CA . SER A 1 73 ? 17.224 17.547 6.319 1.00 0.00 133 SER A CA 8
ATOM 9087 C C . SER A 1 73 ? 17.690 18.704 5.441 1.00 0.00 133 SER A C 8
ATOM 9088 O O . SER A 1 73 ? 18.512 18.526 4.543 1.00 0.00 133 SER A O 8
ATOM 9096 N N . GLY A 1 74 ? 17.158 19.893 5.708 1.00 0.00 134 GLY A N 8
ATOM 9097 C CA . GLY A 1 74 ? 17.530 21.063 4.935 1.00 0.00 134 GLY A CA 8
ATOM 9098 C C . GLY A 1 74 ? 18.938 21.535 5.238 1.00 0.00 134 GLY A C 8
ATOM 9099 O O . GLY A 1 74 ? 19.226 21.978 6.349 1.00 0.00 134 GLY A O 8
ATOM 9105 N N . GLY A 1 1 ? 8.431 7.520 20.154 1.00 0.00 61 GLY A N 9
ATOM 9106 C CA . GLY A 1 1 ? 8.354 8.896 19.702 1.00 0.00 61 GLY A CA 9
ATOM 9107 C C . GLY A 1 1 ? 7.289 9.099 18.642 1.00 0.00 61 GLY A C 9
ATOM 9108 O O . GLY A 1 1 ? 7.580 9.069 17.446 1.00 0.00 61 GLY A O 9
ATOM 9112 N N . SER A 1 2 ? 6.051 9.305 19.080 1.00 0.00 62 SER A N 9
ATOM 9113 C CA . SER A 1 2 ? 4.938 9.508 18.160 1.00 0.00 62 SER A CA 9
ATOM 9114 C C . SER A 1 2 ? 3.979 10.567 18.694 1.00 0.00 62 SER A C 9
ATOM 9115 O O . SER A 1 2 ? 3.846 10.748 19.905 1.00 0.00 62 SER A O 9
ATOM 9123 N N . SER A 1 3 ? 3.311 11.266 17.781 1.00 0.00 63 SER A N 9
ATOM 9124 C CA . SER A 1 3 ? 2.366 12.310 18.159 1.00 0.00 63 SER A CA 9
ATOM 9125 C C . SER A 1 3 ? 0.930 11.861 17.905 1.00 0.00 63 SER A C 9
ATOM 9126 O O . SER A 1 3 ? 0.356 12.143 16.854 1.00 0.00 63 SER A O 9
ATOM 9134 N N . GLY A 1 4 ? 0.355 11.159 18.877 1.00 0.00 64 GLY A N 9
ATOM 9135 C CA . GLY A 1 4 ? -1.008 10.682 18.740 1.00 0.00 64 GLY A CA 9
ATOM 9136 C C . GLY A 1 4 ? -1.292 10.124 17.359 1.00 0.00 64 GLY A C 9
ATOM 9137 O O . GLY A 1 4 ? -0.371 9.752 16.632 1.00 0.00 64 GLY A O 9
ATOM 9141 N N . SER A 1 5 ? -2.569 10.064 16.998 1.00 0.00 65 SER A N 9
ATOM 9142 C CA . SER A 1 5 ? -2.972 9.542 15.697 1.00 0.00 65 SER A CA 9
ATOM 9143 C C . SER A 1 5 ? -3.565 10.647 14.828 1.00 0.00 65 SER A C 9
ATOM 9144 O O . SER A 1 5 ? -3.899 11.726 15.319 1.00 0.00 65 SER A O 9
ATOM 9152 N N . SER A 1 6 ? -3.694 10.369 13.535 1.00 0.00 66 SER A N 9
ATOM 9153 C CA . SER A 1 6 ? -4.243 11.340 12.595 1.00 0.00 66 SER A CA 9
ATOM 9154 C C . SER A 1 6 ? -5.107 10.650 11.544 1.00 0.00 66 SER A C 9
ATOM 9155 O O . SER A 1 6 ? -4.712 9.638 10.966 1.00 0.00 66 SER A O 9
ATOM 9163 N N . GLY A 1 7 ? -6.290 11.206 11.303 1.00 0.00 67 GLY A N 9
ATOM 9164 C CA . GLY A 1 7 ? -7.193 10.632 10.322 1.00 0.00 67 GLY A CA 9
ATOM 9165 C C . GLY A 1 7 ? -8.619 11.116 10.493 1.00 0.00 67 GLY A C 9
ATOM 9166 O O . GLY A 1 7 ? -9.237 10.898 11.536 1.00 0.00 67 GLY A O 9
ATOM 9170 N N . LYS A 1 8 ? -9.145 11.778 9.468 1.00 0.00 68 LYS A N 9
ATOM 9171 C CA . LYS A 1 8 ? -10.507 12.296 9.508 1.00 0.00 68 LYS A CA 9
ATOM 9172 C C . LYS A 1 8 ? -11.305 11.823 8.298 1.00 0.00 68 LYS A C 9
ATOM 9173 O O . LYS A 1 8 ? -11.003 12.187 7.161 1.00 0.00 68 LYS A O 9
ATOM 9192 N N . VAL A 1 9 ? -12.326 11.009 8.549 1.00 0.00 69 VAL A N 9
ATOM 9193 C CA . VAL A 1 9 ? -13.170 10.488 7.479 1.00 0.00 69 VAL A CA 9
ATOM 9194 C C . VAL A 1 9 ? -13.790 11.620 6.668 1.00 0.00 69 VAL A C 9
ATOM 9195 O O . VAL A 1 9 ? -14.271 12.608 7.225 1.00 0.00 69 VAL A O 9
ATOM 9208 N N . LYS A 1 10 ? -13.778 11.470 5.348 1.00 0.00 70 LYS A N 9
ATOM 9209 C CA . LYS A 1 10 ? -14.341 12.478 4.458 1.00 0.00 70 LYS A CA 9
ATOM 9210 C C . LYS A 1 10 ? -15.544 11.925 3.701 1.00 0.00 70 LYS A C 9
ATOM 9211 O O . LYS A 1 10 ? -15.668 10.715 3.514 1.00 0.00 70 LYS A O 9
ATOM 9230 N N . GLU A 1 11 ? -16.428 12.819 3.268 1.00 0.00 71 GLU A N 9
ATOM 9231 C CA . GLU A 1 11 ? -17.621 12.418 2.531 1.00 0.00 71 GLU A CA 9
ATOM 9232 C C . GLU A 1 11 ? -17.256 11.915 1.137 1.00 0.00 71 GLU A C 9
ATOM 9233 O O . GLU A 1 11 ? -17.310 12.663 0.160 1.00 0.00 71 GLU A O 9
ATOM 9245 N N . LEU A 1 12 ? -16.883 10.642 1.053 1.00 0.00 72 LEU A N 9
ATOM 9246 C CA . LEU A 1 12 ? -16.508 10.038 -0.221 1.00 0.00 72 LEU A CA 9
ATOM 9247 C C . LEU A 1 12 ? -16.834 8.548 -0.233 1.00 0.00 72 LEU A C 9
ATOM 9248 O O . LEU A 1 12 ? -17.166 7.967 0.799 1.00 0.00 72 LEU A O 9
ATOM 9264 N N . ASN A 1 13 ? -16.734 7.935 -1.408 1.00 0.00 73 ASN A N 9
ATOM 9265 C CA . ASN A 1 13 ? -17.016 6.512 -1.554 1.00 0.00 73 ASN A CA 9
ATOM 9266 C C . ASN A 1 13 ? -15.846 5.790 -2.216 1.00 0.00 73 ASN A C 9
ATOM 9267 O O . ASN A 1 13 ? -14.995 6.415 -2.849 1.00 0.00 73 ASN A O 9
ATOM 9278 N N . LEU A 1 14 ? -15.811 4.470 -2.066 1.00 0.00 74 LEU A N 9
ATOM 9279 C CA . LEU A 1 14 ? -14.746 3.662 -2.649 1.00 0.00 74 LEU A CA 9
ATOM 9280 C C . LEU A 1 14 ? -15.144 2.191 -2.699 1.00 0.00 74 LEU A C 9
ATOM 9281 O O . LEU A 1 14 ? -15.928 1.720 -1.873 1.00 0.00 74 LEU A O 9
ATOM 9297 N N . HIS A 1 15 ? -14.597 1.467 -3.671 1.00 0.00 75 HIS A N 9
ATOM 9298 C CA . HIS A 1 15 ? -14.893 0.048 -3.826 1.00 0.00 75 HIS A CA 9
ATOM 9299 C C . HIS A 1 15 ? -13.720 -0.807 -3.355 1.00 0.00 75 HIS A C 9
ATOM 9300 O O . HIS A 1 15 ? -13.912 -1.843 -2.720 1.00 0.00 75 HIS A O 9
ATOM 9314 N N . GLU A 1 16 ? -12.507 -0.364 -3.671 1.00 0.00 76 GLU A N 9
ATOM 9315 C CA . GLU A 1 16 ? -11.304 -1.090 -3.281 1.00 0.00 76 GLU A CA 9
ATOM 9316 C C . GLU A 1 16 ? -10.684 -0.480 -2.028 1.00 0.00 76 GLU A C 9
ATOM 9317 O O . GLU A 1 16 ? -10.125 0.617 -2.068 1.00 0.00 76 GLU A O 9
ATOM 9329 N N . LEU A 1 17 ? -10.786 -1.199 -0.915 1.00 0.00 77 LEU A N 9
ATOM 9330 C CA . LEU A 1 17 ? -10.236 -0.729 0.352 1.00 0.00 77 LEU A CA 9
ATOM 9331 C C . LEU A 1 17 ? -8.850 -1.318 0.595 1.00 0.00 77 LEU A C 9
ATOM 9332 O O . LEU A 1 17 ? -8.542 -2.419 0.137 1.00 0.00 77 LEU A O 9
ATOM 9348 N N . CYS A 1 18 ? -8.017 -0.579 1.320 1.00 0.00 78 CYS A N 9
ATOM 9349 C CA . CYS A 1 18 ? -6.664 -1.027 1.626 1.00 0.00 78 CYS A CA 9
ATOM 9350 C C . CYS A 1 18 ? -6.658 -2.496 2.039 1.00 0.00 78 CYS A C 9
ATOM 9351 O O . CYS A 1 18 ? -7.703 -3.069 2.348 1.00 0.00 78 CYS A O 9
ATOM 9358 N N . ALA A 1 19 ? -5.474 -3.099 2.042 1.00 0.00 79 ALA A N 9
ATOM 9359 C CA . ALA A 1 19 ? -5.332 -4.500 2.420 1.00 0.00 79 ALA A CA 9
ATOM 9360 C C . ALA A 1 19 ? -4.667 -4.636 3.785 1.00 0.00 79 ALA A C 9
ATOM 9361 O O . ALA A 1 19 ? -4.989 -5.539 4.557 1.00 0.00 79 ALA A O 9
ATOM 9368 N N . VAL A 1 20 ? -3.736 -3.733 4.078 1.00 0.00 80 VAL A N 9
ATOM 9369 C CA . VAL A 1 20 ? -3.026 -3.752 5.351 1.00 0.00 80 VAL A CA 9
ATOM 9370 C C . VAL A 1 20 ? -3.939 -3.330 6.496 1.00 0.00 80 VAL A C 9
ATOM 9371 O O . VAL A 1 20 ? -4.196 -4.104 7.418 1.00 0.00 80 VAL A O 9
ATOM 9384 N N . CYS A 1 21 ? -4.427 -2.095 6.431 1.00 0.00 81 CYS A N 9
ATOM 9385 C CA . CYS A 1 21 ? -5.313 -1.568 7.463 1.00 0.00 81 CYS A CA 9
ATOM 9386 C C . CYS A 1 21 ? -6.768 -1.913 7.159 1.00 0.00 81 CYS A C 9
ATOM 9387 O O . CYS A 1 21 ? -7.608 -1.957 8.059 1.00 0.00 81 CYS A O 9
ATOM 9394 N N . LEU A 1 22 ? -7.058 -2.159 5.886 1.00 0.00 82 LEU A N 9
ATOM 9395 C CA . LEU A 1 22 ? -8.412 -2.501 5.463 1.00 0.00 82 LEU A CA 9
ATOM 9396 C C . LEU A 1 22 ? -9.364 -1.330 5.684 1.00 0.00 82 LEU A C 9
ATOM 9397 O O . LEU A 1 22 ? -10.405 -1.478 6.322 1.00 0.00 82 LEU A O 9
ATOM 9413 N N . GLU A 1 23 ? -9.000 -0.169 5.149 1.00 0.00 83 GLU A N 9
ATOM 9414 C CA . GLU A 1 23 ? -9.824 1.026 5.287 1.00 0.00 83 GLU A CA 9
ATOM 9415 C C . GLU A 1 23 ? -9.945 1.760 3.955 1.00 0.00 83 GLU A C 9
ATOM 9416 O O . GLU A 1 23 ? -8.998 1.805 3.170 1.00 0.00 83 GLU A O 9
ATOM 9428 N N . ASP A 1 24 ? -11.118 2.334 3.708 1.00 0.00 84 ASP A N 9
ATOM 9429 C CA . ASP A 1 24 ? -11.365 3.066 2.471 1.00 0.00 84 ASP A CA 9
ATOM 9430 C C . ASP A 1 24 ? -10.255 4.079 2.209 1.00 0.00 84 ASP A C 9
ATOM 9431 O O . ASP A 1 24 ? -10.072 5.027 2.973 1.00 0.00 84 ASP A O 9
ATOM 9440 N N . PHE A 1 25 ? -9.516 3.872 1.124 1.00 0.00 85 PHE A N 9
ATOM 9441 C CA . PHE A 1 25 ? -8.422 4.766 0.761 1.00 0.00 85 PHE A CA 9
ATOM 9442 C C . PHE A 1 25 ? -8.890 6.218 0.743 1.00 0.00 85 PHE A C 9
ATOM 9443 O O . PHE A 1 25 ? -10.089 6.496 0.730 1.00 0.00 85 PHE A O 9
ATOM 9460 N N . LYS A 1 26 ? -7.934 7.141 0.744 1.00 0.00 86 LYS A N 9
ATOM 9461 C CA . LYS A 1 26 ? -8.245 8.565 0.727 1.00 0.00 86 LYS A CA 9
ATOM 9462 C C . LYS A 1 26 ? -7.322 9.313 -0.230 1.00 0.00 86 LYS A C 9
ATOM 9463 O O . LYS A 1 26 ? -6.135 9.009 -0.349 1.00 0.00 86 LYS A O 9
ATOM 9482 N N . PRO A 1 27 ? -7.877 10.314 -0.928 1.00 0.00 87 PRO A N 9
ATOM 9483 C CA . PRO A 1 27 ? -7.120 11.127 -1.885 1.00 0.00 87 PRO A CA 9
ATOM 9484 C C . PRO A 1 27 ? -6.106 12.036 -1.199 1.00 0.00 87 PRO A C 9
ATOM 9485 O O . PRO A 1 27 ? -5.007 12.251 -1.709 1.00 0.00 87 PRO A O 9
ATOM 9496 N N . ARG A 1 28 ? -6.484 12.568 -0.041 1.00 0.00 88 ARG A N 9
ATOM 9497 C CA . ARG A 1 28 ? -5.607 13.455 0.714 1.00 0.00 88 ARG A CA 9
ATOM 9498 C C . ARG A 1 28 ? -4.196 12.880 0.801 1.00 0.00 88 ARG A C 9
ATOM 9499 O O . ARG A 1 28 ? -3.211 13.611 0.700 1.00 0.00 88 ARG A O 9
ATOM 9520 N N . ASP A 1 29 ? -4.108 11.568 0.988 1.00 0.00 89 ASP A N 9
ATOM 9521 C CA . ASP A 1 29 ? -2.818 10.895 1.087 1.00 0.00 89 ASP A CA 9
ATOM 9522 C C . ASP A 1 29 ? -2.236 10.628 -0.297 1.00 0.00 89 ASP A C 9
ATOM 9523 O O . ASP A 1 29 ? -2.956 10.636 -1.295 1.00 0.00 89 ASP A O 9
ATOM 9532 N N . GLU A 1 30 ? -0.929 10.393 -0.349 1.00 0.00 90 GLU A N 9
ATOM 9533 C CA . GLU A 1 30 ? -0.251 10.125 -1.612 1.00 0.00 90 GLU A CA 9
ATOM 9534 C C . GLU A 1 30 ? -0.296 8.637 -1.949 1.00 0.00 90 GLU A C 9
ATOM 9535 O O . GLU A 1 30 ? 0.741 7.980 -2.046 1.00 0.00 90 GLU A O 9
ATOM 9547 N N . LEU A 1 31 ? -1.504 8.113 -2.126 1.00 0.00 91 LEU A N 9
ATOM 9548 C CA . LEU A 1 31 ? -1.685 6.703 -2.451 1.00 0.00 91 LEU A CA 9
ATOM 9549 C C . LEU A 1 31 ? -0.591 6.217 -3.396 1.00 0.00 91 LEU A C 9
ATOM 9550 O O . LEU A 1 31 ? -0.554 6.595 -4.567 1.00 0.00 91 LEU A O 9
ATOM 9566 N N . GLY A 1 32 ? 0.299 5.374 -2.880 1.00 0.00 92 GLY A N 9
ATOM 9567 C CA . GLY A 1 32 ? 1.380 4.848 -3.692 1.00 0.00 92 GLY A CA 9
ATOM 9568 C C . GLY A 1 32 ? 0.953 3.657 -4.526 1.00 0.00 92 GLY A C 9
ATOM 9569 O O . GLY A 1 32 ? 0.603 2.607 -3.986 1.00 0.00 92 GLY A O 9
ATOM 9573 N N . ILE A 1 33 ? 0.979 3.820 -5.844 1.00 0.00 93 ILE A N 9
ATOM 9574 C CA . ILE A 1 33 ? 0.590 2.749 -6.754 1.00 0.00 93 ILE A CA 9
ATOM 9575 C C . ILE A 1 33 ? 1.763 1.817 -7.039 1.00 0.00 93 ILE A C 9
ATOM 9576 O O . ILE A 1 33 ? 2.886 2.268 -7.267 1.00 0.00 93 ILE A O 9
ATOM 9592 N N . CYS A 1 34 ? 1.495 0.516 -7.026 1.00 0.00 94 CYS A N 9
ATOM 9593 C CA . CYS A 1 34 ? 2.529 -0.480 -7.284 1.00 0.00 94 CYS A CA 9
ATOM 9594 C C . CYS A 1 34 ? 2.494 -0.935 -8.740 1.00 0.00 94 CYS A C 9
ATOM 9595 O O . CYS A 1 34 ? 1.472 -0.843 -9.420 1.00 0.00 94 CYS A O 9
ATOM 9603 N N . PRO A 1 35 ? 3.637 -1.436 -9.230 1.00 0.00 95 PRO A N 9
ATOM 9604 C CA . PRO A 1 35 ? 3.764 -1.914 -10.611 1.00 0.00 95 PRO A CA 9
ATOM 9605 C C . PRO A 1 35 ? 2.981 -3.200 -10.853 1.00 0.00 95 PRO A C 9
ATOM 9606 O O . PRO A 1 35 ? 3.045 -3.782 -11.936 1.00 0.00 95 PRO A O 9
ATOM 9617 N N . CYS A 1 36 ? 2.243 -3.638 -9.838 1.00 0.00 96 CYS A N 9
ATOM 9618 C CA . CYS A 1 36 ? 1.448 -4.856 -9.941 1.00 0.00 96 CYS A CA 9
ATOM 9619 C C . CYS A 1 36 ? -0.044 -4.534 -9.922 1.00 0.00 96 CYS A C 9
ATOM 9620 O O . CYS A 1 36 ? -0.865 -5.367 -9.539 1.00 0.00 96 CYS A O 9
ATOM 9627 N N . LYS A 1 37 ? -0.387 -3.320 -10.338 1.00 0.00 97 LYS A N 9
ATOM 9628 C CA . LYS A 1 37 ? -1.778 -2.887 -10.372 1.00 0.00 97 LYS A CA 9
ATOM 9629 C C . LYS A 1 37 ? -2.401 -2.949 -8.981 1.00 0.00 97 LYS A C 9
ATOM 9630 O O . LYS A 1 37 ? -3.567 -3.315 -8.827 1.00 0.00 97 LYS A O 9
ATOM 9649 N N . HIS A 1 38 ? -1.618 -2.587 -7.970 1.00 0.00 98 HIS A N 9
ATOM 9650 C CA . HIS A 1 38 ? -2.094 -2.600 -6.591 1.00 0.00 98 HIS A CA 9
ATOM 9651 C C . HIS A 1 38 ? -1.687 -1.322 -5.864 1.00 0.00 98 HIS A C 9
ATOM 9652 O O . HIS A 1 38 ? -0.515 -0.944 -5.861 1.00 0.00 98 HIS A O 9
ATOM 9666 N N . ALA A 1 39 ? -2.662 -0.660 -5.250 1.00 0.00 99 ALA A N 9
ATOM 9667 C CA . ALA A 1 39 ? -2.405 0.575 -4.519 1.00 0.00 99 ALA A CA 9
ATOM 9668 C C . ALA A 1 39 ? -2.491 0.349 -3.013 1.00 0.00 99 ALA A C 9
ATOM 9669 O O . ALA A 1 39 ? -3.227 -0.520 -2.547 1.00 0.00 99 ALA A O 9
ATOM 9676 N N . PHE A 1 40 ? -1.733 1.137 -2.257 1.00 0.00 100 PHE A N 9
ATOM 9677 C CA . PHE A 1 40 ? -1.722 1.022 -0.804 1.00 0.00 100 PHE A CA 9
ATOM 9678 C C . PHE A 1 40 ? -1.412 2.367 -0.154 1.00 0.00 100 PHE A C 9
ATOM 9679 O O . PHE A 1 40 ? -0.921 3.287 -0.809 1.00 0.00 100 PHE A O 9
ATOM 9696 N N . HIS A 1 41 ? -1.701 2.474 1.139 1.00 0.00 101 HIS A N 9
ATOM 9697 C CA . HIS A 1 41 ? -1.453 3.706 1.879 1.00 0.00 101 HIS A CA 9
ATOM 9698 C C . HIS A 1 41 ? 0.044 3.960 2.024 1.00 0.00 101 HIS A C 9
ATOM 9699 O O . HIS A 1 41 ? 0.803 3.064 2.393 1.00 0.00 101 HIS A O 9
ATOM 9713 N N . ARG A 1 42 ? 0.462 5.187 1.729 1.00 0.00 102 ARG A N 9
ATOM 9714 C CA . ARG A 1 42 ? 1.869 5.559 1.825 1.00 0.00 102 ARG A CA 9
ATOM 9715 C C . ARG A 1 42 ? 2.525 4.898 3.033 1.00 0.00 102 ARG A C 9
ATOM 9716 O O . ARG A 1 42 ? 3.651 4.408 2.952 1.00 0.00 102 ARG A O 9
ATOM 9737 N N . LYS A 1 43 ? 1.813 4.889 4.155 1.00 0.00 103 LYS A N 9
ATOM 9738 C CA . LYS A 1 43 ? 2.324 4.288 5.381 1.00 0.00 103 LYS A CA 9
ATOM 9739 C C . LYS A 1 43 ? 2.198 2.769 5.336 1.00 0.00 103 LYS A C 9
ATOM 9740 O O . LYS A 1 43 ? 3.200 2.053 5.310 1.00 0.00 103 LYS A O 9
ATOM 9759 N N . CYS A 1 44 ? 0.962 2.281 5.327 1.00 0.00 104 CYS A N 9
ATOM 9760 C CA . CYS A 1 44 ? 0.706 0.847 5.284 1.00 0.00 104 CYS A CA 9
ATOM 9761 C C . CYS A 1 44 ? 1.775 0.127 4.468 1.00 0.00 104 CYS A C 9
ATOM 9762 O O . CYS A 1 44 ? 2.460 -0.765 4.970 1.00 0.00 104 CYS A O 9
ATOM 9769 N N . LEU A 1 45 ? 1.914 0.521 3.207 1.00 0.00 105 LEU A N 9
ATOM 9770 C CA . LEU A 1 45 ? 2.901 -0.086 2.320 1.00 0.00 105 LEU A CA 9
ATOM 9771 C C . LEU A 1 45 ? 4.261 -0.181 3.003 1.00 0.00 105 LEU A C 9
ATOM 9772 O O . LEU A 1 45 ? 4.748 -1.276 3.288 1.00 0.00 105 LEU A O 9
ATOM 9788 N N . ILE A 1 46 ? 4.868 0.972 3.265 1.00 0.00 106 ILE A N 9
ATOM 9789 C CA . ILE A 1 46 ? 6.171 1.017 3.918 1.00 0.00 106 ILE A CA 9
ATOM 9790 C C . ILE A 1 46 ? 6.253 0.003 5.053 1.00 0.00 106 ILE A C 9
ATOM 9791 O O . ILE A 1 46 ? 7.143 -0.847 5.079 1.00 0.00 106 ILE A O 9
ATOM 9807 N N . LYS A 1 47 ? 5.316 0.096 5.991 1.00 0.00 107 LYS A N 9
ATOM 9808 C CA . LYS A 1 47 ? 5.279 -0.815 7.129 1.00 0.00 107 LYS A CA 9
ATOM 9809 C C . LYS A 1 47 ? 5.362 -2.267 6.666 1.00 0.00 107 LYS A C 9
ATOM 9810 O O . LYS A 1 47 ? 6.143 -3.054 7.201 1.00 0.00 107 LYS A O 9
ATOM 9829 N N . TRP A 1 48 ? 4.555 -2.613 5.671 1.00 0.00 108 TRP A N 9
ATOM 9830 C CA . TRP A 1 48 ? 4.539 -3.969 5.136 1.00 0.00 108 TRP A CA 9
ATOM 9831 C C . TRP A 1 48 ? 5.888 -4.329 4.523 1.00 0.00 108 TRP A C 9
ATOM 9832 O O . TRP A 1 48 ? 6.424 -5.411 4.768 1.00 0.00 108 TRP A O 9
ATOM 9853 N N . LEU A 1 49 ? 6.434 -3.416 3.727 1.00 0.00 109 LEU A N 9
ATOM 9854 C CA . LEU A 1 49 ? 7.722 -3.637 3.080 1.00 0.00 109 LEU A CA 9
ATOM 9855 C C . LEU A 1 49 ? 8.781 -4.043 4.099 1.00 0.00 109 LEU A C 9
ATOM 9856 O O . LEU A 1 49 ? 9.643 -4.875 3.815 1.00 0.00 109 LEU A O 9
ATOM 9872 N N . GLU A 1 50 ? 8.709 -3.452 5.288 1.00 0.00 110 GLU A N 9
ATOM 9873 C CA . GLU A 1 50 ? 9.662 -3.754 6.350 1.00 0.00 110 GLU A CA 9
ATOM 9874 C C . GLU A 1 50 ? 9.650 -5.243 6.683 1.00 0.00 110 GLU A C 9
ATOM 9875 O O . GLU A 1 50 ? 10.661 -5.931 6.538 1.00 0.00 110 GLU A O 9
ATOM 9887 N N . VAL A 1 51 ? 8.499 -5.734 7.131 1.00 0.00 111 VAL A N 9
ATOM 9888 C CA . VAL A 1 51 ? 8.355 -7.141 7.485 1.00 0.00 111 VAL A CA 9
ATOM 9889 C C . VAL A 1 51 ? 8.579 -8.039 6.273 1.00 0.00 111 VAL A C 9
ATOM 9890 O O . VAL A 1 51 ? 9.260 -9.060 6.362 1.00 0.00 111 VAL A O 9
ATOM 9903 N N . ARG A 1 52 ? 8.001 -7.650 5.141 1.00 0.00 112 ARG A N 9
ATOM 9904 C CA . ARG A 1 52 ? 8.137 -8.420 3.910 1.00 0.00 112 ARG A CA 9
ATOM 9905 C C . ARG A 1 52 ? 8.225 -7.497 2.699 1.00 0.00 112 ARG A C 9
ATOM 9906 O O . ARG A 1 52 ? 7.344 -6.667 2.471 1.00 0.00 112 ARG A O 9
ATOM 9927 N N . LYS A 1 53 ? 9.294 -7.646 1.924 1.00 0.00 113 LYS A N 9
ATOM 9928 C CA . LYS A 1 53 ? 9.498 -6.827 0.734 1.00 0.00 113 LYS A CA 9
ATOM 9929 C C . LYS A 1 53 ? 8.656 -7.340 -0.430 1.00 0.00 113 LYS A C 9
ATOM 9930 O O . LYS A 1 53 ? 9.144 -7.465 -1.554 1.00 0.00 113 LYS A O 9
ATOM 9949 N N . VAL A 1 54 ? 7.390 -7.635 -0.154 1.00 0.00 114 VAL A N 9
ATOM 9950 C CA . VAL A 1 54 ? 6.480 -8.132 -1.180 1.00 0.00 114 VAL A CA 9
ATOM 9951 C C . VAL A 1 54 ? 5.102 -7.495 -1.047 1.00 0.00 114 VAL A C 9
ATOM 9952 O O . VAL A 1 54 ? 4.802 -6.839 -0.049 1.00 0.00 114 VAL A O 9
ATOM 9965 N N . CYS A 1 55 ? 4.265 -7.693 -2.060 1.00 0.00 115 CYS A N 9
ATOM 9966 C CA . CYS A 1 55 ? 2.916 -7.138 -2.057 1.00 0.00 115 CYS A CA 9
ATOM 9967 C C . CYS A 1 55 ? 1.963 -8.028 -1.264 1.00 0.00 115 CYS A C 9
ATOM 9968 O O . CYS A 1 55 ? 1.840 -9.227 -1.515 1.00 0.00 115 CYS A O 9
ATOM 9975 N N . PRO A 1 56 ? 1.272 -7.428 -0.284 1.00 0.00 116 PRO A N 9
ATOM 9976 C CA . PRO A 1 56 ? 0.318 -8.147 0.566 1.00 0.00 116 PRO A CA 9
ATOM 9977 C C . PRO A 1 56 ? -0.936 -8.564 -0.195 1.00 0.00 116 PRO A C 9
ATOM 9978 O O . PRO A 1 56 ? -1.896 -9.060 0.394 1.00 0.00 116 PRO A O 9
ATOM 9989 N N . LEU A 1 57 ? -0.920 -8.361 -1.508 1.00 0.00 117 LEU A N 9
ATOM 9990 C CA . LEU A 1 57 ? -2.056 -8.717 -2.351 1.00 0.00 117 LEU A CA 9
ATOM 9991 C C . LEU A 1 57 ? -1.699 -9.864 -3.291 1.00 0.00 117 LEU A C 9
ATOM 9992 O O . LEU A 1 57 ? -2.227 -10.969 -3.169 1.00 0.00 117 LEU A O 9
ATOM 10008 N N . CYS A 1 58 ? -0.796 -9.594 -4.228 1.00 0.00 118 CYS A N 9
ATOM 10009 C CA . CYS A 1 58 ? -0.365 -10.603 -5.189 1.00 0.00 118 CYS A CA 9
ATOM 10010 C C . CYS A 1 58 ? 0.759 -11.458 -4.611 1.00 0.00 118 CYS A C 9
ATOM 10011 O O . CYS A 1 58 ? 1.072 -12.526 -5.136 1.00 0.00 118 CYS A O 9
ATOM 10018 N N . ASN A 1 59 ? 1.362 -10.981 -3.527 1.00 0.00 119 ASN A N 9
ATOM 10019 C CA . ASN A 1 59 ? 2.451 -11.701 -2.878 1.00 0.00 119 ASN A CA 9
ATOM 10020 C C . ASN A 1 59 ? 3.625 -11.889 -3.835 1.00 0.00 119 ASN A C 9
ATOM 10021 O O . ASN A 1 59 ? 4.221 -12.963 -3.899 1.00 0.00 119 ASN A O 9
ATOM 10032 N N . MET A 1 60 ? 3.951 -10.835 -4.576 1.00 0.00 120 MET A N 9
ATOM 10033 C CA . MET A 1 60 ? 5.055 -10.883 -5.528 1.00 0.00 120 MET A CA 9
ATOM 10034 C C . MET A 1 60 ? 6.202 -9.986 -5.076 1.00 0.00 120 MET A C 9
ATOM 10035 O O . MET A 1 60 ? 6.005 -8.835 -4.683 1.00 0.00 120 MET A O 9
ATOM 10049 N N . PRO A 1 61 ? 7.431 -10.521 -5.130 1.00 0.00 121 PRO A N 9
ATOM 10050 C CA . PRO A 1 61 ? 8.634 -9.786 -4.730 1.00 0.00 121 PRO A CA 9
ATOM 10051 C C . PRO A 1 61 ? 8.975 -8.660 -5.701 1.00 0.00 121 PRO A C 9
ATOM 10052 O O . PRO A 1 61 ? 9.411 -8.907 -6.825 1.00 0.00 121 PRO A O 9
ATOM 10063 N N . VAL A 1 62 ? 8.773 -7.422 -5.259 1.00 0.00 122 VAL A N 9
ATOM 10064 C CA . VAL A 1 62 ? 9.061 -6.258 -6.089 1.00 0.00 122 VAL A CA 9
ATOM 10065 C C . VAL A 1 62 ? 10.484 -5.760 -5.861 1.00 0.00 122 VAL A C 9
ATOM 10066 O O . VAL A 1 62 ? 10.967 -5.723 -4.729 1.00 0.00 122 VAL A O 9
ATOM 10079 N N . LEU A 1 63 ? 11.150 -5.376 -6.944 1.00 0.00 123 LEU A N 9
ATOM 10080 C CA . LEU A 1 63 ? 12.519 -4.878 -6.864 1.00 0.00 123 LEU A CA 9
ATOM 10081 C C . LEU A 1 63 ? 12.662 -3.555 -7.611 1.00 0.00 123 LEU A C 9
ATOM 10082 O O . LEU A 1 63 ? 13.126 -3.523 -8.750 1.00 0.00 123 LEU A O 9
ATOM 10098 N N . GLN A 1 64 ? 12.263 -2.468 -6.959 1.00 0.00 124 GLN A N 9
ATOM 10099 C CA . GLN A 1 64 ? 12.349 -1.143 -7.562 1.00 0.00 124 GLN A CA 9
ATOM 10100 C C . GLN A 1 64 ? 11.967 -0.062 -6.556 1.00 0.00 124 GLN A C 9
ATOM 10101 O O . GLN A 1 64 ? 10.854 -0.056 -6.027 1.00 0.00 124 GLN A O 9
ATOM 10115 N N . LEU A 1 65 ? 12.896 0.851 -6.295 1.00 0.00 125 LEU A N 9
ATOM 10116 C CA . LEU A 1 65 ? 12.657 1.938 -5.352 1.00 0.00 125 LEU A CA 9
ATOM 10117 C C . LEU A 1 65 ? 12.572 3.278 -6.075 1.00 0.00 125 LEU A C 9
ATOM 10118 O O . LEU A 1 65 ? 13.590 3.849 -6.466 1.00 0.00 125 LEU A O 9
ATOM 10134 N N . ALA A 1 66 ? 11.352 3.776 -6.247 1.00 0.00 126 ALA A N 9
ATOM 10135 C CA . ALA A 1 66 ? 11.135 5.051 -6.919 1.00 0.00 126 ALA A CA 9
ATOM 10136 C C . ALA A 1 66 ? 12.129 5.248 -8.058 1.00 0.00 126 ALA A C 9
ATOM 10137 O O . ALA A 1 66 ? 12.668 6.339 -8.242 1.00 0.00 126 ALA A O 9
ATOM 10144 N N . GLN A 1 67 ? 12.368 4.184 -8.819 1.00 0.00 127 GLN A N 9
ATOM 10145 C CA . GLN A 1 67 ? 13.300 4.241 -9.939 1.00 0.00 127 GLN A CA 9
ATOM 10146 C C . GLN A 1 67 ? 12.709 3.568 -11.173 1.00 0.00 127 GLN A C 9
ATOM 10147 O O . GLN A 1 67 ? 12.828 2.354 -11.349 1.00 0.00 127 GLN A O 9
ATOM 10161 N N . LEU A 1 68 ? 12.071 4.362 -12.026 1.00 0.00 128 LEU A N 9
ATOM 10162 C CA . LEU A 1 68 ? 11.461 3.842 -13.245 1.00 0.00 128 LEU A CA 9
ATOM 10163 C C . LEU A 1 68 ? 12.506 3.654 -14.340 1.00 0.00 128 LEU A C 9
ATOM 10164 O O . LEU A 1 68 ? 12.659 4.504 -15.218 1.00 0.00 128 LEU A O 9
ATOM 10180 N N . SER A 1 69 ? 13.220 2.535 -14.283 1.00 0.00 129 SER A N 9
ATOM 10181 C CA . SER A 1 69 ? 14.252 2.236 -15.269 1.00 0.00 129 SER A CA 9
ATOM 10182 C C . SER A 1 69 ? 13.665 2.202 -16.677 1.00 0.00 129 SER A C 9
ATOM 10183 O O . SER A 1 69 ? 14.143 2.890 -17.578 1.00 0.00 129 SER A O 9
ATOM 10191 N N . GLY A 1 70 ? 12.622 1.397 -16.858 1.00 0.00 130 GLY A N 9
ATOM 10192 C CA . GLY A 1 70 ? 11.986 1.287 -18.158 1.00 0.00 130 GLY A CA 9
ATOM 10193 C C . GLY A 1 70 ? 11.606 -0.140 -18.499 1.00 0.00 130 GLY A C 9
ATOM 10194 O O . GLY A 1 70 ? 12.390 -1.072 -18.325 1.00 0.00 130 GLY A O 9
ATOM 10198 N N . PRO A 1 71 ? 10.373 -0.325 -18.994 1.00 0.00 131 PRO A N 9
ATOM 10199 C CA . PRO A 1 71 ? 9.862 -1.647 -19.370 1.00 0.00 131 PRO A CA 9
ATOM 10200 C C . PRO A 1 71 ? 10.551 -2.204 -20.610 1.00 0.00 131 PRO A C 9
ATOM 10201 O O . PRO A 1 71 ? 10.223 -3.296 -21.077 1.00 0.00 131 PRO A O 9
ATOM 10212 N N . SER A 1 72 ? 11.508 -1.449 -21.140 1.00 0.00 132 SER A N 9
ATOM 10213 C CA . SER A 1 72 ? 12.241 -1.867 -22.329 1.00 0.00 132 SER A CA 9
ATOM 10214 C C . SER A 1 72 ? 13.743 -1.676 -22.136 1.00 0.00 132 SER A C 9
ATOM 10215 O O . SER A 1 72 ? 14.185 -0.679 -21.566 1.00 0.00 132 SER A O 9
ATOM 10223 N N . SER A 1 73 ? 14.521 -2.641 -22.615 1.00 0.00 133 SER A N 9
ATOM 10224 C CA . SER A 1 73 ? 15.973 -2.583 -22.492 1.00 0.00 133 SER A CA 9
ATOM 10225 C C . SER A 1 73 ? 16.603 -2.015 -23.761 1.00 0.00 133 SER A C 9
ATOM 10226 O O . SER A 1 73 ? 17.625 -2.509 -24.235 1.00 0.00 133 SER A O 9
ATOM 10234 N N . GLY A 1 74 ? 15.985 -0.971 -24.305 1.00 0.00 134 GLY A N 9
ATOM 10235 C CA . GLY A 1 74 ? 16.498 -0.352 -25.513 1.00 0.00 134 GLY A CA 9
ATOM 10236 C C . GLY A 1 74 ? 16.909 -1.371 -26.557 1.00 0.00 134 GLY A C 9
ATOM 10237 O O . GLY A 1 74 ? 17.842 -1.141 -27.325 1.00 0.00 134 GLY A O 9
ATOM 10243 N N . GLY A 1 1 ? -8.699 0.561 19.171 1.00 0.00 61 GLY A N 10
ATOM 10244 C CA . GLY A 1 1 ? -8.753 2.010 19.105 1.00 0.00 61 GLY A CA 10
ATOM 10245 C C . GLY A 1 1 ? -10.171 2.532 18.982 1.00 0.00 61 GLY A C 10
ATOM 10246 O O . GLY A 1 1 ? -11.131 1.765 19.060 1.00 0.00 61 GLY A O 10
ATOM 10250 N N . SER A 1 2 ? -10.304 3.841 18.792 1.00 0.00 62 SER A N 10
ATOM 10251 C CA . SER A 1 2 ? -11.615 4.465 18.664 1.00 0.00 62 SER A CA 10
ATOM 10252 C C . SER A 1 2 ? -12.424 3.807 17.550 1.00 0.00 62 SER A C 10
ATOM 10253 O O . SER A 1 2 ? -12.062 3.884 16.376 1.00 0.00 62 SER A O 10
ATOM 10261 N N . SER A 1 3 ? -13.522 3.161 17.927 1.00 0.00 63 SER A N 10
ATOM 10262 C CA . SER A 1 3 ? -14.382 2.485 16.962 1.00 0.00 63 SER A CA 10
ATOM 10263 C C . SER A 1 3 ? -15.766 3.126 16.926 1.00 0.00 63 SER A C 10
ATOM 10264 O O . SER A 1 3 ? -16.562 2.965 17.849 1.00 0.00 63 SER A O 10
ATOM 10272 N N . GLY A 1 4 ? -16.045 3.856 15.849 1.00 0.00 64 GLY A N 10
ATOM 10273 C CA . GLY A 1 4 ? -17.333 4.510 15.711 1.00 0.00 64 GLY A CA 10
ATOM 10274 C C . GLY A 1 4 ? -17.853 4.471 14.288 1.00 0.00 64 GLY A C 10
ATOM 10275 O O . GLY A 1 4 ? -18.075 5.514 13.672 1.00 0.00 64 GLY A O 10
ATOM 10279 N N . SER A 1 5 ? -18.047 3.266 13.763 1.00 0.00 65 SER A N 10
ATOM 10280 C CA . SER A 1 5 ? -18.539 3.095 12.401 1.00 0.00 65 SER A CA 10
ATOM 10281 C C . SER A 1 5 ? -19.949 2.513 12.402 1.00 0.00 65 SER A C 10
ATOM 10282 O O . SER A 1 5 ? -20.260 1.609 11.626 1.00 0.00 65 SER A O 10
ATOM 10290 N N . SER A 1 6 ? -20.798 3.037 13.280 1.00 0.00 66 SER A N 10
ATOM 10291 C CA . SER A 1 6 ? -22.175 2.568 13.386 1.00 0.00 66 SER A CA 10
ATOM 10292 C C . SER A 1 6 ? -22.938 2.827 12.090 1.00 0.00 66 SER A C 10
ATOM 10293 O O . SER A 1 6 ? -22.634 3.764 11.354 1.00 0.00 66 SER A O 10
ATOM 10301 N N . GLY A 1 7 ? -23.933 1.987 11.819 1.00 0.00 67 GLY A N 10
ATOM 10302 C CA . GLY A 1 7 ? -24.725 2.140 10.613 1.00 0.00 67 GLY A CA 10
ATOM 10303 C C . GLY A 1 7 ? -23.915 1.907 9.353 1.00 0.00 67 GLY A C 10
ATOM 10304 O O . GLY A 1 7 ? -24.028 2.659 8.385 1.00 0.00 67 GLY A O 10
ATOM 10308 N N . LYS A 1 8 ? -23.093 0.863 9.365 1.00 0.00 68 LYS A N 10
ATOM 10309 C CA . LYS A 1 8 ? -22.259 0.532 8.216 1.00 0.00 68 LYS A CA 10
ATOM 10310 C C . LYS A 1 8 ? -22.422 -0.934 7.830 1.00 0.00 68 LYS A C 10
ATOM 10311 O O . LYS A 1 8 ? -21.711 -1.802 8.336 1.00 0.00 68 LYS A O 10
ATOM 10330 N N . VAL A 1 9 ? -23.362 -1.204 6.929 1.00 0.00 69 VAL A N 10
ATOM 10331 C CA . VAL A 1 9 ? -23.616 -2.565 6.474 1.00 0.00 69 VAL A CA 10
ATOM 10332 C C . VAL A 1 9 ? -23.624 -2.642 4.951 1.00 0.00 69 VAL A C 10
ATOM 10333 O O . VAL A 1 9 ? -24.682 -2.608 4.322 1.00 0.00 69 VAL A O 10
ATOM 10346 N N . LYS A 1 10 ? -22.437 -2.748 4.363 1.00 0.00 70 LYS A N 10
ATOM 10347 C CA . LYS A 1 10 ? -22.306 -2.832 2.913 1.00 0.00 70 LYS A CA 10
ATOM 10348 C C . LYS A 1 10 ? -21.639 -4.141 2.502 1.00 0.00 70 LYS A C 10
ATOM 10349 O O . LYS A 1 10 ? -20.497 -4.408 2.873 1.00 0.00 70 LYS A O 10
ATOM 10368 N N . GLU A 1 11 ? -22.360 -4.951 1.733 1.00 0.00 71 GLU A N 10
ATOM 10369 C CA . GLU A 1 11 ? -21.836 -6.231 1.272 1.00 0.00 71 GLU A CA 10
ATOM 10370 C C . GLU A 1 11 ? -21.655 -6.231 -0.243 1.00 0.00 71 GLU A C 10
ATOM 10371 O O . GLU A 1 11 ? -21.954 -7.219 -0.916 1.00 0.00 71 GLU A O 10
ATOM 10383 N N . LEU A 1 12 ? -21.165 -5.117 -0.775 1.00 0.00 72 LEU A N 10
ATOM 10384 C CA . LEU A 1 12 ? -20.944 -4.987 -2.211 1.00 0.00 72 LEU A CA 10
ATOM 10385 C C . LEU A 1 12 ? -19.455 -4.887 -2.526 1.00 0.00 72 LEU A C 10
ATOM 10386 O O . LEU A 1 12 ? -18.653 -4.518 -1.670 1.00 0.00 72 LEU A O 10
ATOM 10402 N N . ASN A 1 13 ? -19.094 -5.216 -3.762 1.00 0.00 73 ASN A N 10
ATOM 10403 C CA . ASN A 1 13 ? -17.702 -5.161 -4.192 1.00 0.00 73 ASN A CA 10
ATOM 10404 C C . ASN A 1 13 ? -17.514 -4.130 -5.300 1.00 0.00 73 ASN A C 10
ATOM 10405 O O . ASN A 1 13 ? -17.651 -4.442 -6.484 1.00 0.00 73 ASN A O 10
ATOM 10416 N N . LEU A 1 14 ? -17.199 -2.900 -4.909 1.00 0.00 74 LEU A N 10
ATOM 10417 C CA . LEU A 1 14 ? -16.992 -1.822 -5.869 1.00 0.00 74 LEU A CA 10
ATOM 10418 C C . LEU A 1 14 ? -15.726 -1.036 -5.541 1.00 0.00 74 LEU A C 10
ATOM 10419 O O . LEU A 1 14 ? -14.801 -0.962 -6.350 1.00 0.00 74 LEU A O 10
ATOM 10435 N N . HIS A 1 15 ? -15.691 -0.453 -4.347 1.00 0.00 75 HIS A N 10
ATOM 10436 C CA . HIS A 1 15 ? -14.536 0.325 -3.910 1.00 0.00 75 HIS A CA 10
ATOM 10437 C C . HIS A 1 15 ? -13.397 -0.592 -3.475 1.00 0.00 75 HIS A C 10
ATOM 10438 O O . HIS A 1 15 ? -13.630 -1.671 -2.931 1.00 0.00 75 HIS A O 10
ATOM 10452 N N . GLU A 1 16 ? -12.166 -0.154 -3.720 1.00 0.00 76 GLU A N 10
ATOM 10453 C CA . GLU A 1 16 ? -10.991 -0.937 -3.355 1.00 0.00 76 GLU A CA 10
ATOM 10454 C C . GLU A 1 16 ? -10.406 -0.456 -2.030 1.00 0.00 76 GLU A C 10
ATOM 10455 O O . GLU A 1 16 ? -9.833 0.632 -1.950 1.00 0.00 76 GLU A O 10
ATOM 10467 N N . LEU A 1 17 ? -10.557 -1.272 -0.992 1.00 0.00 77 LEU A N 10
ATOM 10468 C CA . LEU A 1 17 ? -10.045 -0.930 0.330 1.00 0.00 77 LEU A CA 10
ATOM 10469 C C . LEU A 1 17 ? -8.626 -1.459 0.519 1.00 0.00 77 LEU A C 10
ATOM 10470 O O . LEU A 1 17 ? -8.275 -2.521 0.004 1.00 0.00 77 LEU A O 10
ATOM 10486 N N . CYS A 1 18 ? -7.816 -0.712 1.261 1.00 0.00 78 CYS A N 10
ATOM 10487 C CA . CYS A 1 18 ? -6.436 -1.106 1.519 1.00 0.00 78 CYS A CA 10
ATOM 10488 C C . CYS A 1 18 ? -6.352 -2.584 1.887 1.00 0.00 78 CYS A C 10
ATOM 10489 O O . CYS A 1 18 ? -7.362 -3.217 2.194 1.00 0.00 78 CYS A O 10
ATOM 10496 N N . ALA A 1 19 ? -5.140 -3.129 1.853 1.00 0.00 79 ALA A N 10
ATOM 10497 C CA . ALA A 1 19 ? -4.923 -4.531 2.184 1.00 0.00 79 ALA A CA 10
ATOM 10498 C C . ALA A 1 19 ? -4.253 -4.677 3.546 1.00 0.00 79 ALA A C 10
ATOM 10499 O O . ALA A 1 19 ? -4.407 -5.695 4.220 1.00 0.00 79 ALA A O 10
ATOM 10506 N N . VAL A 1 20 ? -3.507 -3.651 3.946 1.00 0.00 80 VAL A N 10
ATOM 10507 C CA . VAL A 1 20 ? -2.813 -3.665 5.228 1.00 0.00 80 VAL A CA 10
ATOM 10508 C C . VAL A 1 20 ? -3.733 -3.210 6.356 1.00 0.00 80 VAL A C 10
ATOM 10509 O O . VAL A 1 20 ? -3.977 -3.949 7.310 1.00 0.00 80 VAL A O 10
ATOM 10522 N N . CYS A 1 21 ? -4.242 -1.987 6.240 1.00 0.00 81 CYS A N 10
ATOM 10523 C CA . CYS A 1 21 ? -5.136 -1.432 7.248 1.00 0.00 81 CYS A CA 10
ATOM 10524 C C . CYS A 1 21 ? -6.589 -1.778 6.937 1.00 0.00 81 CYS A C 10
ATOM 10525 O O . CYS A 1 21 ? -7.436 -1.809 7.831 1.00 0.00 81 CYS A O 10
ATOM 10532 N N . LEU A 1 22 ? -6.870 -2.036 5.665 1.00 0.00 82 LEU A N 10
ATOM 10533 C CA . LEU A 1 22 ? -8.221 -2.380 5.235 1.00 0.00 82 LEU A CA 10
ATOM 10534 C C . LEU A 1 22 ? -9.183 -1.223 5.483 1.00 0.00 82 LEU A C 10
ATOM 10535 O O . LEU A 1 22 ? -10.227 -1.396 6.111 1.00 0.00 82 LEU A O 10
ATOM 10551 N N . GLU A 1 23 ? -8.824 -0.044 4.984 1.00 0.00 83 GLU A N 10
ATOM 10552 C CA . GLU A 1 23 ? -9.657 1.141 5.151 1.00 0.00 83 GLU A CA 10
ATOM 10553 C C . GLU A 1 23 ? -9.812 1.888 3.830 1.00 0.00 83 GLU A C 10
ATOM 10554 O O . GLU A 1 23 ? -8.843 2.081 3.096 1.00 0.00 83 GLU A O 10
ATOM 10566 N N . ASP A 1 24 ? -11.038 2.304 3.532 1.00 0.00 84 ASP A N 10
ATOM 10567 C CA . ASP A 1 24 ? -11.322 3.030 2.300 1.00 0.00 84 ASP A CA 10
ATOM 10568 C C . ASP A 1 24 ? -10.188 3.994 1.964 1.00 0.00 84 ASP A C 10
ATOM 10569 O O . ASP A 1 24 ? -9.783 4.806 2.796 1.00 0.00 84 ASP A O 10
ATOM 10578 N N . PHE A 1 25 ? -9.679 3.898 0.740 1.00 0.00 85 PHE A N 10
ATOM 10579 C CA . PHE A 1 25 ? -8.591 4.760 0.295 1.00 0.00 85 PHE A CA 10
ATOM 10580 C C . PHE A 1 25 ? -9.083 6.186 0.071 1.00 0.00 85 PHE A C 10
ATOM 10581 O O . PHE A 1 25 ? -10.222 6.404 -0.343 1.00 0.00 85 PHE A O 10
ATOM 10598 N N . LYS A 1 26 ? -8.217 7.155 0.347 1.00 0.00 86 LYS A N 10
ATOM 10599 C CA . LYS A 1 26 ? -8.562 8.562 0.176 1.00 0.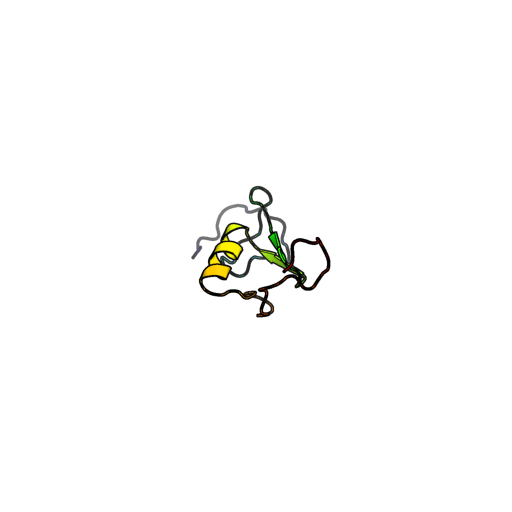00 86 LYS A CA 10
ATOM 10600 C C . LYS A 1 26 ? -7.442 9.313 -0.537 1.00 0.00 86 LYS A C 10
ATOM 10601 O O . LYS A 1 26 ? -6.257 9.034 -0.349 1.00 0.00 86 LYS A O 10
ATOM 10620 N N . PRO A 1 27 ? -7.822 10.290 -1.373 1.00 0.00 87 PRO A N 10
ATOM 10621 C CA . PRO A 1 27 ? -6.864 11.103 -2.128 1.00 0.00 87 PRO A CA 10
ATOM 10622 C C . PRO A 1 27 ? -6.070 12.046 -1.231 1.00 0.00 87 PRO A C 10
ATOM 10623 O O . PRO A 1 27 ? -4.879 12.270 -1.451 1.00 0.00 87 PRO A O 10
ATOM 10634 N N . ARG A 1 28 ? -6.735 12.595 -0.220 1.00 0.00 88 ARG A N 10
ATOM 10635 C CA . ARG A 1 28 ? -6.091 13.514 0.709 1.00 0.00 88 ARG A CA 10
ATOM 10636 C C . ARG A 1 28 ? -4.758 12.951 1.195 1.00 0.00 88 ARG A C 10
ATOM 10637 O O . ARG A 1 28 ? -3.781 13.684 1.345 1.00 0.00 88 ARG A O 10
ATOM 10658 N N . ASP A 1 29 ? -4.728 11.646 1.439 1.00 0.00 89 ASP A N 10
ATOM 10659 C CA . ASP A 1 29 ? -3.516 10.983 1.907 1.00 0.00 89 ASP A CA 10
ATOM 10660 C C . ASP A 1 29 ? -2.706 10.439 0.734 1.00 0.00 89 ASP A C 10
ATOM 10661 O O . ASP A 1 29 ? -3.246 9.770 -0.146 1.00 0.00 89 ASP A O 10
ATOM 10670 N N . GLU A 1 30 ? -1.410 10.732 0.730 1.00 0.00 90 GLU A N 10
ATOM 10671 C CA . GLU A 1 30 ? -0.527 10.273 -0.336 1.00 0.00 90 GLU A CA 10
ATOM 10672 C C . GLU A 1 30 ? -0.549 8.751 -0.443 1.00 0.00 90 GLU A C 10
ATOM 10673 O O . GLU A 1 30 ? -0.281 8.045 0.530 1.00 0.00 90 GLU A O 10
ATOM 10685 N N . LEU A 1 31 ? -0.870 8.252 -1.631 1.00 0.00 91 LEU A N 10
ATOM 10686 C CA . LEU A 1 31 ? -0.928 6.813 -1.867 1.00 0.00 91 LEU A CA 10
ATOM 10687 C C . LEU A 1 31 ? 0.180 6.372 -2.818 1.00 0.00 91 LEU A C 10
ATOM 10688 O O . LEU A 1 31 ? 0.734 7.183 -3.560 1.00 0.00 91 LEU A O 10
ATOM 10704 N N . GLY A 1 32 ? 0.496 5.081 -2.793 1.00 0.00 92 GLY A N 10
ATOM 10705 C CA . GLY A 1 32 ? 1.534 4.554 -3.659 1.00 0.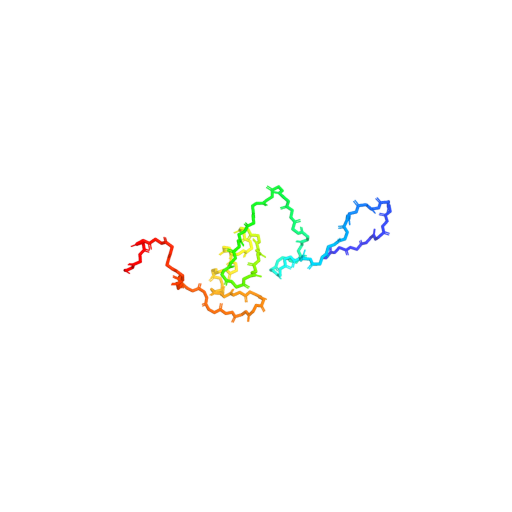00 92 GLY A CA 10
ATOM 10706 C C . GLY A 1 32 ? 1.065 3.362 -4.468 1.00 0.00 92 GLY A C 10
ATOM 10707 O O . GLY A 1 32 ? 0.887 2.269 -3.929 1.00 0.00 92 GLY A O 10
ATOM 10711 N N . ILE A 1 33 ? 0.862 3.572 -5.764 1.00 0.00 93 ILE A N 10
ATOM 10712 C CA . ILE A 1 33 ? 0.409 2.505 -6.649 1.00 0.00 93 ILE A CA 10
ATOM 10713 C C . ILE A 1 33 ? 1.584 1.674 -7.153 1.00 0.00 93 ILE A C 10
ATOM 10714 O O . ILE A 1 33 ? 2.501 2.198 -7.786 1.00 0.00 93 ILE A O 10
ATOM 10730 N N . CYS A 1 34 ? 1.548 0.376 -6.871 1.00 0.00 94 CYS A N 10
ATOM 10731 C CA . CYS A 1 34 ? 2.609 -0.529 -7.297 1.00 0.00 94 CYS A CA 10
ATOM 10732 C C . CYS A 1 34 ? 2.377 -1.003 -8.728 1.00 0.00 94 CYS A C 10
ATOM 10733 O O . CYS A 1 34 ? 1.272 -0.920 -9.264 1.00 0.00 94 CYS A O 10
ATOM 10741 N N . PRO A 1 35 ? 3.443 -1.513 -9.363 1.00 0.00 95 PRO A N 10
ATOM 10742 C CA . PRO A 1 35 ? 3.380 -2.010 -10.741 1.00 0.00 95 PRO A CA 10
ATOM 10743 C C . PRO A 1 35 ? 2.573 -3.298 -10.856 1.00 0.00 95 PRO A C 10
ATOM 10744 O O . PRO A 1 35 ? 2.459 -3.877 -11.937 1.00 0.00 95 PRO A O 10
ATOM 10755 N N . CYS A 1 36 ? 2.014 -3.743 -9.736 1.00 0.00 96 CYS A N 10
ATOM 10756 C CA . CYS A 1 36 ? 1.217 -4.964 -9.710 1.00 0.00 96 CYS A CA 10
ATOM 10757 C C . CYS A 1 36 ? -0.273 -4.639 -9.656 1.00 0.00 96 CYS A C 10
ATOM 10758 O O . CYS A 1 36 ? -1.074 -5.426 -9.151 1.00 0.00 96 CYS A O 10
ATOM 10765 N N . LYS A 1 37 ? -0.639 -3.474 -10.180 1.00 0.00 97 LYS A N 10
ATOM 10766 C CA . LYS A 1 37 ? -2.032 -3.044 -10.194 1.00 0.00 97 LYS A CA 10
ATOM 10767 C C . LYS A 1 37 ? -2.626 -3.080 -8.790 1.00 0.00 97 LYS A C 10
ATOM 10768 O O . LYS A 1 37 ? -3.762 -3.515 -8.596 1.00 0.00 97 LYS A O 10
ATOM 10787 N N . HIS A 1 38 ? -1.852 -2.619 -7.812 1.00 0.00 98 HIS A N 10
ATOM 10788 C CA . HIS A 1 38 ? -2.304 -2.596 -6.426 1.00 0.00 98 HIS A CA 10
ATOM 10789 C C . HIS A 1 38 ? -1.853 -1.316 -5.728 1.00 0.00 98 HIS A C 10
ATOM 10790 O O . HIS A 1 38 ? -0.674 -0.964 -5.758 1.00 0.00 98 HIS A O 10
ATOM 10804 N N . ALA A 1 39 ? -2.800 -0.625 -5.102 1.00 0.00 99 ALA A N 10
ATOM 10805 C CA . ALA A 1 39 ? -2.500 0.615 -4.396 1.00 0.00 99 ALA A CA 10
ATOM 10806 C C . ALA A 1 39 ? -2.485 0.398 -2.887 1.00 0.00 99 ALA A C 10
ATOM 10807 O O . ALA A 1 39 ? -3.267 -0.390 -2.355 1.00 0.00 99 ALA A O 10
ATOM 10814 N N . PHE A 1 40 ? -1.589 1.101 -2.202 1.00 0.00 100 PHE A N 10
ATOM 10815 C CA . PHE A 1 40 ? -1.471 0.983 -0.753 1.00 0.00 100 PHE A CA 10
ATOM 10816 C C . PHE A 1 40 ? -1.039 2.309 -0.133 1.00 0.00 100 PHE A C 10
ATOM 10817 O O . PHE A 1 40 ? -0.209 3.027 -0.691 1.00 0.00 100 PHE A O 10
ATOM 10834 N N . HIS A 1 41 ? -1.609 2.627 1.025 1.00 0.00 101 HIS A N 10
ATOM 10835 C CA . HIS A 1 41 ? -1.283 3.867 1.721 1.00 0.00 101 HIS A CA 10
ATOM 10836 C C . HIS A 1 41 ? 0.228 4.040 1.846 1.00 0.00 101 HIS A C 10
ATOM 10837 O O . HIS A 1 41 ? 0.918 3.176 2.388 1.00 0.00 101 HIS A O 10
ATOM 10851 N N . ARG A 1 42 ? 0.734 5.159 1.340 1.00 0.00 102 ARG A N 10
ATOM 10852 C CA . ARG A 1 42 ? 2.163 5.444 1.393 1.00 0.00 102 ARG A CA 10
ATOM 10853 C C . ARG A 1 42 ? 2.767 4.953 2.705 1.00 0.00 102 ARG A C 10
ATOM 10854 O O . ARG A 1 42 ? 3.930 4.554 2.755 1.00 0.00 102 ARG A O 10
ATOM 10875 N N . LYS A 1 43 ? 1.968 4.986 3.767 1.00 0.00 103 LYS A N 10
ATOM 10876 C CA . LYS A 1 43 ? 2.422 4.545 5.080 1.00 0.00 103 LYS A CA 10
ATOM 10877 C C . LYS A 1 43 ? 2.312 3.029 5.213 1.00 0.00 103 LYS A C 10
ATOM 10878 O O . LYS A 1 43 ? 3.291 2.350 5.523 1.00 0.00 103 LYS A O 10
ATOM 10897 N N . CYS A 1 44 ? 1.115 2.504 4.975 1.00 0.00 104 CYS A N 10
ATOM 10898 C CA . CYS A 1 44 ? 0.876 1.069 5.066 1.00 0.00 104 CYS A CA 10
ATOM 10899 C C . CYS A 1 44 ? 1.954 0.290 4.319 1.00 0.00 104 CYS A C 10
ATOM 10900 O O . CYS A 1 44 ? 2.562 -0.631 4.865 1.00 0.00 104 CYS A O 10
ATOM 10907 N N . LEU A 1 45 ? 2.186 0.666 3.066 1.00 0.00 105 LEU A N 10
ATOM 10908 C CA . LEU A 1 45 ? 3.191 0.003 2.241 1.00 0.00 105 LEU A CA 10
ATOM 10909 C C . LEU A 1 45 ? 4.552 0.014 2.929 1.00 0.00 105 LEU A C 10
ATOM 10910 O O . LEU A 1 45 ? 5.129 -1.039 3.202 1.00 0.00 105 LEU A O 10
ATOM 10926 N N . ILE A 1 46 ? 5.059 1.210 3.207 1.00 0.00 106 ILE A N 10
ATOM 10927 C CA . ILE A 1 46 ? 6.351 1.358 3.866 1.00 0.00 106 ILE A CA 10
ATOM 10928 C C . ILE A 1 46 ? 6.448 0.459 5.094 1.00 0.00 106 ILE A C 10
ATOM 10929 O O . ILE A 1 46 ? 7.431 -0.258 5.276 1.00 0.00 106 ILE A O 10
ATOM 10945 N N . LYS A 1 47 ? 5.419 0.502 5.934 1.00 0.00 107 LYS A N 10
ATOM 10946 C CA . LYS A 1 47 ? 5.384 -0.310 7.144 1.00 0.00 107 LYS A CA 10
ATOM 10947 C C . LYS A 1 47 ? 5.456 -1.796 6.805 1.00 0.00 107 LYS A C 10
ATOM 10948 O O . LYS A 1 47 ? 6.326 -2.513 7.298 1.00 0.00 107 LYS A O 10
ATOM 10967 N N . TRP A 1 48 ? 4.537 -2.249 5.960 1.00 0.00 108 TRP A N 10
ATOM 10968 C CA . TRP A 1 48 ? 4.497 -3.650 5.554 1.00 0.00 108 TRP A CA 10
ATOM 10969 C C . TRP A 1 48 ? 5.852 -4.100 5.019 1.00 0.00 108 TRP A C 10
ATOM 10970 O O . TRP A 1 48 ? 6.378 -5.136 5.427 1.00 0.00 108 TRP A O 10
ATOM 10991 N N . LEU A 1 49 ? 6.413 -3.316 4.105 1.00 0.00 109 LEU A N 10
ATOM 10992 C CA . LEU A 1 49 ? 7.708 -3.635 3.515 1.00 0.00 109 LEU A CA 10
ATOM 10993 C C . LEU A 1 49 ? 8.673 -4.162 4.571 1.00 0.00 109 LEU A C 10
ATOM 10994 O O . LEU A 1 49 ? 9.233 -5.249 4.427 1.00 0.00 109 LEU A O 10
ATOM 11010 N N . GLU A 1 50 ? 8.861 -3.386 5.634 1.00 0.00 110 GLU A N 10
ATOM 11011 C CA . GLU A 1 50 ? 9.758 -3.777 6.716 1.00 0.00 110 GLU A CA 10
ATOM 11012 C C . GLU A 1 50 ? 9.650 -5.273 6.999 1.00 0.00 110 GLU A C 10
ATOM 11013 O O . GLU A 1 50 ? 10.657 -5.955 7.187 1.00 0.00 110 GLU A O 10
ATOM 11025 N N . VAL A 1 51 ? 8.420 -5.777 7.027 1.00 0.00 111 VAL A N 10
ATOM 11026 C CA . VAL A 1 51 ? 8.179 -7.191 7.286 1.00 0.00 111 VAL A CA 10
ATOM 11027 C C . VAL A 1 51 ? 8.461 -8.033 6.046 1.00 0.00 111 VAL A C 10
ATOM 11028 O O . VAL A 1 51 ? 9.399 -8.830 6.026 1.00 0.00 111 VAL A O 10
ATOM 11041 N N . ARG A 1 52 ? 7.644 -7.849 5.015 1.00 0.00 112 ARG A N 10
ATOM 11042 C CA . ARG A 1 52 ? 7.806 -8.592 3.771 1.00 0.00 112 ARG A CA 10
ATOM 11043 C C . ARG A 1 52 ? 8.082 -7.647 2.605 1.00 0.00 112 ARG A C 10
ATOM 11044 O O . ARG A 1 52 ? 7.480 -6.578 2.501 1.00 0.00 112 ARG A O 10
ATOM 11065 N N . LYS A 1 53 ? 8.998 -8.048 1.730 1.00 0.00 113 LYS A N 10
ATOM 11066 C CA . LYS A 1 53 ? 9.355 -7.239 0.570 1.00 0.00 113 LYS A CA 10
ATOM 11067 C C . LYS A 1 53 ? 8.513 -7.624 -0.642 1.00 0.00 113 LYS A C 10
ATOM 11068 O O . LYS A 1 53 ? 9.011 -7.668 -1.767 1.00 0.00 113 LYS A O 10
ATOM 11087 N N . VAL A 1 54 ? 7.235 -7.902 -0.406 1.00 0.00 114 VAL A N 10
ATOM 11088 C CA . VAL A 1 54 ? 6.324 -8.280 -1.479 1.00 0.00 114 VAL A CA 10
ATOM 11089 C C . VAL A 1 54 ? 4.936 -7.690 -1.255 1.00 0.00 114 VAL A C 10
ATOM 11090 O O . VAL A 1 54 ? 4.629 -7.191 -0.172 1.00 0.00 114 VAL A O 10
ATOM 11103 N N . CYS A 1 55 ? 4.100 -7.752 -2.286 1.00 0.00 115 CYS A N 10
ATOM 11104 C CA . CYS A 1 55 ? 2.743 -7.224 -2.203 1.00 0.00 115 CYS A CA 10
ATOM 11105 C C . CYS A 1 55 ? 1.853 -8.139 -1.367 1.00 0.00 115 CYS A C 10
ATOM 11106 O O . CYS A 1 55 ? 1.776 -9.347 -1.593 1.00 0.00 115 CYS A O 10
ATOM 11113 N N . PRO A 1 56 ? 1.164 -7.551 -0.378 1.00 0.00 116 PRO A N 10
ATOM 11114 C CA . PRO A 1 56 ? 0.267 -8.295 0.511 1.00 0.00 116 PRO A CA 10
ATOM 11115 C C . PRO A 1 56 ? -0.988 -8.781 -0.206 1.00 0.00 116 PRO A C 10
ATOM 11116 O O . PRO A 1 56 ? -1.940 -9.238 0.428 1.00 0.00 116 PRO A O 10
ATOM 11127 N N . LEU A 1 57 ? -0.984 -8.679 -1.530 1.00 0.00 117 LEU A N 10
ATOM 11128 C CA . LEU A 1 57 ? -2.122 -9.110 -2.334 1.00 0.00 117 LEU A CA 10
ATOM 11129 C C . LEU A 1 57 ? -1.705 -10.175 -3.343 1.00 0.00 117 LEU A C 10
ATOM 11130 O O . LEU A 1 57 ? -2.178 -11.311 -3.294 1.00 0.00 117 LEU A O 10
ATOM 11146 N N . CYS A 1 58 ? -0.814 -9.802 -4.255 1.00 0.00 118 CYS A N 10
ATOM 11147 C CA . CYS A 1 58 ? -0.331 -10.726 -5.275 1.00 0.00 118 CYS A CA 10
ATOM 11148 C C . CYS A 1 58 ? 0.951 -11.417 -4.819 1.00 0.00 118 CYS A C 10
ATOM 11149 O O . CYS A 1 58 ? 1.376 -12.410 -5.408 1.00 0.00 118 CYS A O 10
ATOM 11156 N N . ASN A 1 59 ? 1.562 -10.884 -3.765 1.00 0.00 119 ASN A N 10
ATOM 11157 C CA . ASN A 1 59 ? 2.795 -11.449 -3.230 1.00 0.00 119 ASN A CA 10
ATOM 11158 C C . ASN A 1 59 ? 3.904 -11.425 -4.277 1.00 0.00 119 ASN A C 10
ATOM 11159 O O . ASN A 1 59 ? 4.667 -12.381 -4.410 1.00 0.00 119 ASN A O 10
ATOM 11170 N N . MET A 1 60 ? 3.987 -10.324 -5.018 1.00 0.00 120 MET A N 10
ATOM 11171 C CA . MET A 1 60 ? 5.004 -10.174 -6.052 1.00 0.00 120 MET A CA 10
ATOM 11172 C C . MET A 1 60 ? 6.188 -9.363 -5.536 1.00 0.00 120 MET A C 10
ATOM 11173 O O . MET A 1 60 ? 6.028 -8.340 -4.871 1.00 0.00 120 MET A O 10
ATOM 11187 N N . PRO A 1 61 ? 7.407 -9.829 -5.849 1.00 0.00 121 PRO A N 10
ATOM 11188 C CA . PRO A 1 61 ? 8.642 -9.161 -5.427 1.00 0.00 121 PRO A CA 10
ATOM 11189 C C . PRO A 1 61 ? 8.858 -7.834 -6.145 1.00 0.00 121 PRO A C 10
ATOM 11190 O O . PRO A 1 61 ? 9.175 -7.804 -7.334 1.00 0.00 121 PRO A O 10
ATOM 11201 N N . VAL A 1 62 ? 8.684 -6.736 -5.415 1.00 0.00 122 VAL A N 10
ATOM 11202 C CA . VAL A 1 62 ? 8.862 -5.405 -5.983 1.00 0.00 122 VAL A CA 10
ATOM 11203 C C . VAL A 1 62 ? 9.484 -4.453 -4.967 1.00 0.00 122 VAL A C 10
ATOM 11204 O O . VAL A 1 62 ? 8.941 -4.244 -3.881 1.00 0.00 122 VAL A O 10
ATOM 11217 N N . LEU A 1 63 ? 10.627 -3.878 -5.327 1.00 0.00 123 LEU A N 10
ATOM 11218 C CA . LEU A 1 63 ? 11.324 -2.946 -4.447 1.00 0.00 123 LEU A CA 10
ATOM 11219 C C . LEU A 1 63 ? 11.477 -1.581 -5.110 1.00 0.00 123 LEU A C 10
ATOM 11220 O O . LEU A 1 63 ? 12.009 -1.474 -6.214 1.00 0.00 123 LEU A O 10
ATOM 11236 N N . GLN A 1 64 ? 11.007 -0.542 -4.427 1.00 0.00 124 GLN A N 10
ATOM 11237 C CA . GLN A 1 64 ? 11.093 0.817 -4.950 1.00 0.00 124 GLN A CA 10
ATOM 11238 C C . GLN A 1 64 ? 12.461 1.426 -4.661 1.00 0.00 124 GLN A C 10
ATOM 11239 O O . GLN A 1 64 ? 12.880 1.516 -3.506 1.00 0.00 124 GLN A O 10
ATOM 11253 N N . LEU A 1 65 ? 13.152 1.843 -5.715 1.00 0.00 125 LEU A N 10
ATOM 11254 C CA . LEU A 1 65 ? 14.474 2.445 -5.574 1.00 0.00 125 LEU A CA 10
ATOM 11255 C C . LEU A 1 65 ? 14.367 3.890 -5.099 1.00 0.00 125 LEU A C 10
ATOM 11256 O O . LEU A 1 65 ? 13.896 4.761 -5.830 1.00 0.00 125 LEU A O 10
ATOM 11272 N N . ALA A 1 66 ? 14.808 4.137 -3.870 1.00 0.00 126 ALA A N 10
ATOM 11273 C CA . ALA A 1 66 ? 14.766 5.477 -3.298 1.00 0.00 126 ALA A CA 10
ATOM 11274 C C . ALA A 1 66 ? 15.859 6.361 -3.890 1.00 0.00 126 ALA A C 10
ATOM 11275 O O . ALA A 1 66 ? 15.589 7.467 -4.357 1.00 0.00 126 ALA A O 10
ATOM 11282 N N . GLN A 1 67 ? 17.092 5.866 -3.866 1.00 0.00 127 GLN A N 10
ATOM 11283 C CA . GLN A 1 67 ? 18.225 6.613 -4.399 1.00 0.00 127 GLN A CA 10
ATOM 11284 C C . GLN A 1 67 ? 17.959 7.054 -5.835 1.00 0.00 127 GLN A C 10
ATOM 11285 O O . GLN A 1 67 ? 17.302 6.348 -6.601 1.00 0.00 127 GLN A O 10
ATOM 11299 N N . LEU A 1 68 ? 18.473 8.226 -6.193 1.00 0.00 128 LEU A N 10
ATOM 11300 C CA . LEU A 1 68 ? 18.290 8.762 -7.537 1.00 0.00 128 LEU A CA 10
ATOM 11301 C C . LEU A 1 68 ? 19.560 9.452 -8.025 1.00 0.00 128 LEU A C 10
ATOM 11302 O O . LEU A 1 68 ? 20.350 9.957 -7.227 1.00 0.00 128 LEU A O 10
ATOM 11318 N N . SER A 1 69 ? 19.749 9.472 -9.340 1.00 0.00 129 SER A N 10
ATOM 11319 C CA . SER A 1 69 ? 20.924 10.099 -9.935 1.00 0.00 129 SER A CA 10
ATOM 11320 C C . SER A 1 69 ? 20.528 10.999 -11.101 1.00 0.00 129 SER A C 10
ATOM 11321 O O . SER A 1 69 ? 20.441 10.552 -12.244 1.00 0.00 129 SER A O 10
ATOM 11329 N N . GLY A 1 70 ? 20.288 12.273 -10.802 1.00 0.00 130 GLY A N 10
ATOM 11330 C CA . GLY A 1 70 ? 19.903 13.217 -11.835 1.00 0.00 130 GLY A CA 10
ATOM 11331 C C . GLY A 1 70 ? 18.440 13.098 -12.213 1.00 0.00 130 GLY A C 10
ATOM 11332 O O . GLY A 1 70 ? 17.966 12.038 -12.621 1.00 0.00 130 GLY A O 10
ATOM 11336 N N . PRO A 1 71 ? 17.698 14.207 -12.077 1.00 0.00 131 PRO A N 10
ATOM 11337 C CA . PRO A 1 71 ? 16.269 14.248 -12.402 1.00 0.00 131 PRO A CA 10
ATOM 11338 C C . PRO A 1 71 ? 16.012 14.142 -13.901 1.00 0.00 131 PRO A C 10
ATOM 11339 O O . PRO A 1 71 ? 16.394 15.024 -14.670 1.00 0.00 131 PRO A O 10
ATOM 11350 N N . SER A 1 72 ? 15.362 13.057 -14.310 1.00 0.00 132 SER A N 10
ATOM 11351 C CA . SER A 1 72 ? 15.056 12.834 -15.718 1.00 0.00 132 SER A CA 10
ATOM 11352 C C . SER A 1 72 ? 16.241 13.218 -16.598 1.00 0.00 132 SER A C 10
ATOM 11353 O O . SER A 1 72 ? 16.075 13.847 -17.644 1.00 0.00 132 SER A O 10
ATOM 11361 N N . SER A 1 73 ? 17.439 12.835 -16.167 1.00 0.00 133 SER A N 10
ATOM 11362 C CA . SER A 1 73 ? 18.654 13.142 -16.913 1.00 0.00 133 SER A CA 10
ATOM 11363 C C . SER A 1 73 ? 19.073 11.958 -17.780 1.00 0.00 133 SER A C 10
ATOM 11364 O O . SER A 1 73 ? 19.606 10.968 -17.282 1.00 0.00 133 SER A O 10
ATOM 11372 N N . GLY A 1 74 ? 18.827 12.070 -19.082 1.00 0.00 134 GLY A N 10
ATOM 11373 C CA . GLY A 1 74 ? 19.184 11.002 -19.998 1.00 0.00 134 GLY A CA 10
ATOM 11374 C C . GLY A 1 74 ? 20.636 11.068 -20.426 1.00 0.00 134 GLY A C 10
ATOM 11375 O O . GLY A 1 74 ? 21.246 12.137 -20.416 1.00 0.00 134 GLY A O 10
ATOM 11381 N N . GLY A 1 1 ? -3.909 -38.136 14.879 1.00 0.00 61 GLY A N 11
ATOM 11382 C CA . GLY A 1 1 ? -5.111 -38.099 14.066 1.00 0.00 61 GLY A CA 11
ATOM 11383 C C . GLY A 1 1 ? -5.161 -36.884 13.161 1.00 0.00 61 GLY A C 11
ATOM 11384 O O . GLY A 1 1 ? -4.205 -36.112 13.094 1.00 0.00 61 GLY A O 11
ATOM 11388 N N . SER A 1 2 ? -6.279 -36.715 12.462 1.00 0.00 62 SER A N 11
ATOM 11389 C CA . SER A 1 2 ? -6.449 -35.588 11.552 1.00 0.00 62 SER A CA 11
ATOM 11390 C C . SER A 1 2 ? -7.223 -34.458 12.225 1.00 0.00 62 SER A C 11
ATOM 11391 O O . SER A 1 2 ? -8.359 -34.643 12.661 1.00 0.00 62 SER A O 11
ATOM 11399 N N . SER A 1 3 ? -6.599 -33.287 12.305 1.00 0.00 63 SER A N 11
ATOM 11400 C CA . SER A 1 3 ? -7.226 -32.128 12.928 1.00 0.00 63 SER A CA 11
ATOM 11401 C C . SER A 1 3 ? -7.419 -31.005 11.913 1.00 0.00 63 SER A C 11
ATOM 11402 O O . SER A 1 3 ? -6.914 -31.071 10.793 1.00 0.00 63 SER A O 11
ATOM 11410 N N . GLY A 1 4 ? -8.156 -29.973 12.314 1.00 0.00 64 GLY A N 11
ATOM 11411 C CA . GLY A 1 4 ? -8.405 -28.850 11.429 1.00 0.00 64 GLY A CA 11
ATOM 11412 C C . GLY A 1 4 ? -9.372 -27.846 12.024 1.00 0.00 64 GLY A C 11
ATOM 11413 O O . GLY A 1 4 ? -9.817 -28.001 13.162 1.00 0.00 64 GLY A O 11
ATOM 11417 N N . SER A 1 5 ? -9.698 -26.813 11.254 1.00 0.00 65 SER A N 11
ATOM 11418 C CA . SER A 1 5 ? -10.615 -25.776 11.714 1.00 0.00 65 SER A CA 11
ATOM 11419 C C . SER A 1 5 ? -11.462 -25.249 10.560 1.00 0.00 65 SER A C 11
ATOM 11420 O O . SER A 1 5 ? -11.117 -25.426 9.391 1.00 0.00 65 SER A O 11
ATOM 11428 N N . SER A 1 6 ? -12.572 -24.601 10.897 1.00 0.00 66 SER A N 11
ATOM 11429 C CA . SER A 1 6 ? -13.472 -24.051 9.889 1.00 0.00 66 SER A CA 11
ATOM 11430 C C . SER A 1 6 ? -13.290 -22.542 9.765 1.00 0.00 66 SER A C 11
ATOM 11431 O O . SER A 1 6 ? -13.620 -21.788 10.680 1.00 0.00 66 SER A O 11
ATOM 11439 N N . GLY A 1 7 ? -12.763 -22.107 8.624 1.00 0.00 67 GLY A N 11
ATOM 11440 C CA . GLY A 1 7 ? -12.546 -20.690 8.400 1.00 0.00 67 GLY A CA 11
ATOM 11441 C C . GLY A 1 7 ? -13.829 -19.951 8.078 1.00 0.00 67 GLY A C 11
ATOM 11442 O O . GLY A 1 7 ? -14.925 -20.473 8.285 1.00 0.00 67 GLY A O 11
ATOM 11446 N N . LYS A 1 8 ? -13.696 -18.730 7.570 1.00 0.00 68 LYS A N 11
ATOM 11447 C CA . LYS A 1 8 ? -14.853 -17.916 7.218 1.00 0.00 68 LYS A CA 11
ATOM 11448 C C . LYS A 1 8 ? -14.961 -17.748 5.706 1.00 0.00 68 LYS A C 11
ATOM 11449 O O . LYS A 1 8 ? -13.989 -17.389 5.041 1.00 0.00 68 LYS A O 11
ATOM 11468 N N . VAL A 1 9 ? -16.149 -18.007 5.169 1.00 0.00 69 VAL A N 11
ATOM 11469 C CA . VAL A 1 9 ? -16.384 -17.881 3.736 1.00 0.00 69 VAL A CA 11
ATOM 11470 C C . VAL A 1 9 ? -15.742 -16.614 3.183 1.00 0.00 69 VAL A C 11
ATOM 11471 O O . VAL A 1 9 ? -15.382 -15.708 3.934 1.00 0.00 69 VAL A O 11
ATOM 11484 N N . LYS A 1 10 ? -15.601 -16.556 1.863 1.00 0.00 70 LYS A N 11
ATOM 11485 C CA . LYS A 1 10 ? -15.004 -15.399 1.206 1.00 0.00 70 LYS A CA 11
ATOM 11486 C C . LYS A 1 10 ? -16.024 -14.687 0.324 1.00 0.00 70 LYS A C 11
ATOM 11487 O O . LYS A 1 10 ? -16.916 -15.319 -0.242 1.00 0.00 70 LYS A O 11
ATOM 11506 N N . GLU A 1 11 ? -15.886 -13.370 0.212 1.00 0.00 71 GLU A N 11
ATOM 11507 C CA . GLU A 1 11 ? -16.796 -12.573 -0.602 1.00 0.00 71 GLU A CA 11
ATOM 11508 C C . GLU A 1 11 ? -16.028 -11.759 -1.639 1.00 0.00 71 GLU A C 11
ATOM 11509 O O . GLU A 1 11 ? -14.971 -11.199 -1.346 1.00 0.00 71 GLU A O 11
ATOM 11521 N N . LEU A 1 12 ? -16.567 -11.698 -2.852 1.00 0.00 72 LEU A N 11
ATOM 11522 C CA . LEU A 1 12 ? -15.933 -10.952 -3.934 1.00 0.00 72 LEU A CA 11
ATOM 11523 C C . LEU A 1 12 ? -15.981 -9.452 -3.663 1.00 0.00 72 LEU A C 11
ATOM 11524 O O . LEU A 1 12 ? -16.998 -8.926 -3.213 1.00 0.00 72 LEU A O 11
ATOM 11540 N N . ASN A 1 13 ? -14.876 -8.770 -3.942 1.00 0.00 73 ASN A N 11
ATOM 11541 C CA . ASN A 1 13 ? -14.793 -7.329 -3.730 1.00 0.00 73 ASN A CA 11
ATOM 11542 C C . ASN A 1 13 ? -14.742 -6.585 -5.061 1.00 0.00 73 ASN A C 11
ATOM 11543 O O . ASN A 1 13 ? -13.908 -6.881 -5.919 1.00 0.00 73 ASN A O 11
ATOM 11554 N N . LEU A 1 14 ? -15.638 -5.619 -5.227 1.00 0.00 74 LEU A N 11
ATOM 11555 C CA . LEU A 1 14 ? -15.696 -4.831 -6.454 1.00 0.00 74 LEU A CA 11
ATOM 11556 C C . LEU A 1 14 ? -14.862 -3.560 -6.324 1.00 0.00 74 LEU A C 11
ATOM 11557 O O . LEU A 1 14 ? -14.066 -3.235 -7.206 1.00 0.00 74 LEU A O 11
ATOM 11573 N N . HIS A 1 15 ? -15.048 -2.846 -5.219 1.00 0.00 75 HIS A N 11
ATOM 11574 C CA . HIS A 1 15 ? -14.311 -1.612 -4.972 1.00 0.00 75 HIS A CA 11
ATOM 11575 C C . HIS A 1 15 ? -12.860 -1.910 -4.609 1.00 0.00 75 HIS A C 11
ATOM 11576 O O . HIS A 1 15 ? -12.444 -3.067 -4.576 1.00 0.00 75 HIS A O 11
ATOM 11590 N N . GLU A 1 16 ? -12.095 -0.857 -4.338 1.00 0.00 76 GLU A N 11
ATOM 11591 C CA . GLU A 1 16 ? -10.689 -1.007 -3.978 1.00 0.00 76 GLU A CA 11
ATOM 11592 C C . GLU A 1 16 ? -10.435 -0.511 -2.557 1.00 0.00 76 GLU A C 11
ATOM 11593 O O . GLU A 1 16 ? -10.621 0.669 -2.256 1.00 0.00 76 GLU A O 11
ATOM 11605 N N . LEU A 1 17 ? -10.010 -1.421 -1.688 1.00 0.00 77 LEU A N 11
ATOM 11606 C CA . LEU A 1 17 ? -9.730 -1.078 -0.298 1.00 0.00 77 LEU A CA 11
ATOM 11607 C C . LEU A 1 17 ? -8.376 -1.629 0.137 1.00 0.00 77 LEU A C 11
ATOM 11608 O O . LEU A 1 17 ? -8.048 -2.785 -0.132 1.00 0.00 77 LEU A O 11
ATOM 11624 N N . CYS A 1 18 ? -7.593 -0.794 0.812 1.00 0.00 78 CYS A N 11
ATOM 11625 C CA . CYS A 1 18 ? -6.274 -1.196 1.287 1.00 0.00 78 CYS A CA 11
ATOM 11626 C C . CYS A 1 18 ? -6.321 -2.590 1.906 1.00 0.00 78 CYS A C 11
ATOM 11627 O O . CYS A 1 18 ? -7.395 -3.115 2.198 1.00 0.00 78 CYS A O 11
ATOM 11634 N N . ALA A 1 19 ? -5.148 -3.183 2.104 1.00 0.00 79 ALA A N 11
ATOM 11635 C CA . ALA A 1 19 ? -5.055 -4.514 2.690 1.00 0.00 79 ALA A CA 11
ATOM 11636 C C . ALA A 1 19 ? -4.350 -4.471 4.042 1.00 0.00 79 ALA A C 11
ATOM 11637 O O . ALA A 1 19 ? -4.691 -5.222 4.956 1.00 0.00 79 ALA A O 11
ATOM 11644 N N . VAL A 1 20 ? -3.365 -3.587 4.162 1.00 0.00 80 VAL A N 11
ATOM 11645 C CA . VAL A 1 20 ? -2.612 -3.445 5.403 1.00 0.00 80 VAL A CA 11
ATOM 11646 C C . VAL A 1 20 ? -3.483 -2.865 6.511 1.00 0.00 80 VAL A C 11
ATOM 11647 O O . VAL A 1 20 ? -3.478 -3.355 7.640 1.00 0.00 80 VAL A O 11
ATOM 11660 N N . CYS A 1 21 ? -4.232 -1.818 6.181 1.00 0.00 81 CYS A N 11
ATOM 11661 C CA . CYS A 1 21 ? -5.109 -1.170 7.147 1.00 0.00 81 CYS A CA 11
ATOM 11662 C C . CYS A 1 21 ? -6.572 -1.489 6.853 1.00 0.00 81 CYS A C 11
ATOM 11663 O O . CYS A 1 21 ? -7.439 -1.332 7.715 1.00 0.00 81 CYS A O 11
ATOM 11670 N N . LEU A 1 22 ? -6.840 -1.938 5.632 1.00 0.00 82 LEU A N 11
ATOM 11671 C CA . LEU A 1 22 ? -8.198 -2.280 5.223 1.00 0.00 82 LEU A CA 11
ATOM 11672 C C . LEU A 1 22 ? -9.143 -1.101 5.432 1.00 0.00 82 LEU A C 11
ATOM 11673 O O . LEU A 1 22 ? -10.190 -1.238 6.063 1.00 0.00 82 LEU A O 11
ATOM 11689 N N . GLU A 1 23 ? -8.766 0.055 4.896 1.00 0.00 83 GLU A N 11
ATOM 11690 C CA . GLU A 1 23 ? -9.581 1.257 5.023 1.00 0.00 83 GLU A CA 11
ATOM 11691 C C . GLU A 1 23 ? -9.762 1.938 3.669 1.00 0.00 83 GLU A C 11
ATOM 11692 O O . GLU A 1 23 ? -8.790 2.210 2.964 1.00 0.00 83 GLU A O 11
ATOM 11704 N N . ASP A 1 24 ? -11.012 2.210 3.312 1.00 0.00 84 ASP A N 11
ATOM 11705 C CA . ASP A 1 24 ? -11.322 2.859 2.044 1.00 0.00 84 ASP A CA 11
ATOM 11706 C C . ASP A 1 24 ? -10.263 3.901 1.694 1.00 0.00 84 ASP A C 11
ATOM 11707 O O . ASP A 1 24 ? -10.007 4.824 2.467 1.00 0.00 84 ASP A O 11
ATOM 11716 N N . PHE A 1 25 ? -9.651 3.745 0.525 1.00 0.00 85 PHE A N 11
ATOM 11717 C CA . PHE A 1 25 ? -8.618 4.670 0.074 1.00 0.00 85 PHE A CA 11
ATOM 11718 C C . PHE A 1 25 ? -9.124 6.109 0.112 1.00 0.00 85 PHE A C 11
ATOM 11719 O O . PHE A 1 25 ? -10.259 6.391 -0.271 1.00 0.00 85 PHE A O 11
ATOM 11736 N N . LYS A 1 26 ? -8.272 7.017 0.577 1.00 0.00 86 LYS A N 11
ATOM 11737 C CA . LYS A 1 26 ? -8.630 8.428 0.665 1.00 0.00 86 LYS A CA 11
ATOM 11738 C C . LYS A 1 26 ? -7.636 9.291 -0.107 1.00 0.00 86 LYS A C 11
ATOM 11739 O O . LYS A 1 26 ? -6.439 9.007 -0.157 1.00 0.00 86 LYS A O 11
ATOM 11758 N N . PRO A 1 27 ? -8.141 10.370 -0.721 1.00 0.00 87 PRO A N 11
ATOM 11759 C CA . PRO A 1 27 ? -7.315 11.297 -1.500 1.00 0.00 87 PRO A CA 11
ATOM 11760 C C . PRO A 1 27 ? -6.376 12.116 -0.620 1.00 0.00 87 PRO A C 11
ATOM 11761 O O . PRO A 1 27 ? -5.287 12.499 -1.047 1.00 0.00 87 PRO A O 11
ATOM 11772 N N . ARG A 1 28 ? -6.806 12.381 0.609 1.00 0.00 88 ARG A N 11
ATOM 11773 C CA . ARG A 1 28 ? -6.004 13.155 1.548 1.00 0.00 88 ARG A CA 11
ATOM 11774 C C . ARG A 1 28 ? -4.596 12.577 1.667 1.00 0.00 88 ARG A C 11
ATOM 11775 O O . ARG A 1 28 ? -3.615 13.317 1.742 1.00 0.00 88 ARG A O 11
ATOM 11796 N N . ASP A 1 29 ? -4.506 11.252 1.683 1.00 0.00 89 ASP A N 11
ATOM 11797 C CA . ASP A 1 29 ? -3.219 10.575 1.792 1.00 0.00 89 ASP A CA 11
ATOM 11798 C C . ASP A 1 29 ? -2.653 10.259 0.411 1.00 0.00 89 ASP A C 11
ATOM 11799 O O . ASP A 1 29 ? -3.388 10.208 -0.574 1.00 0.00 89 ASP A O 11
ATOM 11808 N N . GLU A 1 30 ? -1.342 10.048 0.348 1.00 0.00 90 GLU A N 11
ATOM 11809 C CA . GLU A 1 30 ? -0.678 9.740 -0.913 1.00 0.00 90 GLU A CA 11
ATOM 11810 C C . GLU A 1 30 ? -0.743 8.245 -1.210 1.00 0.00 90 GLU A C 11
ATOM 11811 O O . GLU A 1 30 ? 0.094 7.470 -0.744 1.00 0.00 90 GLU A O 11
ATOM 11823 N N . LEU A 1 31 ? -1.743 7.845 -1.988 1.00 0.00 91 LEU A N 11
ATOM 11824 C CA . LEU A 1 31 ? -1.919 6.443 -2.349 1.00 0.00 91 LEU A CA 11
ATOM 11825 C C . LEU A 1 31 ? -0.809 5.978 -3.287 1.00 0.00 91 LEU A C 11
ATOM 11826 O O . LEU A 1 31 ? -0.815 6.294 -4.476 1.00 0.00 91 LEU A O 11
ATOM 11842 N N . GLY A 1 32 ? 0.141 5.223 -2.743 1.00 0.00 92 GLY A N 11
ATOM 11843 C CA . GLY A 1 32 ? 1.243 4.725 -3.546 1.00 0.00 92 GLY A CA 11
ATOM 11844 C C . GLY A 1 32 ? 0.854 3.520 -4.380 1.00 0.00 92 GLY A C 11
ATOM 11845 O O . GLY A 1 32 ? 0.560 2.453 -3.841 1.00 0.00 92 GLY A O 11
ATOM 11849 N N . ILE A 1 33 ? 0.852 3.691 -5.697 1.00 0.00 93 ILE A N 11
ATOM 11850 C CA . ILE A 1 33 ? 0.496 2.608 -6.606 1.00 0.00 93 ILE A CA 11
ATOM 11851 C C . ILE A 1 33 ? 1.701 1.724 -6.908 1.00 0.00 93 ILE A C 11
ATOM 11852 O O . ILE A 1 33 ? 2.797 2.221 -7.172 1.00 0.00 93 ILE A O 11
ATOM 11868 N N . CYS A 1 34 ? 1.491 0.413 -6.869 1.00 0.00 94 CYS A N 11
ATOM 11869 C CA . CYS A 1 34 ? 2.561 -0.541 -7.140 1.00 0.00 94 CYS A CA 11
ATOM 11870 C C . CYS A 1 34 ? 2.565 -0.951 -8.609 1.00 0.00 94 CYS A C 11
ATOM 11871 O O . CYS A 1 34 ? 1.586 -0.768 -9.333 1.00 0.00 94 CYS A O 11
ATOM 11879 N N . PRO A 1 35 ? 3.693 -1.518 -9.062 1.00 0.00 95 PRO A N 11
ATOM 11880 C CA . PRO A 1 35 ? 3.852 -1.966 -10.448 1.00 0.00 95 PRO A CA 11
ATOM 11881 C C . PRO A 1 35 ? 2.995 -3.186 -10.766 1.00 0.00 95 PRO A C 11
ATOM 11882 O O . PRO A 1 35 ? 3.060 -3.733 -11.868 1.00 0.00 95 PRO A O 11
ATOM 11893 N N . CYS A 1 36 ? 2.191 -3.607 -9.796 1.00 0.00 96 CYS A N 11
ATOM 11894 C CA . CYS A 1 36 ? 1.320 -4.763 -9.972 1.00 0.00 96 CYS A CA 11
ATOM 11895 C C . CYS A 1 36 ? -0.140 -4.332 -10.078 1.00 0.00 96 CYS A C 11
ATOM 11896 O O . CYS A 1 36 ? -1.049 -5.089 -9.737 1.00 0.00 96 CYS A O 11
ATOM 11903 N N . LYS A 1 37 ? -0.358 -3.112 -10.555 1.00 0.00 97 LYS A N 11
ATOM 11904 C CA . LYS A 1 37 ? -1.706 -2.579 -10.710 1.00 0.00 97 LYS A CA 11
ATOM 11905 C C . LYS A 1 37 ? -2.442 -2.565 -9.373 1.00 0.00 97 LYS A C 11
ATOM 11906 O O . LYS A 1 37 ? -3.666 -2.687 -9.326 1.00 0.00 97 LYS A O 11
ATOM 11925 N N . HIS A 1 38 ? -1.687 -2.415 -8.289 1.00 0.00 98 HIS A N 11
ATOM 11926 C CA . HIS A 1 38 ? -2.269 -2.382 -6.952 1.00 0.00 98 HIS A CA 11
ATOM 11927 C C . HIS A 1 38 ? -2.086 -1.009 -6.313 1.00 0.00 98 HIS A C 11
ATOM 11928 O O . HIS A 1 38 ? -1.226 -0.231 -6.725 1.00 0.00 98 HIS A O 11
ATOM 11942 N N . ALA A 1 39 ? -2.903 -0.717 -5.305 1.00 0.00 99 ALA A N 11
ATOM 11943 C CA . ALA A 1 39 ? -2.830 0.561 -4.609 1.00 0.00 99 ALA A CA 11
ATOM 11944 C C . ALA A 1 39 ? -2.628 0.360 -3.111 1.00 0.00 99 ALA A C 11
ATOM 11945 O O . ALA A 1 39 ? -3.270 -0.492 -2.497 1.00 0.00 99 ALA A O 11
ATOM 11952 N N . PHE A 1 40 ? -1.731 1.149 -2.529 1.00 0.00 100 PHE A N 11
ATOM 11953 C CA . PHE A 1 40 ? -1.443 1.056 -1.103 1.00 0.00 100 PHE A CA 11
ATOM 11954 C C . PHE A 1 40 ? -1.043 2.417 -0.539 1.00 0.00 100 PHE A C 11
ATOM 11955 O O . PHE A 1 40 ? -0.475 3.251 -1.244 1.00 0.00 100 PHE A O 11
ATOM 11972 N N . HIS A 1 41 ? -1.346 2.634 0.737 1.00 0.00 101 HIS A N 11
ATOM 11973 C CA . HIS A 1 41 ? -1.019 3.893 1.397 1.00 0.00 101 HIS A CA 11
ATOM 11974 C C . HIS A 1 41 ? 0.482 4.004 1.643 1.00 0.00 101 HIS A C 11
ATOM 11975 O O . HIS A 1 41 ? 1.119 3.052 2.095 1.00 0.00 101 HIS A O 11
ATOM 11989 N N . ARG A 1 42 ? 1.042 5.171 1.341 1.00 0.00 102 ARG A N 11
ATOM 11990 C CA . ARG A 1 42 ? 2.469 5.405 1.527 1.00 0.00 102 ARG A CA 11
ATOM 11991 C C . ARG A 1 42 ? 2.979 4.691 2.775 1.00 0.00 102 ARG A C 11
ATOM 11992 O O . ARG A 1 42 ? 3.924 3.904 2.711 1.00 0.00 102 ARG A O 11
ATOM 12013 N N . LYS A 1 43 ? 2.347 4.969 3.910 1.00 0.00 103 LYS A N 11
ATOM 12014 C CA . LYS A 1 43 ? 2.734 4.353 5.174 1.00 0.00 103 LYS A CA 11
ATOM 12015 C C . LYS A 1 43 ? 2.508 2.845 5.136 1.00 0.00 103 LYS A C 11
ATOM 12016 O O . LYS A 1 43 ? 3.455 2.063 5.228 1.00 0.00 103 LYS A O 11
ATOM 12035 N N . CYS A 1 44 ? 1.249 2.444 4.999 1.00 0.00 104 CYS A N 11
ATOM 12036 C CA . CYS A 1 44 ? 0.899 1.029 4.947 1.00 0.00 104 CYS A CA 11
ATOM 12037 C C . CYS A 1 44 ? 1.964 0.232 4.201 1.00 0.00 104 CYS A C 11
ATOM 12038 O O . CYS A 1 44 ? 2.413 -0.816 4.669 1.00 0.00 104 CYS A O 11
ATOM 12045 N N . LEU A 1 45 ? 2.364 0.733 3.038 1.00 0.00 105 LEU A N 11
ATOM 12046 C CA . LEU A 1 45 ? 3.376 0.069 2.225 1.00 0.00 105 LEU A CA 11
ATOM 12047 C C . LEU A 1 45 ? 4.742 0.126 2.902 1.00 0.00 105 LEU A C 11
ATOM 12048 O O . LEU A 1 45 ? 5.262 -0.892 3.360 1.00 0.00 105 LEU A O 11
ATOM 12064 N N . ILE A 1 46 ? 5.316 1.323 2.964 1.00 0.00 106 ILE A N 11
ATOM 12065 C CA . ILE A 1 46 ? 6.619 1.513 3.589 1.00 0.00 106 ILE A CA 11
ATOM 12066 C C . ILE A 1 46 ? 6.780 0.614 4.810 1.00 0.00 106 ILE A C 11
ATOM 12067 O O . ILE A 1 46 ? 7.783 -0.085 4.953 1.00 0.00 106 ILE A O 11
ATOM 12083 N N . LYS A 1 47 ? 5.784 0.636 5.689 1.00 0.00 107 LYS A N 11
ATOM 12084 C CA . LYS A 1 47 ? 5.811 -0.180 6.898 1.00 0.00 107 LYS A CA 11
ATOM 12085 C C . LYS A 1 47 ? 5.773 -1.665 6.553 1.00 0.00 107 LYS A C 11
ATOM 12086 O O . LYS A 1 47 ? 6.672 -2.420 6.922 1.00 0.00 107 LYS A O 11
ATOM 12105 N N . TRP A 1 48 ? 4.728 -2.076 5.844 1.00 0.00 108 TRP A N 11
ATOM 12106 C CA . TRP A 1 48 ? 4.574 -3.472 5.449 1.00 0.00 108 TRP A CA 11
ATOM 12107 C C . TRP A 1 48 ? 5.874 -4.020 4.872 1.00 0.00 108 TRP A C 11
ATOM 12108 O O . TRP A 1 48 ? 6.399 -5.028 5.348 1.00 0.00 108 TRP A O 11
ATOM 12129 N N . LEU A 1 49 ? 6.389 -3.353 3.846 1.00 0.00 109 LEU A N 11
ATOM 12130 C CA . LEU A 1 49 ? 7.630 -3.774 3.204 1.00 0.00 109 LEU A CA 11
ATOM 12131 C C . LEU A 1 49 ? 8.643 -4.253 4.239 1.00 0.00 109 LEU A C 11
ATOM 12132 O O . LEU A 1 49 ? 9.262 -5.304 4.075 1.00 0.00 109 LEU A O 11
ATOM 12148 N N . GLU A 1 50 ? 8.804 -3.476 5.306 1.00 0.00 110 GLU A N 11
ATOM 12149 C CA . GLU A 1 50 ? 9.741 -3.823 6.368 1.00 0.00 110 GLU A CA 11
ATOM 12150 C C . GLU A 1 50 ? 9.560 -5.275 6.801 1.00 0.00 110 GLU A C 11
ATOM 12151 O O . GLU A 1 50 ? 10.504 -6.065 6.776 1.00 0.00 110 GLU A O 11
ATOM 12163 N N . VAL A 1 51 ? 8.339 -5.619 7.199 1.00 0.00 111 VAL A N 11
ATOM 12164 C CA . VAL A 1 51 ? 8.033 -6.976 7.638 1.00 0.00 111 VAL A CA 11
ATOM 12165 C C . VAL A 1 51 ? 8.200 -7.973 6.497 1.00 0.00 111 VAL A C 11
ATOM 12166 O O . VAL A 1 51 ? 8.985 -8.916 6.594 1.00 0.00 111 VAL A O 11
ATOM 12179 N N . ARG A 1 52 ? 7.457 -7.758 5.416 1.00 0.00 112 ARG A N 11
ATOM 12180 C CA . ARG A 1 52 ? 7.523 -8.638 4.256 1.00 0.00 112 ARG A CA 11
ATOM 12181 C C . ARG A 1 52 ? 7.798 -7.842 2.984 1.00 0.00 112 ARG A C 11
ATOM 12182 O O . ARG A 1 52 ? 7.043 -6.937 2.629 1.00 0.00 112 ARG A O 11
ATOM 12203 N N . LYS A 1 53 ? 8.885 -8.185 2.301 1.00 0.00 113 LYS A N 11
ATOM 12204 C CA . LYS A 1 53 ? 9.261 -7.504 1.068 1.00 0.00 113 LYS A CA 11
ATOM 12205 C C . LYS A 1 53 ? 8.436 -8.014 -0.109 1.00 0.00 113 LYS A C 11
ATOM 12206 O O . LYS A 1 53 ? 8.972 -8.300 -1.179 1.00 0.00 113 LYS A O 11
ATOM 12225 N N . VAL A 1 54 ? 7.127 -8.124 0.096 1.00 0.00 114 VAL A N 11
ATOM 12226 C CA . VAL A 1 54 ? 6.226 -8.597 -0.949 1.00 0.00 114 VAL A CA 11
ATOM 12227 C C . VAL A 1 54 ? 4.890 -7.865 -0.895 1.00 0.00 114 VAL A C 11
ATOM 12228 O O . VAL A 1 54 ? 4.638 -7.075 0.016 1.00 0.00 114 VAL A O 11
ATOM 12241 N N . CYS A 1 55 ? 4.036 -8.132 -1.877 1.00 0.00 115 CYS A N 11
ATOM 12242 C CA . CYS A 1 55 ? 2.724 -7.500 -1.943 1.00 0.00 115 CYS A CA 11
ATOM 12243 C C . CYS A 1 55 ? 1.695 -8.296 -1.146 1.00 0.00 115 CYS A C 11
ATOM 12244 O O . CYS A 1 55 ? 1.495 -9.491 -1.362 1.00 0.00 115 CYS A O 11
ATOM 12251 N N . PRO A 1 56 ? 1.027 -7.618 -0.201 1.00 0.00 116 PRO A N 11
ATOM 12252 C CA . PRO A 1 56 ? 0.007 -8.242 0.648 1.00 0.00 116 PRO A CA 11
ATOM 12253 C C . PRO A 1 56 ? -1.256 -8.598 -0.129 1.00 0.00 116 PRO A C 11
ATOM 12254 O O . PRO A 1 56 ? -2.275 -8.964 0.457 1.00 0.00 116 PRO A O 11
ATOM 12265 N N . LEU A 1 57 ? -1.182 -8.488 -1.451 1.00 0.00 117 LEU A N 11
ATOM 12266 C CA . LEU A 1 57 ? -2.320 -8.798 -2.309 1.00 0.00 117 LEU A CA 11
ATOM 12267 C C . LEU A 1 57 ? -1.948 -9.855 -3.345 1.00 0.00 117 LEU A C 11
ATOM 12268 O O . LEU A 1 57 ? -2.634 -10.867 -3.489 1.00 0.00 117 LEU A O 11
ATOM 12284 N N . CYS A 1 58 ? -0.857 -9.613 -4.063 1.00 0.00 118 CYS A N 11
ATOM 12285 C CA . CYS A 1 58 ? -0.391 -10.543 -5.085 1.00 0.00 118 CYS A CA 11
ATOM 12286 C C . CYS A 1 58 ? 0.923 -11.196 -4.667 1.00 0.00 118 CYS A C 11
ATOM 12287 O O . CYS A 1 58 ? 1.620 -11.792 -5.488 1.00 0.00 118 CYS A O 11
ATOM 12294 N N . ASN A 1 59 ? 1.255 -11.079 -3.386 1.00 0.00 119 ASN A N 11
ATOM 12295 C CA . ASN A 1 59 ? 2.486 -11.657 -2.859 1.00 0.00 119 ASN A CA 11
ATOM 12296 C C . ASN A 1 59 ? 3.630 -11.504 -3.857 1.00 0.00 119 ASN A C 11
ATOM 12297 O O . ASN A 1 59 ? 4.424 -12.424 -4.052 1.00 0.00 119 ASN A O 11
ATOM 12308 N N . MET A 1 60 ? 3.706 -10.336 -4.486 1.00 0.00 120 MET A N 11
ATOM 12309 C CA . MET A 1 60 ? 4.754 -10.061 -5.463 1.00 0.00 120 MET A CA 11
ATOM 12310 C C . MET A 1 60 ? 5.961 -9.409 -4.796 1.00 0.00 120 MET A C 11
ATOM 12311 O O . MET A 1 60 ? 5.830 -8.553 -3.922 1.00 0.00 120 MET A O 11
ATOM 12325 N N . PRO A 1 61 ? 7.166 -9.823 -5.217 1.00 0.00 121 PRO A N 11
ATOM 12326 C CA . PRO A 1 61 ? 8.420 -9.291 -4.674 1.00 0.00 121 PRO A CA 11
ATOM 12327 C C . PRO A 1 61 ? 8.663 -7.844 -5.088 1.00 0.00 121 PRO A C 11
ATOM 12328 O O . PRO A 1 61 ? 8.969 -7.562 -6.246 1.00 0.00 121 PRO A O 11
ATOM 12339 N N . VAL A 1 62 ? 8.526 -6.929 -4.133 1.00 0.00 122 VAL A N 11
ATOM 12340 C CA . VAL A 1 62 ? 8.732 -5.511 -4.398 1.00 0.00 122 VAL A CA 11
ATOM 12341 C C . VAL A 1 62 ? 9.966 -4.989 -3.670 1.00 0.00 122 VAL A C 11
ATOM 12342 O O . VAL A 1 62 ? 10.043 -5.040 -2.441 1.00 0.00 122 VAL A O 11
ATOM 12355 N N . LEU A 1 63 ? 10.930 -4.488 -4.434 1.00 0.00 123 LEU A N 11
ATOM 12356 C CA . LEU A 1 63 ? 12.162 -3.956 -3.862 1.00 0.00 123 LEU A CA 11
ATOM 12357 C C . LEU A 1 63 ? 12.108 -2.435 -3.771 1.00 0.00 123 LEU A C 11
ATOM 12358 O O . LEU A 1 63 ? 11.819 -1.756 -4.756 1.00 0.00 123 LEU A O 11
ATOM 12374 N N . GLN A 1 64 ? 12.389 -1.907 -2.584 1.00 0.00 124 GLN A N 11
ATOM 12375 C CA . GLN A 1 64 ? 12.373 -0.466 -2.367 1.00 0.00 124 GLN A CA 11
ATOM 12376 C C . GLN A 1 64 ? 13.376 0.234 -3.279 1.00 0.00 124 GLN A C 11
ATOM 12377 O O . GLN A 1 64 ? 14.587 0.048 -3.146 1.00 0.00 124 GLN A O 11
ATOM 12391 N N . LEU A 1 65 ? 12.865 1.038 -4.205 1.00 0.00 125 LEU A N 11
ATOM 12392 C CA . LEU A 1 65 ? 13.717 1.765 -5.140 1.00 0.00 125 LEU A CA 11
ATOM 12393 C C . LEU A 1 65 ? 13.546 3.271 -4.972 1.00 0.00 125 LEU A C 11
ATOM 12394 O O . LEU A 1 65 ? 13.402 4.002 -5.952 1.00 0.00 125 LEU A O 11
ATOM 12410 N N . ALA A 1 66 ? 13.567 3.729 -3.725 1.00 0.00 126 ALA A N 11
ATOM 12411 C CA . ALA A 1 66 ? 13.419 5.149 -3.429 1.00 0.00 126 ALA A CA 11
ATOM 12412 C C . ALA A 1 66 ? 14.775 5.845 -3.391 1.00 0.00 126 ALA A C 11
ATOM 12413 O O . ALA A 1 66 ? 14.963 6.892 -4.010 1.00 0.00 126 ALA A O 11
ATOM 12420 N N . GLN A 1 67 ? 15.716 5.258 -2.659 1.00 0.00 127 GLN A N 11
ATOM 12421 C CA . GLN A 1 67 ? 17.055 5.824 -2.539 1.00 0.00 127 GLN A CA 11
ATOM 12422 C C . GLN A 1 67 ? 18.097 4.725 -2.362 1.00 0.00 127 GLN A C 11
ATOM 12423 O O . GLN A 1 67 ? 17.921 3.812 -1.554 1.00 0.00 127 GLN A O 11
ATOM 12437 N N . LEU A 1 68 ? 19.183 4.818 -3.122 1.00 0.00 128 LEU A N 11
ATOM 12438 C CA . LEU A 1 68 ? 20.254 3.831 -3.050 1.00 0.00 128 LEU A CA 11
ATOM 12439 C C . LEU A 1 68 ? 21.620 4.502 -3.151 1.00 0.00 128 LEU A C 11
ATOM 12440 O O . LEU A 1 68 ? 21.733 5.637 -3.613 1.00 0.00 128 LEU A O 11
ATOM 12456 N N . SER A 1 69 ? 22.657 3.792 -2.717 1.00 0.00 129 SER A N 11
ATOM 12457 C CA . SER A 1 69 ? 24.016 4.319 -2.756 1.00 0.00 129 SER A CA 11
ATOM 12458 C C . SER A 1 69 ? 24.065 5.736 -2.193 1.00 0.00 129 SER A C 11
ATOM 12459 O O . SER A 1 69 ? 24.683 6.626 -2.775 1.00 0.00 129 SER A O 11
ATOM 12467 N N . GLY A 1 70 ? 23.409 5.936 -1.054 1.00 0.00 130 GLY A N 11
ATOM 12468 C CA . GLY A 1 70 ? 23.389 7.246 -0.429 1.00 0.00 130 GLY A CA 11
ATOM 12469 C C . GLY A 1 70 ? 23.361 7.167 1.084 1.00 0.00 130 GLY A C 11
ATOM 12470 O O . GLY A 1 70 ? 23.419 6.086 1.671 1.00 0.00 130 GLY A O 11
ATOM 12474 N N . PRO A 1 71 ? 23.271 8.333 1.740 1.00 0.00 131 PRO A N 11
ATOM 12475 C CA . PRO A 1 71 ? 23.234 8.417 3.203 1.00 0.00 131 PRO A CA 11
ATOM 12476 C C . PRO A 1 71 ? 21.930 7.878 3.782 1.00 0.00 131 PRO A C 11
ATOM 12477 O O . PRO A 1 71 ? 20.884 8.520 3.684 1.00 0.00 131 PRO A O 11
ATOM 12488 N N . SER A 1 72 ? 22.000 6.696 4.386 1.00 0.00 132 SER A N 11
ATOM 12489 C CA . SER A 1 72 ? 20.824 6.070 4.978 1.00 0.00 132 SER A CA 11
ATOM 12490 C C . SER A 1 72 ? 20.540 6.645 6.362 1.00 0.00 132 SER A C 11
ATOM 12491 O O . SER A 1 72 ? 21.390 7.308 6.957 1.00 0.00 132 SER A O 11
ATOM 12499 N N . SER A 1 73 ? 19.340 6.386 6.870 1.00 0.00 133 SER A N 11
ATOM 12500 C CA . SER A 1 73 ? 18.941 6.881 8.182 1.00 0.00 133 SER A CA 11
ATOM 12501 C C . SER A 1 73 ? 18.983 5.763 9.220 1.00 0.00 133 SER A C 11
ATOM 12502 O O . SER A 1 73 ? 18.168 4.841 9.189 1.00 0.00 133 SER A O 11
ATOM 12510 N N . GLY A 1 74 ? 19.940 5.851 10.138 1.00 0.00 134 GLY A N 11
ATOM 12511 C CA . GLY A 1 74 ? 20.072 4.842 11.173 1.00 0.00 134 GLY A CA 11
ATOM 12512 C C . GLY A 1 74 ? 19.667 5.357 12.540 1.00 0.00 134 GLY A C 11
ATOM 12513 O O . GLY A 1 74 ? 20.365 5.130 13.527 1.00 0.00 134 GLY A O 11
ATOM 12519 N N . GLY A 1 1 ? -20.200 -5.345 25.531 1.00 0.00 61 GLY A N 12
ATOM 12520 C CA . GLY A 1 1 ? -20.891 -4.521 24.557 1.00 0.00 61 GLY A CA 12
ATOM 12521 C C . GLY A 1 1 ? -19.999 -4.122 23.398 1.00 0.00 61 GLY A C 12
ATOM 12522 O O . GLY A 1 1 ? -18.775 -4.224 23.485 1.00 0.00 61 GLY A O 12
ATOM 12526 N N . SER A 1 2 ? -20.612 -3.667 22.310 1.00 0.00 62 SER A N 12
ATOM 12527 C CA . SER A 1 2 ? -19.865 -3.256 21.127 1.00 0.00 62 SER A CA 12
ATOM 12528 C C . SER A 1 2 ? -19.705 -1.740 21.085 1.00 0.00 62 SER A C 12
ATOM 12529 O O . SER A 1 2 ? -20.397 -1.012 21.796 1.00 0.00 62 SER A O 12
ATOM 12537 N N . SER A 1 3 ? -18.787 -1.271 20.246 1.00 0.00 63 SER A N 12
ATOM 12538 C CA . SER A 1 3 ? -18.532 0.158 20.112 1.00 0.00 63 SER A CA 12
ATOM 12539 C C . SER A 1 3 ? -19.728 0.867 19.482 1.00 0.00 63 SER A C 12
ATOM 12540 O O . SER A 1 3 ? -20.718 0.234 19.120 1.00 0.00 63 SER A O 12
ATOM 12548 N N . GLY A 1 4 ? -19.626 2.187 19.355 1.00 0.00 64 GLY A N 12
ATOM 12549 C CA . GLY A 1 4 ? -20.704 2.961 18.769 1.00 0.00 64 GLY A CA 12
ATOM 12550 C C . GLY A 1 4 ? -20.213 4.237 18.114 1.00 0.00 64 GLY A C 12
ATOM 12551 O O . GLY A 1 4 ? -20.102 5.274 18.767 1.00 0.00 64 GLY A O 12
ATOM 12555 N N . SER A 1 5 ? -19.916 4.160 16.821 1.00 0.00 65 SER A N 12
ATOM 12556 C CA . SER A 1 5 ? -19.428 5.316 16.079 1.00 0.00 65 SER A CA 12
ATOM 12557 C C . SER A 1 5 ? -20.491 5.829 15.112 1.00 0.00 65 SER A C 12
ATOM 12558 O O . SER A 1 5 ? -20.590 5.362 13.977 1.00 0.00 65 SER A O 12
ATOM 12566 N N . SER A 1 6 ? -21.283 6.793 15.570 1.00 0.00 66 SER A N 12
ATOM 12567 C CA . SER A 1 6 ? -22.342 7.367 14.748 1.00 0.00 66 SER A CA 12
ATOM 12568 C C . SER A 1 6 ? -21.871 7.555 13.309 1.00 0.00 66 SER A C 12
ATOM 12569 O O . SER A 1 6 ? -20.915 8.284 13.047 1.00 0.00 66 SER A O 12
ATOM 12577 N N . GLY A 1 7 ? -22.550 6.891 12.378 1.00 0.00 67 GLY A N 12
ATOM 12578 C CA . GLY A 1 7 ? -22.187 6.998 10.977 1.00 0.00 67 GLY A CA 12
ATOM 12579 C C . GLY A 1 7 ? -22.963 8.083 10.258 1.00 0.00 67 GLY A C 12
ATOM 12580 O O . GLY A 1 7 ? -24.011 8.525 10.730 1.00 0.00 67 GLY A O 12
ATOM 12584 N N . LYS A 1 8 ? -22.448 8.516 9.113 1.00 0.00 68 LYS A N 12
ATOM 12585 C CA . LYS A 1 8 ? -23.099 9.557 8.326 1.00 0.00 68 LYS A CA 12
ATOM 12586 C C . LYS A 1 8 ? -23.280 9.112 6.878 1.00 0.00 68 LYS A C 12
ATOM 12587 O O . LYS A 1 8 ? -22.556 8.245 6.390 1.00 0.00 68 LYS A O 12
ATOM 12606 N N . VAL A 1 9 ? -24.251 9.712 6.197 1.00 0.00 69 VAL A N 12
ATOM 12607 C CA . VAL A 1 9 ? -24.525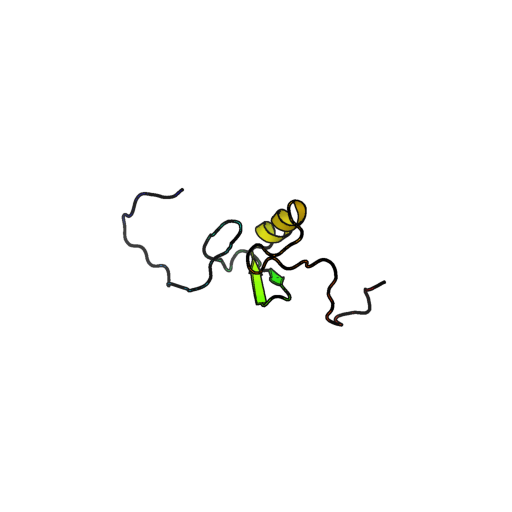 9.379 4.804 1.00 0.00 69 VAL A CA 12
ATOM 12608 C C . VAL A 1 9 ? -23.235 9.105 4.040 1.00 0.00 69 VAL A C 12
ATOM 12609 O O . VAL A 1 9 ? -22.353 9.960 3.960 1.00 0.00 69 VAL A O 12
ATOM 12622 N N . LYS A 1 10 ? -23.131 7.905 3.478 1.00 0.00 70 LYS A N 12
ATOM 12623 C CA . LYS A 1 10 ? -21.949 7.516 2.717 1.00 0.00 70 LYS A CA 12
ATOM 12624 C C . LYS A 1 10 ? -22.289 6.428 1.704 1.00 0.00 70 LYS A C 12
ATOM 12625 O O . LYS A 1 10 ? -23.195 5.625 1.923 1.00 0.00 70 LYS A O 12
ATOM 12644 N N . GLU A 1 11 ? -21.554 6.407 0.596 1.00 0.00 71 GLU A N 12
ATOM 12645 C CA . GLU A 1 11 ? -21.778 5.416 -0.450 1.00 0.00 71 GLU A CA 12
ATOM 12646 C C . GLU A 1 11 ? -20.532 5.245 -1.314 1.00 0.00 71 GLU A C 12
ATOM 12647 O O . GLU A 1 11 ? -20.147 6.151 -2.054 1.00 0.00 71 GLU A O 12
ATOM 12659 N N . LEU A 1 12 ? -19.905 4.078 -1.214 1.00 0.00 72 LEU A N 12
ATOM 12660 C CA . LEU A 1 12 ? -18.702 3.787 -1.985 1.00 0.00 72 LEU A CA 12
ATOM 12661 C C . LEU A 1 12 ? -18.872 2.508 -2.798 1.00 0.00 72 LEU A C 12
ATOM 12662 O O . LEU A 1 12 ? -19.182 1.450 -2.251 1.00 0.00 72 LEU A O 12
ATOM 12678 N N . ASN A 1 13 ? -18.663 2.612 -4.106 1.00 0.00 73 ASN A N 12
ATOM 12679 C CA . ASN A 1 13 ? -18.792 1.463 -4.995 1.00 0.00 73 ASN A CA 12
ATOM 12680 C C . ASN A 1 13 ? -17.457 1.134 -5.656 1.00 0.00 73 ASN A C 12
ATOM 12681 O O . ASN A 1 13 ? -17.398 0.849 -6.853 1.00 0.00 73 ASN A O 12
ATOM 12692 N N . LEU A 1 14 ? -16.387 1.175 -4.869 1.00 0.00 74 LEU A N 12
ATOM 12693 C CA . LEU A 1 14 ? -15.052 0.882 -5.377 1.00 0.00 74 LEU A CA 12
ATOM 12694 C C . LEU A 1 14 ? -14.420 -0.275 -4.610 1.00 0.00 74 LEU A C 12
ATOM 12695 O O . LEU A 1 14 ? -14.237 -0.201 -3.394 1.00 0.00 74 LEU A O 12
ATOM 12711 N N . HIS A 1 15 ? -14.085 -1.342 -5.328 1.00 0.00 75 HIS A N 12
ATOM 12712 C CA . HIS A 1 15 ? -13.470 -2.514 -4.715 1.00 0.00 75 HIS A CA 12
ATOM 12713 C C . HIS A 1 15 ? -11.976 -2.293 -4.498 1.00 0.00 75 HIS A C 12
ATOM 12714 O O . HIS A 1 15 ? -11.163 -3.176 -4.768 1.00 0.00 75 HIS A O 12
ATOM 12728 N N . GLU A 1 16 ? -11.623 -1.108 -4.009 1.00 0.00 76 GLU A N 12
ATOM 12729 C CA . GLU A 1 16 ? -10.227 -0.771 -3.757 1.00 0.00 76 GLU A CA 12
ATOM 12730 C C . GLU A 1 16 ? -10.023 -0.345 -2.306 1.00 0.00 76 GLU A C 12
ATOM 12731 O O . GLU A 1 16 ? -10.083 0.842 -1.981 1.00 0.00 76 GLU A O 12
ATOM 12743 N N . LEU A 1 17 ? -9.783 -1.321 -1.438 1.00 0.00 77 LEU A N 12
ATOM 12744 C CA . LEU A 1 17 ? -9.570 -1.048 -0.020 1.00 0.00 77 LEU A CA 12
ATOM 12745 C C . LEU A 1 17 ? -8.197 -1.539 0.429 1.00 0.00 77 LEU A C 12
ATOM 12746 O O . LEU A 1 17 ? -7.802 -2.667 0.133 1.00 0.00 77 LEU A O 12
ATOM 12762 N N . CYS A 1 18 ? -7.475 -0.684 1.146 1.00 0.00 78 CYS A N 12
ATOM 12763 C CA . CYS A 1 18 ? -6.147 -1.030 1.638 1.00 0.00 78 CYS A CA 12
ATOM 12764 C C . CYS A 1 18 ? -6.201 -2.271 2.524 1.00 0.00 78 CYS A C 12
ATOM 12765 O O . CYS A 1 18 ? -6.761 -2.239 3.620 1.00 0.00 78 CYS A O 12
ATOM 12772 N N . ALA A 1 19 ? -5.615 -3.362 2.042 1.00 0.00 79 ALA A N 12
ATOM 12773 C CA . ALA A 1 19 ? -5.594 -4.612 2.791 1.00 0.00 79 ALA A CA 12
ATOM 12774 C C . ALA A 1 19 ? -4.792 -4.467 4.080 1.00 0.00 79 ALA A C 12
ATOM 12775 O O . ALA A 1 19 ? -5.107 -5.091 5.093 1.00 0.00 79 ALA A O 12
ATOM 12782 N N . VAL A 1 20 ? -3.753 -3.639 4.035 1.00 0.00 80 VAL A N 12
ATOM 12783 C CA . VAL A 1 20 ? -2.906 -3.411 5.199 1.00 0.00 80 VAL A CA 12
ATOM 12784 C C . VAL A 1 20 ? -3.733 -2.982 6.405 1.00 0.00 80 VAL A C 12
ATOM 12785 O O . VAL A 1 20 ? -3.628 -3.567 7.484 1.00 0.00 80 VAL A O 12
ATOM 12798 N N . CYS A 1 21 ? -4.557 -1.957 6.216 1.00 0.00 81 CYS A N 12
ATOM 12799 C CA . CYS A 1 21 ? -5.404 -1.448 7.288 1.00 0.00 81 CYS A CA 12
ATOM 12800 C C . CYS A 1 21 ? -6.880 -1.629 6.948 1.00 0.00 81 CYS A C 12
ATOM 12801 O O . CYS A 1 21 ? -7.747 -0.968 7.522 1.00 0.00 81 CYS A O 12
ATOM 12808 N N . LEU A 1 22 ? -7.159 -2.527 6.010 1.00 0.00 82 LEU A N 12
ATOM 12809 C CA . LEU A 1 22 ? -8.531 -2.795 5.591 1.00 0.00 82 LEU A CA 12
ATOM 12810 C C . LEU A 1 22 ? -9.357 -1.513 5.578 1.00 0.00 82 LEU A C 12
ATOM 12811 O O . LEU A 1 22 ? -10.409 -1.435 6.213 1.00 0.00 82 LEU A O 12
ATOM 12827 N N . GLU A 1 23 ? -8.874 -0.511 4.850 1.00 0.00 83 GLU A N 12
ATOM 12828 C CA . GLU A 1 23 ? -9.570 0.767 4.754 1.00 0.00 83 GLU A CA 12
ATOM 12829 C C . GLU A 1 23 ? -9.491 1.324 3.336 1.00 0.00 83 GLU A C 12
ATOM 12830 O O . GLU A 1 23 ? -8.448 1.251 2.686 1.00 0.00 83 GLU A O 12
ATOM 12842 N N . ASP A 1 24 ? -10.602 1.878 2.862 1.00 0.00 84 ASP A N 12
ATOM 12843 C CA . ASP A 1 24 ? -10.660 2.448 1.521 1.00 0.00 84 ASP A CA 12
ATOM 12844 C C . ASP A 1 24 ? -9.517 3.435 1.300 1.00 0.00 84 ASP A C 12
ATOM 12845 O O . ASP A 1 24 ? -8.786 3.772 2.231 1.00 0.00 84 ASP A O 12
ATOM 12854 N N . PHE A 1 25 ? -9.370 3.893 0.061 1.00 0.00 85 PHE A N 12
ATOM 12855 C CA . PHE A 1 25 ? -8.315 4.839 -0.283 1.00 0.00 85 PHE A CA 12
ATOM 12856 C C . PHE A 1 25 ? -8.875 6.252 -0.420 1.00 0.00 85 PHE A C 12
ATOM 12857 O O . PHE A 1 25 ? -9.909 6.464 -1.054 1.00 0.00 85 PHE A O 12
ATOM 12874 N N . LYS A 1 26 ? -8.185 7.216 0.180 1.00 0.00 86 LYS A N 12
ATOM 12875 C CA . LYS A 1 26 ? -8.611 8.610 0.126 1.00 0.00 86 LYS A CA 12
ATOM 12876 C C . LYS A 1 26 ? -7.494 9.500 -0.409 1.00 0.00 86 LYS A C 12
ATOM 12877 O O . LYS A 1 26 ? -6.308 9.192 -0.283 1.00 0.00 86 LYS A O 12
ATOM 12896 N N . PRO A 1 27 ? -7.878 10.631 -1.020 1.00 0.00 87 PRO A N 12
ATOM 12897 C CA . PRO A 1 27 ? -6.923 11.589 -1.584 1.00 0.00 87 PRO A CA 12
ATOM 12898 C C . PRO A 1 27 ? -6.133 12.324 -0.506 1.00 0.00 87 PRO A C 12
ATOM 12899 O O . PRO A 1 27 ? -5.010 12.769 -0.741 1.00 0.00 87 PRO A O 12
ATOM 12910 N N . ARG A 1 28 ? -6.728 12.446 0.676 1.00 0.00 88 ARG A N 12
ATOM 12911 C CA . ARG A 1 28 ? -6.079 13.128 1.791 1.00 0.00 88 ARG A CA 12
ATOM 12912 C C . ARG A 1 28 ? -4.731 12.488 2.109 1.00 0.00 88 ARG A C 12
ATOM 12913 O O . ARG A 1 28 ? -3.802 13.163 2.554 1.00 0.00 88 ARG A O 12
ATOM 12934 N N . ASP A 1 29 ? -4.632 11.184 1.878 1.00 0.00 89 ASP A N 12
ATOM 12935 C CA . ASP A 1 29 ? -3.397 10.453 2.139 1.00 0.00 89 ASP A CA 12
ATOM 12936 C C . ASP A 1 29 ? -2.820 9.883 0.847 1.00 0.00 89 ASP A C 12
ATOM 12937 O O . ASP A 1 29 ? -3.384 8.962 0.257 1.00 0.00 89 ASP A O 12
ATOM 12946 N N . GLU A 1 30 ? -1.692 10.437 0.414 1.00 0.00 90 GLU A N 12
ATOM 12947 C CA . GLU A 1 30 ? -1.040 9.985 -0.810 1.00 0.00 90 GLU A CA 12
ATOM 12948 C C . GLU A 1 30 ? -1.188 8.475 -0.979 1.00 0.00 90 GLU A C 12
ATOM 12949 O O . GLU A 1 30 ? -1.108 7.720 -0.009 1.00 0.00 90 GLU A O 12
ATOM 12961 N N . LEU A 1 31 ? -1.406 8.043 -2.216 1.00 0.00 91 LEU A N 12
ATOM 12962 C CA . LEU A 1 31 ? -1.567 6.624 -2.514 1.00 0.00 91 LEU A CA 12
ATOM 12963 C C . LEU A 1 31 ? -0.491 6.147 -3.484 1.00 0.00 91 LEU A C 12
ATOM 12964 O O . LEU A 1 31 ? -0.373 6.657 -4.597 1.00 0.00 91 LEU A O 12
ATOM 12980 N N . GLY A 1 32 ? 0.291 5.161 -3.054 1.00 0.00 92 GLY A N 12
ATOM 12981 C CA . GLY A 1 32 ? 1.345 4.629 -3.897 1.00 0.00 92 GLY A CA 12
ATOM 12982 C C . GLY A 1 32 ? 0.905 3.402 -4.672 1.00 0.00 92 GLY A C 12
ATOM 12983 O O . GLY A 1 32 ? 0.701 2.335 -4.093 1.00 0.00 92 GLY A O 12
ATOM 12987 N N . ILE A 1 33 ? 0.757 3.554 -5.983 1.00 0.00 93 ILE A N 12
ATOM 12988 C CA . ILE A 1 33 ? 0.337 2.450 -6.837 1.00 0.00 93 ILE A CA 12
ATOM 12989 C C . ILE A 1 33 ? 1.537 1.642 -7.320 1.00 0.00 93 ILE A C 12
ATOM 12990 O O . ILE A 1 33 ? 2.428 2.171 -7.984 1.00 0.00 93 ILE A O 12
ATOM 13006 N N . CYS A 1 34 ? 1.551 0.357 -6.983 1.00 0.00 94 CYS A N 12
ATOM 13007 C CA . CYS A 1 34 ? 2.641 -0.526 -7.382 1.00 0.00 94 CYS A CA 12
ATOM 13008 C C . CYS A 1 34 ? 2.468 -0.984 -8.827 1.00 0.00 94 CYS A C 12
ATOM 13009 O O . CYS A 1 34 ? 1.386 -0.895 -9.407 1.00 0.00 94 CYS A O 12
ATOM 13017 N N . PRO A 1 35 ? 3.559 -1.486 -9.424 1.00 0.00 95 PRO A N 12
ATOM 13018 C CA . PRO A 1 35 ? 3.554 -1.967 -10.809 1.00 0.00 95 PRO A CA 12
ATOM 13019 C C . PRO A 1 35 ? 2.753 -3.254 -10.972 1.00 0.00 95 PRO A C 12
ATOM 13020 O O . PRO A 1 35 ? 2.697 -3.829 -12.059 1.00 0.00 95 PRO A O 12
ATOM 13031 N N . CYS A 1 36 ? 2.134 -3.702 -9.885 1.00 0.00 96 CYS A N 12
ATOM 13032 C CA . CYS A 1 36 ? 1.336 -4.922 -9.907 1.00 0.00 96 CYS A CA 12
ATOM 13033 C C . CYS A 1 36 ? -0.155 -4.596 -9.899 1.00 0.00 96 CYS A C 12
ATOM 13034 O O . CYS A 1 36 ? -0.961 -5.338 -9.336 1.00 0.00 96 CYS A O 12
ATOM 13041 N N . LYS A 1 37 ? -0.515 -3.483 -10.528 1.00 0.00 97 LYS A N 12
ATOM 13042 C CA . LYS A 1 37 ? -1.908 -3.059 -10.597 1.00 0.00 97 LYS A CA 12
ATOM 13043 C C . LYS A 1 37 ? -2.529 -3.004 -9.204 1.00 0.00 97 LYS A C 12
ATOM 13044 O O . LYS A 1 37 ? -3.690 -3.369 -9.017 1.00 0.00 97 LYS A O 12
ATOM 13063 N N . HIS A 1 38 ? -1.749 -2.544 -8.231 1.00 0.00 98 HIS A N 12
ATOM 13064 C CA . HIS A 1 38 ? -2.224 -2.439 -6.856 1.00 0.00 98 HIS A CA 12
ATOM 13065 C C . HIS A 1 38 ? -1.875 -1.077 -6.263 1.00 0.00 98 HIS A C 12
ATOM 13066 O O . HIS A 1 38 ? -0.970 -0.394 -6.742 1.00 0.00 98 HIS A O 12
ATOM 13080 N N . ALA A 1 39 ? -2.600 -0.688 -5.219 1.00 0.00 99 ALA A N 12
ATOM 13081 C CA . ALA A 1 39 ? -2.366 0.591 -4.561 1.00 0.00 99 ALA A CA 12
ATOM 13082 C C . ALA A 1 39 ? -2.458 0.453 -3.045 1.00 0.00 99 ALA A C 12
ATOM 13083 O O . ALA A 1 39 ? -3.283 -0.302 -2.529 1.00 0.00 99 ALA A O 12
ATOM 13090 N N . PHE A 1 40 ? -1.606 1.186 -2.336 1.00 0.00 100 PHE A N 12
ATOM 13091 C CA . PHE A 1 40 ? -1.591 1.144 -0.878 1.00 0.00 100 PHE A CA 12
ATOM 13092 C C . PHE A 1 40 ? -1.137 2.481 -0.300 1.00 0.00 100 PHE A C 12
ATOM 13093 O O . PHE A 1 40 ? -0.556 3.309 -1.003 1.00 0.00 100 PHE A O 12
ATOM 13110 N N . HIS A 1 41 ? -1.407 2.686 0.985 1.00 0.00 101 HIS A N 12
ATOM 13111 C CA . HIS A 1 41 ? -1.027 3.923 1.659 1.00 0.00 101 HIS A CA 12
ATOM 13112 C C . HIS A 1 41 ? 0.491 4.037 1.769 1.00 0.00 101 HIS A C 12
ATOM 13113 O O . HIS A 1 41 ? 1.169 3.082 2.149 1.00 0.00 101 HIS A O 12
ATOM 13127 N N . ARG A 1 42 ? 1.017 5.210 1.434 1.00 0.00 102 ARG A N 12
ATOM 13128 C CA . ARG A 1 42 ? 2.454 5.448 1.493 1.00 0.00 102 ARG A CA 12
ATOM 13129 C C . ARG A 1 42 ? 3.063 4.793 2.730 1.00 0.00 102 ARG A C 12
ATOM 13130 O O . ARG A 1 42 ? 4.096 4.129 2.649 1.00 0.00 102 ARG A O 12
ATOM 13151 N N . LYS A 1 43 ? 2.416 4.986 3.874 1.00 0.00 103 LYS A N 12
ATOM 13152 C CA . LYS A 1 43 ? 2.892 4.415 5.129 1.00 0.00 103 LYS A CA 12
ATOM 13153 C C . LYS A 1 43 ? 2.680 2.904 5.153 1.00 0.00 103 LYS A C 12
ATOM 13154 O O . LYS A 1 43 ? 3.639 2.133 5.139 1.00 0.00 103 LYS A O 12
ATOM 13173 N N . CYS A 1 44 ? 1.418 2.489 5.189 1.00 0.00 104 CYS A N 12
ATOM 13174 C CA . CYS A 1 44 ? 1.080 1.071 5.214 1.00 0.00 104 CYS A CA 12
ATOM 13175 C C . CYS A 1 44 ? 2.085 0.258 4.403 1.00 0.00 104 CYS A C 12
ATOM 13176 O O . CYS A 1 44 ? 2.594 -0.762 4.869 1.00 0.00 104 CYS A O 12
ATOM 13183 N N . LEU A 1 45 ? 2.365 0.716 3.189 1.00 0.00 105 LEU A N 12
ATOM 13184 C CA . LEU A 1 45 ? 3.310 0.032 2.312 1.00 0.00 105 LEU A CA 12
ATOM 13185 C C . LEU A 1 45 ? 4.691 -0.044 2.953 1.00 0.00 105 LEU A C 12
ATOM 13186 O O . LEU A 1 45 ? 5.181 -1.129 3.269 1.00 0.00 105 LEU A O 12
ATOM 13202 N N . ILE A 1 46 ? 5.313 1.115 3.145 1.00 0.00 106 ILE A N 12
ATOM 13203 C CA . ILE A 1 46 ? 6.637 1.179 3.752 1.00 0.00 106 ILE A CA 12
ATOM 13204 C C . ILE A 1 46 ? 6.763 0.186 4.902 1.00 0.00 106 ILE A C 12
ATOM 13205 O O . ILE A 1 46 ? 7.624 -0.694 4.885 1.00 0.00 106 ILE A O 12
ATOM 13221 N N . LYS A 1 47 ? 5.899 0.332 5.900 1.00 0.00 107 LYS A N 12
ATOM 13222 C CA . LYS A 1 47 ? 5.910 -0.553 7.059 1.00 0.00 107 LYS A CA 12
ATOM 13223 C C . LYS A 1 47 ? 5.815 -2.014 6.628 1.00 0.00 107 LYS A C 12
ATOM 13224 O O . LYS A 1 47 ? 6.623 -2.846 7.041 1.00 0.00 107 LYS A O 12
ATOM 13243 N N . TRP A 1 48 ? 4.826 -2.317 5.796 1.00 0.00 108 TRP A N 12
ATOM 13244 C CA . TRP A 1 48 ? 4.627 -3.677 5.309 1.00 0.00 108 TRP A CA 12
ATOM 13245 C C . TRP A 1 48 ? 5.918 -4.240 4.724 1.00 0.00 108 TRP A C 12
ATOM 13246 O O . TRP A 1 48 ? 6.236 -5.415 4.912 1.00 0.00 108 TRP A O 12
ATOM 13267 N N . LEU A 1 49 ? 6.659 -3.396 4.015 1.00 0.00 109 LEU A N 12
ATOM 13268 C CA . LEU A 1 49 ? 7.917 -3.810 3.403 1.00 0.00 109 LEU A CA 12
ATOM 13269 C C . LEU A 1 49 ? 8.955 -4.149 4.468 1.00 0.00 109 LEU A C 12
ATOM 13270 O O . LEU A 1 49 ? 9.708 -5.111 4.329 1.00 0.00 109 LEU A O 12
ATOM 13286 N N . GLU A 1 50 ? 8.985 -3.353 5.533 1.00 0.00 110 GLU A N 12
ATOM 13287 C CA . GLU A 1 50 ? 9.930 -3.571 6.622 1.00 0.00 110 GLU A CA 12
ATOM 13288 C C . GLU A 1 50 ? 10.006 -5.050 6.989 1.00 0.00 110 GLU A C 12
ATOM 13289 O O . GLU A 1 50 ? 11.092 -5.613 7.122 1.00 0.00 110 GLU A O 12
ATOM 13301 N N . VAL A 1 51 ? 8.843 -5.673 7.151 1.00 0.00 111 VAL A N 12
ATOM 13302 C CA . VAL A 1 51 ? 8.776 -7.087 7.502 1.00 0.00 111 VAL A CA 12
ATOM 13303 C C . VAL A 1 51 ? 8.622 -7.955 6.259 1.00 0.00 111 VAL A C 12
ATOM 13304 O O . VAL A 1 51 ? 9.387 -8.897 6.048 1.00 0.00 111 VAL A O 12
ATOM 13317 N N . ARG A 1 52 ? 7.629 -7.632 5.437 1.00 0.00 112 ARG A N 12
ATOM 13318 C CA . ARG A 1 52 ? 7.374 -8.384 4.214 1.00 0.00 112 ARG A CA 12
ATOM 13319 C C . ARG A 1 52 ? 7.602 -7.511 2.983 1.00 0.00 112 ARG A C 12
ATOM 13320 O O . ARG A 1 52 ? 6.777 -6.660 2.650 1.00 0.00 112 ARG A O 12
ATOM 13341 N N . LYS A 1 53 ? 8.727 -7.728 2.310 1.00 0.00 113 LYS A N 12
ATOM 13342 C CA . LYS A 1 53 ? 9.064 -6.964 1.115 1.00 0.00 113 LYS A CA 12
ATOM 13343 C C . LYS A 1 53 ? 8.263 -7.452 -0.087 1.00 0.00 113 LYS A C 12
ATOM 13344 O O . LYS A 1 53 ? 8.808 -7.639 -1.175 1.00 0.00 113 LYS A O 12
ATOM 13363 N N . VAL A 1 54 ? 6.965 -7.655 0.115 1.00 0.00 114 VAL A N 12
ATOM 13364 C CA . VAL A 1 54 ? 6.088 -8.119 -0.953 1.00 0.00 114 VAL A CA 12
ATOM 13365 C C . VAL A 1 54 ? 4.730 -7.428 -0.889 1.00 0.00 114 VAL A C 12
ATOM 13366 O O . VAL A 1 54 ? 4.459 -6.652 0.028 1.00 0.00 114 VAL A O 12
ATOM 13379 N N . CYS A 1 55 ? 3.880 -7.715 -1.868 1.00 0.00 115 CYS A N 12
ATOM 13380 C CA . CYS A 1 55 ? 2.549 -7.122 -1.924 1.00 0.00 115 CYS A CA 12
ATOM 13381 C C . CYS A 1 55 ? 1.551 -7.948 -1.118 1.00 0.00 115 CYS A C 12
ATOM 13382 O O . CYS A 1 55 ? 1.406 -9.155 -1.313 1.00 0.00 115 CYS A O 12
ATOM 13389 N N . PRO A 1 56 ? 0.846 -7.284 -0.190 1.00 0.00 116 PRO A N 12
ATOM 13390 C CA . PRO A 1 56 ? -0.151 -7.936 0.663 1.00 0.00 116 PRO A CA 12
ATOM 13391 C C . PRO A 1 56 ? -1.391 -8.363 -0.115 1.00 0.00 116 PRO A C 12
ATOM 13392 O O . PRO A 1 56 ? -2.383 -8.802 0.469 1.00 0.00 116 PRO A O 12
ATOM 13403 N N . LEU A 1 57 ? -1.330 -8.230 -1.436 1.00 0.00 117 LEU A N 12
ATOM 13404 C CA . LEU A 1 57 ? -2.448 -8.603 -2.295 1.00 0.00 117 LEU A CA 12
ATOM 13405 C C . LEU A 1 57 ? -2.055 -9.733 -3.241 1.00 0.00 117 LEU A C 12
ATOM 13406 O O . LEU A 1 57 ? -2.522 -10.864 -3.102 1.00 0.00 117 LEU A O 12
ATOM 13422 N N . CYS A 1 58 ? -1.192 -9.420 -4.202 1.00 0.00 118 CYS A N 12
ATOM 13423 C CA . CYS A 1 58 ? -0.734 -10.409 -5.170 1.00 0.00 118 CYS A CA 12
ATOM 13424 C C . CYS A 1 58 ? 0.384 -11.267 -4.584 1.00 0.00 118 CYS A C 12
ATOM 13425 O O . CYS A 1 58 ? 0.632 -12.380 -5.045 1.00 0.00 118 CYS A O 12
ATOM 13432 N N . ASN A 1 59 ? 1.054 -10.740 -3.565 1.00 0.00 119 ASN A N 12
ATOM 13433 C CA . ASN A 1 59 ? 2.146 -11.456 -2.916 1.00 0.00 119 ASN A CA 12
ATOM 13434 C C . ASN A 1 59 ? 3.287 -11.714 -3.896 1.00 0.00 119 ASN A C 12
ATOM 13435 O O . ASN A 1 59 ? 3.796 -12.830 -3.992 1.00 0.00 119 ASN A O 12
ATOM 13446 N N . MET A 1 60 ? 3.683 -10.673 -4.622 1.00 0.00 120 MET A N 12
ATOM 13447 C CA . MET A 1 60 ? 4.764 -10.786 -5.593 1.00 0.00 120 MET A CA 12
ATOM 13448 C C . MET A 1 60 ? 5.938 -9.893 -5.206 1.00 0.00 120 MET A C 12
ATOM 13449 O O . MET A 1 60 ? 5.768 -8.814 -4.638 1.00 0.00 120 MET A O 12
ATOM 13463 N N . PRO A 1 61 ? 7.160 -10.349 -5.520 1.00 0.00 121 PRO A N 12
ATOM 13464 C CA . PRO A 1 61 ? 8.386 -9.606 -5.215 1.00 0.00 121 PRO A CA 12
ATOM 13465 C C . PRO A 1 61 ? 8.529 -8.350 -6.067 1.00 0.00 121 PRO A C 12
ATOM 13466 O O . PRO A 1 61 ? 8.776 -8.428 -7.270 1.00 0.00 121 PRO A O 12
ATOM 13477 N N . VAL A 1 62 ? 8.374 -7.191 -5.435 1.00 0.00 122 VAL A N 12
ATOM 13478 C CA . VAL A 1 62 ? 8.488 -5.917 -6.135 1.00 0.00 122 VAL A CA 12
ATOM 13479 C C . VAL A 1 62 ? 9.418 -4.963 -5.393 1.00 0.00 122 VAL A C 12
ATOM 13480 O O . VAL A 1 62 ? 8.968 -4.113 -4.623 1.00 0.00 122 VAL A O 12
ATOM 13493 N N . LEU A 1 63 ? 10.717 -5.109 -5.629 1.00 0.00 123 LEU A N 12
ATOM 13494 C CA . LEU A 1 63 ? 11.712 -4.260 -4.984 1.00 0.00 123 LEU A CA 12
ATOM 13495 C C . LEU A 1 63 ? 12.193 -3.168 -5.933 1.00 0.00 123 LEU A C 12
ATOM 13496 O O . LEU A 1 63 ? 12.723 -3.454 -7.006 1.00 0.00 123 LEU A O 12
ATOM 13512 N N . GLN A 1 64 ? 12.008 -1.915 -5.528 1.00 0.00 124 GLN A N 12
ATOM 13513 C CA . GLN A 1 64 ? 12.425 -0.780 -6.343 1.00 0.00 124 GLN A CA 12
ATOM 13514 C C . GLN A 1 64 ? 13.250 0.205 -5.521 1.00 0.00 124 GLN A C 12
ATOM 13515 O O . GLN A 1 64 ? 13.098 1.420 -5.653 1.00 0.00 124 GLN A O 12
ATOM 13529 N N . LEU A 1 65 ? 14.123 -0.326 -4.673 1.00 0.00 125 LEU A N 12
ATOM 13530 C CA . LEU A 1 65 ? 14.973 0.507 -3.829 1.00 0.00 125 LEU A CA 12
ATOM 13531 C C . LEU A 1 65 ? 16.077 1.166 -4.649 1.00 0.00 125 LEU A C 12
ATOM 13532 O O . LEU A 1 65 ? 16.854 0.488 -5.321 1.00 0.00 125 LEU A O 12
ATOM 13548 N N . ALA A 1 66 ? 16.141 2.492 -4.588 1.00 0.00 126 ALA A N 12
ATOM 13549 C CA . ALA A 1 66 ? 17.152 3.243 -5.322 1.00 0.00 126 ALA A CA 12
ATOM 13550 C C . ALA A 1 66 ? 17.802 4.300 -4.436 1.00 0.00 126 ALA A C 12
ATOM 13551 O O . ALA A 1 66 ? 18.036 5.428 -4.870 1.00 0.00 126 ALA A O 12
ATOM 13558 N N . GLN A 1 67 ? 18.090 3.928 -3.193 1.00 0.00 127 GLN A N 12
ATOM 13559 C CA . GLN A 1 67 ? 18.712 4.845 -2.246 1.00 0.00 127 GLN A CA 12
ATOM 13560 C C . GLN A 1 67 ? 20.163 4.457 -1.984 1.00 0.00 127 GLN A C 12
ATOM 13561 O O . GLN A 1 67 ? 20.491 3.274 -1.876 1.00 0.00 127 GLN A O 12
ATOM 13575 N N . LEU A 1 68 ? 21.030 5.459 -1.885 1.00 0.00 128 LEU A N 12
ATOM 13576 C CA . LEU A 1 68 ? 22.448 5.222 -1.636 1.00 0.00 128 LEU A CA 12
ATOM 13577 C C . LEU A 1 68 ? 23.169 6.527 -1.311 1.00 0.00 128 LEU A C 12
ATOM 13578 O O . LEU A 1 68 ? 22.712 7.608 -1.681 1.00 0.00 128 LEU A O 12
ATOM 13594 N N . SER A 1 69 ? 24.298 6.416 -0.619 1.00 0.00 129 SER A N 12
ATOM 13595 C CA . SER A 1 69 ? 25.082 7.587 -0.243 1.00 0.00 129 SER A CA 12
ATOM 13596 C C . SER A 1 69 ? 26.094 7.935 -1.330 1.00 0.00 129 SER A C 12
ATOM 13597 O O . SER A 1 69 ? 26.160 9.073 -1.791 1.00 0.00 129 SER A O 12
ATOM 13605 N N . GLY A 1 70 ? 26.883 6.944 -1.734 1.00 0.00 130 GLY A N 12
ATOM 13606 C CA . GLY A 1 70 ? 27.883 7.164 -2.763 1.00 0.00 130 GLY A CA 12
ATOM 13607 C C . GLY A 1 70 ? 28.968 6.105 -2.754 1.00 0.00 130 GLY A C 12
ATOM 13608 O O . GLY A 1 70 ? 29.049 5.278 -1.846 1.00 0.00 130 GLY A O 12
ATOM 13612 N N . PRO A 1 71 ? 29.825 6.122 -3.785 1.00 0.00 131 PRO A N 12
ATOM 13613 C CA . PRO A 1 71 ? 30.925 5.162 -3.915 1.00 0.00 131 PRO A CA 12
ATOM 13614 C C . PRO A 1 71 ? 32.018 5.388 -2.876 1.00 0.00 131 PRO A C 12
ATOM 13615 O O . PRO A 1 71 ? 33.009 6.068 -3.141 1.00 0.00 131 PRO A O 12
ATOM 13626 N N . SER A 1 72 ? 31.831 4.813 -1.693 1.00 0.00 132 SER A N 12
ATOM 13627 C CA . SER A 1 72 ? 32.799 4.954 -0.612 1.00 0.00 132 SER A CA 12
ATOM 13628 C C . SER A 1 72 ? 33.652 3.696 -0.478 1.00 0.00 132 SER A C 12
ATOM 13629 O O . SER A 1 72 ? 33.149 2.626 -0.135 1.00 0.00 132 SER A O 12
ATOM 13637 N N . SER A 1 73 ? 34.945 3.833 -0.752 1.00 0.00 133 SER A N 12
ATOM 13638 C CA . SER A 1 73 ? 35.868 2.708 -0.666 1.00 0.00 133 SER A CA 12
ATOM 13639 C C . SER A 1 73 ? 37.051 3.042 0.238 1.00 0.00 133 SER A C 12
ATOM 13640 O O . SER A 1 73 ? 37.545 4.169 0.241 1.00 0.00 133 SER A O 12
ATOM 13648 N N . GLY A 1 74 ? 37.499 2.053 1.006 1.00 0.00 134 GLY A N 12
ATOM 13649 C CA . GLY A 1 74 ? 38.619 2.262 1.905 1.00 0.00 134 GLY A CA 12
ATOM 13650 C C . GLY A 1 74 ? 39.778 1.329 1.613 1.00 0.00 134 GLY A C 12
ATOM 13651 O O . GLY A 1 74 ? 40.912 1.595 2.009 1.00 0.00 134 GLY A O 12
ATOM 13657 N N . GLY A 1 1 ? -3.762 -19.027 15.946 1.00 0.00 61 GLY A N 13
ATOM 13658 C CA . GLY A 1 1 ? -3.857 -17.631 15.562 1.00 0.00 61 GLY A CA 13
ATOM 13659 C C . GLY A 1 1 ? -4.167 -16.726 16.737 1.00 0.00 61 GLY A C 13
ATOM 13660 O O . GLY A 1 1 ? -4.847 -17.132 17.679 1.00 0.00 61 GLY A O 13
ATOM 13664 N N . SER A 1 2 ? -3.665 -15.496 16.683 1.00 0.00 62 SER A N 13
ATOM 13665 C CA . SER A 1 2 ? -3.888 -14.532 17.755 1.00 0.00 62 SER A CA 13
ATOM 13666 C C . SER A 1 2 ? -4.130 -13.136 17.188 1.00 0.00 62 SER A C 13
ATOM 13667 O O . SER A 1 2 ? -3.447 -12.705 16.259 1.00 0.00 62 SER A O 13
ATOM 13675 N N . SER A 1 3 ? -5.106 -12.435 17.755 1.00 0.00 63 SER A N 13
ATOM 13676 C CA . SER A 1 3 ? -5.442 -11.090 17.305 1.00 0.00 63 SER A CA 13
ATOM 13677 C C . SER A 1 3 ? -6.332 -10.382 18.323 1.00 0.00 63 SER A C 13
ATOM 13678 O O . SER A 1 3 ? -6.878 -11.010 19.229 1.00 0.00 63 SER A O 13
ATOM 13686 N N . GLY A 1 4 ? -6.472 -9.070 18.166 1.00 0.00 64 GLY A N 13
ATOM 13687 C CA . GLY A 1 4 ? -7.296 -8.298 19.077 1.00 0.00 64 GLY A CA 13
ATOM 13688 C C . GLY A 1 4 ? -8.746 -8.237 18.639 1.00 0.00 64 GLY A C 13
ATOM 13689 O O . GLY A 1 4 ? -9.248 -9.163 18.001 1.00 0.00 64 GLY A O 13
ATOM 13693 N N . SER A 1 5 ? -9.422 -7.145 18.983 1.00 0.00 65 SER A N 13
ATOM 13694 C CA . SER A 1 5 ? -10.825 -6.970 18.625 1.00 0.00 65 SER A CA 13
ATOM 13695 C C . SER A 1 5 ? -10.962 -6.492 17.183 1.00 0.00 65 SER A C 13
ATOM 13696 O O . SER A 1 5 ? -10.381 -5.478 16.796 1.00 0.00 65 SER A O 13
ATOM 13704 N N . SER A 1 6 ? -11.736 -7.229 16.393 1.00 0.00 66 SER A N 13
ATOM 13705 C CA . SER A 1 6 ? -11.947 -6.883 14.992 1.00 0.00 66 SER A CA 13
ATOM 13706 C C . SER A 1 6 ? -12.902 -5.700 14.863 1.00 0.00 66 SER A C 13
ATOM 13707 O O . SER A 1 6 ? -12.871 -4.968 13.875 1.00 0.00 66 SER A O 13
ATOM 13715 N N . GLY A 1 7 ? -13.751 -5.520 15.870 1.00 0.00 67 GLY A N 13
ATOM 13716 C CA . GLY A 1 7 ? -14.704 -4.426 15.850 1.00 0.00 67 GLY A CA 13
ATOM 13717 C C . GLY A 1 7 ? -15.750 -4.587 14.765 1.00 0.00 67 GLY A C 13
ATOM 13718 O O . GLY A 1 7 ? -15.459 -4.417 13.581 1.00 0.00 67 GLY A O 13
ATOM 13722 N N . LYS A 1 8 ? -16.972 -4.917 15.169 1.00 0.00 68 LYS A N 13
ATOM 13723 C CA . LYS A 1 8 ? -18.067 -5.102 14.223 1.00 0.00 68 LYS A CA 13
ATOM 13724 C C . LYS A 1 8 ? -18.475 -3.772 13.596 1.00 0.00 68 LYS A C 13
ATOM 13725 O O . LYS A 1 8 ? -18.971 -2.878 14.281 1.00 0.00 68 LYS A O 13
ATOM 13744 N N . VAL A 1 9 ? -18.263 -3.650 12.289 1.00 0.00 69 VAL A N 13
ATOM 13745 C CA . VAL A 1 9 ? -18.611 -2.430 11.570 1.00 0.00 69 VAL A CA 13
ATOM 13746 C C . VAL A 1 9 ? -19.754 -2.677 10.591 1.00 0.00 69 VAL A C 13
ATOM 13747 O O . VAL A 1 9 ? -19.758 -3.669 9.862 1.00 0.00 69 VAL A O 13
ATOM 13760 N N . LYS A 1 10 ? -20.722 -1.768 10.580 1.00 0.00 70 LYS A N 13
ATOM 13761 C CA . LYS A 1 10 ? -21.871 -1.884 9.690 1.00 0.00 70 LYS A CA 13
ATOM 13762 C C . LYS A 1 10 ? -21.852 -0.787 8.630 1.00 0.00 70 LYS A C 13
ATOM 13763 O O . LYS A 1 10 ? -22.370 0.308 8.849 1.00 0.00 70 LYS A O 13
ATOM 13782 N N . GLU A 1 11 ? -21.253 -1.089 7.483 1.00 0.00 71 GLU A N 13
ATOM 13783 C CA . GLU A 1 11 ? -21.168 -0.127 6.390 1.00 0.00 71 GLU A CA 13
ATOM 13784 C C . GLU A 1 11 ? -21.263 -0.829 5.038 1.00 0.00 71 GLU A C 13
ATOM 13785 O O . GLU A 1 11 ? -21.098 -2.047 4.946 1.00 0.00 71 GLU A O 13
ATOM 13797 N N . LEU A 1 12 ? -21.529 -0.054 3.993 1.00 0.00 72 LEU A N 13
ATOM 13798 C CA . LEU A 1 12 ? -21.647 -0.601 2.646 1.00 0.00 72 LEU A CA 13
ATOM 13799 C C . LEU A 1 12 ? -20.716 0.127 1.680 1.00 0.00 72 LEU A C 13
ATOM 13800 O O . LEU A 1 12 ? -20.129 1.152 2.023 1.00 0.00 72 LEU A O 13
ATOM 13816 N N . ASN A 1 13 ? -20.590 -0.410 0.471 1.00 0.00 73 ASN A N 13
ATOM 13817 C CA . ASN A 1 13 ? -19.732 0.190 -0.545 1.00 0.00 73 ASN A CA 13
ATOM 13818 C C . ASN A 1 13 ? -18.268 0.136 -0.122 1.00 0.00 73 ASN A C 13
ATOM 13819 O O . ASN A 1 13 ? -17.549 1.133 -0.204 1.00 0.00 73 ASN A O 13
ATOM 13830 N N . LEU A 1 14 ? -17.831 -1.034 0.330 1.00 0.00 74 LEU A N 13
ATOM 13831 C CA . LEU A 1 14 ? -16.451 -1.219 0.767 1.00 0.00 74 LEU A CA 13
ATOM 13832 C C . LEU A 1 14 ? -15.663 -2.038 -0.251 1.00 0.00 74 LEU A C 13
ATOM 13833 O O . LEU A 1 14 ? -15.552 -3.258 -0.130 1.00 0.00 74 LEU A O 13
ATOM 13849 N N . HIS A 1 15 ? -15.115 -1.357 -1.254 1.00 0.00 75 HIS A N 13
ATOM 13850 C CA . HIS A 1 15 ? -14.335 -2.021 -2.292 1.00 0.00 75 HIS A CA 13
ATOM 13851 C C . HIS A 1 15 ? -13.054 -1.247 -2.587 1.00 0.00 75 HIS A C 13
ATOM 13852 O O . HIS A 1 15 ? -13.024 -0.020 -2.492 1.00 0.00 75 HIS A O 13
ATOM 13866 N N . GLU A 1 16 ? -11.999 -1.972 -2.945 1.00 0.00 76 GLU A N 13
ATOM 13867 C CA . GLU A 1 16 ? -10.716 -1.352 -3.253 1.00 0.00 76 GLU A CA 13
ATOM 13868 C C . GLU A 1 16 ? -10.149 -0.638 -2.029 1.00 0.00 76 GLU A C 13
ATOM 13869 O O . GLU A 1 16 ? -9.684 0.499 -2.118 1.00 0.00 76 GLU A O 13
ATOM 13881 N N . LEU A 1 17 ? -10.191 -1.314 -0.886 1.00 0.00 77 LEU A N 13
ATOM 13882 C CA . LEU A 1 17 ? -9.682 -0.745 0.358 1.00 0.00 77 LEU A CA 13
ATOM 13883 C C . LEU A 1 17 ? -8.273 -1.249 0.650 1.00 0.00 77 LEU A C 13
ATOM 13884 O O . LEU A 1 17 ? -7.860 -2.297 0.151 1.00 0.00 77 LEU A O 13
ATOM 13900 N N . CYS A 1 18 ? -7.538 -0.498 1.464 1.00 0.00 78 CYS A N 13
ATOM 13901 C CA . CYS A 1 18 ? -6.175 -0.868 1.825 1.00 0.00 78 CYS A CA 13
ATOM 13902 C C . CYS A 1 18 ? -6.146 -2.230 2.512 1.00 0.00 78 CYS A C 13
ATOM 13903 O O . CYS A 1 18 ? -6.632 -2.383 3.633 1.00 0.00 78 CYS A O 13
ATOM 13910 N N . ALA A 1 19 ? -5.571 -3.217 1.833 1.00 0.00 79 ALA A N 13
ATOM 13911 C CA . ALA A 1 19 ? -5.475 -4.566 2.378 1.00 0.00 79 ALA A CA 13
ATOM 13912 C C . ALA A 1 19 ? -4.631 -4.586 3.647 1.00 0.00 79 ALA A C 13
ATOM 13913 O O . ALA A 1 19 ? -4.634 -5.567 4.392 1.00 0.00 79 ALA A O 13
ATOM 13920 N N . VAL A 1 20 ? -3.908 -3.497 3.889 1.00 0.00 80 VAL A N 13
ATOM 13921 C CA . VAL A 1 20 ? -3.059 -3.390 5.070 1.00 0.00 80 VAL A CA 13
ATOM 13922 C C . VAL A 1 20 ? -3.866 -2.966 6.291 1.00 0.00 80 VAL A C 13
ATOM 13923 O O . VAL A 1 20 ? -3.931 -3.686 7.287 1.00 0.00 80 VAL A O 13
ATOM 13936 N N . CYS A 1 21 ? -4.482 -1.791 6.207 1.00 0.00 81 CYS A N 13
ATOM 13937 C CA . CYS A 1 21 ? -5.287 -1.269 7.305 1.00 0.00 81 CYS A CA 13
ATOM 13938 C C . CYS A 1 21 ? -6.775 -1.475 7.035 1.00 0.00 81 CYS A C 13
ATOM 13939 O O . CYS A 1 21 ? -7.625 -0.875 7.694 1.00 0.00 81 CYS A O 13
ATOM 13946 N N . LEU A 1 22 ? -7.081 -2.326 6.063 1.00 0.00 82 LEU A N 13
ATOM 13947 C CA . LEU A 1 22 ? -8.466 -2.612 5.704 1.00 0.00 82 LEU A CA 13
ATOM 13948 C C . LEU A 1 22 ? -9.325 -1.356 5.806 1.00 0.00 82 LEU A C 13
ATOM 13949 O O . LEU A 1 22 ? -10.348 -1.346 6.491 1.00 0.00 82 LEU A O 13
ATOM 13965 N N . GLU A 1 23 ? -8.904 -0.299 5.118 1.00 0.00 83 GLU A N 13
ATOM 13966 C CA . GLU A 1 23 ? -9.636 0.962 5.131 1.00 0.00 83 GLU A CA 13
ATOM 13967 C C . GLU A 1 23 ? -9.640 1.602 3.746 1.00 0.00 83 GLU A C 13
ATOM 13968 O O . GLU A 1 23 ? -8.639 1.564 3.030 1.00 0.00 83 GLU A O 13
ATOM 13980 N N . ASP A 1 24 ? -10.772 2.189 3.375 1.00 0.00 84 ASP A N 13
ATOM 13981 C CA . ASP A 1 24 ? -10.908 2.839 2.077 1.00 0.00 84 ASP A CA 13
ATOM 13982 C C . ASP A 1 24 ? -9.711 3.741 1.793 1.00 0.00 84 ASP A C 13
ATOM 13983 O O . ASP A 1 24 ? -8.893 4.002 2.676 1.00 0.00 84 ASP A O 13
ATOM 13992 N N . PHE A 1 25 ? -9.613 4.214 0.555 1.00 0.00 85 PHE A N 13
ATOM 13993 C CA . PHE A 1 25 ? -8.515 5.085 0.154 1.00 0.00 85 PHE A CA 13
ATOM 13994 C C . PHE A 1 25 ? -8.971 6.539 0.085 1.00 0.00 85 PHE A C 13
ATOM 13995 O O . PHE A 1 25 ? -9.697 6.932 -0.829 1.00 0.00 85 PHE A O 13
ATOM 14012 N N . LYS A 1 26 ? -8.542 7.335 1.058 1.00 0.00 86 LYS A N 13
ATOM 14013 C CA . LYS A 1 26 ? -8.904 8.747 1.110 1.00 0.00 86 LYS A CA 13
ATOM 14014 C C . LYS A 1 26 ? -7.918 9.591 0.309 1.00 0.00 86 LYS A C 13
ATOM 14015 O O . LYS A 1 26 ? -6.735 9.268 0.197 1.00 0.00 86 LYS A O 13
ATOM 14034 N N . PRO A 1 27 ? -8.413 10.701 -0.259 1.00 0.00 87 PRO A N 13
ATOM 14035 C CA . PRO A 1 27 ? -7.591 11.615 -1.057 1.00 0.00 87 PRO A CA 13
ATOM 14036 C C . PRO A 1 27 ? -6.585 12.383 -0.206 1.00 0.00 87 PRO A C 13
ATOM 14037 O O . PRO A 1 27 ? -5.501 12.732 -0.673 1.00 0.00 87 PRO A O 13
ATOM 14048 N N . ARG A 1 28 ? -6.951 12.641 1.045 1.00 0.00 88 ARG A N 13
ATOM 14049 C CA . ARG A 1 28 ? -6.080 13.368 1.961 1.00 0.00 88 ARG A CA 13
ATOM 14050 C C . ARG A 1 28 ? -4.714 12.696 2.061 1.00 0.00 88 ARG A C 13
ATOM 14051 O O . ARG A 1 28 ? -3.688 13.366 2.172 1.00 0.00 88 ARG A O 13
ATOM 14072 N N . ASP A 1 29 ? -4.710 11.368 2.023 1.00 0.00 89 ASP A N 13
ATOM 14073 C CA . ASP A 1 29 ? -3.471 10.604 2.108 1.00 0.00 89 ASP A CA 13
ATOM 14074 C C . ASP A 1 29 ? -3.001 10.173 0.723 1.00 0.00 89 ASP A C 13
ATOM 14075 O O . ASP A 1 29 ? -3.806 9.776 -0.120 1.00 0.00 89 ASP A O 13
ATOM 14084 N N . GLU A 1 30 ? -1.694 10.253 0.494 1.00 0.00 90 GLU A N 13
ATOM 14085 C CA . GLU A 1 30 ? -1.119 9.873 -0.790 1.00 0.00 90 GLU A CA 13
ATOM 14086 C C . GLU A 1 30 ? -1.541 8.459 -1.178 1.00 0.00 90 GLU A C 13
ATOM 14087 O O . GLU A 1 30 ? -2.317 7.814 -0.471 1.00 0.00 90 GLU A O 13
ATOM 14099 N N . LEU A 1 31 ? -1.027 7.982 -2.306 1.00 0.00 91 LEU A N 13
ATOM 14100 C CA . LEU A 1 31 ? -1.350 6.644 -2.790 1.00 0.00 91 LEU A CA 13
ATOM 14101 C C . LEU A 1 31 ? -0.188 6.057 -3.584 1.00 0.00 91 LEU A C 13
ATOM 14102 O O . LEU A 1 31 ? 0.180 6.571 -4.639 1.00 0.00 91 LEU A O 13
ATOM 14118 N N . GLY A 1 32 ? 0.386 4.973 -3.069 1.00 0.00 92 GLY A N 13
ATOM 14119 C CA . GLY A 1 32 ? 1.499 4.332 -3.744 1.00 0.00 92 GLY A CA 13
ATOM 14120 C C . GLY A 1 32 ? 1.058 3.172 -4.616 1.00 0.00 92 GLY A C 13
ATOM 14121 O O . GLY A 1 32 ? 0.672 2.118 -4.109 1.00 0.00 92 GLY A O 13
ATOM 14125 N N . ILE A 1 33 ? 1.115 3.366 -5.929 1.00 0.00 93 ILE A N 13
ATOM 14126 C CA . ILE A 1 33 ? 0.718 2.328 -6.872 1.00 0.00 93 ILE A CA 13
ATOM 14127 C C . ILE A 1 33 ? 1.889 1.408 -7.202 1.00 0.00 93 ILE A C 13
ATOM 14128 O O . ILE A 1 33 ? 2.823 1.804 -7.900 1.00 0.00 93 ILE A O 13
ATOM 14144 N N . CYS A 1 34 ? 1.830 0.181 -6.699 1.00 0.00 94 CYS A N 13
ATOM 14145 C CA . CYS A 1 34 ? 2.886 -0.796 -6.942 1.00 0.00 94 CYS A CA 13
ATOM 14146 C C . CYS A 1 34 ? 2.908 -1.220 -8.407 1.00 0.00 94 CYS A C 13
ATOM 14147 O O . CYS A 1 34 ? 1.933 -1.057 -9.140 1.00 0.00 94 CYS A O 13
ATOM 14155 N N . PRO A 1 35 ? 4.048 -1.774 -8.845 1.00 0.00 95 PRO A N 13
ATOM 14156 C CA . PRO A 1 35 ? 4.226 -2.231 -10.227 1.00 0.00 95 PRO A CA 13
ATOM 14157 C C . PRO A 1 35 ? 3.390 -3.466 -10.541 1.00 0.00 95 PRO A C 13
ATOM 14158 O O . PRO A 1 35 ? 3.449 -4.004 -11.647 1.00 0.00 95 PRO A O 13
ATOM 14169 N N . CYS A 1 36 ? 2.610 -3.912 -9.562 1.00 0.00 96 CYS A N 13
ATOM 14170 C CA . CYS A 1 36 ? 1.760 -5.084 -9.733 1.00 0.00 96 CYS A CA 13
ATOM 14171 C C . CYS A 1 36 ? 0.304 -4.676 -9.935 1.00 0.00 96 CYS A C 13
ATOM 14172 O O . CYS A 1 36 ? -0.614 -5.441 -9.638 1.00 0.00 96 CYS A O 13
ATOM 14179 N N . LYS A 1 37 ? 0.100 -3.465 -10.442 1.00 0.00 97 LYS A N 13
ATOM 14180 C CA . LYS A 1 37 ? -1.244 -2.954 -10.686 1.00 0.00 97 LYS A CA 13
ATOM 14181 C C . LYS A 1 37 ? -2.027 -2.838 -9.383 1.00 0.00 97 LYS A C 13
ATOM 14182 O O . LYS A 1 37 ? -3.257 -2.887 -9.379 1.00 0.00 97 LYS A O 13
ATOM 14201 N N . HIS A 1 38 ? -1.306 -2.683 -8.276 1.00 0.00 98 HIS A N 13
ATOM 14202 C CA . HIS A 1 38 ? -1.934 -2.558 -6.966 1.00 0.00 98 HIS A CA 13
ATOM 14203 C C . HIS A 1 38 ? -1.639 -1.194 -6.350 1.00 0.00 98 HIS A C 13
ATOM 14204 O O . HIS A 1 38 ? -0.636 -0.560 -6.674 1.00 0.00 98 HIS A O 13
ATOM 14218 N N . ALA A 1 39 ? -2.521 -0.748 -5.461 1.00 0.00 99 ALA A N 13
ATOM 14219 C CA . ALA A 1 39 ? -2.354 0.540 -4.799 1.00 0.00 99 ALA A CA 13
ATOM 14220 C C . ALA A 1 39 ? -2.445 0.394 -3.284 1.00 0.00 99 ALA A C 13
ATOM 14221 O O . ALA A 1 39 ? -3.264 -0.369 -2.772 1.00 0.00 99 ALA A O 13
ATOM 14228 N N . PHE A 1 40 ? -1.600 1.131 -2.571 1.00 0.00 100 PHE A N 13
ATOM 14229 C CA . PHE A 1 40 ? -1.584 1.083 -1.114 1.00 0.00 100 PHE A CA 13
ATOM 14230 C C . PHE A 1 40 ? -1.124 2.416 -0.530 1.00 0.00 100 PHE A C 13
ATOM 14231 O O . PHE A 1 40 ? -0.488 3.219 -1.213 1.00 0.00 100 PHE A O 13
ATOM 14248 N N . HIS A 1 41 ? -1.452 2.645 0.737 1.00 0.00 101 HIS A N 13
ATOM 14249 C CA . HIS A 1 41 ? -1.074 3.880 1.414 1.00 0.00 101 HIS A CA 13
ATOM 14250 C C . HIS A 1 41 ? 0.444 4.002 1.512 1.00 0.00 101 HIS A C 13
ATOM 14251 O O . HIS A 1 41 ? 1.119 3.100 2.008 1.00 0.00 101 HIS A O 13
ATOM 14265 N N . ARG A 1 42 ? 0.975 5.124 1.036 1.00 0.00 102 ARG A N 13
ATOM 14266 C CA . ARG A 1 42 ? 2.412 5.363 1.068 1.00 0.00 102 ARG A CA 13
ATOM 14267 C C . ARG A 1 42 ? 2.978 5.090 2.459 1.00 0.00 102 ARG A C 13
ATOM 14268 O O . ARG A 1 42 ? 4.177 4.865 2.620 1.00 0.00 102 ARG A O 13
ATOM 14289 N N . LYS A 1 43 ? 2.106 5.112 3.461 1.00 0.00 103 LYS A N 13
ATOM 14290 C CA . LYS A 1 43 ? 2.516 4.866 4.838 1.00 0.00 103 LYS A CA 13
ATOM 14291 C C . LYS A 1 43 ? 2.396 3.386 5.186 1.00 0.00 103 LYS A C 13
ATOM 14292 O O . LYS A 1 43 ? 3.256 2.825 5.866 1.00 0.00 103 LYS A O 13
ATOM 14311 N N . CYS A 1 44 ? 1.324 2.757 4.715 1.00 0.00 104 CYS A N 13
ATOM 14312 C CA . CYS A 1 44 ? 1.091 1.342 4.974 1.00 0.00 104 CYS A CA 13
ATOM 14313 C C . CYS A 1 44 ? 2.085 0.477 4.205 1.00 0.00 104 CYS A C 13
ATOM 14314 O O . CYS A 1 44 ? 2.714 -0.419 4.770 1.00 0.00 104 CYS A O 13
ATOM 14321 N N . LEU A 1 45 ? 2.222 0.751 2.912 1.00 0.00 105 LEU A N 13
ATOM 14322 C CA . LEU A 1 45 ? 3.139 -0.001 2.063 1.00 0.00 105 LEU A CA 13
ATOM 14323 C C . LEU A 1 45 ? 4.544 -0.016 2.659 1.00 0.00 105 LEU A C 13
ATOM 14324 O O . LEU A 1 45 ? 5.135 -1.079 2.853 1.00 0.00 105 LEU A O 13
ATOM 14340 N N . ILE A 1 46 ? 5.071 1.169 2.947 1.00 0.00 106 ILE A N 13
ATOM 14341 C CA . ILE A 1 46 ? 6.404 1.291 3.524 1.00 0.00 106 ILE A CA 13
ATOM 14342 C C . ILE A 1 46 ? 6.580 0.345 4.707 1.00 0.00 106 ILE A C 13
ATOM 14343 O O . ILE A 1 46 ? 7.582 -0.364 4.805 1.00 0.00 106 ILE A O 13
ATOM 14359 N N . LYS A 1 47 ? 5.599 0.339 5.603 1.00 0.00 107 LYS A N 13
ATOM 14360 C CA . LYS A 1 47 ? 5.643 -0.522 6.779 1.00 0.00 107 LYS A CA 13
ATOM 14361 C C . LYS A 1 47 ? 5.573 -1.993 6.380 1.00 0.00 107 LYS A C 13
ATOM 14362 O O . LYS A 1 47 ? 6.452 -2.782 6.728 1.00 0.00 107 LYS A O 13
ATOM 14381 N N . TRP A 1 48 ? 4.526 -2.353 5.648 1.00 0.00 108 TRP A N 13
ATOM 14382 C CA . TRP A 1 48 ? 4.343 -3.729 5.201 1.00 0.00 108 TRP A CA 13
ATOM 14383 C C . TRP A 1 48 ? 5.569 -4.221 4.440 1.00 0.00 108 TRP A C 13
ATOM 14384 O O . TRP A 1 48 ? 5.881 -5.413 4.449 1.00 0.00 108 TRP A O 13
ATOM 14405 N N . LEU A 1 49 ? 6.262 -3.298 3.783 1.00 0.00 109 LEU A N 13
ATOM 14406 C CA . LEU A 1 49 ? 7.456 -3.639 3.016 1.00 0.00 109 LEU A CA 13
ATOM 14407 C C . LEU A 1 49 ? 8.572 -4.125 3.935 1.00 0.00 109 LEU A C 13
ATOM 14408 O O . LEU A 1 49 ? 9.302 -5.057 3.600 1.00 0.00 109 LEU A O 13
ATOM 14424 N N . GLU A 1 50 ? 8.697 -3.487 5.095 1.00 0.00 110 GLU A N 13
ATOM 14425 C CA . GLU A 1 50 ? 9.724 -3.856 6.062 1.00 0.00 110 GLU A CA 13
ATOM 14426 C C . GLU A 1 50 ? 9.557 -5.306 6.507 1.00 0.00 110 GLU A C 13
ATOM 14427 O O . GLU A 1 50 ? 10.455 -6.129 6.331 1.00 0.00 110 GLU A O 13
ATOM 14439 N N . VAL A 1 51 ? 8.399 -5.612 7.085 1.00 0.00 111 VAL A N 13
ATOM 14440 C CA . VAL A 1 51 ? 8.113 -6.962 7.555 1.00 0.00 111 VAL A CA 13
ATOM 14441 C C . VAL A 1 51 ? 8.190 -7.969 6.414 1.00 0.00 111 VAL A C 13
ATOM 14442 O O . VAL A 1 51 ? 8.726 -9.066 6.575 1.00 0.00 111 VAL A O 13
ATOM 14455 N N . ARG A 1 52 ? 7.651 -7.590 5.259 1.00 0.00 112 ARG A N 13
ATOM 14456 C CA . ARG A 1 52 ? 7.659 -8.461 4.090 1.00 0.00 112 ARG A CA 13
ATOM 14457 C C . ARG A 1 52 ? 7.936 -7.662 2.820 1.00 0.00 112 ARG A C 13
ATOM 14458 O O . ARG A 1 52 ? 7.261 -6.673 2.535 1.00 0.00 112 ARG A O 13
ATOM 14479 N N . LYS A 1 53 ? 8.934 -8.099 2.059 1.00 0.00 113 LYS A N 13
ATOM 14480 C CA . LYS A 1 53 ? 9.301 -7.427 0.818 1.00 0.00 113 LYS A CA 13
ATOM 14481 C C . LYS A 1 53 ? 8.430 -7.906 -0.339 1.00 0.00 113 LYS A C 13
ATOM 14482 O O . LYS A 1 53 ? 8.932 -8.230 -1.415 1.00 0.00 113 LYS A O 13
ATOM 14501 N N . VAL A 1 54 ? 7.121 -7.946 -0.110 1.00 0.00 114 VAL A N 13
ATOM 14502 C CA . VAL A 1 54 ? 6.179 -8.383 -1.135 1.00 0.00 114 VAL A CA 13
ATOM 14503 C C . VAL A 1 54 ? 4.840 -7.669 -0.990 1.00 0.00 114 VAL A C 13
ATOM 14504 O O . VAL A 1 54 ? 4.601 -6.968 -0.006 1.00 0.00 114 VAL A O 13
ATOM 14517 N N . CYS A 1 55 ? 3.968 -7.853 -1.975 1.00 0.00 115 CYS A N 13
ATOM 14518 C CA . CYS A 1 55 ? 2.651 -7.228 -1.959 1.00 0.00 115 CYS A CA 13
ATOM 14519 C C . CYS A 1 55 ? 1.700 -7.986 -1.037 1.00 0.00 115 CYS A C 13
ATOM 14520 O O . CYS A 1 55 ? 1.613 -9.213 -1.068 1.00 0.00 115 CYS A O 13
ATOM 14527 N N . PRO A 1 56 ? 0.970 -7.238 -0.196 1.00 0.00 116 PRO A N 13
ATOM 14528 C CA . PRO A 1 56 ? 0.012 -7.818 0.750 1.00 0.00 116 PRO A CA 13
ATOM 14529 C C . PRO A 1 56 ? -1.211 -8.402 0.052 1.00 0.00 116 PRO A C 13
ATOM 14530 O O . PRO A 1 56 ? -2.170 -8.819 0.703 1.00 0.00 116 PRO A O 13
ATOM 14541 N N . LEU A 1 57 ? -1.171 -8.429 -1.276 1.00 0.00 117 LEU A N 13
ATOM 14542 C CA . LEU A 1 57 ? -2.277 -8.964 -2.063 1.00 0.00 117 LEU A CA 13
ATOM 14543 C C . LEU A 1 57 ? -1.796 -10.067 -3.000 1.00 0.00 117 LEU A C 13
ATOM 14544 O O . LEU A 1 57 ? -2.010 -11.252 -2.743 1.00 0.00 117 LEU A O 13
ATOM 14560 N N . CYS A 1 58 ? -1.142 -9.670 -4.086 1.00 0.00 118 CYS A N 13
ATOM 14561 C CA . CYS A 1 58 ? -0.628 -10.623 -5.061 1.00 0.00 118 CYS A CA 13
ATOM 14562 C C . CYS A 1 58 ? 0.556 -11.400 -4.491 1.00 0.00 118 CYS A C 13
ATOM 14563 O O . CYS A 1 58 ? 1.095 -12.295 -5.140 1.00 0.00 118 CYS A O 13
ATOM 14570 N N . ASN A 1 59 ? 0.954 -11.049 -3.273 1.00 0.00 119 ASN A N 13
ATOM 14571 C CA . ASN A 1 59 ? 2.074 -11.712 -2.615 1.00 0.00 119 ASN A CA 13
ATOM 14572 C C . ASN A 1 59 ? 3.261 -11.846 -3.564 1.00 0.00 119 ASN A C 13
ATOM 14573 O O . ASN A 1 59 ? 3.847 -12.920 -3.693 1.00 0.00 119 ASN A O 13
ATOM 14584 N N . MET A 1 60 ? 3.610 -10.747 -4.225 1.00 0.00 120 MET A N 13
ATOM 14585 C CA . MET A 1 60 ? 4.728 -10.742 -5.161 1.00 0.00 120 MET A CA 13
ATOM 14586 C C . MET A 1 60 ? 5.757 -9.685 -4.772 1.00 0.00 120 MET A C 13
ATOM 14587 O O . MET A 1 60 ? 5.419 -8.558 -4.411 1.00 0.00 120 MET A O 13
ATOM 14601 N N . PRO A 1 61 ? 7.044 -10.055 -4.847 1.00 0.00 121 PRO A N 13
ATOM 14602 C CA . PRO A 1 61 ? 8.148 -9.153 -4.507 1.00 0.00 121 PRO A CA 13
ATOM 14603 C C . PRO A 1 61 ? 8.311 -8.028 -5.523 1.00 0.00 121 PRO A C 13
ATOM 14604 O O . PRO A 1 61 ? 8.761 -8.252 -6.646 1.00 0.00 121 PRO A O 13
ATOM 14615 N N . VAL A 1 62 ? 7.943 -6.816 -5.120 1.00 0.00 122 VAL A N 13
ATOM 14616 C CA . VAL A 1 62 ? 8.050 -5.654 -5.995 1.00 0.00 122 VAL A CA 13
ATOM 14617 C C . VAL A 1 62 ? 9.491 -5.165 -6.085 1.00 0.00 122 VAL A C 13
ATOM 14618 O O . VAL A 1 62 ? 9.897 -4.258 -5.357 1.00 0.00 122 VAL A O 13
ATOM 14631 N N . LEU A 1 63 ? 10.260 -5.770 -6.983 1.00 0.00 123 LEU A N 13
ATOM 14632 C CA . LEU A 1 63 ? 11.658 -5.396 -7.170 1.00 0.00 123 LEU A CA 13
ATOM 14633 C C . LEU A 1 63 ? 11.783 -4.220 -8.133 1.00 0.00 123 LEU A C 13
ATOM 14634 O O . LEU A 1 63 ? 11.902 -4.408 -9.343 1.00 0.00 123 LEU A O 13
ATOM 14650 N N . GLN A 1 64 ? 11.756 -3.009 -7.587 1.00 0.00 124 GLN A N 13
ATOM 14651 C CA . GLN A 1 64 ? 11.868 -1.803 -8.398 1.00 0.00 124 GLN A CA 13
ATOM 14652 C C . GLN A 1 64 ? 13.269 -1.209 -8.301 1.00 0.00 124 GLN A C 13
ATOM 14653 O O . GLN A 1 64 ? 13.887 -1.220 -7.235 1.00 0.00 124 GLN A O 13
ATOM 14667 N N . LEU A 1 65 ? 13.766 -0.691 -9.419 1.00 0.00 125 LEU A N 13
ATOM 14668 C CA . LEU A 1 65 ? 15.096 -0.093 -9.460 1.00 0.00 125 LEU A CA 13
ATOM 14669 C C . LEU A 1 65 ? 15.097 1.277 -8.789 1.00 0.00 125 LEU A C 13
ATOM 14670 O O . LEU A 1 65 ? 14.961 2.304 -9.453 1.00 0.00 125 LEU A O 13
ATOM 14686 N N . ALA A 1 66 ? 15.254 1.284 -7.470 1.00 0.00 126 ALA A N 13
ATOM 14687 C CA . ALA A 1 66 ? 15.278 2.528 -6.710 1.00 0.00 126 ALA A CA 13
ATOM 14688 C C . ALA A 1 66 ? 16.706 2.930 -6.359 1.00 0.00 126 ALA A C 13
ATOM 14689 O O . ALA A 1 66 ? 17.013 3.215 -5.201 1.00 0.00 126 ALA A O 13
ATOM 14696 N N . GLN A 1 67 ? 17.575 2.949 -7.364 1.00 0.00 127 GLN A N 13
ATOM 14697 C CA . GLN A 1 67 ? 18.972 3.314 -7.160 1.00 0.00 127 GLN A CA 13
ATOM 14698 C C . GLN A 1 67 ? 19.224 4.758 -7.581 1.00 0.00 127 GLN A C 13
ATOM 14699 O O . GLN A 1 67 ? 18.945 5.142 -8.718 1.00 0.00 127 GLN A O 13
ATOM 14713 N N . LEU A 1 68 ? 19.752 5.554 -6.658 1.00 0.00 128 LEU A N 13
ATOM 14714 C CA . LEU A 1 68 ? 20.042 6.957 -6.934 1.00 0.00 128 LEU A CA 13
ATOM 14715 C C . LEU A 1 68 ? 21.280 7.418 -6.170 1.00 0.00 128 LEU A C 13
ATOM 14716 O O . LEU A 1 68 ? 21.317 7.367 -4.941 1.00 0.00 128 LEU A O 13
ATOM 14732 N N . SER A 1 69 ? 22.289 7.870 -6.907 1.00 0.00 129 SER A N 13
ATOM 14733 C CA . SER A 1 69 ? 23.529 8.338 -6.299 1.00 0.00 129 SER A CA 13
ATOM 14734 C C . SER A 1 69 ? 23.481 9.844 -6.058 1.00 0.00 129 SER A C 13
ATOM 14735 O O . SER A 1 69 ? 23.473 10.635 -7.000 1.00 0.00 129 SER A O 13
ATOM 14743 N N . GLY A 1 70 ? 23.449 10.232 -4.786 1.00 0.00 130 GLY A N 13
ATOM 14744 C CA . GLY A 1 70 ? 23.401 11.641 -4.442 1.00 0.00 130 GLY A CA 13
ATOM 14745 C C . GLY A 1 70 ? 24.717 12.347 -4.704 1.00 0.00 130 GLY A C 13
ATOM 14746 O O . GLY A 1 70 ? 25.794 11.761 -4.589 1.00 0.00 130 GLY A O 13
ATOM 14750 N N . PRO A 1 71 ? 24.640 13.636 -5.066 1.00 0.00 131 PRO A N 13
ATOM 14751 C CA . PRO A 1 71 ? 25.825 14.449 -5.353 1.00 0.00 131 PRO A CA 13
ATOM 14752 C C . PRO A 1 71 ? 26.641 14.749 -4.100 1.00 0.00 131 PRO A C 13
ATOM 14753 O O . PRO A 1 71 ? 27.860 14.582 -4.087 1.00 0.00 131 PRO A O 13
ATOM 14764 N N . SER A 1 72 ? 25.959 15.192 -3.048 1.00 0.00 132 SER A N 13
ATOM 14765 C CA . SER A 1 72 ? 26.622 15.518 -1.791 1.00 0.00 132 SER A CA 13
ATOM 14766 C C . SER A 1 72 ? 26.562 14.339 -0.824 1.00 0.00 132 SER A C 13
ATOM 14767 O O . SER A 1 72 ? 25.570 14.149 -0.120 1.00 0.00 132 SER A O 13
ATOM 14775 N N . SER A 1 73 ? 27.631 13.550 -0.796 1.00 0.00 133 SER A N 13
ATOM 14776 C CA . SER A 1 73 ? 27.700 12.387 0.081 1.00 0.00 133 SER A CA 13
ATOM 14777 C C . SER A 1 73 ? 29.145 12.076 0.458 1.00 0.00 133 SER A C 13
ATOM 14778 O O . SER A 1 73 ? 29.924 11.596 -0.365 1.00 0.00 133 SER A O 13
ATOM 14786 N N . GLY A 1 74 ? 29.497 12.353 1.710 1.00 0.00 134 GLY A N 13
ATOM 14787 C CA . GLY A 1 74 ? 30.847 12.097 2.176 1.00 0.00 134 GLY A CA 13
ATOM 14788 C C . GLY A 1 74 ? 31.818 13.187 1.766 1.00 0.00 134 GLY A C 13
ATOM 14789 O O . GLY A 1 74 ? 32.228 13.258 0.608 1.00 0.00 134 GLY A O 13
ATOM 14795 N N . GLY A 1 1 ? -29.022 -29.938 -14.294 1.00 0.00 61 GLY A N 14
ATOM 14796 C CA . GLY A 1 1 ? -29.559 -29.185 -13.175 1.00 0.00 61 GLY A CA 14
ATOM 14797 C C . GLY A 1 1 ? -29.068 -27.751 -13.152 1.00 0.00 61 GLY A C 14
ATOM 14798 O O . GLY A 1 1 ? -27.864 -27.499 -13.203 1.00 0.00 61 GLY A O 14
ATOM 14802 N N . SER A 1 2 ? -30.002 -26.809 -13.077 1.00 0.00 62 SER A N 14
ATOM 14803 C CA . SER A 1 2 ? -29.658 -25.392 -13.053 1.00 0.00 62 SER A CA 14
ATOM 14804 C C . SER A 1 2 ? -30.164 -24.731 -11.774 1.00 0.00 62 SER A C 14
ATOM 14805 O O . SER A 1 2 ? -31.252 -24.158 -11.747 1.00 0.00 62 SER A O 14
ATOM 14813 N N . SER A 1 3 ? -29.365 -24.817 -10.715 1.00 0.00 63 SER A N 14
ATOM 14814 C CA . SER A 1 3 ? -29.732 -24.232 -9.431 1.00 0.00 63 SER A CA 14
ATOM 14815 C C . SER A 1 3 ? -28.947 -22.949 -9.175 1.00 0.00 63 SER A C 14
ATOM 14816 O O . SER A 1 3 ? -27.780 -22.988 -8.789 1.00 0.00 63 SER A O 14
ATOM 14824 N N . GLY A 1 4 ? -29.599 -21.810 -9.392 1.00 0.00 64 GLY A N 14
ATOM 14825 C CA . GLY A 1 4 ? -28.948 -20.531 -9.180 1.00 0.00 64 GLY A CA 14
ATOM 14826 C C . GLY A 1 4 ? -29.389 -19.863 -7.893 1.00 0.00 64 GLY A C 14
ATOM 14827 O O . GLY A 1 4 ? -29.759 -20.536 -6.931 1.00 0.00 64 GLY A O 14
ATOM 14831 N N . SER A 1 5 ? -29.347 -18.534 -7.873 1.00 0.00 65 SER A N 14
ATOM 14832 C CA . SER A 1 5 ? -29.740 -17.774 -6.692 1.00 0.00 65 SER A CA 14
ATOM 14833 C C . SER A 1 5 ? -30.337 -16.427 -7.087 1.00 0.00 65 SER A C 14
ATOM 14834 O O . SER A 1 5 ? -30.205 -15.988 -8.229 1.00 0.00 65 SER A O 14
ATOM 14842 N N . SER A 1 6 ? -30.994 -15.776 -6.133 1.00 0.00 66 SER A N 14
ATOM 14843 C CA . SER A 1 6 ? -31.616 -14.480 -6.380 1.00 0.00 66 SER A CA 14
ATOM 14844 C C . SER A 1 6 ? -30.807 -13.358 -5.736 1.00 0.00 66 SER A C 14
ATOM 14845 O O . SER A 1 6 ? -30.137 -13.562 -4.724 1.00 0.00 66 SER A O 14
ATOM 14853 N N . GLY A 1 7 ? -30.876 -12.171 -6.330 1.00 0.00 67 GLY A N 14
ATOM 14854 C CA . GLY A 1 7 ? -30.146 -11.033 -5.802 1.00 0.00 67 GLY A CA 14
ATOM 14855 C C . GLY A 1 7 ? -31.029 -9.815 -5.612 1.00 0.00 67 GLY A C 14
ATOM 14856 O O . GLY A 1 7 ? -31.359 -9.123 -6.575 1.00 0.00 67 GLY A O 14
ATOM 14860 N N . LYS A 1 8 ? -31.413 -9.553 -4.368 1.00 0.00 68 LYS A N 14
ATOM 14861 C CA . LYS A 1 8 ? -32.264 -8.411 -4.054 1.00 0.00 68 LYS A CA 14
ATOM 14862 C C . LYS A 1 8 ? -31.438 -7.133 -3.939 1.00 0.00 68 LYS A C 14
ATOM 14863 O O . LYS A 1 8 ? -30.240 -7.180 -3.661 1.00 0.00 68 LYS A O 14
ATOM 14882 N N . VAL A 1 9 ? -32.087 -5.993 -4.153 1.00 0.00 69 VAL A N 14
ATOM 14883 C CA . VAL A 1 9 ? -31.414 -4.703 -4.070 1.00 0.00 69 VAL A CA 14
ATOM 14884 C C . VAL A 1 9 ? -30.357 -4.704 -2.971 1.00 0.00 69 VAL A C 14
ATOM 14885 O O . VAL A 1 9 ? -30.663 -4.934 -1.801 1.00 0.00 69 VAL A O 14
ATOM 14898 N N . LYS A 1 10 ? -29.112 -4.444 -3.355 1.00 0.00 70 LYS A N 14
ATOM 14899 C CA . LYS A 1 10 ? -28.008 -4.413 -2.402 1.00 0.00 70 LYS A CA 14
ATOM 14900 C C . LYS A 1 10 ? -26.718 -3.961 -3.079 1.00 0.00 70 LYS A C 14
ATOM 14901 O O . LYS A 1 10 ? -26.595 -4.021 -4.302 1.00 0.00 70 LYS A O 14
ATOM 14920 N N . GLU A 1 11 ? -25.760 -3.510 -2.276 1.00 0.00 71 GLU A N 14
ATOM 14921 C CA . GLU A 1 11 ? -24.479 -3.049 -2.799 1.00 0.00 71 GLU A CA 14
ATOM 14922 C C . GLU A 1 11 ? -23.320 -3.706 -2.055 1.00 0.00 71 GLU A C 14
ATOM 14923 O O . GLU A 1 11 ? -22.956 -3.287 -0.956 1.00 0.00 71 GLU A O 14
ATOM 14935 N N . LEU A 1 12 ? -22.744 -4.737 -2.662 1.00 0.00 72 LEU A N 14
ATOM 14936 C CA . LEU A 1 12 ? -21.625 -5.453 -2.059 1.00 0.00 72 LEU A CA 14
ATOM 14937 C C . LEU A 1 12 ? -20.367 -5.315 -2.910 1.00 0.00 72 LEU A C 14
ATOM 14938 O O . LEU A 1 12 ? -19.604 -6.267 -3.066 1.00 0.00 72 LEU A O 14
ATOM 14954 N N . ASN A 1 13 ? -20.157 -4.122 -3.456 1.00 0.00 73 ASN A N 14
ATOM 14955 C CA . ASN A 1 13 ? -18.990 -3.858 -4.290 1.00 0.00 73 ASN A CA 14
ATOM 14956 C C . ASN A 1 13 ? -17.760 -3.579 -3.432 1.00 0.00 73 ASN A C 14
ATOM 14957 O O . ASN A 1 13 ? -17.516 -2.441 -3.028 1.00 0.00 73 ASN A O 14
ATOM 14968 N N . LEU A 1 14 ? -16.987 -4.625 -3.158 1.00 0.00 74 LEU A N 14
ATOM 14969 C CA . LEU A 1 14 ? -15.781 -4.493 -2.348 1.00 0.00 74 LEU A CA 14
ATOM 14970 C C . LEU A 1 14 ? -14.543 -4.373 -3.231 1.00 0.00 74 LEU A C 14
ATOM 14971 O O . LEU A 1 14 ? -13.974 -5.377 -3.661 1.00 0.00 74 LEU A O 14
ATOM 14987 N N . HIS A 1 15 ? -14.128 -3.138 -3.496 1.00 0.00 75 HIS A N 14
ATOM 14988 C CA . HIS A 1 15 ? -12.955 -2.887 -4.325 1.00 0.00 75 HIS A CA 14
ATOM 14989 C C . HIS A 1 15 ? -12.335 -1.533 -3.993 1.00 0.00 75 HIS A C 14
ATOM 14990 O O . HIS A 1 15 ? -12.962 -0.696 -3.344 1.00 0.00 75 HIS A O 14
ATOM 15004 N N . GLU A 1 16 ? -11.101 -1.327 -4.442 1.00 0.00 76 GLU A N 14
ATOM 15005 C CA . GLU A 1 16 ? -10.397 -0.075 -4.190 1.00 0.00 76 GLU A CA 14
ATOM 15006 C C . GLU A 1 16 ? -10.205 0.150 -2.693 1.00 0.00 76 GLU A C 14
ATOM 15007 O O . GLU A 1 16 ? -10.334 1.272 -2.201 1.00 0.00 76 GLU A O 14
ATOM 15019 N N . LEU A 1 17 ? -9.897 -0.923 -1.974 1.00 0.00 77 LEU A N 14
ATOM 15020 C CA . LEU A 1 17 ? -9.688 -0.845 -0.532 1.00 0.00 77 LEU A CA 14
ATOM 15021 C C . LEU A 1 17 ? -8.329 -1.420 -0.147 1.00 0.00 77 LEU A C 14
ATOM 15022 O O . LEU A 1 17 ? -7.857 -2.383 -0.751 1.00 0.00 77 LEU A O 14
ATOM 15038 N N . CYS A 1 18 ? -7.705 -0.824 0.864 1.00 0.00 78 CYS A N 14
ATOM 15039 C CA . CYS A 1 18 ? -6.401 -1.276 1.332 1.00 0.00 78 CYS A CA 14
ATOM 15040 C C . CYS A 1 18 ? -6.482 -2.701 1.873 1.00 0.00 78 CYS A C 14
ATOM 15041 O O . CYS A 1 18 ? -7.570 -3.225 2.110 1.00 0.00 78 CYS A O 14
ATOM 15048 N N . ALA A 1 19 ? -5.322 -3.322 2.065 1.00 0.00 79 ALA A N 14
ATOM 15049 C CA . ALA A 1 19 ? -5.261 -4.684 2.579 1.00 0.00 79 ALA A CA 14
ATOM 15050 C C . ALA A 1 19 ? -4.566 -4.728 3.936 1.00 0.00 79 ALA A C 14
ATOM 15051 O O . ALA A 1 19 ? -4.938 -5.511 4.810 1.00 0.00 79 ALA A O 14
ATOM 15058 N N . VAL A 1 20 ? -3.555 -3.882 4.105 1.00 0.00 80 VAL A N 14
ATOM 15059 C CA . VAL A 1 20 ? -2.808 -3.824 5.356 1.00 0.00 80 VAL A CA 14
ATOM 15060 C C . VAL A 1 20 ? -3.680 -3.304 6.493 1.00 0.00 80 VAL A C 14
ATOM 15061 O O . VAL A 1 20 ? -3.787 -3.933 7.546 1.00 0.00 80 VAL A O 14
ATOM 15074 N N . CYS A 1 21 ? -4.303 -2.150 6.274 1.00 0.00 81 CYS A N 14
ATOM 15075 C CA . CYS A 1 21 ? -5.166 -1.544 7.280 1.00 0.00 81 CYS A CA 14
ATOM 15076 C C . CYS A 1 21 ? -6.633 -1.850 6.993 1.00 0.00 81 CYS A C 14
ATOM 15077 O O . CYS A 1 21 ? -7.472 -1.829 7.895 1.00 0.00 81 CYS A O 14
ATOM 15084 N N . LEU A 1 22 ? -6.937 -2.134 5.731 1.00 0.00 82 LEU A N 14
ATOM 15085 C CA . LEU A 1 22 ? -8.303 -2.445 5.324 1.00 0.00 82 LEU A CA 14
ATOM 15086 C C . LEU A 1 22 ? -9.229 -1.259 5.575 1.00 0.00 82 LEU A C 14
ATOM 15087 O O . LEU A 1 22 ? -10.274 -1.400 6.209 1.00 0.00 82 LEU A O 14
ATOM 15103 N N . GLU A 1 23 ? -8.838 -0.092 5.071 1.00 0.00 83 GLU A N 14
ATOM 15104 C CA . GLU A 1 23 ? -9.635 1.117 5.240 1.00 0.00 83 GLU A CA 14
ATOM 15105 C C . GLU A 1 23 ? -9.758 1.877 3.922 1.00 0.00 83 GLU A C 14
ATOM 15106 O O . GLU A 1 23 ? -8.765 2.106 3.231 1.00 0.00 83 GLU A O 14
ATOM 15118 N N . ASP A 1 24 ? -10.982 2.263 3.581 1.00 0.00 84 ASP A N 14
ATOM 15119 C CA . ASP A 1 24 ? -11.235 2.998 2.347 1.00 0.00 84 ASP A CA 14
ATOM 15120 C C . ASP A 1 24 ? -10.086 3.953 2.037 1.00 0.00 84 ASP A C 14
ATOM 15121 O O . ASP A 1 24 ? -9.473 4.517 2.943 1.00 0.00 84 ASP A O 14
ATOM 15130 N N . PHE A 1 25 ? -9.800 4.127 0.751 1.00 0.00 85 PHE A N 14
ATOM 15131 C CA . PHE A 1 25 ? -8.723 5.012 0.321 1.00 0.00 85 PHE A CA 14
ATOM 15132 C C . PHE A 1 25 ? -9.218 6.450 0.197 1.00 0.00 85 PHE A C 14
ATOM 15133 O O . PHE A 1 25 ? -10.385 6.693 -0.110 1.00 0.00 85 PHE A O 14
ATOM 15150 N N . LYS A 1 26 ? -8.322 7.401 0.439 1.00 0.00 86 LYS A N 14
ATOM 15151 C CA . LYS A 1 26 ? -8.664 8.816 0.354 1.00 0.00 86 LYS A CA 14
ATOM 15152 C C . LYS A 1 26 ? -7.594 9.590 -0.408 1.00 0.00 86 LYS A C 14
ATOM 15153 O O . LYS A 1 26 ? -6.406 9.268 -0.358 1.00 0.00 86 LYS A O 14
ATOM 15172 N N . PRO A 1 27 ? -8.020 10.637 -1.130 1.00 0.00 87 PRO A N 14
ATOM 15173 C CA . PRO A 1 27 ? -7.113 11.480 -1.915 1.00 0.00 87 PRO A CA 14
ATOM 15174 C C . PRO A 1 27 ? -6.207 12.332 -1.034 1.00 0.00 87 PRO A C 14
ATOM 15175 O O . PRO A 1 27 ? -5.028 12.518 -1.336 1.00 0.00 87 PRO A O 14
ATOM 15186 N N . ARG A 1 28 ? -6.764 12.848 0.057 1.00 0.00 88 ARG A N 14
ATOM 15187 C CA . ARG A 1 28 ? -6.006 13.682 0.982 1.00 0.00 88 ARG A CA 14
ATOM 15188 C C . ARG A 1 28 ? -4.662 13.040 1.315 1.00 0.00 88 ARG A C 14
ATOM 15189 O O . ARG A 1 28 ? -3.648 13.727 1.436 1.00 0.00 88 ARG A O 14
ATOM 15210 N N . ASP A 1 29 ? -4.664 11.720 1.464 1.00 0.00 89 ASP A N 14
ATOM 15211 C CA . ASP A 1 29 ? -3.445 10.985 1.783 1.00 0.00 89 ASP A CA 14
ATOM 15212 C C . ASP A 1 29 ? -2.844 10.358 0.529 1.00 0.00 89 ASP A C 14
ATOM 15213 O O . ASP A 1 29 ? -3.514 9.615 -0.187 1.00 0.00 89 ASP A O 14
ATOM 15222 N N . GLU A 1 30 ? -1.5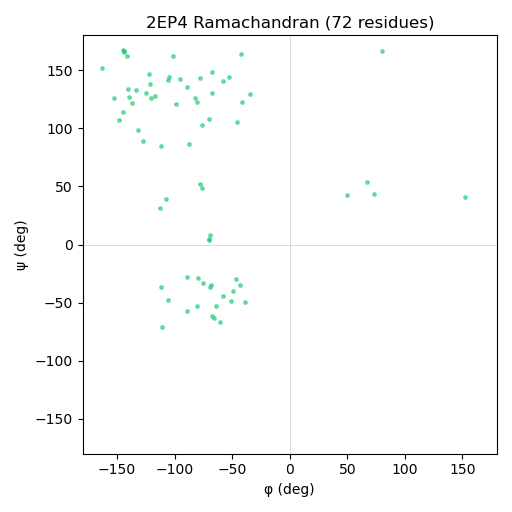77 10.666 0.269 1.00 0.00 90 GLU A N 14
ATOM 15223 C CA . GLU A 1 30 ? -0.887 10.134 -0.901 1.00 0.00 90 GLU A CA 14
ATOM 15224 C C . GLU A 1 30 ? -1.179 8.646 -1.074 1.00 0.00 90 GLU A C 14
ATOM 15225 O O . GLU A 1 30 ? -1.525 7.953 -0.116 1.00 0.00 90 GLU A O 14
ATOM 15237 N N . LEU A 1 31 ? -1.038 8.161 -2.303 1.00 0.00 91 LEU A N 14
ATOM 15238 C CA . LEU A 1 31 ? -1.286 6.756 -2.604 1.00 0.00 91 LEU A CA 14
ATOM 15239 C C . LEU A 1 31 ? -0.199 6.194 -3.515 1.00 0.00 91 LEU A C 14
ATOM 15240 O O . LEU A 1 31 ? -0.023 6.651 -4.644 1.00 0.00 91 LEU A O 14
ATOM 15256 N N . GLY A 1 32 ? 0.527 5.197 -3.017 1.00 0.00 92 GLY A N 14
ATOM 15257 C CA . GLY A 1 32 ? 1.586 4.587 -3.800 1.00 0.00 92 GLY A CA 14
ATOM 15258 C C . GLY A 1 32 ? 1.099 3.401 -4.608 1.00 0.00 92 GLY A C 14
ATOM 15259 O O . GLY A 1 32 ? 0.758 2.358 -4.048 1.00 0.00 92 GLY A O 14
ATOM 15263 N N . ILE A 1 33 ? 1.066 3.559 -5.927 1.00 0.00 93 ILE A N 14
ATOM 15264 C CA . ILE A 1 33 ? 0.617 2.492 -6.812 1.00 0.00 93 ILE A CA 14
ATOM 15265 C C . ILE A 1 33 ? 1.771 1.569 -7.190 1.00 0.00 93 ILE A C 14
ATOM 15266 O O . ILE A 1 33 ? 2.769 2.009 -7.762 1.00 0.00 93 ILE A O 14
ATOM 15282 N N . CYS A 1 34 ? 1.627 0.288 -6.868 1.00 0.00 94 CYS A N 14
ATOM 15283 C CA . CYS A 1 34 ? 2.657 -0.698 -7.174 1.00 0.00 94 CYS A CA 14
ATOM 15284 C C . CYS A 1 34 ? 2.585 -1.122 -8.637 1.00 0.00 94 CYS A C 14
ATOM 15285 O O . CYS A 1 34 ? 1.552 -1.000 -9.295 1.00 0.00 94 CYS A O 14
ATOM 15293 N N . PRO A 1 35 ? 3.710 -1.632 -9.162 1.00 0.00 95 PRO A N 14
ATOM 15294 C CA . PRO A 1 35 ? 3.800 -2.084 -10.553 1.00 0.00 95 PRO A CA 14
ATOM 15295 C C . PRO A 1 35 ? 2.992 -3.352 -10.805 1.00 0.00 95 PRO A C 14
ATOM 15296 O O . PRO A 1 35 ? 3.009 -3.903 -11.906 1.00 0.00 95 PRO A O 14
ATOM 15307 N N . CYS A 1 36 ? 2.283 -3.810 -9.779 1.00 0.00 96 CYS A N 14
ATOM 15308 C CA . CYS A 1 36 ? 1.467 -5.013 -9.888 1.00 0.00 96 CYS A CA 14
ATOM 15309 C C . CYS A 1 36 ? -0.019 -4.668 -9.844 1.00 0.00 96 CYS A C 14
ATOM 15310 O O . CYS A 1 36 ? -0.834 -5.445 -9.345 1.00 0.00 96 CYS A O 14
ATOM 15317 N N . LYS A 1 37 ? -0.365 -3.498 -10.369 1.00 0.00 97 LYS A N 14
ATOM 15318 C CA . LYS A 1 37 ? -1.752 -3.049 -10.392 1.00 0.00 97 LYS A CA 14
ATOM 15319 C C . LYS A 1 37 ? -2.369 -3.118 -8.999 1.00 0.00 97 LYS A C 14
ATOM 15320 O O . LYS A 1 37 ? -3.479 -3.622 -8.825 1.00 0.00 97 LYS A O 14
ATOM 15339 N N . HIS A 1 38 ? -1.644 -2.606 -8.009 1.00 0.00 98 HIS A N 14
ATOM 15340 C CA . HIS A 1 38 ? -2.122 -2.607 -6.631 1.00 0.00 98 HIS A CA 14
ATOM 15341 C C . HIS A 1 38 ? -1.650 -1.360 -5.891 1.00 0.00 98 HIS A C 14
ATOM 15342 O O . HIS A 1 38 ? -0.450 -1.115 -5.770 1.00 0.00 98 HIS A O 14
ATOM 15356 N N . ALA A 1 39 ? -2.601 -0.573 -5.399 1.00 0.00 99 ALA A N 14
ATOM 15357 C CA . ALA A 1 39 ? -2.282 0.648 -4.671 1.00 0.00 99 ALA A CA 14
ATOM 15358 C C . ALA A 1 39 ? -2.392 0.433 -3.165 1.00 0.00 99 ALA A C 14
ATOM 15359 O O . ALA A 1 39 ? -3.180 -0.390 -2.701 1.00 0.00 99 ALA A O 14
ATOM 15366 N N . PHE A 1 40 ? -1.595 1.179 -2.406 1.00 0.00 100 PHE A N 14
ATOM 15367 C CA . PHE A 1 40 ? -1.601 1.068 -0.952 1.00 0.00 100 PHE A CA 14
ATOM 15368 C C . PHE A 1 40 ? -1.228 2.398 -0.304 1.00 0.00 100 PHE A C 14
ATOM 15369 O O . PHE A 1 40 ? -0.717 3.303 -0.966 1.00 0.00 100 PHE A O 14
ATOM 15386 N N . HIS A 1 41 ? -1.486 2.510 0.995 1.00 0.00 101 HIS A N 14
ATOM 15387 C CA . HIS A 1 41 ? -1.178 3.729 1.734 1.00 0.00 101 HIS A CA 14
ATOM 15388 C C . HIS A 1 41 ? 0.328 3.878 1.932 1.00 0.00 101 HIS A C 14
ATOM 15389 O O . HIS A 1 41 ? 0.990 2.969 2.434 1.00 0.00 101 HIS A O 14
ATOM 15403 N N . ARG A 1 42 ? 0.862 5.028 1.535 1.00 0.00 102 ARG A N 14
ATOM 15404 C CA . ARG A 1 42 ? 2.289 5.294 1.667 1.00 0.00 102 ARG A CA 14
ATOM 15405 C C . ARG A 1 42 ? 2.835 4.698 2.961 1.00 0.00 102 ARG A C 14
ATOM 15406 O O . ARG A 1 42 ? 3.948 4.173 2.994 1.00 0.00 102 ARG A O 14
ATOM 15427 N N . LYS A 1 43 ? 2.045 4.784 4.026 1.00 0.00 103 LYS A N 14
ATOM 15428 C CA . LYS A 1 43 ? 2.448 4.253 5.323 1.00 0.00 103 LYS A CA 14
ATOM 15429 C C . LYS A 1 43 ? 2.294 2.736 5.361 1.00 0.00 103 LYS A C 14
ATOM 15430 O O . LYS A 1 43 ? 3.261 2.010 5.594 1.00 0.00 103 LYS A O 14
ATOM 15449 N N . CYS A 1 44 ? 1.074 2.264 5.131 1.00 0.00 104 CYS A N 14
ATOM 15450 C CA . CYS A 1 44 ? 0.793 0.833 5.139 1.00 0.00 104 CYS A CA 14
ATOM 15451 C C . CYS A 1 44 ? 1.888 0.060 4.408 1.00 0.00 104 CYS A C 14
ATOM 15452 O O . CYS A 1 44 ? 2.518 -0.832 4.977 1.00 0.00 104 CYS A O 14
ATOM 15459 N N . LEU A 1 45 ? 2.108 0.409 3.145 1.00 0.00 105 LEU A N 14
ATOM 15460 C CA . LEU A 1 45 ? 3.126 -0.251 2.336 1.00 0.00 105 LEU A CA 14
ATOM 15461 C C . LEU A 1 45 ? 4.451 -0.331 3.087 1.00 0.00 105 LEU A C 14
ATOM 15462 O O . LEU A 1 45 ? 4.916 -1.418 3.433 1.00 0.00 105 LEU A O 14
ATOM 15478 N N . ILE A 1 46 ? 5.054 0.826 3.338 1.00 0.00 106 ILE A N 14
ATOM 15479 C CA . ILE A 1 46 ? 6.324 0.887 4.052 1.00 0.00 106 ILE A CA 14
ATOM 15480 C C . ILE A 1 46 ? 6.358 -0.116 5.200 1.00 0.00 106 ILE A C 14
ATOM 15481 O O . ILE A 1 46 ? 7.258 -0.952 5.283 1.00 0.00 106 ILE A O 14
ATOM 15497 N N . LYS A 1 47 ? 5.370 -0.029 6.084 1.00 0.00 107 LYS A N 14
ATOM 15498 C CA . LYS A 1 47 ? 5.283 -0.930 7.227 1.00 0.00 107 LYS A CA 14
ATOM 15499 C C . LYS A 1 47 ? 5.367 -2.386 6.779 1.00 0.00 107 LYS A C 14
ATOM 15500 O O . LYS A 1 47 ? 6.126 -3.175 7.341 1.00 0.00 107 LYS A O 14
ATOM 15519 N N . TRP A 1 48 ? 4.584 -2.734 5.765 1.00 0.00 108 TRP A N 14
ATOM 15520 C CA . TRP A 1 48 ? 4.571 -4.095 5.241 1.00 0.00 108 TRP A CA 14
ATOM 15521 C C . TRP A 1 48 ? 5.911 -4.445 4.601 1.00 0.00 108 TRP A C 14
ATOM 15522 O O . TRP A 1 48 ? 6.333 -5.601 4.615 1.00 0.00 108 TRP A O 14
ATOM 15543 N N . LEU A 1 49 ? 6.574 -3.439 4.042 1.00 0.00 109 LEU A N 14
ATOM 15544 C CA . LEU A 1 49 ? 7.867 -3.641 3.397 1.00 0.00 109 LEU A CA 14
ATOM 15545 C C . LEU A 1 49 ? 8.940 -3.987 4.424 1.00 0.00 109 LEU A C 14
ATOM 15546 O O . LEU A 1 49 ? 9.805 -4.826 4.174 1.00 0.00 109 LEU A O 14
ATOM 15562 N N . GLU A 1 50 ? 8.876 -3.336 5.582 1.00 0.00 110 GLU A N 14
ATOM 15563 C CA . GLU A 1 50 ? 9.841 -3.577 6.647 1.00 0.00 110 GLU A CA 14
ATOM 15564 C C . GLU A 1 50 ? 9.968 -5.069 6.940 1.00 0.00 110 GLU A C 14
ATOM 15565 O O . GLU A 1 50 ? 11.072 -5.612 6.991 1.00 0.00 110 GLU A O 14
ATOM 15577 N N . VAL A 1 51 ? 8.829 -5.727 7.132 1.00 0.00 111 VAL A N 14
ATOM 15578 C CA . VAL A 1 51 ? 8.811 -7.157 7.420 1.00 0.00 111 VAL A CA 14
ATOM 15579 C C . VAL A 1 51 ? 9.086 -7.973 6.162 1.00 0.00 111 VAL A C 14
ATOM 15580 O O . VAL A 1 51 ? 9.910 -8.888 6.172 1.00 0.00 111 VAL A O 14
ATOM 15593 N N . ARG A 1 52 ? 8.391 -7.637 5.080 1.00 0.00 112 ARG A N 14
ATOM 15594 C CA . ARG A 1 52 ? 8.560 -8.339 3.814 1.00 0.00 112 ARG A CA 14
ATOM 15595 C C . ARG A 1 52 ? 8.328 -7.399 2.635 1.00 0.00 112 ARG A C 14
ATOM 15596 O O . ARG A 1 52 ? 7.328 -6.681 2.587 1.00 0.00 112 ARG A O 14
ATOM 15617 N N . LYS A 1 53 ? 9.257 -7.407 1.686 1.00 0.00 113 LYS A N 14
ATOM 15618 C CA . LYS A 1 53 ? 9.155 -6.556 0.506 1.00 0.00 113 LYS A CA 14
ATOM 15619 C C . LYS A 1 53 ? 8.291 -7.214 -0.565 1.00 0.00 113 LYS A C 14
ATOM 15620 O O . LYS A 1 53 ? 8.787 -7.604 -1.623 1.00 0.00 113 LYS A O 14
ATOM 15639 N N . VAL A 1 54 ? 6.997 -7.334 -0.286 1.00 0.00 114 VAL A N 14
ATOM 15640 C CA . VAL A 1 54 ? 6.065 -7.942 -1.227 1.00 0.00 114 VAL A CA 14
ATOM 15641 C C . VAL A 1 54 ? 4.686 -7.299 -1.128 1.00 0.00 114 VAL A C 14
ATOM 15642 O O . VAL A 1 54 ? 4.390 -6.583 -0.171 1.00 0.00 114 VAL A O 14
ATOM 15655 N N . CYS A 1 55 ? 3.846 -7.558 -2.125 1.00 0.00 115 CYS A N 14
ATOM 15656 C CA . CYS A 1 55 ? 2.498 -7.004 -2.152 1.00 0.00 115 CYS A CA 14
ATOM 15657 C C . CYS A 1 55 ? 1.555 -7.827 -1.278 1.00 0.00 115 CYS A C 14
ATOM 15658 O O . CYS A 1 55 ? 1.447 -9.046 -1.413 1.00 0.00 115 CYS A O 14
ATOM 15665 N N . PRO A 1 56 ? 0.854 -7.145 -0.360 1.00 0.00 116 PRO A N 14
ATOM 15666 C CA . PRO A 1 56 ? -0.093 -7.792 0.554 1.00 0.00 116 PRO A CA 14
ATOM 15667 C C . PRO A 1 56 ? -1.340 -8.296 -0.165 1.00 0.00 116 PRO A C 14
ATOM 15668 O O . PRO A 1 56 ? -2.298 -8.739 0.469 1.00 0.00 116 PRO A O 14
ATOM 15679 N N . LEU A 1 57 ? -1.320 -8.227 -1.492 1.00 0.00 117 LEU A N 14
ATOM 15680 C CA . LEU A 1 57 ? -2.449 -8.678 -2.298 1.00 0.00 117 LEU A CA 14
ATOM 15681 C C . LEU A 1 57 ? -2.060 -9.876 -3.159 1.00 0.00 117 LEU A C 14
ATOM 15682 O O . LEU A 1 57 ? -2.556 -10.985 -2.959 1.00 0.00 117 LEU A O 14
ATOM 15698 N N . CYS A 1 58 ? -1.168 -9.645 -4.116 1.00 0.00 118 CYS A N 14
ATOM 15699 C CA . CYS A 1 58 ? -0.709 -10.705 -5.006 1.00 0.00 118 CYS A CA 14
ATOM 15700 C C . CYS A 1 58 ? 0.455 -11.472 -4.385 1.00 0.00 118 CYS A C 14
ATOM 15701 O O . CYS A 1 58 ? 0.832 -12.541 -4.863 1.00 0.00 118 CYS A O 14
ATOM 15708 N N . ASN A 1 59 ? 1.019 -10.917 -3.317 1.00 0.00 119 ASN A N 14
ATOM 15709 C CA . ASN A 1 59 ? 2.140 -11.549 -2.630 1.00 0.00 119 ASN A CA 14
ATOM 15710 C C . ASN A 1 59 ? 3.366 -11.614 -3.537 1.00 0.00 119 ASN A C 14
ATOM 15711 O O . ASN A 1 59 ? 4.167 -12.544 -3.448 1.00 0.00 119 ASN A O 14
ATOM 15722 N N . MET A 1 60 ? 3.504 -10.620 -4.408 1.00 0.00 120 MET A N 14
ATOM 15723 C CA . MET A 1 60 ? 4.634 -10.564 -5.329 1.00 0.00 120 MET A CA 14
ATOM 15724 C C . MET A 1 60 ? 5.637 -9.500 -4.895 1.00 0.00 120 MET A C 14
ATOM 15725 O O . MET A 1 60 ? 5.275 -8.374 -4.554 1.00 0.00 120 MET A O 14
ATOM 15739 N N . PRO A 1 61 ? 6.928 -9.864 -4.906 1.00 0.00 121 PRO A N 14
ATOM 15740 C CA . PRO A 1 61 ? 8.010 -8.954 -4.516 1.00 0.00 121 PRO A CA 14
ATOM 15741 C C . PRO A 1 61 ? 8.216 -7.832 -5.527 1.00 0.00 121 PRO A C 14
ATOM 15742 O O . PRO A 1 61 ? 8.652 -8.069 -6.654 1.00 0.00 121 PRO A O 14
ATOM 15753 N N . VAL A 1 62 ? 7.900 -6.607 -5.118 1.00 0.00 122 VAL A N 14
ATOM 15754 C CA . VAL A 1 62 ? 8.052 -5.447 -5.987 1.00 0.00 122 VAL A CA 14
ATOM 15755 C C . VAL A 1 62 ? 9.441 -4.834 -5.848 1.00 0.00 122 VAL A C 14
ATOM 15756 O O . VAL A 1 62 ? 9.678 -3.703 -6.274 1.00 0.00 122 VAL A O 14
ATOM 15769 N N . LEU A 1 63 ? 10.357 -5.587 -5.249 1.00 0.00 123 LEU A N 14
ATOM 15770 C CA . LEU A 1 63 ? 11.724 -5.119 -5.054 1.00 0.00 123 LEU A CA 14
ATOM 15771 C C . LEU A 1 63 ? 11.756 -3.610 -4.831 1.00 0.00 123 LEU A C 14
ATOM 15772 O O . LEU A 1 63 ? 12.488 -2.889 -5.508 1.00 0.00 123 LEU A O 14
ATOM 15788 N N . GLN A 1 64 ? 10.960 -3.141 -3.876 1.00 0.00 124 GLN A N 14
ATOM 15789 C CA . GLN A 1 64 ? 10.899 -1.719 -3.563 1.00 0.00 124 GLN A CA 14
ATOM 15790 C C . GLN A 1 64 ? 12.208 -1.241 -2.943 1.00 0.00 124 GLN A C 14
ATOM 15791 O O . GLN A 1 64 ? 12.386 -0.050 -2.684 1.00 0.00 124 GLN A O 14
ATOM 15805 N N . LEU A 1 65 ? 13.120 -2.177 -2.706 1.00 0.00 125 LEU A N 14
ATOM 15806 C CA . LEU A 1 65 ? 14.414 -1.852 -2.115 1.00 0.00 125 LEU A CA 14
ATOM 15807 C C . LEU A 1 65 ? 15.510 -1.840 -3.177 1.00 0.00 125 LEU A C 14
ATOM 15808 O O . LEU A 1 65 ? 16.203 -2.836 -3.378 1.00 0.00 125 LEU A O 14
ATOM 15824 N N . ALA A 1 66 ? 15.661 -0.705 -3.851 1.00 0.00 126 ALA A N 14
ATOM 15825 C CA . ALA A 1 66 ? 16.675 -0.562 -4.888 1.00 0.00 126 ALA A CA 14
ATOM 15826 C C . ALA A 1 66 ? 18.052 -0.319 -4.280 1.00 0.00 126 ALA A C 14
ATOM 15827 O O . ALA A 1 66 ? 19.046 -0.893 -4.725 1.00 0.00 126 ALA A O 14
ATOM 15834 N N . GLN A 1 67 ? 18.103 0.534 -3.263 1.00 0.00 127 GLN A N 14
ATOM 15835 C CA . GLN A 1 67 ? 19.359 0.853 -2.595 1.00 0.00 127 GLN A CA 14
ATOM 15836 C C . GLN A 1 67 ? 19.120 1.236 -1.139 1.00 0.00 127 GLN A C 14
ATOM 15837 O O . GLN A 1 67 ? 18.036 1.697 -0.777 1.00 0.00 127 GLN A O 14
ATOM 15851 N N . LEU A 1 68 ? 20.137 1.044 -0.307 1.00 0.00 128 LEU A N 14
ATOM 15852 C CA . LEU A 1 68 ? 20.038 1.369 1.112 1.00 0.00 128 LEU A CA 14
ATOM 15853 C C . LEU A 1 68 ? 19.745 2.853 1.311 1.00 0.00 128 LEU A C 14
ATOM 15854 O O . LEU A 1 68 ? 20.594 3.704 1.048 1.00 0.00 128 LEU A O 14
ATOM 15870 N N . SER A 1 69 ? 18.538 3.154 1.779 1.00 0.00 129 SER A N 14
ATOM 15871 C CA . SER A 1 69 ? 18.132 4.535 2.012 1.00 0.00 129 SER A CA 14
ATOM 15872 C C . SER A 1 69 ? 18.081 4.842 3.506 1.00 0.00 129 SER A C 14
ATOM 15873 O O . SER A 1 69 ? 18.591 5.866 3.958 1.00 0.00 129 SER A O 14
ATOM 15881 N N . GLY A 1 70 ? 17.461 3.945 4.267 1.00 0.00 130 GLY A N 14
ATOM 15882 C CA . GLY A 1 70 ? 17.354 4.136 5.701 1.00 0.00 130 GLY A CA 14
ATOM 15883 C C . GLY A 1 70 ? 15.915 4.159 6.177 1.00 0.00 130 GLY A C 14
ATOM 15884 O O . GLY A 1 70 ? 15.012 4.611 5.473 1.00 0.00 130 GLY A O 14
ATOM 15888 N N . PRO A 1 71 ? 15.685 3.659 7.401 1.00 0.00 131 PRO A N 14
ATOM 15889 C CA . PRO A 1 71 ? 14.346 3.611 7.997 1.00 0.00 131 PRO A CA 14
ATOM 15890 C C . PRO A 1 71 ? 13.822 4.997 8.358 1.00 0.00 131 PRO A C 14
ATOM 15891 O O . PRO A 1 71 ? 14.206 5.571 9.377 1.00 0.00 131 PRO A O 14
ATOM 15902 N N . SER A 1 72 ? 12.943 5.530 7.515 1.00 0.00 132 SER A N 14
ATOM 15903 C CA . SER A 1 72 ? 12.369 6.851 7.744 1.00 0.00 132 SER A CA 14
ATOM 15904 C C . SER A 1 72 ? 11.584 6.883 9.052 1.00 0.00 132 SER A C 14
ATOM 15905 O O . SER A 1 72 ? 10.783 5.991 9.330 1.00 0.00 132 SER A O 14
ATOM 15913 N N . SER A 1 73 ? 11.822 7.918 9.852 1.00 0.00 133 SER A N 14
ATOM 15914 C CA . SER A 1 73 ? 11.142 8.066 11.133 1.00 0.00 133 SER A CA 14
ATOM 15915 C C . SER A 1 73 ? 11.070 9.533 11.544 1.00 0.00 133 SER A C 14
ATOM 15916 O O . SER A 1 73 ? 11.916 10.340 11.158 1.00 0.00 133 SER A O 14
ATOM 15924 N N . GLY A 1 74 ? 10.053 9.872 12.330 1.00 0.00 134 GLY A N 14
ATOM 15925 C CA . GLY A 1 74 ? 9.889 11.242 12.781 1.00 0.00 134 GLY A CA 14
ATOM 15926 C C . GLY A 1 74 ? 10.004 11.375 14.286 1.00 0.00 134 GLY A C 14
ATOM 15927 O O . GLY A 1 74 ? 10.682 10.580 14.936 1.00 0.00 134 GLY A O 14
ATOM 15933 N N . GLY A 1 1 ? -45.588 1.879 1.337 1.00 0.00 61 GLY A N 15
ATOM 15934 C CA . GLY A 1 1 ? -44.693 2.696 2.135 1.00 0.00 61 GLY A CA 15
ATOM 15935 C C . GLY A 1 1 ? -44.106 1.938 3.309 1.00 0.00 61 GLY A C 15
ATOM 15936 O O . GLY A 1 1 ? -44.833 1.511 4.207 1.00 0.00 61 GLY A O 15
ATOM 15940 N N . SER A 1 2 ? -42.788 1.767 3.303 1.00 0.00 62 SER A N 15
ATOM 15941 C CA . SER A 1 2 ? -42.105 1.049 4.372 1.00 0.00 62 SER A CA 15
ATOM 15942 C C . SER A 1 2 ? -40.622 1.404 4.404 1.00 0.00 62 SER A C 15
ATOM 15943 O O . SER A 1 2 ? -39.885 1.122 3.459 1.00 0.00 62 SER A O 15
ATOM 15951 N N . SER A 1 3 ? -40.191 2.025 5.497 1.00 0.00 63 SER A N 15
ATOM 15952 C CA . SER A 1 3 ? -38.797 2.422 5.651 1.00 0.00 63 SER A CA 15
ATOM 15953 C C . SER A 1 3 ? -37.864 1.242 5.397 1.00 0.00 63 SER A C 15
ATOM 15954 O O . SER A 1 3 ? -38.227 0.089 5.623 1.00 0.00 63 SER A O 15
ATOM 15962 N N . GLY A 1 4 ? -36.658 1.540 4.923 1.00 0.00 64 GLY A N 15
ATOM 15963 C CA . GLY A 1 4 ? -35.690 0.495 4.645 1.00 0.00 64 GLY A CA 15
ATOM 15964 C C . GLY A 1 4 ? -34.609 0.409 5.704 1.00 0.00 64 GLY A C 15
ATOM 15965 O O . GLY A 1 4 ? -34.607 1.180 6.663 1.00 0.00 64 GLY A O 15
ATOM 15969 N N . SER A 1 5 ? -33.687 -0.533 5.530 1.00 0.00 65 SER A N 15
ATOM 15970 C CA . SER A 1 5 ? -32.597 -0.720 6.481 1.00 0.00 65 SER A CA 15
ATOM 15971 C C . SER A 1 5 ? -31.269 -0.909 5.755 1.00 0.00 65 SER A C 15
ATOM 15972 O O . SER A 1 5 ? -31.003 -1.970 5.190 1.00 0.00 65 SER A O 15
ATOM 15980 N N . SER A 1 6 ? -30.438 0.128 5.776 1.00 0.00 66 SER A N 15
ATOM 15981 C CA . SER A 1 6 ? -29.138 0.079 5.117 1.00 0.00 66 SER A CA 15
ATOM 15982 C C . SER A 1 6 ? -28.010 0.289 6.123 1.00 0.00 66 SER A C 15
ATOM 15983 O O . SER A 1 6 ? -28.240 0.736 7.245 1.00 0.00 66 SER A O 15
ATOM 15991 N N . GLY A 1 7 ? -26.789 -0.038 5.711 1.00 0.00 67 GLY A N 15
ATOM 15992 C CA . GLY A 1 7 ? -25.643 0.121 6.587 1.00 0.00 67 GLY A CA 15
ATOM 15993 C C . GLY A 1 7 ? -25.217 1.569 6.727 1.00 0.00 67 GLY A C 15
ATOM 15994 O O . GLY A 1 7 ? -25.929 2.478 6.299 1.00 0.00 67 GLY A O 15
ATOM 15998 N N . LYS A 1 8 ? -24.053 1.786 7.329 1.00 0.00 68 LYS A N 15
ATOM 15999 C CA . LYS A 1 8 ? -23.532 3.134 7.526 1.00 0.00 68 LYS A CA 15
ATOM 16000 C C . LYS A 1 8 ? -22.894 3.663 6.246 1.00 0.00 68 LYS A C 15
ATOM 16001 O O . LYS A 1 8 ? -21.891 3.128 5.773 1.00 0.00 68 LYS A O 15
ATOM 16020 N N . VAL A 1 9 ? -23.482 4.717 5.689 1.00 0.00 69 VAL A N 15
ATOM 16021 C CA . VAL A 1 9 ? -22.969 5.320 4.464 1.00 0.00 69 VAL A CA 15
ATOM 16022 C C . VAL A 1 9 ? -22.099 6.534 4.772 1.00 0.00 69 VAL A C 15
ATOM 16023 O O . VAL A 1 9 ? -22.589 7.661 4.840 1.00 0.00 69 VAL A O 15
ATOM 16036 N N . LYS A 1 10 ? -20.805 6.296 4.956 1.00 0.00 70 LYS A N 15
ATOM 16037 C CA . LYS A 1 10 ? -19.864 7.369 5.255 1.00 0.00 70 LYS A CA 15
ATOM 16038 C C . LYS A 1 10 ? -18.643 7.290 4.346 1.00 0.00 70 LYS A C 15
ATOM 16039 O O . LYS A 1 10 ? -17.512 7.478 4.793 1.00 0.00 70 LYS A O 15
ATOM 16058 N N . GLU A 1 11 ? -18.879 7.012 3.067 1.00 0.00 71 GLU A N 15
ATOM 16059 C CA . GLU A 1 11 ? -17.796 6.910 2.096 1.00 0.00 71 GLU A CA 15
ATOM 16060 C C . GLU A 1 11 ? -18.240 7.428 0.731 1.00 0.00 71 GLU A C 15
ATOM 16061 O O . GLU A 1 11 ? -19.269 7.010 0.199 1.00 0.00 71 GLU A O 15
ATOM 16073 N N . LEU A 1 12 ? -17.456 8.341 0.168 1.00 0.00 72 LEU A N 15
ATOM 16074 C CA . LEU A 1 12 ? -17.767 8.918 -1.135 1.00 0.00 72 LEU A CA 15
ATOM 16075 C C . LEU A 1 12 ? -17.141 8.097 -2.258 1.00 0.00 72 LEU A C 15
ATOM 16076 O O . LEU A 1 12 ? -17.413 8.327 -3.435 1.00 0.00 72 LEU A O 15
ATOM 16092 N N . ASN A 1 13 ? -16.302 7.136 -1.884 1.00 0.00 73 ASN A N 15
ATOM 16093 C CA . ASN A 1 13 ? -15.638 6.278 -2.859 1.00 0.00 73 ASN A CA 15
ATOM 16094 C C . ASN A 1 13 ? -15.533 4.847 -2.342 1.00 0.00 73 ASN A C 15
ATOM 16095 O O . ASN A 1 13 ? -14.996 4.603 -1.260 1.00 0.00 73 ASN A O 15
ATOM 16106 N N . LEU A 1 14 ? -16.048 3.903 -3.122 1.00 0.00 74 LEU A N 15
ATOM 16107 C CA . LEU A 1 14 ? -16.012 2.494 -2.744 1.00 0.00 74 LEU A CA 15
ATOM 16108 C C . LEU A 1 14 ? -15.425 1.644 -3.867 1.00 0.00 74 LEU A C 15
ATOM 16109 O O . LEU A 1 14 ? -15.893 0.536 -4.130 1.00 0.00 74 LEU A O 15
ATOM 16125 N N . HIS A 1 15 ? -14.397 2.170 -4.524 1.00 0.00 75 HIS A N 15
ATOM 16126 C CA . HIS A 1 15 ? -13.744 1.458 -5.617 1.00 0.00 75 HIS A CA 15
ATOM 16127 C C . HIS A 1 15 ? -12.885 0.314 -5.084 1.00 0.00 75 HIS A C 15
ATOM 16128 O O . HIS A 1 15 ? -13.065 -0.840 -5.470 1.00 0.00 75 HIS A O 15
ATOM 16142 N N . GLU A 1 16 ? -11.953 0.645 -4.197 1.00 0.00 76 GLU A N 15
ATOM 16143 C CA . GLU A 1 16 ? -11.066 -0.356 -3.613 1.00 0.00 76 GLU A CA 15
ATOM 16144 C C . GLU A 1 16 ? -10.599 0.075 -2.226 1.00 0.00 76 GLU A C 15
ATOM 16145 O O . GLU A 1 16 ? -10.470 1.267 -1.943 1.00 0.00 76 GLU A O 15
ATOM 16157 N N . LEU A 1 17 ? -10.346 -0.903 -1.363 1.00 0.00 77 LEU A N 15
ATOM 16158 C CA . LEU A 1 17 ? -9.894 -0.627 -0.004 1.00 0.00 77 LEU A CA 15
ATOM 16159 C C . LEU A 1 17 ? -8.526 -1.252 0.251 1.00 0.00 77 LEU A C 15
ATOM 16160 O O . LEU A 1 17 ? -8.193 -2.295 -0.312 1.00 0.00 77 LEU A O 15
ATOM 16176 N N . CYS A 1 18 ? -7.738 -0.609 1.106 1.00 0.00 78 CYS A N 15
ATOM 16177 C CA . CYS A 1 18 ? -6.407 -1.102 1.439 1.00 0.00 78 CYS A CA 15
ATOM 16178 C C . CYS A 1 18 ? -6.464 -2.555 1.900 1.00 0.00 78 CYS A C 15
ATOM 16179 O O . CYS A 1 18 ? -7.536 -3.082 2.194 1.00 0.00 78 CYS A O 15
ATOM 16186 N N . ALA A 1 19 ? -5.302 -3.198 1.959 1.00 0.00 79 ALA A N 15
ATOM 16187 C CA . ALA A 1 19 ? -5.219 -4.589 2.385 1.00 0.00 79 ALA A CA 15
ATOM 16188 C C . ALA A 1 19 ? -4.440 -4.718 3.690 1.00 0.00 79 ALA A C 15
ATOM 16189 O O . ALA A 1 19 ? -4.718 -5.596 4.506 1.00 0.00 79 ALA A O 15
ATOM 16196 N N . VAL A 1 20 ? -3.462 -3.838 3.879 1.00 0.00 80 VAL A N 15
ATOM 16197 C CA . VAL A 1 20 ? -2.643 -3.853 5.085 1.00 0.00 80 VAL A CA 15
ATOM 16198 C C . VAL A 1 20 ? -3.442 -3.392 6.299 1.00 0.00 80 VAL A C 15
ATOM 16199 O O . VAL A 1 20 ? -3.508 -4.087 7.313 1.00 0.00 80 VAL A O 15
ATOM 16212 N N . CYS A 1 21 ? -4.049 -2.215 6.188 1.00 0.00 81 CYS A N 15
ATOM 16213 C CA . CYS A 1 21 ? -4.845 -1.659 7.276 1.00 0.00 81 CYS A CA 15
ATOM 16214 C C . CYS A 1 21 ? -6.324 -1.984 7.088 1.00 0.00 81 CYS A C 15
ATOM 16215 O O . CYS A 1 21 ? -7.094 -2.004 8.050 1.00 0.00 81 CYS A O 15
ATOM 16222 N N . LEU A 1 22 ? -6.715 -2.237 5.844 1.00 0.00 82 LEU A N 15
ATOM 16223 C CA . LEU A 1 22 ? -8.102 -2.561 5.529 1.00 0.00 82 LEU A CA 15
ATOM 16224 C C . LEU A 1 22 ? -9.014 -1.367 5.794 1.00 0.00 82 LEU A C 15
ATOM 16225 O O . LEU A 1 22 ? -10.071 -1.507 6.408 1.00 0.00 82 LEU A O 15
ATOM 16241 N N . GLU A 1 23 ? -8.598 -0.195 5.326 1.00 0.00 83 GLU A N 15
ATOM 16242 C CA . GLU A 1 23 ? -9.378 1.023 5.512 1.00 0.00 83 GLU A CA 15
ATOM 16243 C C . GLU A 1 23 ? -9.570 1.754 4.187 1.00 0.00 83 GLU A C 15
ATOM 16244 O O . GLU A 1 23 ? -8.638 1.875 3.392 1.00 0.00 83 GLU A O 15
ATOM 16256 N N . ASP A 1 24 ? -10.785 2.240 3.957 1.00 0.00 84 ASP A N 15
ATOM 16257 C CA . ASP A 1 24 ? -11.100 2.960 2.728 1.00 0.00 84 ASP A CA 15
ATOM 16258 C C . ASP A 1 24 ? -9.970 3.912 2.351 1.00 0.00 84 ASP A C 15
ATOM 16259 O O . ASP A 1 24 ? -9.294 4.465 3.219 1.00 0.00 84 ASP A O 15
ATOM 16268 N N . PHE A 1 25 ? -9.769 4.098 1.051 1.00 0.00 85 PHE A N 15
ATOM 16269 C CA . PHE A 1 25 ? -8.718 4.981 0.558 1.00 0.00 85 PHE A CA 15
ATOM 16270 C C . PHE A 1 25 ? -9.266 6.380 0.289 1.00 0.00 85 PHE A C 15
ATOM 16271 O O . PHE A 1 25 ? -10.332 6.539 -0.306 1.00 0.00 85 PHE A O 15
ATOM 16288 N N . LYS A 1 26 ? -8.529 7.393 0.732 1.00 0.00 86 LYS A N 15
ATOM 16289 C CA . LYS A 1 26 ? -8.937 8.779 0.540 1.00 0.00 86 LYS A CA 15
ATOM 16290 C C . LYS A 1 26 ? -7.897 9.546 -0.269 1.00 0.00 86 LYS A C 15
ATOM 16291 O O . LYS A 1 26 ? -6.708 9.226 -0.259 1.00 0.00 86 LYS A O 15
ATOM 16310 N N . PRO A 1 27 ? -8.351 10.584 -0.987 1.00 0.00 87 PRO A N 15
ATOM 16311 C CA . PRO A 1 27 ? -7.475 11.420 -1.813 1.00 0.00 87 PRO A CA 15
ATOM 16312 C C . PRO A 1 27 ? -6.538 12.283 -0.975 1.00 0.00 87 PRO A C 15
ATOM 16313 O O . PRO A 1 27 ? -5.404 12.551 -1.373 1.00 0.00 87 PRO A O 15
ATOM 16324 N N . ARG A 1 28 ? -7.018 12.714 0.186 1.00 0.00 88 ARG A N 15
ATOM 16325 C CA . ARG A 1 28 ? -6.223 13.548 1.080 1.00 0.00 88 ARG A CA 15
ATOM 16326 C C . ARG A 1 28 ? -4.838 12.944 1.297 1.00 0.00 88 ARG A C 15
ATOM 16327 O O . ARG A 1 28 ? -3.838 13.660 1.339 1.00 0.00 88 ARG A O 15
ATOM 16348 N N . ASP A 1 29 ? -4.789 11.624 1.436 1.00 0.00 89 ASP A N 15
ATOM 16349 C CA . ASP A 1 29 ? -3.528 10.923 1.649 1.00 0.00 89 ASP A CA 15
ATOM 16350 C C . ASP A 1 29 ? -2.963 10.408 0.329 1.00 0.00 89 ASP A C 15
ATOM 16351 O O . ASP A 1 29 ? -3.681 9.815 -0.474 1.00 0.00 89 ASP A O 15
ATOM 16360 N N . GLU A 1 30 ? -1.672 10.641 0.113 1.00 0.00 90 GLU A N 15
ATOM 16361 C CA . GLU A 1 30 ? -1.012 10.202 -1.110 1.00 0.00 90 GLU A CA 15
ATOM 16362 C C . GLU A 1 30 ? -1.092 8.686 -1.258 1.00 0.00 90 GLU A C 15
ATOM 16363 O O . GLU A 1 30 ? -0.835 7.944 -0.309 1.00 0.00 90 GLU A O 15
ATOM 16375 N N . LEU A 1 31 ? -1.451 8.232 -2.453 1.00 0.00 91 LEU A N 15
ATOM 16376 C CA . LEU A 1 31 ? -1.567 6.803 -2.727 1.00 0.00 91 LEU A CA 15
ATOM 16377 C C . LEU A 1 31 ? -0.408 6.319 -3.593 1.00 0.00 91 LEU A C 15
ATOM 16378 O O . LEU A 1 31 ? -0.153 6.863 -4.666 1.00 0.00 91 LEU A O 15
ATOM 16394 N N . GLY A 1 32 ? 0.289 5.291 -3.118 1.00 0.00 92 GLY A N 15
ATOM 16395 C CA . GLY A 1 32 ? 1.411 4.750 -3.863 1.00 0.00 92 GLY A CA 15
ATOM 16396 C C . GLY A 1 32 ? 1.017 3.568 -4.727 1.00 0.00 92 GLY A C 15
ATOM 16397 O O . GLY A 1 32 ? 0.533 2.555 -4.222 1.00 0.00 92 GLY A O 15
ATOM 16401 N N . ILE A 1 33 ? 1.223 3.698 -6.033 1.00 0.00 93 ILE A N 15
ATOM 16402 C CA . ILE A 1 33 ? 0.886 2.633 -6.969 1.00 0.00 93 ILE A CA 15
ATOM 16403 C C . ILE A 1 33 ? 2.061 1.681 -7.166 1.00 0.00 93 ILE A C 15
ATOM 16404 O O . ILE A 1 33 ? 3.211 2.111 -7.261 1.00 0.00 93 ILE A O 15
ATOM 16420 N N . CYS A 1 34 ? 1.764 0.388 -7.229 1.00 0.00 94 CYS A N 15
ATOM 16421 C CA . CYS A 1 34 ? 2.796 -0.625 -7.416 1.00 0.00 94 CYS A CA 15
ATOM 16422 C C . CYS A 1 34 ? 2.788 -1.152 -8.848 1.00 0.00 94 CYS A C 15
ATOM 16423 O O . CYS A 1 34 ? 1.814 -0.999 -9.586 1.00 0.00 94 CYS A O 15
ATOM 16431 N N . PRO A 1 35 ? 3.898 -1.786 -9.252 1.00 0.00 95 PRO A N 15
ATOM 16432 C CA . PRO A 1 35 ? 4.044 -2.346 -10.598 1.00 0.00 95 PRO A CA 15
ATOM 16433 C C . PRO A 1 35 ? 3.152 -3.563 -10.820 1.00 0.00 95 PRO A C 15
ATOM 16434 O O . PRO A 1 35 ? 3.173 -4.175 -11.888 1.00 0.00 95 PRO A O 15
ATOM 16445 N N . CYS A 1 36 ? 2.368 -3.909 -9.804 1.00 0.00 96 CYS A N 15
ATOM 16446 C CA . CYS A 1 36 ? 1.468 -5.052 -9.886 1.00 0.00 96 CYS A CA 15
ATOM 16447 C C . CYS A 1 36 ? 0.011 -4.597 -9.907 1.00 0.00 96 CYS A C 15
ATOM 16448 O O . CYS A 1 36 ? -0.879 -5.307 -9.439 1.00 0.00 96 CYS A O 15
ATOM 16455 N N . LYS A 1 37 ? -0.224 -3.409 -10.452 1.00 0.00 97 LYS A N 15
ATOM 16456 C CA . LYS A 1 37 ? -1.571 -2.858 -10.536 1.00 0.00 97 LYS A CA 15
ATOM 16457 C C . LYS A 1 37 ? -2.251 -2.873 -9.170 1.00 0.00 97 LYS A C 15
ATOM 16458 O O . LYS A 1 37 ? -3.408 -3.274 -9.046 1.00 0.00 97 LYS A O 15
ATOM 16477 N N . HIS A 1 38 ? -1.525 -2.431 -8.148 1.00 0.00 98 HIS A N 15
ATOM 16478 C CA . HIS A 1 38 ? -2.059 -2.392 -6.791 1.00 0.00 98 HIS A CA 15
ATOM 16479 C C . HIS A 1 38 ? -1.621 -1.119 -6.072 1.00 0.00 98 HIS A C 15
ATOM 16480 O O . HIS A 1 38 ? -0.460 -0.719 -6.150 1.00 0.00 98 HIS A O 15
ATOM 16494 N N . ALA A 1 39 ? -2.559 -0.489 -5.371 1.00 0.00 99 ALA A N 15
ATOM 16495 C CA . ALA A 1 39 ? -2.269 0.736 -4.637 1.00 0.00 99 ALA A CA 15
ATOM 16496 C C . ALA A 1 39 ? -2.386 0.516 -3.133 1.00 0.00 99 ALA A C 15
ATOM 16497 O O . ALA A 1 39 ? -3.239 -0.244 -2.671 1.00 0.00 99 ALA A O 15
ATOM 16504 N N . PHE A 1 40 ? -1.525 1.183 -2.373 1.00 0.00 100 PHE A N 15
ATOM 16505 C CA . PHE A 1 40 ? -1.531 1.059 -0.920 1.00 0.00 100 PHE A CA 15
ATOM 16506 C C . PHE A 1 40 ? -1.119 2.371 -0.259 1.00 0.00 100 PHE A C 15
ATOM 16507 O O . PHE A 1 40 ? -0.423 3.190 -0.861 1.00 0.00 100 PHE A O 15
ATOM 16524 N N . HIS A 1 41 ? -1.554 2.564 0.982 1.00 0.00 101 HIS A N 15
ATOM 16525 C CA . HIS A 1 41 ? -1.230 3.777 1.725 1.00 0.00 101 HIS A CA 15
ATOM 16526 C C . HIS A 1 41 ? 0.281 3.961 1.834 1.00 0.00 101 HIS A C 15
ATOM 16527 O O . HIS A 1 41 ? 0.994 3.064 2.285 1.00 0.00 101 HIS A O 15
ATOM 16541 N N . ARG A 1 42 ? 0.762 5.127 1.416 1.00 0.00 102 ARG A N 15
ATOM 16542 C CA . ARG A 1 42 ? 2.188 5.427 1.465 1.00 0.00 102 ARG A CA 15
ATOM 16543 C C . ARG A 1 42 ? 2.826 4.830 2.716 1.00 0.00 102 ARG A C 15
ATOM 16544 O O . ARG A 1 42 ? 3.947 4.323 2.672 1.00 0.00 102 ARG A O 15
ATOM 16565 N N . LYS A 1 43 ? 2.105 4.895 3.830 1.00 0.00 103 LYS A N 15
ATOM 16566 C CA . LYS A 1 43 ? 2.600 4.360 5.094 1.00 0.00 103 LYS A CA 15
ATOM 16567 C C . LYS A 1 43 ? 2.484 2.840 5.124 1.00 0.00 103 LYS A C 15
ATOM 16568 O O . LYS A 1 43 ? 3.484 2.133 5.251 1.00 0.00 103 LYS A O 15
ATOM 16587 N N . CYS A 1 44 ? 1.257 2.342 5.005 1.00 0.00 104 CYS A N 15
ATOM 16588 C CA . CYS A 1 44 ? 1.010 0.905 5.018 1.00 0.00 104 CYS A CA 15
ATOM 16589 C C . CYS A 1 44 ? 2.098 0.159 4.250 1.00 0.00 104 CYS A C 15
ATOM 16590 O O . CYS A 1 44 ? 2.718 -0.768 4.773 1.00 0.00 104 CYS A O 15
ATOM 16597 N N . LEU A 1 45 ? 2.325 0.570 3.008 1.00 0.00 105 LEU A N 15
ATOM 16598 C CA . LEU A 1 45 ? 3.338 -0.058 2.167 1.00 0.00 105 LEU A CA 15
ATOM 16599 C C . LEU A 1 45 ? 4.698 -0.054 2.858 1.00 0.00 105 LEU A C 15
ATOM 16600 O O . LEU A 1 45 ? 5.315 -1.103 3.041 1.00 0.00 105 LEU A O 15
ATOM 16616 N N . ILE A 1 46 ? 5.158 1.133 3.239 1.00 0.00 106 ILE A N 15
ATOM 16617 C CA . ILE A 1 46 ? 6.443 1.273 3.913 1.00 0.00 106 ILE A CA 15
ATOM 16618 C C . ILE A 1 46 ? 6.576 0.274 5.057 1.00 0.00 106 ILE A C 15
ATOM 16619 O O . ILE A 1 46 ? 7.588 -0.416 5.180 1.00 0.00 106 ILE A O 15
ATOM 16635 N N . LYS A 1 47 ? 5.545 0.199 5.892 1.00 0.00 107 LYS A N 15
ATOM 16636 C CA . LYS A 1 47 ? 5.543 -0.718 7.026 1.00 0.00 107 LYS A CA 15
ATOM 16637 C C . LYS A 1 47 ? 5.601 -2.168 6.553 1.00 0.00 107 LYS A C 15
ATOM 16638 O O . LYS A 1 47 ? 6.506 -2.915 6.924 1.00 0.00 107 LYS A O 15
ATOM 16657 N N . TRP A 1 48 ? 4.632 -2.557 5.733 1.00 0.00 108 TRP A N 15
ATOM 16658 C CA . TRP A 1 48 ? 4.574 -3.917 5.209 1.00 0.00 108 TRP A CA 15
ATOM 16659 C C . TRP A 1 48 ? 5.935 -4.352 4.676 1.00 0.00 108 TRP A C 15
ATOM 16660 O O . TRP A 1 48 ? 6.420 -5.438 4.999 1.00 0.00 108 TRP A O 15
ATOM 16681 N N . LEU A 1 49 ? 6.546 -3.501 3.860 1.00 0.00 109 LEU A N 15
ATOM 16682 C CA . LEU A 1 49 ? 7.852 -3.799 3.283 1.00 0.00 109 LEU A CA 15
ATOM 16683 C C . LEU A 1 49 ? 8.837 -4.239 4.361 1.00 0.00 109 LEU A C 15
ATOM 16684 O O . LEU A 1 49 ? 9.723 -5.055 4.110 1.00 0.00 109 LEU A O 15
ATOM 16700 N N . GLU A 1 50 ? 8.673 -3.695 5.563 1.00 0.00 110 GLU A N 15
ATOM 16701 C CA . GLU A 1 50 ? 9.547 -4.034 6.680 1.00 0.00 110 GLU A CA 15
ATOM 16702 C C . GLU A 1 50 ? 9.581 -5.543 6.906 1.00 0.00 110 GLU A C 15
ATOM 16703 O O . GLU A 1 50 ? 10.629 -6.177 6.783 1.00 0.00 110 GLU A O 15
ATOM 16715 N N . VAL A 1 51 ? 8.427 -6.111 7.239 1.00 0.00 111 VAL A N 15
ATOM 16716 C CA . VAL A 1 51 ? 8.323 -7.545 7.482 1.00 0.00 111 VAL A CA 15
ATOM 16717 C C . VAL A 1 51 ? 8.221 -8.319 6.173 1.00 0.00 111 VAL A C 15
ATOM 16718 O O . VAL A 1 51 ? 8.957 -9.280 5.949 1.00 0.00 111 VAL A O 15
ATOM 16731 N N . ARG A 1 52 ? 7.305 -7.893 5.310 1.00 0.00 112 ARG A N 15
ATOM 16732 C CA . ARG A 1 52 ? 7.106 -8.546 4.022 1.00 0.00 112 ARG A CA 15
ATOM 16733 C C . ARG A 1 52 ? 7.477 -7.611 2.875 1.00 0.00 112 ARG A C 15
ATOM 16734 O O . ARG A 1 52 ? 6.770 -6.643 2.595 1.00 0.00 112 ARG A O 15
ATOM 16755 N N . LYS A 1 53 ? 8.591 -7.907 2.213 1.00 0.00 113 LYS A N 15
ATOM 16756 C CA . LYS A 1 53 ? 9.057 -7.094 1.096 1.00 0.00 113 LYS A CA 15
ATOM 16757 C C . LYS A 1 53 ? 8.314 -7.455 -0.186 1.00 0.00 113 LYS A C 15
ATOM 16758 O O . LYS A 1 53 ? 8.919 -7.577 -1.252 1.00 0.00 113 LYS A O 15
ATOM 16777 N N . VAL A 1 54 ? 7.000 -7.624 -0.077 1.00 0.00 114 VAL A N 15
ATOM 16778 C CA . VAL A 1 54 ? 6.175 -7.969 -1.228 1.00 0.00 114 VAL A CA 15
ATOM 16779 C C . VAL A 1 54 ? 4.785 -7.355 -1.111 1.00 0.00 114 VAL A C 15
ATOM 16780 O O . VAL A 1 54 ? 4.452 -6.730 -0.103 1.00 0.00 114 VAL A O 15
ATOM 16793 N N . CYS A 1 55 ? 3.975 -7.537 -2.149 1.00 0.00 115 CYS A N 15
ATOM 16794 C CA . CYS A 1 55 ? 2.619 -7.001 -2.164 1.00 0.00 115 CYS A CA 15
ATOM 16795 C C . CYS A 1 55 ? 1.709 -7.797 -1.233 1.00 0.00 115 CYS A C 15
ATOM 16796 O O . CYS A 1 55 ? 1.588 -9.018 -1.336 1.00 0.00 115 CYS A O 15
ATOM 16803 N N . PRO A 1 56 ? 1.053 -7.090 -0.300 1.00 0.00 116 PRO A N 15
ATOM 16804 C CA . PRO A 1 56 ? 0.142 -7.710 0.667 1.00 0.00 116 PRO A CA 15
ATOM 16805 C C . PRO A 1 56 ? -1.138 -8.221 0.013 1.00 0.00 116 PRO A C 15
ATOM 16806 O O . PRO A 1 56 ? -2.106 -8.555 0.698 1.00 0.00 116 PRO A O 15
ATOM 16817 N N . LEU A 1 57 ? -1.136 -8.280 -1.314 1.00 0.00 117 LEU A N 15
ATOM 16818 C CA . LEU A 1 57 ? -2.297 -8.751 -2.060 1.00 0.00 117 LEU A CA 15
ATOM 16819 C C . LEU A 1 57 ? -1.915 -9.891 -2.999 1.00 0.00 117 LEU A C 15
ATOM 16820 O O . LEU A 1 57 ? -2.469 -10.988 -2.919 1.00 0.00 117 LEU A O 15
ATOM 16836 N N . CYS A 1 58 ? -0.962 -9.626 -3.886 1.00 0.00 118 CYS A N 15
ATOM 16837 C CA . CYS A 1 58 ? -0.503 -10.629 -4.839 1.00 0.00 118 CYS A CA 15
ATOM 16838 C C . CYS A 1 58 ? 0.864 -11.176 -4.438 1.00 0.00 118 CYS A C 15
ATOM 16839 O O . CYS A 1 58 ? 1.469 -11.960 -5.167 1.00 0.00 118 CYS A O 15
ATOM 16846 N N . ASN A 1 59 ? 1.344 -10.756 -3.272 1.00 0.00 119 ASN A N 15
ATOM 16847 C CA . ASN A 1 59 ? 2.639 -11.203 -2.772 1.00 0.00 119 ASN A CA 15
ATOM 16848 C C . ASN A 1 59 ? 3.701 -11.120 -3.864 1.00 0.00 119 ASN A C 15
ATOM 16849 O O . ASN A 1 59 ? 4.674 -11.873 -3.857 1.00 0.00 119 ASN A O 15
ATOM 16860 N N . MET A 1 60 ? 3.507 -10.198 -4.802 1.00 0.00 120 MET A N 15
ATOM 16861 C CA . MET A 1 60 ? 4.449 -10.014 -5.899 1.00 0.00 120 MET A CA 15
ATOM 16862 C C . MET A 1 60 ? 5.724 -9.331 -5.414 1.00 0.00 120 MET A C 15
ATOM 16863 O O . MET A 1 60 ? 5.687 -8.359 -4.659 1.00 0.00 120 MET A O 15
ATOM 16877 N N . PRO A 1 61 ? 6.880 -9.850 -5.854 1.00 0.00 121 PRO A N 15
ATOM 16878 C CA . PRO A 1 61 ? 8.187 -9.305 -5.477 1.00 0.00 121 PRO A CA 15
ATOM 16879 C C . PRO A 1 61 ? 8.448 -7.940 -6.103 1.00 0.00 121 PRO A C 15
ATOM 16880 O O . PRO A 1 61 ? 8.674 -7.831 -7.308 1.00 0.00 121 PRO A O 15
ATOM 16891 N N . VAL A 1 62 ? 8.417 -6.899 -5.276 1.00 0.00 122 VAL A N 15
ATOM 16892 C CA . VAL A 1 62 ? 8.653 -5.540 -5.749 1.00 0.00 122 VAL A CA 15
ATOM 16893 C C . VAL A 1 62 ? 10.096 -5.115 -5.503 1.00 0.00 122 VAL A C 15
ATOM 16894 O O . VAL A 1 62 ? 10.386 -4.385 -4.554 1.00 0.00 122 VAL A O 15
ATOM 16907 N N . LEU A 1 63 ? 10.997 -5.575 -6.363 1.00 0.00 123 LEU A N 15
ATOM 16908 C CA . LEU A 1 63 ? 12.412 -5.242 -6.239 1.00 0.00 123 LEU A CA 15
ATOM 16909 C C . LEU A 1 63 ? 12.856 -4.321 -7.372 1.00 0.00 123 LEU A C 15
ATOM 16910 O O . LEU A 1 63 ? 12.979 -4.748 -8.519 1.00 0.00 123 LEU A O 15
ATOM 16926 N N . GLN A 1 64 ? 13.095 -3.057 -7.039 1.00 0.00 124 GLN A N 15
ATOM 16927 C CA . GLN A 1 64 ? 13.526 -2.076 -8.029 1.00 0.00 124 GLN A CA 15
ATOM 16928 C C . GLN A 1 64 ? 15.048 -2.004 -8.097 1.00 0.00 124 GLN A C 15
ATOM 16929 O O . GLN A 1 64 ? 15.625 -0.921 -8.193 1.00 0.00 124 GLN A O 15
ATOM 16943 N N . LEU A 1 65 ? 15.692 -3.165 -8.047 1.00 0.00 125 LEU A N 15
ATOM 16944 C CA . LEU A 1 65 ? 17.148 -3.234 -8.102 1.00 0.00 125 LEU A CA 15
ATOM 16945 C C . LEU A 1 65 ? 17.605 -4.281 -9.114 1.00 0.00 125 LEU A C 15
ATOM 16946 O O . LEU A 1 65 ? 17.871 -5.428 -8.757 1.00 0.00 125 LEU A O 15
ATOM 16962 N N . ALA A 1 66 ? 17.696 -3.876 -10.376 1.00 0.00 126 ALA A N 15
ATOM 16963 C CA . ALA A 1 66 ? 18.125 -4.777 -11.438 1.00 0.00 126 ALA A CA 15
ATOM 16964 C C . ALA A 1 66 ? 19.235 -4.151 -12.275 1.00 0.00 126 ALA A C 15
ATOM 16965 O O . ALA A 1 66 ? 20.239 -4.797 -12.574 1.00 0.00 126 ALA A O 15
ATOM 16972 N N . GLN A 1 67 ? 19.047 -2.890 -12.651 1.00 0.00 127 GLN A N 15
ATOM 16973 C CA . GLN A 1 67 ? 20.032 -2.177 -13.455 1.00 0.00 127 GLN A CA 15
ATOM 16974 C C . GLN A 1 67 ? 20.441 -0.871 -12.783 1.00 0.00 127 GLN A C 15
ATOM 16975 O O . GLN A 1 67 ? 20.600 0.157 -13.444 1.00 0.00 127 GLN A O 15
ATOM 16989 N N . LEU A 1 68 ? 20.610 -0.916 -11.466 1.00 0.00 128 LEU A N 15
ATOM 16990 C CA . LEU A 1 68 ? 21.000 0.265 -10.703 1.00 0.00 128 LEU A CA 15
ATOM 16991 C C . LEU A 1 68 ? 22.273 0.001 -9.905 1.00 0.00 128 LEU A C 15
ATOM 16992 O O . LEU A 1 68 ? 22.726 -1.139 -9.799 1.00 0.00 128 LEU A O 15
ATOM 17008 N N . SER A 1 69 ? 22.844 1.062 -9.344 1.00 0.00 129 SER A N 15
ATOM 17009 C CA . SER A 1 69 ? 24.066 0.946 -8.556 1.00 0.00 129 SER A CA 15
ATOM 17010 C C . SER A 1 69 ? 24.129 2.033 -7.488 1.00 0.00 129 SER A C 15
ATOM 17011 O O . SER A 1 69 ? 24.309 3.210 -7.794 1.00 0.00 129 SER A O 15
ATOM 17019 N N . GLY A 1 70 ? 23.978 1.627 -6.230 1.00 0.00 130 GLY A N 15
ATOM 17020 C CA . GLY A 1 70 ? 24.020 2.578 -5.134 1.00 0.00 130 GLY A CA 15
ATOM 17021 C C . GLY A 1 70 ? 22.648 3.117 -4.781 1.00 0.00 130 GLY A C 15
ATOM 17022 O O . GLY A 1 70 ? 21.623 2.499 -5.066 1.00 0.00 130 GLY A O 15
ATOM 17026 N N . PRO A 1 71 ? 22.618 4.297 -4.144 1.00 0.00 131 PRO A N 15
ATOM 17027 C CA . PRO A 1 71 ? 21.368 4.945 -3.737 1.00 0.00 131 PRO A CA 15
ATOM 17028 C C . PRO A 1 71 ? 20.565 5.456 -4.928 1.00 0.00 131 PRO A C 15
ATOM 17029 O O . PRO A 1 71 ? 19.518 6.082 -4.761 1.00 0.00 131 PRO A O 15
ATOM 17040 N N . SER A 1 72 ? 21.063 5.187 -6.131 1.00 0.00 132 SER A N 15
ATOM 17041 C CA . SER A 1 72 ? 20.393 5.623 -7.351 1.00 0.00 132 SER A CA 15
ATOM 17042 C C . SER A 1 72 ? 20.465 7.140 -7.497 1.00 0.00 132 SER A C 15
ATOM 17043 O O . SER A 1 72 ? 19.484 7.786 -7.864 1.00 0.00 132 SER A O 15
ATOM 17051 N N . SER A 1 73 ? 21.634 7.702 -7.206 1.00 0.00 133 SER A N 15
ATOM 17052 C CA . SER A 1 73 ? 21.834 9.143 -7.300 1.00 0.00 133 SER A CA 15
ATOM 17053 C C . SER A 1 73 ? 21.819 9.599 -8.756 1.00 0.00 133 SER A C 15
ATOM 17054 O O . SER A 1 73 ? 22.510 9.034 -9.603 1.00 0.00 133 SER A O 15
ATOM 17062 N N . GLY A 1 74 ? 21.024 10.627 -9.040 1.00 0.00 134 GLY A N 15
ATOM 17063 C CA . GLY A 1 74 ? 20.932 11.142 -10.393 1.00 0.00 134 GLY A CA 15
ATOM 17064 C C . GLY A 1 74 ? 20.273 10.163 -11.343 1.00 0.00 134 GLY A C 15
ATOM 17065 O O . GLY A 1 74 ? 20.952 9.396 -12.025 1.00 0.00 134 GLY A O 15
ATOM 17071 N N . GLY A 1 1 ? -24.400 -13.653 6.672 1.00 0.00 61 GLY A N 16
ATOM 17072 C CA . GLY A 1 1 ? -25.812 -13.472 6.388 1.00 0.00 61 GLY A CA 16
ATOM 17073 C C . GLY A 1 1 ? -26.365 -12.194 6.987 1.00 0.00 61 GLY A C 16
ATOM 17074 O O . GLY A 1 1 ? -25.676 -11.505 7.740 1.00 0.00 61 GLY A O 16
ATOM 17078 N N . SER A 1 2 ? -27.611 -11.876 6.653 1.00 0.00 62 SER A N 16
ATOM 17079 C CA . SER A 1 2 ? -28.254 -10.670 7.160 1.00 0.00 62 SER A CA 16
ATOM 17080 C C . SER A 1 2 ? -29.765 -10.731 6.952 1.00 0.00 62 SER A C 16
ATOM 17081 O O . SER A 1 2 ? -30.242 -11.193 5.916 1.00 0.00 62 SER A O 16
ATOM 17089 N N . SER A 1 3 ? -30.512 -10.262 7.947 1.00 0.00 63 SER A N 16
ATOM 17090 C CA . SER A 1 3 ? -31.968 -10.267 7.877 1.00 0.00 63 SER A CA 16
ATOM 17091 C C . SER A 1 3 ? -32.447 -9.820 6.498 1.00 0.00 63 SER A C 16
ATOM 17092 O O . SER A 1 3 ? -33.148 -10.555 5.804 1.00 0.00 63 SER A O 16
ATOM 17100 N N . GLY A 1 4 ? -32.062 -8.609 6.109 1.00 0.00 64 GLY A N 16
ATOM 17101 C CA . GLY A 1 4 ? -32.461 -8.084 4.816 1.00 0.00 64 GLY A CA 16
ATOM 17102 C C . GLY A 1 4 ? -32.184 -6.600 4.682 1.00 0.00 64 GLY A C 16
ATOM 17103 O O . GLY A 1 4 ? -32.939 -5.772 5.191 1.00 0.00 64 GLY A O 16
ATOM 17107 N N . SER A 1 5 ? -31.096 -6.262 3.997 1.00 0.00 65 SER A N 16
ATOM 17108 C CA . SER A 1 5 ? -30.718 -4.867 3.802 1.00 0.00 65 SER A CA 16
ATOM 17109 C C . SER A 1 5 ? -30.358 -4.600 2.344 1.00 0.00 65 SER A C 16
ATOM 17110 O O . SER A 1 5 ? -29.266 -4.942 1.890 1.00 0.00 65 SER A O 16
ATOM 17118 N N . SER A 1 6 ? -31.285 -3.986 1.615 1.00 0.00 66 SER A N 16
ATOM 17119 C CA . SER A 1 6 ? -31.068 -3.676 0.207 1.00 0.00 66 SER A CA 16
ATOM 17120 C C . SER A 1 6 ? -31.456 -2.232 -0.097 1.00 0.00 66 SER A C 16
ATOM 17121 O O . SER A 1 6 ? -32.098 -1.566 0.714 1.00 0.00 66 SER A O 16
ATOM 17129 N N . GLY A 1 7 ? -31.061 -1.755 -1.274 1.00 0.00 67 GLY A N 16
ATOM 17130 C CA . GLY A 1 7 ? -31.375 -0.393 -1.665 1.00 0.00 67 GLY A CA 16
ATOM 17131 C C . GLY A 1 7 ? -30.133 0.445 -1.897 1.00 0.00 67 GLY A C 16
ATOM 17132 O O . GLY A 1 7 ? -29.679 1.156 -1.001 1.00 0.00 67 GLY A O 16
ATOM 17136 N N . LYS A 1 8 ? -29.581 0.360 -3.103 1.00 0.00 68 LYS A N 16
ATOM 17137 C CA . LYS A 1 8 ? -28.384 1.116 -3.451 1.00 0.00 68 LYS A CA 16
ATOM 17138 C C . LYS A 1 8 ? -28.192 1.165 -4.964 1.00 0.00 68 LYS A C 16
ATOM 17139 O O . LYS A 1 8 ? -28.574 0.238 -5.678 1.00 0.00 68 LYS A O 16
ATOM 17158 N N . VAL A 1 9 ? -27.597 2.252 -5.446 1.00 0.00 69 VAL A N 16
ATOM 17159 C CA . VAL A 1 9 ? -27.353 2.420 -6.873 1.00 0.00 69 VAL A CA 16
ATOM 17160 C C . VAL A 1 9 ? -25.864 2.577 -7.161 1.00 0.00 69 VAL A C 16
ATOM 17161 O O . VAL A 1 9 ? -25.319 3.678 -7.089 1.00 0.00 69 VAL A O 16
ATOM 17174 N N . LYS A 1 10 ? -25.210 1.467 -7.487 1.00 0.00 70 LYS A N 16
ATOM 17175 C CA . LYS A 1 10 ? -23.783 1.479 -7.787 1.00 0.00 70 LYS A CA 16
ATOM 17176 C C . LYS A 1 10 ? -23.515 0.913 -9.178 1.00 0.00 70 LYS A C 16
ATOM 17177 O O . LYS A 1 10 ? -24.368 0.244 -9.760 1.00 0.00 70 LYS A O 16
ATOM 17196 N N . GLU A 1 11 ? -22.324 1.184 -9.704 1.00 0.00 71 GLU A N 16
ATOM 17197 C CA . GLU A 1 11 ? -21.946 0.700 -11.026 1.00 0.00 71 GLU A CA 16
ATOM 17198 C C . GLU A 1 11 ? -20.533 0.122 -11.009 1.00 0.00 71 GLU A C 16
ATOM 17199 O O . GLU A 1 11 ? -19.763 0.309 -11.952 1.00 0.00 71 GLU A O 16
ATOM 17211 N N . LEU A 1 12 ? -20.201 -0.580 -9.932 1.00 0.00 72 LEU A N 16
ATOM 17212 C CA . LEU A 1 12 ? -18.881 -1.186 -9.791 1.00 0.00 72 LEU A CA 16
ATOM 17213 C C . LEU A 1 12 ? -18.805 -2.037 -8.528 1.00 0.00 72 LEU A C 16
ATOM 17214 O O . LEU A 1 12 ? -19.030 -1.545 -7.423 1.00 0.00 72 LEU A O 16
ATOM 17230 N N . ASN A 1 13 ? -18.483 -3.315 -8.699 1.00 0.00 73 ASN A N 16
ATOM 17231 C CA . ASN A 1 13 ? -18.375 -4.234 -7.572 1.00 0.00 73 ASN A CA 16
ATOM 17232 C C . ASN A 1 13 ? -16.935 -4.704 -7.390 1.00 0.00 73 ASN A C 16
ATOM 17233 O O . ASN A 1 13 ? -16.680 -5.888 -7.167 1.00 0.00 73 ASN A O 16
ATOM 17244 N N . LEU A 1 14 ? -15.996 -3.769 -7.485 1.00 0.00 74 LEU A N 16
ATOM 17245 C CA . LEU A 1 14 ? -14.581 -4.086 -7.330 1.00 0.00 74 LEU A CA 16
ATOM 17246 C C . LEU A 1 14 ? -14.033 -3.510 -6.029 1.00 0.00 74 LEU A C 16
ATOM 17247 O O . LEU A 1 14 ? -14.019 -2.294 -5.833 1.00 0.00 74 LEU A O 16
ATOM 17263 N N . HIS A 1 15 ? -13.580 -4.390 -5.142 1.00 0.00 75 HIS A N 16
ATOM 17264 C CA . HIS A 1 15 ? -13.028 -3.969 -3.859 1.00 0.00 75 HIS A CA 16
ATOM 17265 C C . HIS A 1 15 ? -11.817 -3.062 -4.061 1.00 0.00 75 HIS A C 16
ATOM 17266 O O . HIS A 1 15 ? -10.725 -3.533 -4.376 1.00 0.00 75 HIS A O 16
ATOM 17280 N N . GLU A 1 16 ? -12.020 -1.762 -3.877 1.00 0.00 76 GLU A N 16
ATOM 17281 C CA . GLU A 1 16 ? -10.945 -0.790 -4.041 1.00 0.00 76 GLU A CA 16
ATOM 17282 C C . GLU A 1 16 ? -10.500 -0.239 -2.689 1.00 0.00 76 GLU A C 16
ATOM 17283 O O . GLU A 1 16 ? -10.377 0.974 -2.511 1.00 0.00 76 GLU A O 16
ATOM 17295 N N . LEU A 1 17 ? -10.261 -1.137 -1.740 1.00 0.00 77 LEU A N 16
ATOM 17296 C CA . LEU A 1 17 ? -9.830 -0.741 -0.404 1.00 0.00 77 LEU A CA 16
ATOM 17297 C C . LEU A 1 17 ? -8.455 -1.317 -0.082 1.00 0.00 77 LEU A C 16
ATOM 17298 O O . LEU A 1 17 ? -8.039 -2.320 -0.664 1.00 0.00 77 LEU A O 16
ATOM 17314 N N . CYS A 1 18 ? -7.755 -0.679 0.849 1.00 0.00 78 CYS A N 16
ATOM 17315 C CA . CYS A 1 18 ? -6.427 -1.128 1.250 1.00 0.00 78 CYS A CA 16
ATOM 17316 C C . CYS A 1 18 ? -6.482 -2.537 1.832 1.00 0.00 78 CYS A C 16
ATOM 17317 O O . CYS A 1 18 ? -7.551 -3.030 2.191 1.00 0.00 78 CYS A O 16
ATOM 17324 N N . ALA A 1 19 ? -5.322 -3.180 1.921 1.00 0.00 79 ALA A N 16
ATOM 17325 C CA . ALA A 1 19 ? -5.238 -4.532 2.461 1.00 0.00 79 ALA A CA 16
ATOM 17326 C C . ALA A 1 19 ? -4.548 -4.538 3.821 1.00 0.00 79 ALA A C 16
ATOM 17327 O O . ALA A 1 19 ? -4.922 -5.297 4.714 1.00 0.00 79 ALA A O 16
ATOM 17334 N N . VAL A 1 20 ? -3.538 -3.687 3.970 1.00 0.00 80 VAL A N 16
ATOM 17335 C CA . VAL A 1 20 ? -2.796 -3.594 5.222 1.00 0.00 80 VAL A CA 16
ATOM 17336 C C . VAL A 1 20 ? -3.677 -3.059 6.345 1.00 0.00 80 VAL A C 16
ATOM 17337 O O . VAL A 1 20 ? -3.891 -3.731 7.355 1.00 0.00 80 VAL A O 16
ATOM 17350 N N . CYS A 1 21 ? -4.186 -1.845 6.163 1.00 0.00 81 CYS A N 16
ATOM 17351 C CA . CYS A 1 21 ? -5.045 -1.218 7.161 1.00 0.00 81 CYS A CA 16
ATOM 17352 C C . CYS A 1 21 ? -6.514 -1.520 6.880 1.00 0.00 81 CYS A C 16
ATOM 17353 O O . CYS A 1 21 ? -7.343 -1.528 7.792 1.00 0.00 81 CYS A O 16
ATOM 17360 N N . LEU A 1 22 ? -6.830 -1.767 5.614 1.00 0.00 82 LEU A N 16
ATOM 17361 C CA . LEU A 1 22 ? -8.199 -2.070 5.212 1.00 0.00 82 LEU A CA 16
ATOM 17362 C C . LEU A 1 22 ? -9.114 -0.873 5.451 1.00 0.00 82 LEU A C 16
ATOM 17363 O O . LEU A 1 22 ? -10.169 -1.001 6.071 1.00 0.00 82 LEU A O 16
ATOM 17379 N N . GLU A 1 23 ? -8.702 0.289 4.953 1.00 0.00 83 GLU A N 16
ATOM 17380 C CA . GLU A 1 23 ? -9.487 1.508 5.112 1.00 0.00 83 GLU A CA 16
ATOM 17381 C C . GLU A 1 23 ? -9.731 2.177 3.762 1.00 0.00 83 GLU A C 16
ATOM 17382 O O . GLU A 1 23 ? -8.793 2.452 3.015 1.00 0.00 83 GLU A O 16
ATOM 17394 N N . ASP A 1 24 ? -10.999 2.435 3.458 1.00 0.00 84 ASP A N 16
ATOM 17395 C CA . ASP A 1 24 ? -11.368 3.071 2.199 1.00 0.00 84 ASP A CA 16
ATOM 17396 C C . ASP A 1 24 ? -10.336 4.121 1.798 1.00 0.00 84 ASP A C 16
ATOM 17397 O O . ASP A 1 24 ? -10.197 5.153 2.454 1.00 0.00 84 ASP A O 16
ATOM 17406 N N . PHE A 1 25 ? -9.614 3.850 0.716 1.00 0.00 85 PHE A N 16
ATOM 17407 C CA . PHE A 1 25 ? -8.593 4.769 0.228 1.00 0.00 85 PHE A CA 16
ATOM 17408 C C . PHE A 1 25 ? -9.122 6.200 0.194 1.00 0.00 85 PHE A C 16
ATOM 17409 O O . PHE A 1 25 ? -10.271 6.442 -0.176 1.00 0.00 85 PHE A O 16
ATOM 17426 N N . LYS A 1 26 ? -8.274 7.147 0.582 1.00 0.00 86 LYS A N 16
ATOM 17427 C CA . LYS A 1 26 ? -8.653 8.555 0.597 1.00 0.00 86 LYS A CA 16
ATOM 17428 C C . LYS A 1 26 ? -7.639 9.399 -0.169 1.00 0.00 86 LYS A C 16
ATOM 17429 O O . LYS A 1 26 ? -6.439 9.123 -0.169 1.00 0.00 86 LYS A O 16
ATOM 17448 N N . PRO A 1 27 ? -8.130 10.454 -0.837 1.00 0.00 87 PRO A N 16
ATOM 17449 C CA . PRO A 1 27 ? -7.283 11.361 -1.617 1.00 0.00 87 PRO A CA 16
ATOM 17450 C C . PRO A 1 27 ? -6.381 12.216 -0.733 1.00 0.00 87 PRO A C 16
ATOM 17451 O O . PRO A 1 27 ? -5.210 12.430 -1.048 1.00 0.00 87 PRO A O 16
ATOM 17462 N N . ARG A 1 28 ? -6.933 12.700 0.375 1.00 0.00 88 ARG A N 16
ATOM 17463 C CA . ARG A 1 28 ? -6.178 13.532 1.304 1.00 0.00 88 ARG A CA 16
ATOM 17464 C C . ARG A 1 28 ? -4.817 12.912 1.607 1.00 0.00 88 ARG A C 16
ATOM 17465 O O . ARG A 1 28 ? -3.819 13.619 1.748 1.00 0.00 88 ARG A O 16
ATOM 17486 N N . ASP A 1 29 ? -4.785 11.588 1.705 1.00 0.00 89 ASP A N 16
ATOM 17487 C CA . ASP A 1 29 ? -3.547 10.872 1.991 1.00 0.00 89 ASP A CA 16
ATOM 17488 C C . ASP A 1 29 ? -2.913 10.349 0.706 1.00 0.00 89 ASP A C 16
ATOM 17489 O O . ASP A 1 29 ? -3.605 9.838 -0.175 1.00 0.00 89 ASP A O 16
ATOM 17498 N N . GLU A 1 30 ? -1.594 10.481 0.606 1.00 0.00 90 GLU A N 16
ATOM 17499 C CA . GLU A 1 30 ? -0.868 10.023 -0.573 1.00 0.00 90 GLU A CA 16
ATOM 17500 C C . GLU A 1 30 ? -0.983 8.510 -0.728 1.00 0.00 90 GLU A C 16
ATOM 17501 O O . GLU A 1 30 ? -0.912 7.766 0.251 1.00 0.00 90 GLU A O 16
ATOM 17513 N N . LEU A 1 31 ? -1.161 8.060 -1.966 1.00 0.00 91 LEU A N 16
ATOM 17514 C CA . LEU A 1 31 ? -1.286 6.635 -2.251 1.00 0.00 91 LEU A CA 16
ATOM 17515 C C . LEU A 1 31 ? -0.229 6.186 -3.255 1.00 0.00 91 LEU A C 16
ATOM 17516 O O . LEU A 1 31 ? -0.045 6.810 -4.299 1.00 0.00 91 LEU A O 16
ATOM 17532 N N . GLY A 1 32 ? 0.462 5.097 -2.932 1.00 0.00 92 GLY A N 16
ATOM 17533 C CA . GLY A 1 32 ? 1.490 4.581 -3.817 1.00 0.00 92 GLY A CA 16
ATOM 17534 C C . GLY A 1 32 ? 1.036 3.353 -4.580 1.00 0.00 92 GLY A C 16
ATOM 17535 O O . GLY A 1 32 ? 0.801 2.299 -3.989 1.00 0.00 92 GLY A O 16
ATOM 17539 N N . ILE A 1 33 ? 0.911 3.488 -5.896 1.00 0.00 93 ILE A N 16
ATOM 17540 C CA . ILE A 1 33 ? 0.481 2.380 -6.740 1.00 0.00 93 ILE A CA 16
ATOM 17541 C C . ILE A 1 33 ? 1.662 1.500 -7.135 1.00 0.00 93 ILE A C 16
ATOM 17542 O O . ILE A 1 33 ? 2.526 1.913 -7.909 1.00 0.00 93 ILE A O 16
ATOM 17558 N N . CYS A 1 34 ? 1.691 0.284 -6.600 1.00 0.00 94 CYS A N 16
ATOM 17559 C CA . CYS A 1 34 ? 2.766 -0.656 -6.898 1.00 0.00 94 CYS A CA 16
ATOM 17560 C C . CYS A 1 34 ? 2.723 -1.086 -8.360 1.00 0.00 94 CYS A C 16
ATOM 17561 O O . CYS A 1 34 ? 1.713 -0.935 -9.048 1.00 0.00 94 CYS A O 16
ATOM 17569 N N . PRO A 1 35 ? 3.845 -1.633 -8.850 1.00 0.00 95 PRO A N 16
ATOM 17570 C CA . PRO A 1 35 ? 3.962 -2.095 -10.236 1.00 0.00 95 PRO A CA 16
ATOM 17571 C C . PRO A 1 35 ? 3.122 -3.339 -10.505 1.00 0.00 95 PRO A C 16
ATOM 17572 O O . PRO A 1 35 ? 3.160 -3.901 -11.600 1.00 0.00 95 PRO A O 16
ATOM 17583 N N . CYS A 1 36 ? 2.363 -3.764 -9.500 1.00 0.00 96 CYS A N 16
ATOM 17584 C CA . CYS A 1 36 ? 1.513 -4.941 -9.628 1.00 0.00 96 CYS A CA 16
ATOM 17585 C C . CYS A 1 36 ? 0.044 -4.542 -9.736 1.00 0.00 96 CYS A C 16
ATOM 17586 O O . CYS A 1 36 ? -0.844 -5.280 -9.308 1.00 0.00 96 CYS A O 16
ATOM 17593 N N . LYS A 1 37 ? -0.204 -3.371 -10.312 1.00 0.00 97 LYS A N 16
ATOM 17594 C CA . LYS A 1 37 ? -1.564 -2.873 -10.479 1.00 0.00 97 LYS A CA 16
ATOM 17595 C C . LYS A 1 37 ? -2.330 -2.931 -9.161 1.00 0.00 97 LYS A C 16
ATOM 17596 O O . LYS A 1 37 ? -3.493 -3.334 -9.125 1.00 0.00 97 LYS A O 16
ATOM 17615 N N . HIS A 1 38 ? -1.672 -2.523 -8.081 1.00 0.00 98 HIS A N 16
ATOM 17616 C CA . HIS A 1 38 ? -2.293 -2.526 -6.761 1.00 0.00 98 HIS A CA 16
ATOM 17617 C C . HIS A 1 38 ? -2.124 -1.172 -6.078 1.00 0.00 98 HIS A C 16
ATOM 17618 O O . HIS A 1 38 ? -1.125 -0.483 -6.282 1.00 0.00 98 HIS A O 16
ATOM 17632 N N . ALA A 1 39 ? -3.109 -0.797 -5.268 1.00 0.00 99 ALA A N 16
ATOM 17633 C CA . ALA A 1 39 ? -3.069 0.474 -4.555 1.00 0.00 99 ALA A CA 16
ATOM 17634 C C . ALA A 1 39 ? -2.792 0.261 -3.070 1.00 0.00 99 ALA A C 16
ATOM 17635 O O . ALA A 1 39 ? -3.333 -0.656 -2.453 1.00 0.00 99 ALA A O 16
ATOM 17642 N N . PHE A 1 40 ? -1.946 1.115 -2.503 1.00 0.00 100 PHE A N 16
ATOM 17643 C CA . PHE A 1 40 ? -1.596 1.019 -1.091 1.00 0.00 100 PHE A CA 16
ATOM 17644 C C . PHE A 1 40 ? -1.262 2.394 -0.519 1.00 0.00 100 PHE A C 16
ATOM 17645 O O . PHE A 1 40 ? -0.895 3.312 -1.254 1.00 0.00 100 PHE A O 16
ATOM 17662 N N . HIS A 1 41 ? -1.392 2.529 0.797 1.00 0.00 101 HIS A N 16
ATOM 17663 C CA . HIS A 1 41 ? -1.104 3.791 1.468 1.00 0.00 101 HIS A CA 16
ATOM 17664 C C . HIS A 1 41 ? 0.400 3.994 1.623 1.00 0.00 101 HIS A C 16
ATOM 17665 O O . HIS A 1 41 ? 1.121 3.080 2.025 1.00 0.00 101 HIS A O 16
ATOM 17679 N N . ARG A 1 42 ? 0.867 5.195 1.300 1.00 0.00 102 ARG A N 16
ATOM 17680 C CA . ARG A 1 42 ? 2.285 5.517 1.401 1.00 0.00 102 ARG A CA 16
ATOM 17681 C C . ARG A 1 42 ? 2.876 4.969 2.697 1.00 0.00 102 ARG A C 16
ATOM 17682 O O . ARG A 1 42 ? 4.040 4.571 2.743 1.00 0.00 102 ARG A O 16
ATOM 17703 N N . LYS A 1 43 ? 2.065 4.953 3.750 1.00 0.00 103 LYS A N 16
ATOM 17704 C CA . LYS A 1 43 ? 2.505 4.455 5.047 1.00 0.00 103 LYS A CA 16
ATOM 17705 C C . LYS A 1 43 ? 2.376 2.936 5.119 1.00 0.00 103 LYS A C 16
ATOM 17706 O O . LYS A 1 43 ? 3.348 2.233 5.396 1.00 0.00 103 LYS A O 16
ATOM 17725 N N . CYS A 1 44 ? 1.171 2.437 4.867 1.00 0.00 104 CYS A N 16
ATOM 17726 C CA . CYS A 1 44 ? 0.914 1.002 4.902 1.00 0.00 104 CYS A CA 16
ATOM 17727 C C . CYS A 1 44 ? 2.002 0.237 4.154 1.00 0.00 104 CYS A C 16
ATOM 17728 O O . CYS A 1 44 ? 2.630 -0.668 4.705 1.00 0.00 104 CYS A O 16
ATOM 17735 N N . LEU A 1 45 ? 2.220 0.606 2.897 1.00 0.00 105 LEU A N 16
ATOM 17736 C CA . LEU A 1 45 ? 3.232 -0.044 2.073 1.00 0.00 105 LEU A CA 16
ATOM 17737 C C . LEU A 1 45 ? 4.582 -0.064 2.783 1.00 0.00 105 LEU A C 16
ATOM 17738 O O . LEU A 1 45 ? 5.194 -1.120 2.946 1.00 0.00 105 LEU A O 16
ATOM 17754 N N . ILE A 1 46 ? 5.040 1.110 3.204 1.00 0.00 106 ILE A N 16
ATOM 17755 C CA . ILE A 1 46 ? 6.316 1.227 3.899 1.00 0.00 106 ILE A CA 16
ATOM 17756 C C . ILE A 1 46 ? 6.373 0.296 5.105 1.00 0.00 106 ILE A C 16
ATOM 17757 O O . ILE A 1 46 ? 7.319 -0.475 5.264 1.00 0.00 106 ILE A O 16
ATOM 17773 N N . LYS A 1 47 ? 5.352 0.370 5.952 1.00 0.00 107 LYS A N 16
ATOM 17774 C CA . LYS A 1 47 ? 5.282 -0.468 7.142 1.00 0.00 107 LYS A CA 16
ATOM 17775 C C . LYS A 1 47 ? 5.342 -1.946 6.771 1.00 0.00 107 LYS A C 16
ATOM 17776 O O . LYS A 1 47 ? 6.063 -2.723 7.397 1.00 0.00 107 LYS A O 16
ATOM 17795 N N . TRP A 1 48 ? 4.583 -2.327 5.751 1.00 0.00 108 TRP A N 16
ATOM 17796 C CA . TRP A 1 48 ? 4.552 -3.712 5.296 1.00 0.00 108 TRP A CA 16
ATOM 17797 C C . TRP A 1 48 ? 5.923 -4.151 4.795 1.00 0.00 108 TRP A C 16
ATOM 17798 O O . TRP A 1 48 ? 6.493 -5.125 5.290 1.00 0.00 108 TRP A O 16
ATOM 17819 N N . LEU A 1 49 ? 6.448 -3.429 3.812 1.00 0.00 109 LEU A N 16
ATOM 17820 C CA . LEU A 1 49 ? 7.755 -3.744 3.244 1.00 0.00 109 LEU A CA 16
ATOM 17821 C C . LEU A 1 49 ? 8.717 -4.226 4.326 1.00 0.00 109 LEU A C 16
ATOM 17822 O O . LEU A 1 49 ? 9.380 -5.250 4.167 1.00 0.00 109 LEU A O 16
ATOM 17838 N N . GLU A 1 50 ? 8.784 -3.481 5.425 1.00 0.00 110 GLU A N 16
ATOM 17839 C CA . GLU A 1 50 ? 9.664 -3.833 6.533 1.00 0.00 110 GLU A CA 16
ATOM 17840 C C . GLU A 1 50 ? 9.645 -5.338 6.785 1.00 0.00 110 GLU A C 16
ATOM 17841 O O . GLU A 1 50 ? 10.677 -6.005 6.711 1.00 0.00 110 GLU A O 16
ATOM 17853 N N . VAL A 1 51 ? 8.463 -5.867 7.085 1.00 0.00 111 VAL A N 16
ATOM 17854 C CA . VAL A 1 51 ? 8.307 -7.293 7.349 1.00 0.00 111 VAL A CA 16
ATOM 17855 C C . VAL A 1 51 ? 8.671 -8.121 6.121 1.00 0.00 111 VAL A C 16
ATOM 17856 O O . VAL A 1 51 ? 9.606 -8.921 6.155 1.00 0.00 111 VAL A O 16
ATOM 17869 N N . ARG A 1 52 ? 7.927 -7.923 5.038 1.00 0.00 112 ARG A N 16
ATOM 17870 C CA . ARG A 1 52 ? 8.171 -8.652 3.800 1.00 0.00 112 ARG A CA 16
ATOM 17871 C C . ARG A 1 52 ? 8.271 -7.695 2.616 1.00 0.00 112 ARG A C 16
ATOM 17872 O O . ARG A 1 52 ? 7.509 -6.733 2.515 1.00 0.00 112 ARG A O 16
ATOM 17893 N N . LYS A 1 53 ? 9.215 -7.965 1.721 1.00 0.00 113 LYS A N 16
ATOM 17894 C CA . LYS A 1 53 ? 9.416 -7.129 0.543 1.00 0.00 113 LYS A CA 16
ATOM 17895 C C . LYS A 1 53 ? 8.513 -7.578 -0.602 1.00 0.00 113 LYS A C 16
ATOM 17896 O O . LYS A 1 53 ? 8.907 -7.538 -1.768 1.00 0.00 113 LYS A O 16
ATOM 17915 N N . VAL A 1 54 ? 7.301 -8.004 -0.262 1.00 0.00 114 VAL A N 16
ATOM 17916 C CA . VAL A 1 54 ? 6.342 -8.457 -1.262 1.00 0.00 114 VAL A CA 16
ATOM 17917 C C . VAL A 1 54 ? 4.977 -7.813 -1.047 1.00 0.00 114 VAL A C 16
ATOM 17918 O O . VAL A 1 54 ? 4.687 -7.292 0.030 1.00 0.00 114 VAL A O 16
ATOM 17931 N N . CYS A 1 55 ? 4.141 -7.852 -2.079 1.00 0.00 115 CYS A N 16
ATOM 17932 C CA . CYS A 1 55 ? 2.806 -7.272 -2.005 1.00 0.00 115 CYS A CA 16
ATOM 17933 C C . CYS A 1 55 ? 1.877 -8.151 -1.171 1.00 0.00 115 CYS A C 16
ATOM 17934 O O . CYS A 1 55 ? 1.743 -9.352 -1.405 1.00 0.00 115 CYS A O 16
ATOM 17941 N N . PRO A 1 56 ? 1.219 -7.538 -0.176 1.00 0.00 116 PRO A N 16
ATOM 17942 C CA . PRO A 1 56 ? 0.291 -8.245 0.712 1.00 0.00 116 PRO A CA 16
ATOM 17943 C C . PRO A 1 56 ? -0.987 -8.668 -0.004 1.00 0.00 116 PRO A C 16
ATOM 17944 O O . PRO A 1 56 ? -1.926 -9.163 0.621 1.00 0.00 116 PRO A O 16
ATOM 17955 N N . LEU A 1 57 ? -1.017 -8.471 -1.317 1.00 0.00 117 LEU A N 16
ATOM 17956 C CA . LEU A 1 57 ? -2.181 -8.833 -2.119 1.00 0.00 117 LEU A CA 16
ATOM 17957 C C . LEU A 1 57 ? -1.844 -9.960 -3.090 1.00 0.00 117 LEU A C 16
ATOM 17958 O O . LEU A 1 57 ? -2.312 -11.088 -2.936 1.00 0.00 117 LEU A O 16
ATOM 17974 N N . CYS A 1 58 ? -1.027 -9.647 -4.090 1.00 0.00 118 CYS A N 16
ATOM 17975 C CA . CYS A 1 58 ? -0.624 -10.633 -5.086 1.00 0.00 118 CYS A CA 16
ATOM 17976 C C . CYS A 1 58 ? 0.520 -11.497 -4.565 1.00 0.00 118 CYS A C 16
ATOM 17977 O O . CYS A 1 58 ? 0.856 -12.522 -5.156 1.00 0.00 118 CYS A O 16
ATOM 17984 N N . ASN A 1 59 ? 1.114 -11.075 -3.453 1.00 0.00 119 ASN A N 16
ATOM 17985 C CA . ASN A 1 59 ? 2.221 -11.810 -2.852 1.00 0.00 119 ASN A CA 16
ATOM 17986 C C . ASN A 1 59 ? 3.397 -11.908 -3.818 1.00 0.00 119 ASN A C 16
ATOM 17987 O O . ASN A 1 59 ? 4.000 -12.970 -3.973 1.00 0.00 119 ASN A O 16
ATOM 17998 N N . MET A 1 60 ? 3.719 -10.793 -4.465 1.00 0.00 120 MET A N 16
ATOM 17999 C CA . MET A 1 60 ? 4.825 -10.753 -5.415 1.00 0.00 120 MET A CA 16
ATOM 18000 C C . MET A 1 60 ? 5.810 -9.645 -5.056 1.00 0.00 120 MET A C 16
ATOM 18001 O O . MET A 1 60 ? 5.426 -8.527 -4.713 1.00 0.00 120 MET A O 16
ATOM 18015 N N . PRO A 1 61 ? 7.111 -9.960 -5.135 1.00 0.00 121 PRO A N 16
ATOM 18016 C CA . PRO A 1 61 ? 8.178 -9.004 -4.823 1.00 0.00 121 PRO A CA 16
ATOM 18017 C C . PRO A 1 61 ? 8.283 -7.893 -5.861 1.00 0.00 121 PRO A C 16
ATOM 18018 O O . PRO A 1 61 ? 8.729 -8.120 -6.986 1.00 0.00 121 PRO A O 16
ATOM 18029 N N . VAL A 1 62 ? 7.870 -6.689 -5.477 1.00 0.00 122 VAL A N 16
ATOM 18030 C CA . VAL A 1 62 ? 7.919 -5.541 -6.375 1.00 0.00 122 VAL A CA 16
ATOM 18031 C C . VAL A 1 62 ? 9.359 -5.125 -6.656 1.00 0.00 122 VAL A C 16
ATOM 18032 O O . VAL A 1 62 ? 9.932 -4.306 -5.936 1.00 0.00 122 VAL A O 16
ATOM 18045 N N . LEU A 1 63 ? 9.938 -5.693 -7.708 1.00 0.00 123 LEU A N 16
ATOM 18046 C CA . LEU A 1 63 ? 11.312 -5.380 -8.086 1.00 0.00 123 LEU A CA 16
ATOM 18047 C C . LEU A 1 63 ? 11.353 -4.237 -9.095 1.00 0.00 123 LEU A C 16
ATOM 18048 O O . LEU A 1 63 ? 11.438 -4.466 -10.302 1.00 0.00 123 LEU A O 16
ATOM 18064 N N . GLN A 1 64 ? 11.294 -3.008 -8.593 1.00 0.00 124 GLN A N 16
ATOM 18065 C CA . GLN A 1 64 ? 11.325 -1.830 -9.452 1.00 0.00 124 GLN A CA 16
ATOM 18066 C C . GLN A 1 64 ? 11.967 -0.649 -8.732 1.00 0.00 124 GLN A C 16
ATOM 18067 O O . GLN A 1 64 ? 11.422 -0.134 -7.754 1.00 0.00 124 GLN A O 16
ATOM 18081 N N . LEU A 1 65 ? 13.126 -0.223 -9.220 1.00 0.00 125 LEU A N 16
ATOM 18082 C CA . LEU A 1 65 ? 13.843 0.898 -8.623 1.00 0.00 125 LEU A CA 16
ATOM 18083 C C . LEU A 1 65 ? 13.121 2.214 -8.897 1.00 0.00 125 LEU A C 16
ATOM 18084 O O . LEU A 1 65 ? 13.405 2.896 -9.881 1.00 0.00 125 LEU A O 16
ATOM 18100 N N . ALA A 1 66 ? 12.186 2.564 -8.019 1.00 0.00 126 ALA A N 16
ATOM 18101 C CA . ALA A 1 66 ? 11.427 3.799 -8.164 1.00 0.00 126 ALA A CA 16
ATOM 18102 C C . ALA A 1 66 ? 11.832 4.820 -7.107 1.00 0.00 126 ALA A C 16
ATOM 18103 O O . ALA A 1 66 ? 12.118 5.975 -7.423 1.00 0.00 126 ALA A O 16
ATOM 18110 N N . GLN A 1 67 ? 11.853 4.387 -5.850 1.00 0.00 127 GLN A N 16
ATOM 18111 C CA . GLN A 1 67 ? 12.222 5.265 -4.746 1.00 0.00 127 GLN A CA 16
ATOM 18112 C C . GLN A 1 67 ? 13.522 4.805 -4.096 1.00 0.00 127 GLN A C 16
ATOM 18113 O O . GLN A 1 67 ? 13.548 3.809 -3.371 1.00 0.00 127 GLN A O 16
ATOM 18127 N N . LEU A 1 68 ? 14.600 5.535 -4.359 1.00 0.00 128 LEU A N 16
ATOM 18128 C CA . LEU A 1 68 ? 15.905 5.202 -3.799 1.00 0.00 128 LEU A CA 16
ATOM 18129 C C . LEU A 1 68 ? 16.438 6.345 -2.942 1.00 0.00 128 LEU A C 16
ATOM 18130 O O . LEU A 1 68 ? 15.999 7.488 -3.071 1.00 0.00 128 LEU A O 16
ATOM 18146 N N . SER A 1 69 ? 17.389 6.030 -2.068 1.00 0.00 129 SER A N 16
ATOM 18147 C CA . SER A 1 69 ? 17.981 7.030 -1.188 1.00 0.00 129 SER A CA 16
ATOM 18148 C C . SER A 1 69 ? 18.973 7.904 -1.949 1.00 0.00 129 SER A C 16
ATOM 18149 O O . SER A 1 69 ? 20.163 7.597 -2.018 1.00 0.00 129 SER A O 16
ATOM 18157 N N . GLY A 1 70 ? 18.474 8.996 -2.520 1.00 0.00 130 GLY A N 16
ATOM 18158 C CA . GLY A 1 70 ? 19.330 9.899 -3.269 1.00 0.00 130 GLY A CA 16
ATOM 18159 C C . GLY A 1 70 ? 18.579 10.636 -4.361 1.00 0.00 130 GLY A C 16
ATOM 18160 O O . GLY A 1 70 ? 18.317 10.096 -5.436 1.00 0.00 130 GLY A O 16
ATOM 18164 N N . PRO A 1 71 ? 18.220 11.899 -4.088 1.00 0.00 131 PRO A N 16
ATOM 18165 C CA . PRO A 1 71 ? 17.489 12.738 -5.043 1.00 0.00 131 PRO A CA 16
ATOM 18166 C C . PRO A 1 71 ? 18.347 13.136 -6.239 1.00 0.00 131 PRO A C 16
ATOM 18167 O O . PRO A 1 71 ? 19.085 14.120 -6.185 1.00 0.00 131 PRO A O 16
ATOM 18178 N N . SER A 1 72 ? 18.244 12.367 -7.317 1.00 0.00 132 SER A N 16
ATOM 18179 C CA . SER A 1 72 ? 19.014 12.638 -8.526 1.00 0.00 132 SER A CA 16
ATOM 18180 C C . SER A 1 72 ? 18.750 14.053 -9.032 1.00 0.00 132 SER A C 16
ATOM 18181 O O . SER A 1 72 ? 17.716 14.649 -8.729 1.00 0.00 132 SER A O 16
ATOM 18189 N N . SER A 1 73 ? 19.693 14.585 -9.803 1.00 0.00 133 SER A N 16
ATOM 18190 C CA . SER A 1 73 ? 19.565 15.931 -10.348 1.00 0.00 133 SER A CA 16
ATOM 18191 C C . SER A 1 73 ? 19.350 15.888 -11.858 1.00 0.00 133 SER A C 16
ATOM 18192 O O . SER A 1 73 ? 19.770 14.946 -12.529 1.00 0.00 133 SER A O 16
ATOM 18200 N N . GLY A 1 74 ? 18.693 16.916 -12.386 1.00 0.00 134 GLY A N 16
ATOM 18201 C CA . GLY A 1 74 ? 18.433 16.977 -13.812 1.00 0.00 134 GLY A CA 16
ATOM 18202 C C . GLY A 1 74 ? 19.619 17.503 -14.596 1.00 0.00 134 GLY A C 16
ATOM 18203 O O . GLY A 1 74 ? 19.478 17.912 -15.748 1.00 0.00 134 GLY A O 16
ATOM 18209 N N . GLY A 1 1 ? -20.381 -19.129 6.663 1.00 0.00 61 GLY A N 17
ATOM 18210 C CA . GLY A 1 1 ? -21.092 -18.903 5.419 1.00 0.00 61 GLY A CA 17
ATOM 18211 C C . GLY A 1 1 ? -22.291 -17.991 5.594 1.00 0.00 61 GLY A C 17
ATOM 18212 O O . GLY A 1 1 ? -23.008 -18.082 6.590 1.00 0.00 61 GLY A O 17
ATOM 18216 N N . SER A 1 2 ? -22.508 -17.109 4.624 1.00 0.00 62 SER A N 17
ATOM 18217 C CA . SER A 1 2 ? -23.625 -16.173 4.678 1.00 0.00 62 SER A CA 17
ATOM 18218 C C . SER A 1 2 ? -24.785 -16.661 3.815 1.00 0.00 62 SER A C 17
ATOM 18219 O O . SER A 1 2 ? -24.579 -17.252 2.756 1.00 0.00 62 SER A O 17
ATOM 18227 N N . SER A 1 3 ? -26.005 -16.408 4.278 1.00 0.00 63 SER A N 17
ATOM 18228 C CA . SER A 1 3 ? -27.199 -16.824 3.552 1.00 0.00 63 SER A CA 17
ATOM 18229 C C . SER A 1 3 ? -27.618 -15.762 2.540 1.00 0.00 63 SER A C 17
ATOM 18230 O O . SER A 1 3 ? -28.801 -15.460 2.393 1.00 0.00 63 SER A O 17
ATOM 18238 N N . GLY A 1 4 ? -26.635 -15.198 1.843 1.00 0.00 64 GLY A N 17
ATOM 18239 C CA . GLY A 1 4 ? -26.920 -14.175 0.853 1.00 0.00 64 GLY A CA 17
ATOM 18240 C C . GLY A 1 4 ? -28.031 -13.240 1.289 1.00 0.00 64 GLY A C 17
ATOM 18241 O O . GLY A 1 4 ? -29.024 -13.073 0.581 1.00 0.00 64 GLY A O 17
ATOM 18245 N N . SER A 1 5 ? -27.865 -12.631 2.459 1.00 0.00 65 SER A N 17
ATOM 18246 C CA . SER A 1 5 ? -28.864 -11.712 2.991 1.00 0.00 65 SER A CA 17
ATOM 18247 C C . SER A 1 5 ? -28.434 -10.263 2.785 1.00 0.00 65 SER A C 17
ATOM 18248 O O . SER A 1 5 ? -28.587 -9.426 3.674 1.00 0.00 65 SER A O 17
ATOM 18256 N N . SER A 1 6 ? -27.894 -9.975 1.604 1.00 0.00 66 SER A N 17
ATOM 18257 C CA . SER A 1 6 ? -27.438 -8.628 1.281 1.00 0.00 66 SER A CA 17
ATOM 18258 C C . SER A 1 6 ? -28.232 -8.051 0.113 1.00 0.00 66 SER A C 17
ATOM 18259 O O . SER A 1 6 ? -27.671 -7.421 -0.783 1.00 0.00 66 SER A O 17
ATOM 18267 N N . GLY A 1 7 ? -29.543 -8.271 0.130 1.00 0.00 67 GLY A N 17
ATOM 18268 C CA . GLY A 1 7 ? -30.394 -7.768 -0.932 1.00 0.00 67 GLY A CA 17
ATOM 18269 C C . GLY A 1 7 ? -30.638 -8.798 -2.017 1.00 0.00 67 GLY A C 17
ATOM 18270 O O . GLY A 1 7 ? -31.007 -9.937 -1.731 1.00 0.00 67 GLY A O 17
ATOM 18274 N N . LYS A 1 8 ? -30.433 -8.397 -3.267 1.00 0.00 68 LYS A N 17
ATOM 18275 C CA . LYS A 1 8 ? -30.633 -9.293 -4.400 1.00 0.00 68 LYS A CA 17
ATOM 18276 C C . LYS A 1 8 ? -29.390 -9.339 -5.283 1.00 0.00 68 LYS A C 17
ATOM 18277 O O . LYS A 1 8 ? -29.488 -9.331 -6.511 1.00 0.00 68 LYS A O 17
ATOM 18296 N N . VAL A 1 9 ? -28.222 -9.388 -4.651 1.00 0.00 69 VAL A N 17
ATOM 18297 C CA . VAL A 1 9 ? -26.960 -9.438 -5.380 1.00 0.00 69 VAL A CA 17
ATOM 18298 C C . VAL A 1 9 ? -27.015 -8.574 -6.634 1.00 0.00 69 VAL A C 17
ATOM 18299 O O . VAL A 1 9 ? -26.515 -8.961 -7.691 1.00 0.00 69 VAL A O 17
ATOM 18312 N N . LYS A 1 10 ? -27.625 -7.400 -6.511 1.00 0.00 70 LYS A N 17
ATOM 18313 C CA . LYS A 1 10 ? -27.745 -6.477 -7.634 1.00 0.00 70 LYS A CA 17
ATOM 18314 C C . LYS A 1 10 ? -26.733 -5.342 -7.515 1.00 0.00 70 LYS A C 17
ATOM 18315 O O . LYS A 1 10 ? -27.054 -4.183 -7.776 1.00 0.00 70 LYS A O 17
ATOM 18334 N N . GLU A 1 11 ? -25.510 -5.684 -7.122 1.00 0.00 71 GLU A N 17
ATOM 18335 C CA . GLU A 1 11 ? -24.452 -4.692 -6.971 1.00 0.00 71 GLU A CA 17
ATOM 18336 C C . GLU A 1 11 ? -23.076 -5.342 -7.089 1.00 0.00 71 GLU A C 17
ATOM 18337 O O . GLU A 1 11 ? -22.630 -6.048 -6.184 1.00 0.00 71 GLU A O 17
ATOM 18349 N N . LEU A 1 12 ? -22.408 -5.098 -8.212 1.00 0.00 72 LEU A N 17
ATOM 18350 C CA . LEU A 1 12 ? -21.083 -5.659 -8.451 1.00 0.00 72 LEU A CA 17
ATOM 18351 C C . LEU A 1 12 ? -20.054 -4.554 -8.666 1.00 0.00 72 LEU A C 17
ATOM 18352 O O . LEU A 1 12 ? -20.315 -3.578 -9.368 1.00 0.00 72 LEU A O 17
ATOM 18368 N N . ASN A 1 13 ? -18.883 -4.715 -8.057 1.00 0.00 73 ASN A N 17
ATOM 18369 C CA . ASN A 1 13 ? -17.814 -3.732 -8.184 1.00 0.00 73 ASN A CA 17
ATOM 18370 C C . ASN A 1 13 ? -16.520 -4.253 -7.567 1.00 0.00 73 ASN A C 17
ATOM 18371 O O . ASN A 1 13 ? -16.541 -5.116 -6.689 1.00 0.00 73 ASN A O 17
ATOM 18382 N N . LEU A 1 14 ? -15.394 -3.723 -8.033 1.00 0.00 74 LEU A N 17
ATOM 18383 C CA . LEU A 1 14 ? -14.089 -4.134 -7.527 1.00 0.00 74 LEU A CA 17
ATOM 18384 C C . LEU A 1 14 ? -13.843 -3.570 -6.131 1.00 0.00 74 LEU A C 17
ATOM 18385 O O . LEU A 1 14 ? -13.956 -2.364 -5.909 1.00 0.00 74 LEU A O 17
ATOM 18401 N N . HIS A 1 15 ? -13.506 -4.450 -5.194 1.00 0.00 75 HIS A N 17
ATOM 18402 C CA . HIS A 1 15 ? -13.241 -4.040 -3.820 1.00 0.00 75 HIS A CA 17
ATOM 18403 C C . HIS A 1 15 ? -11.795 -3.581 -3.659 1.00 0.00 75 HIS A C 17
ATOM 18404 O O . HIS A 1 15 ? -10.942 -4.338 -3.197 1.00 0.00 75 HIS A O 17
ATOM 18418 N N . GLU A 1 16 ? -11.528 -2.336 -4.043 1.00 0.00 76 GLU A N 17
ATOM 18419 C CA . GLU A 1 16 ? -10.185 -1.778 -3.942 1.00 0.00 76 GLU A CA 17
ATOM 18420 C C . GLU A 1 16 ? -9.976 -1.104 -2.589 1.00 0.00 76 GLU A C 17
ATOM 18421 O O . GLU A 1 16 ? -10.250 0.086 -2.427 1.00 0.00 76 GLU A O 17
ATOM 18433 N N . LEU A 1 17 ? -9.490 -1.872 -1.621 1.00 0.00 77 LEU A N 17
ATOM 18434 C CA . LEU A 1 17 ? -9.244 -1.351 -0.281 1.00 0.00 77 LEU A CA 17
ATOM 18435 C C . LEU A 1 17 ? -7.881 -1.797 0.236 1.00 0.00 77 LEU A C 17
ATOM 18436 O O . LEU A 1 17 ? -7.464 -2.936 0.018 1.00 0.00 77 LEU A O 17
ATOM 18452 N N . CYS A 1 18 ? -7.189 -0.895 0.924 1.00 0.00 78 CYS A N 17
ATOM 18453 C CA . CYS A 1 18 ? -5.873 -1.195 1.474 1.00 0.00 78 CYS A CA 17
ATOM 18454 C C . CYS A 1 18 ? -5.903 -2.491 2.278 1.00 0.00 78 CYS A C 17
ATOM 18455 O O . CYS A 1 18 ? -6.648 -2.614 3.250 1.00 0.00 78 CYS A O 17
ATOM 18462 N N . ALA A 1 19 ? -5.086 -3.455 1.867 1.00 0.00 79 ALA A N 17
ATOM 18463 C CA . ALA A 1 19 ? -5.016 -4.741 2.550 1.00 0.00 79 ALA A CA 17
ATOM 18464 C C . ALA A 1 19 ? -3.975 -4.715 3.663 1.00 0.00 79 ALA A C 17
ATOM 18465 O O . ALA A 1 19 ? -3.512 -5.762 4.118 1.00 0.00 79 ALA A O 17
ATOM 18472 N N . VAL A 1 20 ? -3.610 -3.514 4.099 1.00 0.00 80 VAL A N 17
ATOM 18473 C CA . VAL A 1 20 ? -2.624 -3.352 5.160 1.00 0.00 80 VAL A CA 17
ATOM 18474 C C . VAL A 1 20 ? -3.276 -2.859 6.446 1.00 0.00 80 VAL A C 17
ATOM 18475 O O . VAL A 1 20 ? -2.959 -3.333 7.538 1.00 0.00 80 VAL A O 17
ATOM 18488 N N . CYS A 1 21 ? -4.190 -1.904 6.311 1.00 0.00 81 CYS A N 17
ATOM 18489 C CA . CYS A 1 21 ? -4.889 -1.345 7.462 1.00 0.00 81 CYS A CA 17
ATOM 18490 C C . CYS A 1 21 ? -6.393 -1.578 7.352 1.00 0.00 81 CYS A C 17
ATOM 18491 O O . CYS A 1 21 ? -7.163 -1.153 8.214 1.00 0.00 81 CYS A O 17
ATOM 18498 N N . LEU A 1 22 ? -6.804 -2.256 6.286 1.00 0.00 82 LEU A N 17
ATOM 18499 C CA . LEU A 1 22 ? -8.215 -2.546 6.061 1.00 0.00 82 LEU A CA 17
ATOM 18500 C C . LEU A 1 22 ? -9.048 -1.269 6.107 1.00 0.00 82 LEU A C 17
ATOM 18501 O O . LEU A 1 22 ? -10.009 -1.171 6.870 1.00 0.00 82 LEU A O 17
ATOM 18517 N N . GLU A 1 23 ? -8.674 -0.295 5.284 1.00 0.00 83 GLU A N 17
ATOM 18518 C CA . GLU A 1 23 ? -9.388 0.975 5.230 1.00 0.00 83 GLU A CA 17
ATOM 18519 C C . GLU A 1 23 ? -9.483 1.486 3.795 1.00 0.00 83 GLU A C 17
ATOM 18520 O O . GLU A 1 23 ? -8.532 1.374 3.021 1.00 0.00 83 GLU A O 17
ATOM 18532 N N . ASP A 1 24 ? -10.636 2.045 3.447 1.00 0.00 84 ASP A N 17
ATOM 18533 C CA . ASP A 1 24 ? -10.856 2.573 2.106 1.00 0.00 84 ASP A CA 17
ATOM 18534 C C . ASP A 1 24 ? -9.771 3.579 1.733 1.00 0.00 84 ASP A C 17
ATOM 18535 O O . ASP A 1 24 ? -9.127 4.164 2.604 1.00 0.00 84 ASP A O 17
ATOM 18544 N N . PHE A 1 25 ? -9.573 3.773 0.433 1.00 0.00 85 PHE A N 17
ATOM 18545 C CA . PHE A 1 25 ? -8.565 4.706 -0.055 1.00 0.00 85 PHE A CA 17
ATOM 18546 C C . PHE A 1 25 ? -9.174 6.081 -0.313 1.00 0.00 85 PHE A C 17
ATOM 18547 O O . PHE A 1 25 ? -10.340 6.195 -0.694 1.00 0.00 85 PHE A O 17
ATOM 18564 N N . LYS A 1 26 ? -8.379 7.124 -0.102 1.00 0.00 86 LYS A N 17
ATOM 18565 C CA . LYS A 1 26 ? -8.837 8.492 -0.311 1.00 0.00 86 LYS A CA 17
ATOM 18566 C C . LYS A 1 26 ? -7.736 9.345 -0.932 1.00 0.00 86 LYS A C 17
ATOM 18567 O O . LYS A 1 26 ? -6.549 9.167 -0.658 1.00 0.00 86 LYS A O 17
ATOM 18586 N N . PRO A 1 27 ? -8.136 10.297 -1.789 1.00 0.00 87 PRO A N 17
ATOM 18587 C CA . PRO A 1 27 ? -7.199 11.199 -2.465 1.00 0.00 87 PRO A CA 17
ATOM 18588 C C . PRO A 1 27 ? -6.558 12.195 -1.504 1.00 0.00 87 PRO A C 17
ATOM 18589 O O . PRO A 1 27 ? -5.383 12.535 -1.640 1.00 0.00 87 PRO A O 17
ATOM 18600 N N . ARG A 1 28 ? -7.338 12.659 -0.533 1.00 0.00 88 ARG A N 17
ATOM 18601 C CA . ARG A 1 28 ? -6.846 13.617 0.450 1.00 0.00 88 ARG A CA 17
ATOM 18602 C C . ARG A 1 28 ? -5.507 13.166 1.026 1.00 0.00 88 ARG A C 17
ATOM 18603 O O . ARG A 1 28 ? -4.619 13.982 1.273 1.00 0.00 88 ARG A O 17
ATOM 18624 N N . ASP A 1 29 ? -5.369 11.861 1.238 1.00 0.00 89 ASP A N 17
ATOM 18625 C CA . ASP A 1 29 ? -4.139 11.301 1.785 1.00 0.00 89 ASP A CA 17
ATOM 18626 C C . ASP A 1 29 ? -3.226 10.802 0.669 1.00 0.00 89 ASP A C 17
ATOM 18627 O O . ASP A 1 29 ? -3.598 10.822 -0.504 1.00 0.00 89 ASP A O 17
ATOM 18636 N N . GLU A 1 30 ? -2.031 10.356 1.043 1.00 0.00 90 GLU A N 17
ATOM 18637 C CA . GLU A 1 30 ? -1.066 9.854 0.073 1.00 0.00 90 GLU A CA 17
ATOM 18638 C C . GLU A 1 30 ? -1.337 8.388 -0.255 1.00 0.00 90 GLU A C 17
ATOM 18639 O O . GLU A 1 30 ? -1.956 7.668 0.529 1.00 0.00 90 GLU A O 17
ATOM 18651 N N . LEU A 1 31 ? -0.869 7.952 -1.420 1.00 0.00 91 LEU A N 17
ATOM 18652 C CA . LEU A 1 31 ? -1.060 6.573 -1.854 1.00 0.00 91 LEU A CA 17
ATOM 18653 C C . LEU A 1 31 ? 0.049 6.144 -2.809 1.00 0.00 91 LEU A C 17
ATOM 18654 O O . LEU A 1 31 ? 0.431 6.891 -3.709 1.00 0.00 91 LEU A O 17
ATOM 18670 N N . GLY A 1 32 ? 0.561 4.933 -2.608 1.00 0.00 92 GLY A N 17
ATOM 18671 C CA . GLY A 1 32 ? 1.619 4.424 -3.461 1.00 0.00 92 GLY A CA 17
ATOM 18672 C C . GLY A 1 32 ? 1.150 3.294 -4.355 1.00 0.00 92 GLY A C 17
ATOM 18673 O O . GLY A 1 32 ? 0.938 2.173 -3.891 1.00 0.00 92 GLY A O 17
ATOM 18677 N N . ILE A 1 33 ? 0.987 3.587 -5.641 1.00 0.00 93 ILE A N 17
ATOM 18678 C CA . ILE A 1 33 ? 0.539 2.587 -6.601 1.00 0.00 93 ILE A CA 17
ATOM 18679 C C . ILE A 1 33 ? 1.709 1.752 -7.111 1.00 0.00 93 ILE A C 17
ATOM 18680 O O . ILE A 1 33 ? 2.636 2.277 -7.729 1.00 0.00 93 ILE A O 17
ATOM 18696 N N . CYS A 1 34 ? 1.659 0.451 -6.850 1.00 0.00 94 CYS A N 17
ATOM 18697 C CA . CYS A 1 34 ? 2.714 -0.457 -7.284 1.00 0.00 94 CYS A CA 17
ATOM 18698 C C . CYS A 1 34 ? 2.524 -0.855 -8.744 1.00 0.00 94 CYS A C 17
ATOM 18699 O O . CYS A 1 34 ? 1.447 -0.700 -9.320 1.00 0.00 94 CYS A O 17
ATOM 18707 N N . PRO A 1 35 ? 3.594 -1.380 -9.359 1.00 0.00 95 PRO A N 17
ATOM 18708 C CA . PRO A 1 35 ? 3.570 -1.810 -10.760 1.00 0.00 95 PRO A CA 17
ATOM 18709 C C . PRO A 1 35 ? 2.716 -3.056 -10.970 1.00 0.00 95 PRO A C 17
ATOM 18710 O O . PRO A 1 35 ? 2.661 -3.605 -12.070 1.00 0.00 95 PRO A O 17
ATOM 18721 N N . CYS A 1 36 ? 2.051 -3.497 -9.908 1.00 0.00 96 CYS A N 17
ATOM 18722 C CA . CYS A 1 36 ? 1.199 -4.678 -9.974 1.00 0.00 96 CYS A CA 17
ATOM 18723 C C . CYS A 1 36 ? -0.276 -4.289 -9.929 1.00 0.00 96 CYS A C 17
ATOM 18724 O O . CYS A 1 36 ? -1.109 -5.028 -9.405 1.00 0.00 96 CYS A O 17
ATOM 18731 N N . LYS A 1 37 ? -0.591 -3.123 -10.482 1.00 0.00 97 LYS A N 17
ATOM 18732 C CA . LYS A 1 37 ? -1.965 -2.634 -10.508 1.00 0.00 97 LYS A CA 17
ATOM 18733 C C . LYS A 1 37 ? -2.574 -2.649 -9.109 1.00 0.00 97 LYS A C 17
ATOM 18734 O O . LYS A 1 37 ? -3.733 -3.025 -8.930 1.00 0.00 97 LYS A O 17
ATOM 18753 N N . HIS A 1 38 ? -1.785 -2.238 -8.121 1.00 0.00 98 HIS A N 17
ATOM 18754 C CA . HIS A 1 38 ? -2.248 -2.202 -6.738 1.00 0.00 98 HIS A CA 17
ATOM 18755 C C . HIS A 1 38 ? -1.876 -0.880 -6.075 1.00 0.00 98 HIS A C 17
ATOM 18756 O O . HIS A 1 38 ? -0.865 -0.266 -6.416 1.00 0.00 98 HIS A O 17
ATOM 18770 N N . ALA A 1 39 ? -2.700 -0.446 -5.126 1.00 0.00 99 ALA A N 17
ATOM 18771 C CA . ALA A 1 39 ? -2.456 0.802 -4.414 1.00 0.00 99 ALA A CA 17
ATOM 18772 C C . ALA A 1 39 ? -2.453 0.582 -2.905 1.00 0.00 99 ALA A C 17
ATOM 18773 O O . ALA A 1 39 ? -3.279 -0.160 -2.374 1.00 0.00 99 ALA A O 17
ATOM 18780 N N . PHE A 1 40 ? -1.517 1.231 -2.220 1.00 0.00 100 PHE A N 17
ATOM 18781 C CA . PHE A 1 40 ? -1.405 1.104 -0.771 1.00 0.00 100 PHE A CA 17
ATOM 18782 C C . PHE A 1 40 ? -0.845 2.383 -0.156 1.00 0.00 100 PHE A C 17
ATOM 18783 O O . PHE A 1 40 ? 0.051 3.015 -0.716 1.00 0.00 100 PHE A O 17
ATOM 18800 N N . HIS A 1 41 ? -1.381 2.759 1.002 1.00 0.00 101 HIS A N 17
ATOM 18801 C CA . HIS A 1 41 ? -0.935 3.963 1.695 1.00 0.00 101 HIS A CA 17
ATOM 18802 C C . HIS A 1 41 ? 0.586 3.992 1.810 1.00 0.00 101 HIS A C 17
ATOM 18803 O O . HIS A 1 41 ? 1.193 3.081 2.374 1.00 0.00 101 HIS A O 17
ATOM 18817 N N . ARG A 1 42 ? 1.195 5.043 1.272 1.00 0.00 102 ARG A N 17
ATOM 18818 C CA . ARG A 1 42 ? 2.645 5.189 1.312 1.00 0.00 102 ARG A CA 17
ATOM 18819 C C . ARG A 1 42 ? 3.203 4.708 2.649 1.00 0.00 102 ARG A C 17
ATOM 18820 O O . ARG A 1 42 ? 4.250 4.063 2.701 1.00 0.00 102 ARG A O 17
ATOM 18841 N N . LYS A 1 43 ? 2.496 5.025 3.728 1.00 0.00 103 LYS A N 17
ATOM 18842 C CA . LYS A 1 43 ? 2.918 4.625 5.065 1.00 0.00 103 LYS A CA 17
ATOM 18843 C C . LYS A 1 43 ? 2.734 3.125 5.268 1.00 0.00 103 LYS A C 17
ATOM 18844 O O . LYS A 1 43 ? 3.622 2.444 5.781 1.00 0.00 103 LYS A O 17
ATOM 18863 N N . CYS A 1 44 ? 1.576 2.615 4.860 1.00 0.00 104 CYS A N 17
ATOM 18864 C CA . CYS A 1 44 ? 1.275 1.195 4.995 1.00 0.00 104 CYS A CA 17
ATOM 18865 C C . CYS A 1 44 ? 2.291 0.349 4.233 1.00 0.00 104 CYS A C 17
ATOM 18866 O O . CYS A 1 44 ? 2.936 -0.531 4.805 1.00 0.00 104 CYS A O 17
ATOM 18873 N N . LEU A 1 45 ? 2.428 0.621 2.940 1.00 0.00 105 LEU A N 17
ATOM 18874 C CA . LEU A 1 45 ? 3.366 -0.115 2.099 1.00 0.00 105 LEU A CA 17
ATOM 18875 C C . LEU A 1 45 ? 4.726 -0.238 2.778 1.00 0.00 105 LEU A C 17
ATOM 18876 O O . LEU A 1 45 ? 5.247 -1.341 2.951 1.00 0.00 105 LEU A O 17
ATOM 18892 N N . ILE A 1 46 ? 5.295 0.899 3.163 1.00 0.00 106 ILE A N 17
ATOM 18893 C CA . ILE A 1 46 ? 6.593 0.918 3.826 1.00 0.00 106 ILE A CA 17
ATOM 18894 C C . ILE A 1 46 ? 6.631 -0.070 4.987 1.00 0.00 106 ILE A C 17
ATOM 18895 O O . ILE A 1 46 ? 7.436 -1.001 4.998 1.00 0.00 106 ILE A O 17
ATOM 18911 N N . LYS A 1 47 ? 5.753 0.138 5.963 1.00 0.00 107 LYS A N 17
ATOM 18912 C CA . LYS A 1 47 ? 5.683 -0.736 7.128 1.00 0.00 107 LYS A CA 17
ATOM 18913 C C . LYS A 1 47 ? 5.580 -2.198 6.707 1.00 0.00 107 LYS A C 17
ATOM 18914 O O . LYS A 1 47 ? 6.236 -3.067 7.281 1.00 0.00 107 LYS A O 17
ATOM 18933 N N . TRP A 1 48 ? 4.755 -2.462 5.700 1.00 0.00 108 TRP A N 17
ATOM 18934 C CA . TRP A 1 48 ? 4.568 -3.820 5.201 1.00 0.00 108 TRP A CA 17
ATOM 18935 C C . TRP A 1 48 ? 5.855 -4.355 4.585 1.00 0.00 108 TRP A C 17
ATOM 18936 O O . TRP A 1 48 ? 6.188 -5.531 4.741 1.00 0.00 108 TRP A O 17
ATOM 18957 N N . LEU A 1 49 ? 6.577 -3.487 3.885 1.00 0.00 109 LEU A N 17
ATOM 18958 C CA . LEU A 1 49 ? 7.829 -3.873 3.245 1.00 0.00 109 LEU A CA 17
ATOM 18959 C C . LEU A 1 49 ? 8.874 -4.264 4.285 1.00 0.00 109 LEU A C 17
ATOM 18960 O O . LEU A 1 49 ? 9.725 -5.117 4.033 1.00 0.00 109 LEU A O 17
ATOM 18976 N N . GLU A 1 50 ? 8.802 -3.636 5.454 1.00 0.00 110 GLU A N 17
ATOM 18977 C CA . GLU A 1 50 ? 9.742 -3.920 6.532 1.00 0.00 110 GLU A CA 17
ATOM 18978 C C . GLU A 1 50 ? 9.754 -5.409 6.865 1.00 0.00 110 GLU A C 17
ATOM 18979 O O . GLU A 1 50 ? 10.785 -6.072 6.758 1.00 0.00 110 GLU A O 17
ATOM 18991 N N . VAL A 1 51 ? 8.599 -5.928 7.271 1.00 0.00 111 VAL A N 17
ATOM 18992 C CA . VAL A 1 51 ? 8.476 -7.339 7.619 1.00 0.00 111 VAL A CA 17
ATOM 18993 C C . VAL A 1 51 ? 8.427 -8.211 6.370 1.00 0.00 111 VAL A C 17
ATOM 18994 O O . VAL A 1 51 ? 9.144 -9.207 6.268 1.00 0.00 111 VAL A O 17
ATOM 19007 N N . ARG A 1 52 ? 7.577 -7.830 5.422 1.00 0.00 112 ARG A N 17
ATOM 19008 C CA . ARG A 1 52 ? 7.435 -8.578 4.179 1.00 0.00 112 ARG A CA 17
ATOM 19009 C C . ARG A 1 52 ? 7.582 -7.658 2.970 1.00 0.00 112 ARG A C 17
ATOM 19010 O O . ARG A 1 52 ? 6.742 -6.791 2.730 1.00 0.00 112 ARG A O 17
ATOM 19031 N N . LYS A 1 53 ? 8.656 -7.853 2.212 1.00 0.00 113 LYS A N 17
ATOM 19032 C CA . LYS A 1 53 ? 8.915 -7.043 1.028 1.00 0.00 113 LYS A CA 17
ATOM 19033 C C . LYS A 1 53 ? 8.103 -7.543 -0.162 1.00 0.00 113 LYS A C 17
ATOM 19034 O O . LYS A 1 53 ? 8.612 -7.632 -1.280 1.00 0.00 113 LYS A O 17
ATOM 19053 N N . VAL A 1 54 ? 6.838 -7.869 0.085 1.00 0.00 114 VAL A N 17
ATOM 19054 C CA . VAL A 1 54 ? 5.955 -8.358 -0.967 1.00 0.00 114 VAL A CA 17
ATOM 19055 C C . VAL A 1 54 ? 4.615 -7.633 -0.941 1.00 0.00 114 VAL A C 17
ATOM 19056 O O . VAL A 1 54 ? 4.358 -6.810 -0.062 1.00 0.00 114 VAL A O 17
ATOM 19069 N N . CYS A 1 55 ? 3.761 -7.943 -1.912 1.00 0.00 115 CYS A N 17
ATOM 19070 C CA . CYS A 1 55 ? 2.446 -7.322 -2.001 1.00 0.00 115 CYS A CA 17
ATOM 19071 C C . CYS A 1 55 ? 1.423 -8.091 -1.169 1.00 0.00 115 CYS A C 17
ATOM 19072 O O . CYS A 1 55 ? 1.274 -9.307 -1.292 1.00 0.00 115 CYS A O 17
ATOM 19079 N N . PRO A 1 56 ? 0.701 -7.366 -0.302 1.00 0.00 116 PRO A N 17
ATOM 19080 C CA . PRO A 1 56 ? -0.321 -7.958 0.567 1.00 0.00 116 PRO A CA 17
ATOM 19081 C C . PRO A 1 56 ? -1.545 -8.425 -0.213 1.00 0.00 116 PRO A C 17
ATOM 19082 O O . PRO A 1 56 ? -2.569 -8.780 0.372 1.00 0.00 116 PRO A O 17
ATOM 19093 N N . LEU A 1 57 ? -1.433 -8.423 -1.537 1.00 0.00 117 LEU A N 17
ATOM 19094 C CA . LEU A 1 57 ? -2.532 -8.848 -2.398 1.00 0.00 117 LEU A CA 17
ATOM 19095 C C . LEU A 1 57 ? -2.065 -9.903 -3.396 1.00 0.00 117 LEU A C 17
ATOM 19096 O O . LEU A 1 57 ? -2.598 -11.013 -3.437 1.00 0.00 117 LEU A O 17
ATOM 19112 N N . CYS A 1 58 ? -1.065 -9.551 -4.197 1.00 0.00 118 CYS A N 17
ATOM 19113 C CA . CYS A 1 58 ? -0.525 -10.468 -5.194 1.00 0.00 118 CYS A CA 17
ATOM 19114 C C . CYS A 1 58 ? 0.816 -11.037 -4.739 1.00 0.00 118 CYS A C 17
ATOM 19115 O O . CYS A 1 58 ? 1.579 -11.573 -5.541 1.00 0.00 118 CYS A O 17
ATOM 19122 N N . ASN A 1 59 ? 1.096 -10.915 -3.445 1.00 0.00 119 ASN A N 17
ATOM 19123 C CA . ASN A 1 59 ? 2.344 -11.417 -2.882 1.00 0.00 119 ASN A CA 17
ATOM 19124 C C . ASN A 1 59 ? 3.476 -11.323 -3.901 1.00 0.00 119 ASN A C 17
ATOM 19125 O O . ASN A 1 59 ? 4.164 -12.307 -4.172 1.00 0.00 119 ASN A O 17
ATOM 19136 N N . MET A 1 60 ? 3.664 -10.133 -4.461 1.00 0.00 120 MET A N 17
ATOM 19137 C CA . MET A 1 60 ? 4.714 -9.910 -5.448 1.00 0.00 120 MET A CA 17
ATOM 19138 C C . MET A 1 60 ? 5.885 -9.151 -4.834 1.00 0.00 120 MET A C 17
ATOM 19139 O O . MET A 1 60 ? 5.712 -8.273 -3.988 1.00 0.00 120 MET A O 17
ATOM 19153 N N . PRO A 1 61 ? 7.107 -9.494 -5.268 1.00 0.00 121 PRO A N 17
ATOM 19154 C CA . PRO A 1 61 ? 8.331 -8.856 -4.773 1.00 0.00 121 PRO A CA 17
ATOM 19155 C C . PRO A 1 61 ? 8.463 -7.412 -5.244 1.00 0.00 121 PRO A C 17
ATOM 19156 O O . PRO A 1 61 ? 8.728 -7.153 -6.418 1.00 0.00 121 PRO A O 17
ATOM 19167 N N . VAL A 1 62 ? 8.277 -6.474 -4.321 1.00 0.00 122 VAL A N 17
ATOM 19168 C CA . VAL A 1 62 ? 8.377 -5.055 -4.641 1.00 0.00 122 VAL A CA 17
ATOM 19169 C C . VAL A 1 62 ? 9.602 -4.428 -3.985 1.00 0.00 122 VAL A C 17
ATOM 19170 O O . VAL A 1 62 ? 9.965 -4.777 -2.861 1.00 0.00 122 VAL A O 17
ATOM 19183 N N . LEU A 1 63 ? 10.236 -3.501 -4.694 1.00 0.00 123 LEU A N 17
ATOM 19184 C CA . LEU A 1 63 ? 11.422 -2.823 -4.180 1.00 0.00 123 LEU A CA 17
ATOM 19185 C C . LEU A 1 63 ? 12.635 -3.748 -4.213 1.00 0.00 123 LEU A C 17
ATOM 19186 O O . LEU A 1 63 ? 13.291 -3.962 -3.194 1.00 0.00 123 LEU A O 17
ATOM 19202 N N . GLN A 1 64 ? 12.926 -4.291 -5.391 1.00 0.00 124 GLN A N 17
ATOM 19203 C CA . GLN A 1 64 ? 14.061 -5.192 -5.556 1.00 0.00 124 GLN A CA 17
ATOM 19204 C C . GLN A 1 64 ? 15.366 -4.409 -5.664 1.00 0.00 124 GLN A C 17
ATOM 19205 O O . GLN A 1 64 ? 16.196 -4.683 -6.532 1.00 0.00 124 GLN A O 17
ATOM 19219 N N . LEU A 1 65 ? 15.540 -3.434 -4.779 1.00 0.00 125 LEU A N 17
ATOM 19220 C CA . LEU A 1 65 ? 16.745 -2.611 -4.775 1.00 0.00 125 LEU A CA 17
ATOM 19221 C C . LEU A 1 65 ? 17.397 -2.607 -3.396 1.00 0.00 125 LEU A C 17
ATOM 19222 O O . LEU A 1 65 ? 17.312 -1.623 -2.661 1.00 0.00 125 LEU A O 17
ATOM 19238 N N . ALA A 1 66 ? 18.050 -3.712 -3.053 1.00 0.00 126 ALA A N 17
ATOM 19239 C CA . ALA A 1 66 ? 18.721 -3.834 -1.764 1.00 0.00 126 ALA A CA 17
ATOM 19240 C C . ALA A 1 66 ? 20.214 -3.553 -1.894 1.00 0.00 126 ALA A C 17
ATOM 19241 O O . ALA A 1 66 ? 21.044 -4.415 -1.605 1.00 0.00 126 ALA A O 17
ATOM 19248 N N . GLN A 1 67 ? 20.548 -2.343 -2.330 1.00 0.00 127 GLN A N 17
ATOM 19249 C CA . GLN A 1 67 ? 21.942 -1.950 -2.499 1.00 0.00 127 GLN A CA 17
ATOM 19250 C C . GLN A 1 67 ? 22.153 -0.499 -2.080 1.00 0.00 127 GLN A C 17
ATOM 19251 O O . GLN A 1 67 ? 21.555 0.416 -2.649 1.00 0.00 127 GLN A O 17
ATOM 19265 N N . LEU A 1 68 ? 23.007 -0.294 -1.083 1.00 0.00 128 LEU A N 17
ATOM 19266 C CA . LEU A 1 68 ? 23.297 1.047 -0.587 1.00 0.00 128 LEU A CA 17
ATOM 19267 C C . LEU A 1 68 ? 24.759 1.168 -0.168 1.00 0.00 128 LEU A C 17
ATOM 19268 O O . LEU A 1 68 ? 25.442 0.164 0.034 1.00 0.00 128 LEU A O 17
ATOM 19284 N N . SER A 1 69 ? 25.231 2.403 -0.037 1.00 0.00 129 SER A N 17
ATOM 19285 C CA . SER A 1 69 ? 26.612 2.656 0.358 1.00 0.00 129 SER A CA 17
ATOM 19286 C C . SER A 1 69 ? 26.815 2.363 1.841 1.00 0.00 129 SER A C 17
ATOM 19287 O O . SER A 1 69 ? 26.923 3.279 2.657 1.00 0.00 129 SER A O 17
ATOM 19295 N N . GLY A 1 70 ? 26.866 1.080 2.184 1.00 0.00 130 GLY A N 17
ATOM 19296 C CA . GLY A 1 70 ? 27.056 0.688 3.568 1.00 0.00 130 GLY A CA 17
ATOM 19297 C C . GLY A 1 70 ? 26.891 -0.804 3.777 1.00 0.00 130 GLY A C 17
ATOM 19298 O O . GLY A 1 70 ? 25.780 -1.311 3.934 1.00 0.00 130 GLY A O 17
ATOM 19302 N N . PRO A 1 71 ? 28.016 -1.533 3.779 1.00 0.00 131 PRO A N 17
ATOM 19303 C CA . PRO A 1 71 ? 28.017 -2.987 3.968 1.00 0.00 131 PRO A CA 17
ATOM 19304 C C . PRO A 1 71 ? 27.639 -3.387 5.389 1.00 0.00 131 PRO A C 17
ATOM 19305 O O . PRO A 1 71 ? 27.632 -4.570 5.731 1.00 0.00 131 PRO A O 17
ATOM 19316 N N . SER A 1 72 ? 27.325 -2.394 6.215 1.00 0.00 132 SER A N 17
ATOM 19317 C CA . SER A 1 72 ? 26.949 -2.643 7.602 1.00 0.00 132 SER A CA 17
ATOM 19318 C C . SER A 1 72 ? 25.441 -2.505 7.789 1.00 0.00 132 SER A C 17
ATOM 19319 O O . SER A 1 72 ? 24.796 -1.682 7.140 1.00 0.00 132 SER A O 17
ATOM 19327 N N . SER A 1 73 ? 24.885 -3.318 8.682 1.00 0.00 133 SER A N 17
ATOM 19328 C CA . SER A 1 73 ? 23.452 -3.291 8.953 1.00 0.00 133 SER A CA 17
ATOM 19329 C C . SER A 1 73 ? 23.057 -1.996 9.657 1.00 0.00 133 SER A C 17
ATOM 19330 O O . SER A 1 73 ? 23.852 -1.407 10.388 1.00 0.00 133 SER A O 17
ATOM 19338 N N . GLY A 1 74 ? 21.822 -1.559 9.429 1.00 0.00 134 GLY A N 17
ATOM 19339 C CA . GLY A 1 74 ? 21.342 -0.338 10.048 1.00 0.00 134 GLY A CA 17
ATOM 19340 C C . GLY A 1 74 ? 19.836 -0.327 10.218 1.00 0.00 134 GLY A C 17
ATOM 19341 O O . GLY A 1 74 ? 19.140 0.477 9.598 1.00 0.00 134 GLY A O 17
ATOM 19347 N N . GLY A 1 1 ? -12.328 -14.407 11.776 1.00 0.00 61 GLY A N 18
ATOM 19348 C CA . GLY A 1 1 ? -12.444 -13.594 12.972 1.00 0.00 61 GLY A CA 18
ATOM 19349 C C . GLY A 1 1 ? -11.147 -13.524 13.754 1.00 0.00 61 GLY A C 18
ATOM 19350 O O . GLY A 1 1 ? -10.619 -12.439 13.998 1.00 0.00 61 GLY A O 18
ATOM 19354 N N . SER A 1 2 ? -10.633 -14.685 14.149 1.00 0.00 62 SER A N 18
ATOM 19355 C CA . SER A 1 2 ? -9.392 -14.751 14.913 1.00 0.00 62 SER A CA 18
ATOM 19356 C C . SER A 1 2 ? -8.265 -15.336 14.068 1.00 0.00 62 SER A C 18
ATOM 19357 O O . SER A 1 2 ? -8.506 -16.113 13.144 1.00 0.00 62 SER A O 18
ATOM 19365 N N . SER A 1 3 ? -7.033 -14.956 14.391 1.00 0.00 63 SER A N 18
ATOM 19366 C CA . SER A 1 3 ? -5.867 -15.439 13.661 1.00 0.00 63 SER A CA 18
ATOM 19367 C C . SER A 1 3 ? -5.283 -16.680 14.329 1.00 0.00 63 SER A C 18
ATOM 19368 O O . SER A 1 3 ? -5.659 -17.032 15.446 1.00 0.00 63 SER A O 18
ATOM 19376 N N . GLY A 1 4 ? -4.361 -17.340 13.634 1.00 0.00 64 GLY A N 18
ATOM 19377 C CA . GLY A 1 4 ? -3.740 -18.535 14.174 1.00 0.00 64 GLY A CA 18
ATOM 19378 C C . GLY A 1 4 ? -2.406 -18.841 13.521 1.00 0.00 64 GLY A C 18
ATOM 19379 O O . GLY A 1 4 ? -1.820 -17.984 12.861 1.00 0.00 64 GLY A O 18
ATOM 19383 N N . SER A 1 5 ? -1.926 -20.066 13.706 1.00 0.00 65 SER A N 18
ATOM 19384 C CA . SER A 1 5 ? -0.650 -20.482 13.135 1.00 0.00 65 SER A CA 18
ATOM 19385 C C . SER A 1 5 ? -0.680 -20.383 11.612 1.00 0.00 65 SER A C 18
ATOM 19386 O O . SER A 1 5 ? -1.715 -20.604 10.985 1.00 0.00 65 SER A O 18
ATOM 19394 N N . SER A 1 6 ? 0.465 -20.048 11.025 1.00 0.00 66 SER A N 18
ATOM 19395 C CA . SER A 1 6 ? 0.571 -19.915 9.577 1.00 0.00 66 SER A CA 18
ATOM 19396 C C . SER A 1 6 ? 0.190 -21.220 8.883 1.00 0.00 66 SER A C 18
ATOM 19397 O O . SER A 1 6 ? 1.037 -22.080 8.645 1.00 0.00 66 SER A O 18
ATOM 19405 N N . GLY A 1 7 ? -1.092 -21.358 8.560 1.00 0.00 67 GLY A N 18
ATOM 19406 C CA . GLY A 1 7 ? -1.564 -22.560 7.896 1.00 0.00 67 GLY A CA 18
ATOM 19407 C C . GLY A 1 7 ? -2.057 -22.289 6.489 1.00 0.00 67 GLY A C 18
ATOM 19408 O O . GLY A 1 7 ? -1.458 -21.503 5.754 1.00 0.00 67 GLY A O 18
ATOM 19412 N N . LYS A 1 8 ? -3.150 -22.942 6.110 1.00 0.00 68 LYS A N 18
ATOM 19413 C CA . LYS A 1 8 ? -3.724 -22.769 4.781 1.00 0.00 68 LYS A CA 18
ATOM 19414 C C . LYS A 1 8 ? -5.068 -22.052 4.858 1.00 0.00 68 LYS A C 18
ATOM 19415 O O . LYS A 1 8 ? -6.122 -22.687 4.860 1.00 0.00 68 LYS A O 18
ATOM 19434 N N . VAL A 1 9 ? -5.023 -20.725 4.919 1.00 0.00 69 VAL A N 18
ATOM 19435 C CA . VAL A 1 9 ? -6.237 -19.921 4.993 1.00 0.00 69 VAL A CA 18
ATOM 19436 C C . VAL A 1 9 ? -6.219 -18.801 3.959 1.00 0.00 69 VAL A C 18
ATOM 19437 O O . VAL A 1 9 ? -5.418 -17.870 4.049 1.00 0.00 69 VAL A O 18
ATOM 19450 N N . LYS A 1 10 ? -7.107 -18.897 2.975 1.00 0.00 70 LYS A N 18
ATOM 19451 C CA . LYS A 1 10 ? -7.195 -17.892 1.923 1.00 0.00 70 LYS A CA 18
ATOM 19452 C C . LYS A 1 10 ? -8.584 -17.260 1.889 1.00 0.00 70 LYS A C 18
ATOM 19453 O O . LYS A 1 10 ? -9.146 -17.035 0.818 1.00 0.00 70 LYS A O 18
ATOM 19472 N N . GLU A 1 11 ? -9.129 -16.977 3.068 1.00 0.00 71 GLU A N 18
ATOM 19473 C CA . GLU A 1 11 ? -10.451 -16.371 3.171 1.00 0.00 71 GLU A CA 18
ATOM 19474 C C . GLU A 1 11 ? -10.349 -14.849 3.227 1.00 0.00 71 GLU A C 18
ATOM 19475 O O . GLU A 1 11 ? -9.701 -14.291 4.114 1.00 0.00 71 GLU A O 18
ATOM 19487 N N . LEU A 1 12 ? -10.993 -14.184 2.275 1.00 0.00 72 LEU A N 18
ATOM 19488 C CA . LEU A 1 12 ? -10.975 -12.726 2.214 1.00 0.00 72 LEU A CA 18
ATOM 19489 C C . LEU A 1 12 ? -12.045 -12.208 1.259 1.00 0.00 72 LEU A C 18
ATOM 19490 O O . LEU A 1 12 ? -12.811 -12.984 0.689 1.00 0.00 72 LEU A O 18
ATOM 19506 N N . ASN A 1 13 ? -12.090 -10.891 1.087 1.00 0.00 73 ASN A N 18
ATOM 19507 C CA . ASN A 1 13 ? -13.065 -10.269 0.199 1.00 0.00 73 ASN A CA 18
ATOM 19508 C C . ASN A 1 13 ? -12.372 -9.575 -0.970 1.00 0.00 73 ASN A C 18
ATOM 19509 O O . ASN A 1 13 ? -11.211 -9.175 -0.869 1.00 0.00 73 ASN A O 18
ATOM 19520 N N . LEU A 1 14 ? -13.091 -9.434 -2.078 1.00 0.00 74 LEU A N 18
ATOM 19521 C CA . LEU A 1 14 ? -12.546 -8.788 -3.267 1.00 0.00 74 LEU A CA 18
ATOM 19522 C C . LEU A 1 14 ? -13.147 -7.399 -3.456 1.00 0.00 74 LEU A C 18
ATOM 19523 O O . LEU A 1 14 ? -14.351 -7.257 -3.674 1.00 0.00 74 LEU A O 18
ATOM 19539 N N . HIS A 1 15 ? -12.302 -6.377 -3.373 1.00 0.00 75 HIS A N 18
ATOM 19540 C CA . HIS A 1 15 ? -12.750 -4.998 -3.538 1.00 0.00 75 HIS A CA 18
ATOM 19541 C C . HIS A 1 15 ? -11.565 -4.037 -3.527 1.00 0.00 75 HIS A C 18
ATOM 19542 O O . HIS A 1 15 ? -10.451 -4.415 -3.168 1.00 0.00 75 HIS A O 18
ATOM 19556 N N . GLU A 1 16 ? -11.815 -2.793 -3.923 1.00 0.00 76 GLU A N 18
ATOM 19557 C CA . GLU A 1 16 ? -10.768 -1.779 -3.959 1.00 0.00 76 GLU A CA 18
ATOM 19558 C C . GLU A 1 16 ? -10.561 -1.160 -2.579 1.00 0.00 76 GLU A C 18
ATOM 19559 O O . GLU A 1 16 ? -11.110 -0.101 -2.272 1.00 0.00 76 GLU A O 18
ATOM 19571 N N . LEU A 1 17 ? -9.767 -1.830 -1.751 1.00 0.00 77 LEU A N 18
ATOM 19572 C CA . LEU A 1 17 ? -9.487 -1.347 -0.403 1.00 0.00 77 LEU A CA 18
ATOM 19573 C C . LEU A 1 17 ? -8.115 -1.817 0.069 1.00 0.00 77 LEU A C 18
ATOM 19574 O O . LEU A 1 17 ? -7.651 -2.893 -0.310 1.00 0.00 77 LEU A O 18
ATOM 19590 N N . CYS A 1 18 ? -7.470 -1.005 0.900 1.00 0.00 78 CYS A N 18
ATOM 19591 C CA . CYS A 1 18 ? -6.152 -1.337 1.427 1.00 0.00 78 CYS A CA 18
ATOM 19592 C C . CYS A 1 18 ? -6.189 -2.658 2.190 1.00 0.00 78 CYS A C 18
ATOM 19593 O O . CYS A 1 18 ? -6.983 -2.831 3.114 1.00 0.00 78 CYS A O 18
ATOM 19600 N N . ALA A 1 19 ? -5.322 -3.586 1.798 1.00 0.00 79 ALA A N 18
ATOM 19601 C CA . ALA A 1 19 ? -5.253 -4.890 2.446 1.00 0.00 79 ALA A CA 18
ATOM 19602 C C . ALA A 1 19 ? -4.208 -4.896 3.557 1.00 0.00 79 ALA A C 18
ATOM 19603 O O . ALA A 1 19 ? -3.739 -5.955 3.976 1.00 0.00 79 ALA A O 18
ATOM 19610 N N . VAL A 1 20 ? -3.846 -3.707 4.029 1.00 0.00 80 VAL A N 18
ATOM 19611 C CA . VAL A 1 20 ? -2.856 -3.576 5.091 1.00 0.00 80 VAL A CA 18
ATOM 19612 C C . VAL A 1 20 ? -3.499 -3.089 6.385 1.00 0.00 80 VAL A C 18
ATOM 19613 O O . VAL A 1 20 ? -3.139 -3.532 7.476 1.00 0.00 80 VAL A O 18
ATOM 19626 N N . CYS A 1 21 ? -4.454 -2.174 6.256 1.00 0.00 81 CYS A N 18
ATOM 19627 C CA . CYS A 1 21 ? -5.149 -1.625 7.413 1.00 0.00 81 CYS A CA 18
ATOM 19628 C C . CYS A 1 21 ? -6.657 -1.827 7.289 1.00 0.00 81 CYS A C 18
ATOM 19629 O O . CYS A 1 21 ? -7.434 -1.290 8.080 1.00 0.00 81 CYS A O 18
ATOM 19636 N N . LEU A 1 22 ? -7.063 -2.604 6.292 1.00 0.00 82 LEU A N 18
ATOM 19637 C CA . LEU A 1 22 ? -8.478 -2.878 6.063 1.00 0.00 82 LEU A CA 18
ATOM 19638 C C . LEU A 1 22 ? -9.293 -1.589 6.086 1.00 0.00 82 LEU A C 18
ATOM 19639 O O . LEU A 1 22 ? -10.257 -1.467 6.841 1.00 0.00 82 LEU A O 18
ATOM 19655 N N . GLU A 1 23 ? -8.900 -0.632 5.251 1.00 0.00 83 GLU A N 18
ATOM 19656 C CA . GLU A 1 23 ? -9.596 0.647 5.175 1.00 0.00 83 GLU A CA 18
ATOM 19657 C C . GLU A 1 23 ? -9.662 1.146 3.734 1.00 0.00 83 GLU A C 18
ATOM 19658 O O . GLU A 1 23 ? -8.988 0.615 2.851 1.00 0.00 83 GLU A O 18
ATOM 19670 N N . ASP A 1 24 ? -10.478 2.169 3.506 1.00 0.00 84 ASP A N 18
ATOM 19671 C CA . ASP A 1 24 ? -10.632 2.740 2.173 1.00 0.00 84 ASP A CA 18
ATOM 19672 C C . ASP A 1 24 ? -9.620 3.858 1.940 1.00 0.00 84 ASP A C 18
ATOM 19673 O O . ASP A 1 24 ? -9.234 4.564 2.872 1.00 0.00 84 ASP A O 18
ATOM 19682 N N . PHE A 1 25 ? -9.193 4.011 0.691 1.00 0.00 85 PHE A N 18
ATOM 19683 C CA . PHE A 1 25 ? -8.224 5.041 0.336 1.00 0.00 85 PHE A CA 18
ATOM 19684 C C . PHE A 1 25 ? -8.883 6.417 0.292 1.00 0.00 85 PHE A C 18
ATOM 19685 O O . PHE A 1 25 ? -10.098 6.531 0.130 1.00 0.00 85 PHE A O 18
ATOM 19702 N N . LYS A 1 26 ? -8.073 7.460 0.440 1.00 0.00 86 LYS A N 18
ATOM 19703 C CA . LYS A 1 26 ? -8.575 8.828 0.417 1.00 0.00 86 LYS A CA 18
ATOM 19704 C C . LYS A 1 26 ? -7.571 9.765 -0.248 1.00 0.00 86 LYS A C 18
ATOM 19705 O O . LYS A 1 26 ? -6.363 9.529 -0.236 1.00 0.00 86 LYS A O 18
ATOM 19724 N N . PRO A 1 27 ? -8.080 10.855 -0.841 1.00 0.00 87 PRO A N 18
ATOM 19725 C CA . PRO A 1 27 ? -7.245 11.850 -1.520 1.00 0.00 87 PRO A CA 18
ATOM 19726 C C . PRO A 1 27 ? -6.396 12.657 -0.543 1.00 0.00 87 PRO A C 18
ATOM 19727 O O . PRO A 1 27 ? -5.264 13.031 -0.852 1.00 0.00 87 PRO A O 18
ATOM 19738 N N . ARG A 1 28 ? -6.950 12.923 0.635 1.00 0.00 88 ARG A N 18
ATOM 19739 C CA . ARG A 1 28 ? -6.243 13.687 1.657 1.00 0.00 88 ARG A CA 18
ATOM 19740 C C . ARG A 1 28 ? -4.836 13.137 1.871 1.00 0.00 88 ARG A C 18
ATOM 19741 O O . ARG A 1 28 ? -3.893 13.892 2.109 1.00 0.00 88 ARG A O 18
ATOM 19762 N N . ASP A 1 29 ? -4.703 11.818 1.784 1.00 0.00 89 ASP A N 18
ATOM 19763 C CA . ASP A 1 29 ? -3.411 11.167 1.968 1.00 0.00 89 ASP A CA 18
ATOM 19764 C C . ASP A 1 29 ? -2.838 10.709 0.631 1.00 0.00 89 ASP A C 18
ATOM 19765 O O . ASP A 1 29 ? -3.582 10.407 -0.302 1.00 0.00 89 ASP A O 18
ATOM 19774 N N . GLU A 1 30 ? -1.512 10.661 0.545 1.00 0.00 90 GLU A N 18
ATOM 19775 C CA . GLU A 1 30 ? -0.841 10.241 -0.679 1.00 0.00 90 GLU A CA 18
ATOM 19776 C C . GLU A 1 30 ? -0.991 8.738 -0.894 1.00 0.00 90 GLU A C 18
ATOM 19777 O O . GLU A 1 30 ? -1.032 7.963 0.063 1.00 0.00 90 GLU A O 18
ATOM 19789 N N . LEU A 1 31 ? -1.071 8.332 -2.156 1.00 0.00 91 LEU A N 18
ATOM 19790 C CA . LEU A 1 31 ? -1.217 6.921 -2.498 1.00 0.00 91 LEU A CA 18
ATOM 19791 C C . LEU A 1 31 ? -0.050 6.446 -3.358 1.00 0.00 91 LEU A C 18
ATOM 19792 O O . LEU A 1 31 ? 0.475 7.196 -4.180 1.00 0.00 91 LEU A O 18
ATOM 19808 N N . GLY A 1 32 ? 0.350 5.193 -3.164 1.00 0.00 92 GLY A N 18
ATOM 19809 C CA . GLY A 1 32 ? 1.451 4.638 -3.930 1.00 0.00 92 GLY A CA 18
ATOM 19810 C C . GLY A 1 32 ? 1.053 3.396 -4.701 1.00 0.00 92 GLY A C 18
ATOM 19811 O O . GLY A 1 32 ? 0.823 2.339 -4.113 1.00 0.00 92 GLY A O 18
ATOM 19815 N N . ILE A 1 33 ? 0.968 3.523 -6.021 1.00 0.00 93 ILE A N 18
ATOM 19816 C CA . ILE A 1 33 ? 0.594 2.401 -6.873 1.00 0.00 93 ILE A CA 18
ATOM 19817 C C . ILE A 1 33 ? 1.810 1.556 -7.235 1.00 0.00 93 ILE A C 18
ATOM 19818 O O . ILE A 1 33 ? 2.736 2.032 -7.894 1.00 0.00 93 ILE A O 18
ATOM 19834 N N . CYS A 1 34 ? 1.801 0.300 -6.802 1.00 0.00 94 CYS A N 18
ATOM 19835 C CA . CYS A 1 34 ? 2.904 -0.613 -7.081 1.00 0.00 94 CYS A CA 18
ATOM 19836 C C . CYS A 1 34 ? 2.832 -1.130 -8.514 1.00 0.00 94 CYS A C 18
ATOM 19837 O O . CYS A 1 34 ? 1.797 -1.053 -9.177 1.00 0.00 94 CYS A O 18
ATOM 19845 N N . PRO A 1 35 ? 3.958 -1.667 -9.007 1.00 0.00 95 PRO A N 18
ATOM 19846 C CA . PRO A 1 35 ? 4.049 -2.205 -10.367 1.00 0.00 95 PRO A CA 18
ATOM 19847 C C . PRO A 1 35 ? 3.246 -3.490 -10.537 1.00 0.00 95 PRO A C 18
ATOM 19848 O O . PRO A 1 35 ? 3.262 -4.109 -11.601 1.00 0.00 95 PRO A O 18
ATOM 19859 N N . CYS A 1 36 ? 2.543 -3.887 -9.481 1.00 0.00 96 CYS A N 18
ATOM 19860 C CA . CYS A 1 36 ? 1.733 -5.098 -9.512 1.00 0.00 96 CYS A CA 18
ATOM 19861 C C . CYS A 1 36 ? 0.249 -4.758 -9.618 1.00 0.00 96 CYS A C 18
ATOM 19862 O O . CYS A 1 36 ? -0.603 -5.474 -9.091 1.00 0.00 96 CYS A O 18
ATOM 19869 N N . LYS A 1 37 ? -0.053 -3.659 -10.301 1.00 0.00 97 LYS A N 18
ATOM 19870 C CA . LYS A 1 37 ? -1.433 -3.223 -10.479 1.00 0.00 97 LYS A CA 18
ATOM 19871 C C . LYS A 1 37 ? -2.172 -3.199 -9.144 1.00 0.00 97 LYS A C 18
ATOM 19872 O O . LYS A 1 37 ? -3.300 -3.682 -9.039 1.00 0.00 97 LYS A O 18
ATOM 19891 N N . HIS A 1 38 ? -1.529 -2.634 -8.127 1.00 0.00 98 HIS A N 18
ATOM 19892 C CA . HIS A 1 38 ? -2.127 -2.546 -6.799 1.00 0.00 98 HIS A CA 18
ATOM 19893 C C . HIS A 1 38 ? -1.736 -1.240 -6.114 1.00 0.00 98 HIS A C 18
ATOM 19894 O O . HIS A 1 38 ? -0.604 -0.775 -6.241 1.00 0.00 98 HIS A O 18
ATOM 19908 N N . ALA A 1 39 ? -2.682 -0.653 -5.387 1.00 0.00 99 ALA A N 18
ATOM 19909 C CA . ALA A 1 39 ? -2.436 0.598 -4.680 1.00 0.00 99 ALA A CA 18
ATOM 19910 C C . ALA A 1 39 ? -2.505 0.398 -3.170 1.00 0.00 99 ALA A C 18
ATOM 19911 O O . ALA A 1 39 ? -3.324 -0.375 -2.673 1.00 0.00 99 ALA A O 18
ATOM 19918 N N . PHE A 1 40 ? -1.640 1.099 -2.445 1.00 0.00 100 PHE A N 18
ATOM 19919 C CA . PHE A 1 40 ? -1.601 0.997 -0.991 1.00 0.00 100 PHE A CA 18
ATOM 19920 C C . PHE A 1 40 ? -1.211 2.332 -0.362 1.00 0.00 100 PHE A C 18
ATOM 19921 O O . PHE A 1 40 ? -0.557 3.161 -0.995 1.00 0.00 100 PHE A O 18
ATOM 19938 N N . HIS A 1 41 ? -1.616 2.532 0.888 1.00 0.00 101 HIS A N 18
ATOM 19939 C CA . HIS A 1 41 ? -1.309 3.765 1.603 1.00 0.00 101 HIS A CA 18
ATOM 19940 C C . HIS A 1 41 ? 0.198 3.988 1.678 1.00 0.00 101 HIS A C 18
ATOM 19941 O O . HIS A 1 41 ? 0.936 3.142 2.183 1.00 0.00 101 HIS A O 18
ATOM 19955 N N . ARG A 1 42 ? 0.648 5.132 1.172 1.00 0.00 102 ARG A N 18
ATOM 19956 C CA . ARG A 1 42 ? 2.067 5.465 1.180 1.00 0.00 102 ARG A CA 18
ATOM 19957 C C . ARG A 1 42 ? 2.733 4.979 2.465 1.00 0.00 102 ARG A C 18
ATOM 19958 O O . ARG A 1 42 ? 3.913 4.627 2.471 1.00 0.00 102 ARG A O 18
ATOM 19979 N N . LYS A 1 43 ? 1.968 4.962 3.551 1.00 0.00 103 LYS A N 18
ATOM 19980 C CA . LYS A 1 43 ? 2.481 4.518 4.842 1.00 0.00 103 LYS A CA 18
ATOM 19981 C C . LYS A 1 43 ? 2.401 3.000 4.967 1.00 0.00 103 LYS A C 18
ATOM 19982 O O . LYS A 1 43 ? 3.417 2.326 5.135 1.00 0.00 103 LYS A O 18
ATOM 20001 N N . CYS A 1 44 ? 1.186 2.468 4.883 1.00 0.00 104 CYS A N 18
ATOM 20002 C CA . CYS A 1 44 ? 0.972 1.030 4.986 1.00 0.00 104 CYS A CA 18
ATOM 20003 C C . CYS A 1 44 ? 2.015 0.265 4.176 1.00 0.00 104 CYS A C 18
ATOM 20004 O O . CYS A 1 44 ? 2.615 -0.694 4.664 1.00 0.00 104 CYS A O 18
ATOM 20011 N N . LEU A 1 45 ? 2.227 0.697 2.938 1.00 0.00 105 LEU A N 18
ATOM 20012 C CA . LEU A 1 45 ? 3.198 0.054 2.060 1.00 0.00 105 LEU A CA 18
ATOM 20013 C C . LEU A 1 45 ? 4.597 0.102 2.667 1.00 0.00 105 LEU A C 18
ATOM 20014 O O . LEU A 1 45 ? 5.253 -0.929 2.821 1.00 0.00 105 LEU A O 18
ATOM 20030 N N . ILE A 1 46 ? 5.046 1.304 3.010 1.00 0.00 106 ILE A N 18
ATOM 20031 C CA . ILE A 1 46 ? 6.365 1.486 3.604 1.00 0.00 106 ILE A CA 18
ATOM 20032 C C . ILE A 1 46 ? 6.554 0.576 4.813 1.00 0.00 106 ILE A C 18
ATOM 20033 O O . ILE A 1 46 ? 7.555 -0.132 4.922 1.00 0.00 106 ILE A O 18
ATOM 20049 N N . LYS A 1 47 ? 5.583 0.599 5.720 1.00 0.00 107 LYS A N 18
ATOM 20050 C CA . LYS A 1 47 ? 5.639 -0.226 6.922 1.00 0.00 107 LYS A CA 18
ATOM 20051 C C . LYS A 1 47 ? 5.674 -1.708 6.563 1.00 0.00 107 LYS A C 18
ATOM 20052 O O . LYS A 1 47 ? 6.611 -2.421 6.924 1.00 0.00 107 LYS A O 18
ATOM 20071 N N . TRP A 1 48 ? 4.650 -2.164 5.852 1.00 0.00 108 TRP A N 18
ATOM 20072 C CA . TRP A 1 48 ? 4.566 -3.562 5.443 1.00 0.00 108 TRP A CA 18
ATOM 20073 C C . TRP A 1 48 ? 5.882 -4.031 4.833 1.00 0.00 108 TRP A C 18
ATOM 20074 O O . TRP A 1 48 ? 6.462 -5.025 5.272 1.00 0.00 108 TRP A O 18
ATOM 20095 N N . LEU A 1 49 ? 6.349 -3.311 3.819 1.00 0.00 109 LEU A N 18
ATOM 20096 C CA . LEU A 1 49 ? 7.598 -3.653 3.148 1.00 0.00 109 LEU A CA 18
ATOM 20097 C C . LEU A 1 49 ? 8.605 -4.235 4.136 1.00 0.00 109 LEU A C 18
ATOM 20098 O O . LEU A 1 49 ? 9.184 -5.293 3.895 1.00 0.00 109 LEU A O 18
ATOM 20114 N N . GLU A 1 50 ? 8.806 -3.536 5.249 1.00 0.00 110 GLU A N 18
ATOM 20115 C CA . GLU A 1 50 ? 9.741 -3.985 6.273 1.00 0.00 110 GLU A CA 18
ATOM 20116 C C . GLU A 1 50 ? 9.538 -5.465 6.585 1.00 0.00 110 GLU A C 18
ATOM 20117 O O . GLU A 1 50 ? 10.417 -6.290 6.334 1.00 0.00 110 GLU A O 18
ATOM 20129 N N . VAL A 1 51 ? 8.374 -5.793 7.135 1.00 0.00 111 VAL A N 18
ATOM 20130 C CA . VAL A 1 51 ? 8.054 -7.173 7.481 1.00 0.00 111 VAL A CA 18
ATOM 20131 C C . VAL A 1 51 ? 8.074 -8.068 6.247 1.00 0.00 111 VAL A C 18
ATOM 20132 O O . VAL A 1 51 ? 8.669 -9.146 6.259 1.00 0.00 111 VAL A O 18
ATOM 20145 N N . ARG A 1 52 ? 7.420 -7.614 5.182 1.00 0.00 112 ARG A N 18
ATOM 20146 C CA . ARG A 1 52 ? 7.362 -8.374 3.940 1.00 0.00 112 ARG A CA 18
ATOM 20147 C C . ARG A 1 52 ? 7.628 -7.472 2.738 1.00 0.00 112 ARG A C 18
ATOM 20148 O O . ARG A 1 52 ? 6.880 -6.529 2.478 1.00 0.00 112 ARG A O 18
ATOM 20169 N N . LYS A 1 53 ? 8.698 -7.768 2.008 1.00 0.00 113 LYS A N 18
ATOM 20170 C CA . LYS A 1 53 ? 9.063 -6.985 0.833 1.00 0.00 113 LYS A CA 18
ATOM 20171 C C . LYS A 1 53 ? 8.244 -7.412 -0.381 1.00 0.00 113 LYS A C 18
ATOM 20172 O O . LYS A 1 53 ? 8.752 -7.452 -1.502 1.00 0.00 113 LYS A O 18
ATOM 20191 N N . VAL A 1 54 ? 6.974 -7.730 -0.151 1.00 0.00 114 VAL A N 18
ATOM 20192 C CA . VAL A 1 54 ? 6.084 -8.151 -1.226 1.00 0.00 114 VAL A CA 18
ATOM 20193 C C . VAL A 1 54 ? 4.692 -7.555 -1.053 1.00 0.00 114 VAL A C 18
ATOM 20194 O O . VAL A 1 54 ? 4.383 -6.962 -0.019 1.00 0.00 114 VAL A O 18
ATOM 20207 N N . CYS A 1 55 ? 3.854 -7.717 -2.071 1.00 0.00 115 CYS A N 18
ATOM 20208 C CA . CYS A 1 55 ? 2.493 -7.196 -2.033 1.00 0.00 115 CYS A CA 18
ATOM 20209 C C . CYS A 1 55 ? 1.587 -8.102 -1.205 1.00 0.00 115 CYS A C 18
ATOM 20210 O O . CYS A 1 55 ? 1.513 -9.312 -1.420 1.00 0.00 115 CYS A O 18
ATOM 20217 N N . PRO A 1 56 ? 0.879 -7.504 -0.235 1.00 0.00 116 PRO A N 18
ATOM 20218 C CA . PRO A 1 56 ? -0.037 -8.238 0.644 1.00 0.00 116 PRO A CA 18
ATOM 20219 C C . PRO A 1 56 ? -1.277 -8.731 -0.093 1.00 0.00 116 PRO A C 18
ATOM 20220 O O . PRO A 1 56 ? -2.215 -9.241 0.522 1.00 0.00 116 PRO A O 18
ATOM 20231 N N . LEU A 1 57 ? -1.277 -8.576 -1.412 1.00 0.00 117 LEU A N 18
ATOM 20232 C CA . LEU A 1 57 ? -2.403 -9.007 -2.233 1.00 0.00 117 LEU A CA 18
ATOM 20233 C C . LEU A 1 57 ? -1.980 -10.103 -3.205 1.00 0.00 117 LEU A C 18
ATOM 20234 O O . LEU A 1 57 ? -2.403 -11.253 -3.083 1.00 0.00 117 LEU A O 18
ATOM 20250 N N . CYS A 1 58 ? -1.141 -9.740 -4.170 1.00 0.00 118 CYS A N 18
ATOM 20251 C CA . CYS A 1 58 ? -0.659 -10.692 -5.163 1.00 0.00 118 CYS A CA 18
ATOM 20252 C C . CYS A 1 58 ? 0.552 -11.458 -4.639 1.00 0.00 118 CYS A C 18
ATOM 20253 O O . CYS A 1 58 ? 0.827 -12.577 -5.072 1.00 0.00 118 CYS A O 18
ATOM 20260 N N . ASN A 1 59 ? 1.272 -10.848 -3.703 1.00 0.00 119 ASN A N 18
ATOM 20261 C CA . ASN A 1 59 ? 2.454 -11.471 -3.120 1.00 0.00 119 ASN A CA 18
ATOM 20262 C C . ASN A 1 59 ? 3.628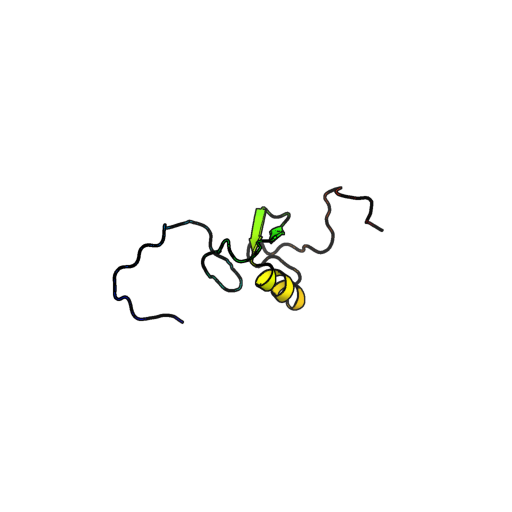 -11.430 -4.093 1.00 0.00 119 ASN A C 18
ATOM 20263 O O . ASN A 1 59 ? 4.402 -12.382 -4.189 1.00 0.00 119 ASN A O 18
ATOM 20274 N N . MET A 1 60 ? 3.754 -10.320 -4.813 1.00 0.00 120 MET A N 18
ATOM 20275 C CA . MET A 1 60 ? 4.834 -10.154 -5.778 1.00 0.00 120 MET A CA 18
ATOM 20276 C C . MET A 1 60 ? 6.002 -9.392 -5.161 1.00 0.00 120 MET A C 18
ATOM 20277 O O . MET A 1 60 ? 5.823 -8.396 -4.460 1.00 0.00 120 MET A O 18
ATOM 20291 N N . PRO A 1 61 ? 7.228 -9.869 -5.425 1.00 0.00 121 PRO A N 18
ATOM 20292 C CA . PRO A 1 61 ? 8.449 -9.247 -4.905 1.00 0.00 121 PRO A CA 18
ATOM 20293 C C . PRO A 1 61 ? 8.730 -7.894 -5.549 1.00 0.00 121 PRO A C 18
ATOM 20294 O O . PRO A 1 61 ? 9.110 -7.818 -6.717 1.00 0.00 121 PRO A O 18
ATOM 20305 N N . VAL A 1 62 ? 8.541 -6.827 -4.779 1.00 0.00 122 VAL A N 18
ATOM 20306 C CA . VAL A 1 62 ? 8.776 -5.476 -5.275 1.00 0.00 122 VAL A CA 18
ATOM 20307 C C . VAL A 1 62 ? 9.973 -4.836 -4.580 1.00 0.00 122 VAL A C 18
ATOM 20308 O O . VAL A 1 62 ? 9.824 -4.157 -3.563 1.00 0.00 122 VAL A O 18
ATOM 20321 N N . LEU A 1 63 ? 11.159 -5.056 -5.134 1.00 0.00 123 LEU A N 18
ATOM 20322 C CA . LEU A 1 63 ? 12.383 -4.500 -4.568 1.00 0.00 123 LEU A CA 18
ATOM 20323 C C . LEU A 1 63 ? 12.589 -3.060 -5.025 1.00 0.00 123 LEU A C 18
ATOM 20324 O O . LEU A 1 63 ? 12.926 -2.808 -6.182 1.00 0.00 123 LEU A O 18
ATOM 20340 N N . GLN A 1 64 ? 12.387 -2.119 -4.108 1.00 0.00 124 GLN A N 18
ATOM 20341 C CA . GLN A 1 64 ? 12.552 -0.704 -4.417 1.00 0.00 124 GLN A CA 18
ATOM 20342 C C . GLN A 1 64 ? 13.921 -0.204 -3.967 1.00 0.00 124 GLN A C 18
ATOM 20343 O O . GLN A 1 64 ? 14.342 -0.450 -2.836 1.00 0.00 124 GLN A O 18
ATOM 20357 N N . LEU A 1 65 ? 14.612 0.496 -4.860 1.00 0.00 125 LEU A N 18
ATOM 20358 C CA . LEU A 1 65 ? 15.935 1.030 -4.555 1.00 0.00 125 LEU A CA 18
ATOM 20359 C C . LEU A 1 65 ? 16.438 1.919 -5.688 1.00 0.00 125 LEU A C 18
ATOM 20360 O O . LEU A 1 65 ? 16.737 1.438 -6.781 1.00 0.00 125 LEU A O 18
ATOM 20376 N N . ALA A 1 66 ? 16.531 3.217 -5.419 1.00 0.00 126 ALA A N 18
ATOM 20377 C CA . ALA A 1 66 ? 17.002 4.172 -6.414 1.00 0.00 126 ALA A CA 18
ATOM 20378 C C . ALA A 1 66 ? 16.501 3.805 -7.807 1.00 0.00 126 ALA A C 18
ATOM 20379 O O . ALA A 1 66 ? 17.231 3.925 -8.790 1.00 0.00 126 ALA A O 18
ATOM 20386 N N . GLN A 1 67 ? 15.251 3.359 -7.882 1.00 0.00 127 GLN A N 18
ATOM 20387 C CA . GLN A 1 67 ? 14.654 2.973 -9.156 1.00 0.00 127 GLN A CA 18
ATOM 20388 C C . GLN A 1 67 ? 14.363 4.200 -10.014 1.00 0.00 127 GLN A C 18
ATOM 20389 O O . GLN A 1 67 ? 14.368 4.126 -11.243 1.00 0.00 127 GLN A O 18
ATOM 20403 N N . LEU A 1 68 ? 14.110 5.328 -9.359 1.00 0.00 128 LEU A N 18
ATOM 20404 C CA . LEU A 1 68 ? 13.816 6.572 -10.062 1.00 0.00 128 LEU A CA 18
ATOM 20405 C C . LEU A 1 68 ? 15.006 7.524 -10.003 1.00 0.00 128 LEU A C 18
ATOM 20406 O O . LEU A 1 68 ? 15.048 8.430 -9.171 1.00 0.00 128 LEU A O 18
ATOM 20422 N N . SER A 1 69 ? 15.970 7.314 -10.893 1.00 0.00 129 SER A N 18
ATOM 20423 C CA . SER A 1 69 ? 17.162 8.153 -10.942 1.00 0.00 129 SER A CA 18
ATOM 20424 C C . SER A 1 69 ? 16.791 9.630 -10.848 1.00 0.00 129 SER A C 18
ATOM 20425 O O . SER A 1 69 ? 15.630 10.002 -11.018 1.00 0.00 129 SER A O 18
ATOM 20433 N N . GLY A 1 70 ? 17.786 10.468 -10.577 1.00 0.00 130 GLY A N 18
ATOM 20434 C CA . GLY A 1 70 ? 17.545 11.895 -10.465 1.00 0.00 130 GLY A CA 18
ATOM 20435 C C . GLY A 1 70 ? 17.895 12.437 -9.093 1.00 0.00 130 GLY A C 18
ATOM 20436 O O . GLY A 1 70 ? 18.712 11.869 -8.368 1.00 0.00 130 GLY A O 18
ATOM 20440 N N . PRO A 1 71 ? 17.269 13.563 -8.720 1.00 0.00 131 PRO A N 18
ATOM 20441 C CA . PRO A 1 71 ? 17.504 14.206 -7.424 1.00 0.00 131 PRO A CA 18
ATOM 20442 C C . PRO A 1 71 ? 16.942 13.393 -6.263 1.00 0.00 131 PRO A C 18
ATOM 20443 O O . PRO A 1 71 ? 16.079 12.536 -6.453 1.00 0.00 131 PRO A O 18
ATOM 20454 N N . SER A 1 72 ? 17.437 13.668 -5.060 1.00 0.00 132 SER A N 18
ATOM 20455 C CA . SER A 1 72 ? 16.987 12.958 -3.868 1.00 0.00 132 SER A CA 18
ATOM 20456 C C . SER A 1 72 ? 16.186 13.883 -2.957 1.00 0.00 132 SER A C 18
ATOM 20457 O O . SER A 1 72 ? 16.670 14.935 -2.540 1.00 0.00 132 SER A O 18
ATOM 20465 N N . SER A 1 73 ? 14.956 13.481 -2.651 1.00 0.00 133 SER A N 18
ATOM 20466 C CA . SER A 1 73 ? 14.084 14.275 -1.792 1.00 0.00 133 SER A CA 18
ATOM 20467 C C . SER A 1 73 ? 14.521 14.174 -0.334 1.00 0.00 133 SER A C 18
ATOM 20468 O O . SER A 1 73 ? 14.962 13.120 0.122 1.00 0.00 133 SER A O 18
ATOM 20476 N N . GLY A 1 74 ? 14.395 15.280 0.393 1.00 0.00 134 GLY A N 18
ATOM 20477 C CA . GLY A 1 74 ? 14.780 15.297 1.792 1.00 0.00 134 GLY A CA 18
ATOM 20478 C C . GLY A 1 74 ? 13.794 14.557 2.674 1.00 0.00 134 GLY A C 18
ATOM 20479 O O . GLY A 1 74 ? 14.175 13.975 3.689 1.00 0.00 134 GLY A O 18
ATOM 20485 N N . GLY A 1 1 ? -17.429 -2.402 31.638 1.00 0.00 61 GLY A N 19
ATOM 20486 C CA . GLY A 1 1 ? -18.295 -1.758 30.667 1.00 0.00 61 GLY A CA 19
ATOM 20487 C C . GLY A 1 1 ? -17.554 -1.349 29.410 1.00 0.00 61 GLY A C 19
ATOM 20488 O O . GLY A 1 1 ? -16.362 -1.623 29.267 1.00 0.00 61 GLY A O 19
ATOM 20492 N N . SER A 1 2 ? -18.261 -0.694 28.495 1.00 0.00 62 SER A N 19
ATOM 20493 C CA . SER A 1 2 ? -17.664 -0.251 27.240 1.00 0.00 62 SER A CA 19
ATOM 20494 C C . SER A 1 2 ? -17.984 1.216 26.973 1.00 0.00 62 SER A C 19
ATOM 20495 O O . SER A 1 2 ? -18.932 1.768 27.532 1.00 0.00 62 SER A O 19
ATOM 20503 N N . SER A 1 3 ? -17.185 1.843 26.115 1.00 0.00 63 SER A N 19
ATOM 20504 C CA . SER A 1 3 ? -17.380 3.248 25.777 1.00 0.00 63 SER A CA 19
ATOM 20505 C C . SER A 1 3 ? -18.505 3.411 24.759 1.00 0.00 63 SER A C 19
ATOM 20506 O O . SER A 1 3 ? -18.376 3.006 23.604 1.00 0.00 63 SER A O 19
ATOM 20514 N N . GLY A 1 4 ? -19.610 4.006 25.197 1.00 0.00 64 GLY A N 19
ATOM 20515 C CA . GLY A 1 4 ? -20.742 4.212 24.313 1.00 0.00 64 GLY A CA 19
ATOM 20516 C C . GLY A 1 4 ? -20.587 5.449 23.451 1.00 0.00 64 GLY A C 19
ATOM 20517 O O . GLY A 1 4 ? -20.831 6.566 23.906 1.00 0.00 64 GLY A O 19
ATOM 20521 N N . SER A 1 5 ? -20.178 5.249 22.202 1.00 0.00 65 SER A N 19
ATOM 20522 C CA . SER A 1 5 ? -19.985 6.358 21.274 1.00 0.00 65 SER A CA 19
ATOM 20523 C C . SER A 1 5 ? -20.470 5.988 19.876 1.00 0.00 65 SER A C 19
ATOM 20524 O O . SER A 1 5 ? -19.892 5.126 19.215 1.00 0.00 65 SER A O 19
ATOM 20532 N N . SER A 1 6 ? -21.536 6.647 19.433 1.00 0.00 66 SER A N 19
ATOM 20533 C CA . SER A 1 6 ? -22.103 6.385 18.115 1.00 0.00 66 SER A CA 19
ATOM 20534 C C . SER A 1 6 ? -21.065 6.620 17.021 1.00 0.00 66 SER A C 19
ATOM 20535 O O . SER A 1 6 ? -19.942 7.041 17.295 1.00 0.00 66 SER A O 19
ATOM 20543 N N . GLY A 1 7 ? -21.452 6.345 15.779 1.00 0.00 67 GLY A N 19
ATOM 20544 C CA . GLY A 1 7 ? -20.545 6.532 14.662 1.00 0.00 67 GLY A CA 19
ATOM 20545 C C . GLY A 1 7 ? -20.771 5.520 13.556 1.00 0.00 67 GLY A C 19
ATOM 20546 O O . GLY A 1 7 ? -20.594 4.319 13.757 1.00 0.00 67 GLY A O 19
ATOM 20550 N N . LYS A 1 8 ? -21.165 6.006 12.383 1.00 0.00 68 LYS A N 19
ATOM 20551 C CA . LYS A 1 8 ? -21.416 5.137 11.240 1.00 0.00 68 LYS A CA 19
ATOM 20552 C C . LYS A 1 8 ? -21.506 5.946 9.950 1.00 0.00 68 LYS A C 19
ATOM 20553 O O . LYS A 1 8 ? -22.163 6.986 9.902 1.00 0.00 68 LYS A O 19
ATOM 20572 N N . VAL A 1 9 ? -20.841 5.462 8.906 1.00 0.00 69 VAL A N 19
ATOM 20573 C CA . VAL A 1 9 ? -20.848 6.139 7.615 1.00 0.00 69 VAL A CA 19
ATOM 20574 C C . VAL A 1 9 ? -21.303 5.200 6.504 1.00 0.00 69 VAL A C 19
ATOM 20575 O O . VAL A 1 9 ? -20.950 4.020 6.489 1.00 0.00 69 VAL A O 19
ATOM 20588 N N . LYS A 1 10 ? -22.090 5.730 5.574 1.00 0.00 70 LYS A N 19
ATOM 20589 C CA . LYS A 1 10 ? -22.594 4.941 4.456 1.00 0.00 70 LYS A CA 19
ATOM 20590 C C . LYS A 1 10 ? -21.445 4.375 3.628 1.00 0.00 70 LYS A C 19
ATOM 20591 O O . LYS A 1 10 ? -20.943 5.031 2.716 1.00 0.00 70 LYS A O 19
ATOM 20610 N N . GLU A 1 11 ? -21.034 3.152 3.951 1.00 0.00 71 GLU A N 19
ATOM 20611 C CA . GLU A 1 11 ? -19.945 2.499 3.236 1.00 0.00 71 GLU A CA 19
ATOM 20612 C C . GLU A 1 11 ? -20.456 1.821 1.968 1.00 0.00 71 GLU A C 19
ATOM 20613 O O . GLU A 1 11 ? -20.812 0.642 1.981 1.00 0.00 71 GLU A O 19
ATOM 20625 N N . LEU A 1 12 ? -20.489 2.574 0.874 1.00 0.00 72 LEU A N 19
ATOM 20626 C CA . LEU A 1 12 ? -20.957 2.048 -0.404 1.00 0.00 72 LEU A CA 19
ATOM 20627 C C . LEU A 1 12 ? -19.816 1.977 -1.414 1.00 0.00 72 LEU A C 19
ATOM 20628 O O . LEU A 1 12 ? -19.963 1.402 -2.491 1.00 0.00 72 LEU A O 19
ATOM 20644 N N . ASN A 1 13 ? -18.679 2.565 -1.057 1.00 0.00 73 ASN A N 19
ATOM 20645 C CA . ASN A 1 13 ? -17.512 2.567 -1.932 1.00 0.00 73 ASN A CA 19
ATOM 20646 C C . ASN A 1 13 ? -16.760 1.243 -1.840 1.00 0.00 73 ASN A C 19
ATOM 20647 O O . ASN A 1 13 ? -15.803 1.111 -1.076 1.00 0.00 73 ASN A O 19
ATOM 20658 N N . LEU A 1 14 ? -17.200 0.264 -2.623 1.00 0.00 74 LEU A N 19
ATOM 20659 C CA . LEU A 1 14 ? -16.569 -1.051 -2.632 1.00 0.00 74 LEU A CA 19
ATOM 20660 C C . LEU A 1 14 ? -15.830 -1.292 -3.944 1.00 0.00 74 LEU A C 19
ATOM 20661 O O . LEU A 1 14 ? -15.889 -2.384 -4.511 1.00 0.00 74 LEU A O 19
ATOM 20677 N N . HIS A 1 15 ? -15.131 -0.267 -4.421 1.00 0.00 75 HIS A N 19
ATOM 20678 C CA . HIS A 1 15 ? -14.378 -0.368 -5.666 1.00 0.00 75 HIS A CA 19
ATOM 20679 C C . HIS A 1 15 ? -12.887 -0.530 -5.386 1.00 0.00 75 HIS A C 19
ATOM 20680 O O . HIS A 1 15 ? -12.218 -1.361 -6.001 1.00 0.00 75 HIS A O 19
ATOM 20694 N N . GLU A 1 16 ? -12.373 0.269 -4.456 1.00 0.00 76 GLU A N 19
ATOM 20695 C CA . GLU A 1 16 ? -10.961 0.213 -4.097 1.00 0.00 76 GLU A CA 19
ATOM 20696 C C . GLU A 1 16 ? -10.776 0.369 -2.591 1.00 0.00 76 GLU A C 19
ATOM 20697 O O . GLU A 1 16 ? -11.226 1.350 -1.996 1.00 0.00 76 GLU A O 19
ATOM 20709 N N . LEU A 1 17 ? -10.111 -0.605 -1.979 1.00 0.00 77 LEU A N 19
ATOM 20710 C CA . LEU A 1 17 ? -9.866 -0.577 -0.541 1.00 0.00 77 LEU A CA 19
ATOM 20711 C C . LEU A 1 17 ? -8.490 -1.149 -0.212 1.00 0.00 77 LEU A C 19
ATOM 20712 O O . LEU A 1 17 ? -7.972 -2.002 -0.933 1.00 0.00 77 LEU A O 19
ATOM 20728 N N . CYS A 1 18 ? -7.905 -0.675 0.883 1.00 0.00 78 CYS A N 19
ATOM 20729 C CA . CYS A 1 18 ? -6.591 -1.140 1.310 1.00 0.00 78 CYS A CA 19
ATOM 20730 C C . CYS A 1 18 ? -6.647 -2.599 1.754 1.00 0.00 78 CYS A C 19
ATOM 20731 O O . CYS A 1 18 ? -7.724 -3.144 1.993 1.00 0.00 78 CYS A O 19
ATOM 20738 N N . ALA A 1 19 ? -5.479 -3.224 1.862 1.00 0.00 79 ALA A N 19
ATOM 20739 C CA . ALA A 1 19 ? -5.395 -4.618 2.279 1.00 0.00 79 ALA A CA 19
ATOM 20740 C C . ALA A 1 19 ? -4.707 -4.745 3.634 1.00 0.00 79 ALA A C 19
ATOM 20741 O O . ALA A 1 19 ? -4.992 -5.663 4.403 1.00 0.00 79 ALA A O 19
ATOM 20748 N N . VAL A 1 20 ? -3.798 -3.818 3.920 1.00 0.00 80 VAL A N 19
ATOM 20749 C CA . VAL A 1 20 ? -3.069 -3.826 5.183 1.00 0.00 80 VAL A CA 19
ATOM 20750 C C . VAL A 1 20 ? -3.952 -3.349 6.330 1.00 0.00 80 VAL A C 19
ATOM 20751 O O . VAL A 1 20 ? -4.209 -4.089 7.280 1.00 0.00 80 VAL A O 19
ATOM 20764 N N . CYS A 1 21 ? -4.414 -2.106 6.236 1.00 0.00 81 CYS A N 19
ATOM 20765 C CA . CYS A 1 21 ? -5.269 -1.528 7.266 1.00 0.00 81 CYS A CA 19
ATOM 20766 C C . CYS A 1 21 ? -6.736 -1.854 7.001 1.00 0.00 81 CYS A C 19
ATOM 20767 O O . CYS A 1 21 ? -7.552 -1.890 7.923 1.00 0.00 81 CYS A O 19
ATOM 20774 N N . LEU A 1 22 ? -7.065 -2.091 5.736 1.00 0.00 82 LEU A N 19
ATOM 20775 C CA . LEU A 1 22 ? -8.433 -2.415 5.348 1.00 0.00 82 LEU A CA 19
ATOM 20776 C C . LEU A 1 22 ? -9.366 -1.236 5.608 1.00 0.00 82 LEU A C 19
ATOM 20777 O O . LEU A 1 22 ? -10.429 -1.394 6.208 1.00 0.00 82 LEU A O 19
ATOM 20793 N N . GLU A 1 23 ? -8.961 -0.055 5.150 1.00 0.00 83 GLU A N 19
ATOM 20794 C CA . GLU A 1 23 ? -9.762 1.150 5.333 1.00 0.00 83 GLU A CA 19
ATOM 20795 C C . GLU A 1 23 ? -9.926 1.899 4.013 1.00 0.00 83 GLU A C 19
ATOM 20796 O O . GLU A 1 23 ? -8.968 2.062 3.257 1.00 0.00 83 GLU A O 19
ATOM 20808 N N . ASP A 1 24 ? -11.145 2.352 3.745 1.00 0.00 84 ASP A N 19
ATOM 20809 C CA . ASP A 1 24 ? -11.436 3.084 2.518 1.00 0.00 84 ASP A CA 19
ATOM 20810 C C . ASP A 1 24 ? -10.313 4.064 2.191 1.00 0.00 84 ASP A C 19
ATOM 20811 O O . ASP A 1 24 ? -9.979 4.932 2.998 1.00 0.00 84 ASP A O 19
ATOM 20820 N N . PHE A 1 25 ? -9.735 3.919 1.004 1.00 0.00 85 PHE A N 19
ATOM 20821 C CA . PHE A 1 25 ? -8.648 4.790 0.571 1.00 0.00 85 PHE A CA 19
ATOM 20822 C C . PHE A 1 25 ? -9.032 6.259 0.729 1.00 0.00 85 PHE A C 19
ATOM 20823 O O . PHE A 1 25 ? -10.208 6.592 0.879 1.00 0.00 85 PHE A O 19
ATOM 20840 N N . LYS A 1 26 ? -8.032 7.132 0.696 1.00 0.00 86 LYS A N 19
ATOM 20841 C CA . LYS A 1 26 ? -8.262 8.566 0.835 1.00 0.00 86 LYS A CA 19
ATOM 20842 C C . LYS A 1 26 ? -7.297 9.359 -0.040 1.00 0.00 86 LYS A C 19
ATOM 20843 O O . LYS A 1 26 ? -6.140 8.983 -0.229 1.00 0.00 86 LYS A O 19
ATOM 20862 N N . PRO A 1 27 ? -7.781 10.484 -0.586 1.00 0.00 87 PRO A N 19
ATOM 20863 C CA . PRO A 1 27 ? -6.977 11.355 -1.449 1.00 0.00 87 PRO A CA 19
ATOM 20864 C C . PRO A 1 27 ? -5.882 12.084 -0.677 1.00 0.00 87 PRO A C 19
ATOM 20865 O O . PRO A 1 27 ? -4.777 12.277 -1.183 1.00 0.00 87 PRO A O 19
ATOM 20876 N N . ARG A 1 28 ? -6.198 12.487 0.550 1.00 0.00 88 ARG A N 19
ATOM 20877 C CA . ARG A 1 28 ? -5.241 13.196 1.391 1.00 0.00 88 ARG A CA 19
ATOM 20878 C C . ARG A 1 28 ? -3.883 12.500 1.373 1.00 0.00 88 ARG A C 19
ATOM 20879 O O . ARG A 1 28 ? -2.840 13.154 1.348 1.00 0.00 88 ARG A O 19
ATOM 20900 N N . ASP A 1 29 ? -3.904 11.172 1.388 1.00 0.00 89 ASP A N 19
ATOM 20901 C CA . ASP A 1 29 ? -2.674 10.388 1.373 1.00 0.00 89 ASP A CA 19
ATOM 20902 C C . ASP A 1 29 ? -2.206 10.138 -0.057 1.00 0.00 89 ASP A C 19
ATOM 20903 O O . ASP A 1 29 ? -3.018 9.944 -0.961 1.00 0.00 89 ASP A O 19
ATOM 20912 N N . GLU A 1 30 ? -0.891 10.145 -0.254 1.00 0.00 90 GLU A N 19
ATOM 20913 C CA . GLU A 1 30 ? -0.316 9.921 -1.575 1.00 0.00 90 GLU A CA 19
ATOM 20914 C C . GLU A 1 30 ? -0.412 8.449 -1.967 1.00 0.00 90 GLU A C 19
ATOM 20915 O O . GLU A 1 30 ? 0.604 7.779 -2.160 1.00 0.00 90 GLU A O 19
ATOM 20927 N N . LEU A 1 31 ? -1.638 7.952 -2.083 1.00 0.00 91 LEU A N 19
ATOM 20928 C CA . LEU A 1 31 ? -1.868 6.560 -2.451 1.00 0.00 91 LEU A CA 19
ATOM 20929 C C . LEU A 1 31 ? -0.798 6.069 -3.421 1.00 0.00 91 LEU A C 19
ATOM 20930 O O . LEU A 1 31 ? -0.847 6.361 -4.615 1.00 0.00 91 LEU A O 19
ATOM 20946 N N . GLY A 1 32 ? 0.169 5.320 -2.899 1.00 0.00 92 GLY A N 19
ATOM 20947 C CA . GLY A 1 32 ? 1.237 4.800 -3.733 1.00 0.00 92 GLY A CA 19
ATOM 20948 C C . GLY A 1 32 ? 0.805 3.592 -4.541 1.00 0.00 92 GLY A C 19
ATOM 20949 O O . GLY A 1 32 ? 0.318 2.607 -3.985 1.00 0.00 92 GLY A O 19
ATOM 20953 N N . ILE A 1 33 ? 0.981 3.669 -5.856 1.00 0.00 93 ILE A N 19
ATOM 20954 C CA . ILE A 1 33 ? 0.605 2.574 -6.741 1.00 0.00 93 ILE A CA 19
ATOM 20955 C C . ILE A 1 33 ? 1.805 1.688 -7.061 1.00 0.00 93 ILE A C 19
ATOM 20956 O O . ILE A 1 33 ? 2.871 2.180 -7.432 1.00 0.00 93 ILE A O 19
ATOM 20972 N N . CYS A 1 34 ? 1.623 0.380 -6.915 1.00 0.00 94 CYS A N 19
ATOM 20973 C CA . CYS A 1 34 ? 2.691 -0.575 -7.189 1.00 0.00 94 CYS A CA 19
ATOM 20974 C C . CYS A 1 34 ? 2.655 -1.027 -8.645 1.00 0.00 94 CYS A C 19
ATOM 20975 O O . CYS A 1 34 ? 1.645 -0.896 -9.337 1.00 0.00 94 CYS A O 19
ATOM 20983 N N . PRO A 1 35 ? 3.784 -1.571 -9.124 1.00 0.00 95 PRO A N 19
ATOM 20984 C CA . PRO A 1 35 ? 3.908 -2.052 -10.503 1.00 0.00 95 PRO A CA 19
ATOM 20985 C C . PRO A 1 35 ? 3.080 -3.308 -10.755 1.00 0.00 95 PRO A C 19
ATOM 20986 O O . PRO A 1 35 ? 3.115 -3.878 -11.846 1.00 0.00 95 PRO A O 19
ATOM 20997 N N . CYS A 1 36 ? 2.335 -3.734 -9.740 1.00 0.00 96 CYS A N 19
ATOM 20998 C CA . CYS A 1 36 ? 1.498 -4.922 -9.851 1.00 0.00 96 CYS A CA 19
ATOM 20999 C C . CYS A 1 36 ? 0.019 -4.551 -9.807 1.00 0.00 96 CYS A C 19
ATOM 21000 O O . CYS A 1 36 ? -0.801 -5.284 -9.252 1.00 0.00 96 CYS A O 19
ATOM 21007 N N . LYS A 1 37 ? -0.317 -3.409 -10.397 1.00 0.00 97 LYS A N 19
ATOM 21008 C CA . LYS A 1 37 ? -1.697 -2.939 -10.428 1.00 0.00 97 LYS A CA 19
ATOM 21009 C C . LYS A 1 37 ? -2.328 -3.015 -9.041 1.00 0.00 97 LYS A C 19
ATOM 21010 O O . LYS A 1 37 ? -3.478 -3.433 -8.893 1.00 0.00 97 LYS A O 19
ATOM 21029 N N . HIS A 1 38 ? -1.571 -2.608 -8.028 1.00 0.00 98 HIS A N 19
ATOM 21030 C CA . HIS A 1 38 ? -2.058 -2.628 -6.653 1.00 0.00 98 HIS A CA 19
ATOM 21031 C C . HIS A 1 38 ? -1.670 -1.347 -5.920 1.00 0.00 98 HIS A C 19
ATOM 21032 O O . HIS A 1 38 ? -0.492 -1.000 -5.839 1.00 0.00 98 HIS A O 19
ATOM 21046 N N . ALA A 1 39 ? -2.668 -0.649 -5.389 1.00 0.00 99 ALA A N 19
ATOM 21047 C CA . ALA A 1 39 ? -2.430 0.592 -4.662 1.00 0.00 99 ALA A CA 19
ATOM 21048 C C . ALA A 1 39 ? -2.466 0.361 -3.155 1.00 0.00 99 ALA A C 19
ATOM 21049 O O . ALA A 1 39 ? -3.169 -0.525 -2.670 1.00 0.00 99 ALA A O 19
ATOM 21056 N N . PHE A 1 40 ? -1.704 1.164 -2.420 1.00 0.00 100 PHE A N 19
ATOM 21057 C CA . PHE A 1 40 ? -1.648 1.046 -0.968 1.00 0.00 100 PHE A CA 19
ATOM 21058 C C . PHE A 1 40 ? -1.347 2.396 -0.324 1.00 0.00 100 PHE A C 19
ATOM 21059 O O . PHE A 1 40 ? -0.857 3.315 -0.981 1.00 0.00 100 PHE A O 19
ATOM 21076 N N . HIS A 1 41 ? -1.645 2.509 0.967 1.00 0.00 101 HIS A N 19
ATOM 21077 C CA . HIS A 1 41 ? -1.406 3.747 1.701 1.00 0.00 101 HIS A CA 19
ATOM 21078 C C . HIS A 1 41 ? 0.088 3.986 1.893 1.00 0.00 101 HIS A C 19
ATOM 21079 O O . HIS A 1 41 ? 0.821 3.090 2.312 1.00 0.00 101 HIS A O 19
ATOM 21093 N N . ARG A 1 42 ? 0.533 5.199 1.582 1.00 0.00 102 ARG A N 19
ATOM 21094 C CA . ARG A 1 42 ? 1.940 5.555 1.718 1.00 0.00 102 ARG A CA 19
ATOM 21095 C C . ARG A 1 42 ? 2.549 4.901 2.955 1.00 0.00 102 ARG A C 19
ATOM 21096 O O . ARG A 1 42 ? 3.683 4.421 2.922 1.00 0.00 102 ARG A O 19
ATOM 21117 N N . LYS A 1 43 ? 1.789 4.885 4.044 1.00 0.00 103 LYS A N 19
ATOM 21118 C CA . LYS A 1 43 ? 2.252 4.290 5.292 1.00 0.00 103 LYS A CA 19
ATOM 21119 C C . LYS A 1 43 ? 2.130 2.770 5.248 1.00 0.00 103 LYS A C 19
ATOM 21120 O O . LYS A 1 43 ? 3.131 2.055 5.295 1.00 0.00 103 LYS A O 19
ATOM 21139 N N . CYS A 1 44 ? 0.897 2.283 5.157 1.00 0.00 104 CYS A N 19
ATOM 21140 C CA . CYS A 1 44 ? 0.644 0.848 5.105 1.00 0.00 104 CYS A CA 19
ATOM 21141 C C . CYS A 1 44 ? 1.718 0.135 4.289 1.00 0.00 104 CYS A C 19
ATOM 21142 O O . CYS A 1 44 ? 2.278 -0.873 4.723 1.00 0.00 104 CYS A O 19
ATOM 21149 N N . LEU A 1 45 ? 2.001 0.664 3.103 1.00 0.00 105 LEU A N 19
ATOM 21150 C CA . LEU A 1 45 ? 3.008 0.079 2.225 1.00 0.00 105 LEU A CA 19
ATOM 21151 C C . LEU A 1 45 ? 4.361 0.002 2.924 1.00 0.00 105 LEU A C 19
ATOM 21152 O O . LEU A 1 45 ? 4.890 -1.086 3.155 1.00 0.00 105 LEU A O 19
ATOM 21168 N N . ILE A 1 46 ? 4.915 1.162 3.260 1.00 0.00 106 ILE A N 19
ATOM 21169 C CA . ILE A 1 46 ? 6.205 1.225 3.936 1.00 0.00 106 ILE A CA 19
ATOM 21170 C C . ILE A 1 46 ? 6.299 0.177 5.040 1.00 0.00 106 ILE A C 19
ATOM 21171 O O . ILE A 1 46 ? 7.209 -0.652 5.048 1.00 0.00 106 ILE A O 19
ATOM 21187 N N . LYS A 1 47 ? 5.351 0.219 5.970 1.00 0.00 107 LYS A N 19
ATOM 21188 C CA . LYS A 1 47 ? 5.323 -0.728 7.078 1.00 0.00 107 LYS A CA 19
ATOM 21189 C C . LYS A 1 47 ? 5.456 -2.161 6.572 1.00 0.00 107 LYS A C 19
ATOM 21190 O O . LYS A 1 47 ? 6.318 -2.912 7.028 1.00 0.00 107 LYS A O 19
ATOM 21209 N N . TRP A 1 48 ? 4.599 -2.532 5.628 1.00 0.00 108 TRP A N 19
ATOM 21210 C CA . TRP A 1 48 ? 4.623 -3.875 5.060 1.00 0.00 108 TRP A CA 19
ATOM 21211 C C . TRP A 1 48 ? 5.989 -4.189 4.461 1.00 0.00 108 TRP A C 19
ATOM 21212 O O . TRP A 1 48 ? 6.547 -5.263 4.691 1.00 0.00 108 TRP A O 19
ATOM 21233 N N . LEU A 1 49 ? 6.525 -3.247 3.693 1.00 0.00 109 LEU A N 19
ATOM 21234 C CA . LEU A 1 49 ? 7.828 -3.423 3.062 1.00 0.00 109 LEU A CA 19
ATOM 21235 C C . LEU A 1 49 ? 8.893 -3.769 4.097 1.00 0.00 109 LEU A C 19
ATOM 21236 O O . LEU A 1 49 ? 9.768 -4.597 3.848 1.00 0.00 109 LEU A O 19
ATOM 21252 N N . GLU A 1 50 ? 8.809 -3.130 5.260 1.00 0.00 110 GLU A N 19
ATOM 21253 C CA . GLU A 1 50 ? 9.766 -3.372 6.334 1.00 0.00 110 GLU A CA 19
ATOM 21254 C C . GLU A 1 50 ? 9.819 -4.854 6.692 1.00 0.00 110 GLU A C 19
ATOM 21255 O O . GLU A 1 50 ? 10.846 -5.510 6.517 1.00 0.00 110 GLU A O 19
ATOM 21267 N N . VAL A 1 51 ? 8.705 -5.376 7.195 1.00 0.00 111 VAL A N 19
ATOM 21268 C CA . VAL A 1 51 ? 8.623 -6.780 7.578 1.00 0.00 111 VAL A CA 19
ATOM 21269 C C . VAL A 1 51 ? 8.772 -7.690 6.363 1.00 0.00 111 VAL A C 19
ATOM 21270 O O . VAL A 1 51 ? 9.615 -8.588 6.348 1.00 0.00 111 VAL A O 19
ATOM 21283 N N . ARG A 1 52 ? 7.950 -7.452 5.347 1.00 0.00 112 ARG A N 19
ATOM 21284 C CA . ARG A 1 52 ? 7.990 -8.250 4.128 1.00 0.00 112 ARG A CA 19
ATOM 21285 C C . ARG A 1 52 ? 8.126 -7.358 2.898 1.00 0.00 112 ARG A C 19
ATOM 21286 O O . ARG A 1 52 ? 7.379 -6.394 2.731 1.00 0.00 112 ARG A O 19
ATOM 21307 N N . LYS A 1 53 ? 9.086 -7.685 2.039 1.00 0.00 113 LYS A N 19
ATOM 21308 C CA . LYS A 1 53 ? 9.321 -6.915 0.824 1.00 0.00 113 LYS A CA 19
ATOM 21309 C C . LYS A 1 53 ? 8.470 -7.442 -0.327 1.00 0.00 113 LYS A C 19
ATOM 21310 O O . LYS A 1 53 ? 8.949 -7.586 -1.452 1.00 0.00 113 LYS A O 19
ATOM 21329 N N . VAL A 1 54 ? 7.204 -7.726 -0.039 1.00 0.00 114 VAL A N 19
ATOM 21330 C CA . VAL A 1 54 ? 6.285 -8.235 -1.051 1.00 0.00 114 VAL A CA 19
ATOM 21331 C C . VAL A 1 54 ? 4.939 -7.523 -0.978 1.00 0.00 114 VAL A C 19
ATOM 21332 O O . VAL A 1 54 ? 4.696 -6.721 -0.075 1.00 0.00 114 VAL A O 19
ATOM 21345 N N . CYS A 1 55 ? 4.066 -7.820 -1.934 1.00 0.00 115 CYS A N 19
ATOM 21346 C CA . CYS A 1 55 ? 2.743 -7.210 -1.980 1.00 0.00 115 CYS A CA 19
ATOM 21347 C C . CYS A 1 55 ? 1.735 -8.034 -1.185 1.00 0.00 115 CYS A C 19
ATOM 21348 O O . CYS A 1 55 ? 1.617 -9.248 -1.354 1.00 0.00 115 CYS A O 19
ATOM 21355 N N . PRO A 1 56 ? 0.991 -7.361 -0.295 1.00 0.00 116 PRO A N 19
ATOM 21356 C CA . PRO A 1 56 ? -0.020 -8.011 0.544 1.00 0.00 116 PRO A CA 19
ATOM 21357 C C . PRO A 1 56 ? -1.229 -8.477 -0.261 1.00 0.00 116 PRO A C 19
ATOM 21358 O O . PRO A 1 56 ? -2.223 -8.936 0.303 1.00 0.00 116 PRO A O 19
ATOM 21369 N N . LEU A 1 57 ? -1.136 -8.358 -1.580 1.00 0.00 117 LEU A N 19
ATOM 21370 C CA . LEU A 1 57 ? -2.222 -8.769 -2.464 1.00 0.00 117 LEU A CA 19
ATOM 21371 C C . LEU A 1 57 ? -1.798 -9.943 -3.339 1.00 0.00 117 LEU A C 19
ATOM 21372 O O . LEU A 1 57 ? -2.240 -11.074 -3.137 1.00 0.00 117 LEU A O 19
ATOM 21388 N N . CYS A 1 58 ? -0.935 -9.668 -4.312 1.00 0.00 118 CYS A N 19
ATOM 21389 C CA . CYS A 1 58 ? -0.448 -10.701 -5.218 1.00 0.00 118 CYS A CA 19
ATOM 21390 C C . CYS A 1 58 ? 0.631 -11.548 -4.548 1.00 0.00 118 CYS A C 19
ATOM 21391 O O . CYS A 1 58 ? 0.906 -12.669 -4.972 1.00 0.00 118 CYS A O 19
ATOM 21398 N N . ASN A 1 59 ? 1.238 -11.001 -3.500 1.00 0.00 119 ASN A N 19
ATOM 21399 C CA . ASN A 1 59 ? 2.287 -11.705 -2.771 1.00 0.00 119 ASN A CA 19
ATOM 21400 C C . ASN A 1 59 ? 3.469 -12.016 -3.685 1.00 0.00 119 ASN A C 19
ATOM 21401 O O . ASN A 1 59 ? 3.968 -13.141 -3.710 1.00 0.00 119 ASN A O 19
ATOM 21412 N N . MET A 1 60 ? 3.912 -11.011 -4.433 1.00 0.00 120 MET A N 19
ATOM 21413 C CA . MET A 1 60 ? 5.037 -11.177 -5.346 1.00 0.00 120 MET A CA 19
ATOM 21414 C C . MET A 1 60 ? 6.237 -10.356 -4.886 1.00 0.00 120 MET A C 19
ATOM 21415 O O . MET A 1 60 ? 6.097 -9.313 -4.246 1.00 0.00 120 MET A O 19
ATOM 21429 N N . PRO A 1 61 ? 7.445 -10.835 -5.217 1.00 0.00 121 PRO A N 19
ATOM 21430 C CA . PRO A 1 61 ? 8.693 -10.160 -4.847 1.00 0.00 121 PRO A CA 19
ATOM 21431 C C . PRO A 1 61 ? 8.893 -8.854 -5.609 1.00 0.00 121 PRO A C 19
ATOM 21432 O O . PRO A 1 61 ? 9.150 -8.860 -6.813 1.00 0.00 121 PRO A O 19
ATOM 21443 N N . VAL A 1 62 ? 8.775 -7.736 -4.899 1.00 0.00 122 VAL A N 19
ATOM 21444 C CA . VAL A 1 62 ? 8.946 -6.423 -5.509 1.00 0.00 122 VAL A CA 19
ATOM 21445 C C . VAL A 1 62 ? 10.105 -5.667 -4.871 1.00 0.00 122 VAL A C 19
ATOM 21446 O O . VAL A 1 62 ? 9.906 -4.832 -3.987 1.00 0.00 122 VAL A O 19
ATOM 21459 N N . LEU A 1 63 ? 11.318 -5.963 -5.324 1.00 0.00 123 LEU A N 19
ATOM 21460 C CA . LEU A 1 63 ? 12.513 -5.311 -4.798 1.00 0.00 123 LEU A CA 19
ATOM 21461 C C . LEU A 1 63 ? 12.772 -3.990 -5.515 1.00 0.00 123 LEU A C 19
ATOM 21462 O O . LEU A 1 63 ? 12.991 -3.963 -6.725 1.00 0.00 123 LEU A O 19
ATOM 21478 N N . GLN A 1 64 ? 12.747 -2.898 -4.758 1.00 0.00 124 GLN A N 19
ATOM 21479 C CA . GLN A 1 64 ? 12.981 -1.573 -5.322 1.00 0.00 124 GLN A CA 19
ATOM 21480 C C . GLN A 1 64 ? 14.374 -1.066 -4.960 1.00 0.00 124 GLN A C 19
ATOM 21481 O O . GLN A 1 64 ? 14.597 -0.566 -3.857 1.00 0.00 124 GLN A O 19
ATOM 21495 N N . LEU A 1 65 ? 15.307 -1.199 -5.896 1.00 0.00 125 LEU A N 19
ATOM 21496 C CA . LEU A 1 65 ? 16.679 -0.754 -5.676 1.00 0.00 125 LEU A CA 19
ATOM 21497 C C . LEU A 1 65 ? 16.758 0.768 -5.630 1.00 0.00 125 LEU A C 19
ATOM 21498 O O . LEU A 1 65 ? 17.261 1.344 -4.666 1.00 0.00 125 LEU A O 19
ATOM 21514 N N . ALA A 1 66 ? 16.254 1.414 -6.677 1.00 0.00 126 ALA A N 19
ATOM 21515 C CA . ALA A 1 66 ? 16.263 2.869 -6.753 1.00 0.00 126 ALA A CA 19
ATOM 21516 C C . ALA A 1 66 ? 15.247 3.476 -5.791 1.00 0.00 126 ALA A C 19
ATOM 21517 O O . ALA A 1 66 ? 14.257 4.072 -6.216 1.00 0.00 126 ALA A O 19
ATOM 21524 N N . GLN A 1 67 ? 15.498 3.319 -4.496 1.00 0.00 127 GLN A N 19
ATOM 21525 C CA . GLN A 1 67 ? 14.603 3.851 -3.475 1.00 0.00 127 GLN A CA 19
ATOM 21526 C C . GLN A 1 67 ? 15.384 4.619 -2.413 1.00 0.00 127 GLN A C 19
ATOM 21527 O O . GLN A 1 67 ? 16.362 4.114 -1.861 1.00 0.00 127 GLN A O 19
ATOM 21541 N N . LEU A 1 68 ? 14.945 5.841 -2.132 1.00 0.00 128 LEU A N 19
ATOM 21542 C CA . LEU A 1 68 ? 15.603 6.679 -1.136 1.00 0.00 128 LEU A CA 19
ATOM 21543 C C . LEU A 1 68 ? 14.614 7.656 -0.507 1.00 0.00 128 LEU A C 19
ATOM 21544 O O . LEU A 1 68 ? 13.471 7.768 -0.950 1.00 0.00 128 LEU A O 19
ATOM 21560 N N . SER A 1 69 ? 15.063 8.362 0.526 1.00 0.00 129 SER A N 19
ATOM 21561 C CA . SER A 1 69 ? 14.217 9.328 1.216 1.00 0.00 129 SER A CA 19
ATOM 21562 C C . SER A 1 69 ? 13.514 10.245 0.220 1.00 0.00 129 SER A C 19
ATOM 21563 O O . SER A 1 69 ? 12.287 10.330 0.196 1.00 0.00 129 SER A O 19
ATOM 21571 N N . GLY A 1 70 ? 14.302 10.929 -0.603 1.00 0.00 130 GLY A N 19
ATOM 21572 C CA . GLY A 1 70 ? 13.739 11.831 -1.591 1.00 0.00 130 GLY A CA 19
ATOM 21573 C C . GLY A 1 70 ? 14.234 13.254 -1.426 1.00 0.00 130 GLY A C 19
ATOM 21574 O O . GLY A 1 70 ? 15.131 13.534 -0.631 1.00 0.00 130 GLY A O 19
ATOM 21578 N N . PRO A 1 71 ? 13.643 14.183 -2.192 1.00 0.00 131 PRO A N 19
ATOM 21579 C CA . PRO A 1 71 ? 14.014 15.601 -2.146 1.00 0.00 131 PRO A CA 19
ATOM 21580 C C . PRO A 1 71 ? 13.593 16.268 -0.841 1.00 0.00 131 PRO A C 19
ATOM 21581 O O . PRO A 1 71 ? 13.771 17.473 -0.664 1.00 0.00 131 PRO A O 19
ATOM 21592 N N . SER A 1 72 ? 13.035 15.477 0.069 1.00 0.00 132 SER A N 19
ATOM 21593 C CA . SER A 1 72 ? 12.586 15.992 1.357 1.00 0.00 132 SER A CA 19
ATOM 21594 C C . SER A 1 72 ? 13.459 17.158 1.810 1.00 0.00 132 SER A C 19
ATOM 21595 O O . SER A 1 72 ? 12.974 18.272 2.008 1.00 0.00 132 SER A O 19
ATOM 21603 N N . SER A 1 73 ? 14.752 16.893 1.974 1.00 0.00 133 SER A N 19
ATOM 21604 C CA . SER A 1 73 ? 15.694 17.918 2.407 1.00 0.00 133 SER A CA 19
ATOM 21605 C C . SER A 1 73 ? 16.965 17.880 1.564 1.00 0.00 133 SER A C 19
ATOM 21606 O O . SER A 1 73 ? 17.651 16.860 1.503 1.00 0.00 133 SER A O 19
ATOM 21614 N N . GLY A 1 74 ? 17.272 18.999 0.916 1.00 0.00 134 GLY A N 19
ATOM 21615 C CA . GLY A 1 74 ? 18.459 19.073 0.085 1.00 0.00 134 GLY A CA 19
ATOM 21616 C C . GLY A 1 74 ? 19.584 19.844 0.747 1.00 0.00 134 GLY A C 19
ATOM 21617 O O . GLY A 1 74 ? 20.001 19.515 1.857 1.00 0.00 134 GLY A O 19
ATOM 21623 N N . GLY A 1 1 ? -20.391 31.068 15.053 1.00 0.00 61 GLY A N 20
ATOM 21624 C CA . GLY A 1 1 ? -20.640 29.659 14.809 1.00 0.00 61 GLY A CA 20
ATOM 21625 C C . GLY A 1 1 ? -20.831 29.350 13.337 1.00 0.00 61 GLY A C 20
ATOM 21626 O O . GLY A 1 1 ? -20.148 29.916 12.484 1.00 0.00 61 GLY A O 20
ATOM 21630 N N . SER A 1 2 ? -21.761 28.449 13.039 1.00 0.00 62 SER A N 20
ATOM 21631 C CA . SER A 1 2 ? -22.036 28.062 11.660 1.00 0.00 62 SER A CA 20
ATOM 21632 C C . SER A 1 2 ? -20.794 27.464 11.006 1.00 0.00 62 SER A C 20
ATOM 21633 O O . SER A 1 2 ? -20.465 27.784 9.864 1.00 0.00 62 SER A O 20
ATOM 21641 N N . SER A 1 3 ? -20.109 26.592 11.739 1.00 0.00 63 SER A N 20
ATOM 21642 C CA . SER A 1 3 ? -18.901 25.951 11.233 1.00 0.00 63 SER A CA 20
ATOM 21643 C C . SER A 1 3 ? -19.149 25.330 9.861 1.00 0.00 63 SER A C 20
ATOM 21644 O O . SER A 1 3 ? -18.354 25.501 8.938 1.00 0.00 63 SER A O 20
ATOM 21652 N N . GLY A 1 4 ? -20.259 24.609 9.737 1.00 0.00 64 GLY A N 20
ATOM 21653 C CA . GLY A 1 4 ? -20.593 23.974 8.476 1.00 0.00 64 GLY A CA 20
ATOM 21654 C C . GLY A 1 4 ? -19.911 22.631 8.304 1.00 0.00 64 GLY A C 20
ATOM 21655 O O . GLY A 1 4 ? -18.701 22.565 8.085 1.00 0.00 64 GLY A O 20
ATOM 21659 N N . SER A 1 5 ? -20.687 21.557 8.406 1.00 0.00 65 SER A N 20
ATOM 21660 C CA . SER A 1 5 ? -20.149 20.209 8.266 1.00 0.00 65 SER A CA 20
ATOM 21661 C C . SER A 1 5 ? -19.900 19.873 6.799 1.00 0.00 65 SER A C 20
ATOM 21662 O O . SER A 1 5 ? -20.578 20.387 5.909 1.00 0.00 65 SER A O 20
ATOM 21670 N N . SER A 1 6 ? -18.923 19.006 6.554 1.00 0.00 66 SER A N 20
ATOM 21671 C CA . SER A 1 6 ? -18.580 18.603 5.195 1.00 0.00 66 SER A CA 20
ATOM 21672 C C . SER A 1 6 ? -19.713 17.798 4.566 1.00 0.00 66 SER A C 20
ATOM 21673 O O . SER A 1 6 ? -20.294 18.205 3.560 1.00 0.00 66 SER A O 20
ATOM 21681 N N . GLY A 1 7 ? -20.021 16.653 5.166 1.00 0.00 67 GLY A N 20
ATOM 21682 C CA . GLY A 1 7 ? -21.083 15.808 4.651 1.00 0.00 67 GLY A CA 20
ATOM 21683 C C . GLY A 1 7 ? -20.730 14.335 4.706 1.00 0.00 67 GLY A C 20
ATOM 21684 O O . GLY A 1 7 ? -19.576 13.957 4.499 1.00 0.00 67 GLY A O 20
ATOM 21688 N N . LYS A 1 8 ? -21.724 13.499 4.986 1.00 0.00 68 LYS A N 20
ATOM 21689 C CA . LYS A 1 8 ? -21.514 12.059 5.068 1.00 0.00 68 LYS A CA 20
ATOM 21690 C C . LYS A 1 8 ? -22.498 11.313 4.173 1.00 0.00 68 LYS A C 20
ATOM 21691 O O . LYS A 1 8 ? -23.683 11.646 4.125 1.00 0.00 68 LYS A O 20
ATOM 21710 N N . VAL A 1 9 ? -22.001 10.303 3.467 1.00 0.00 69 VAL A N 20
ATOM 21711 C CA . VAL A 1 9 ? -22.838 9.508 2.576 1.00 0.00 69 VAL A CA 20
ATOM 21712 C C . VAL A 1 9 ? -22.624 8.016 2.806 1.00 0.00 69 VAL A C 20
ATOM 21713 O O . VAL A 1 9 ? -21.490 7.548 2.906 1.00 0.00 69 VAL A O 20
ATOM 21726 N N . LYS A 1 10 ? -23.722 7.273 2.889 1.00 0.00 70 LYS A N 20
ATOM 21727 C CA . LYS A 1 10 ? -23.657 5.832 3.105 1.00 0.00 70 LYS A CA 20
ATOM 21728 C C . LYS A 1 10 ? -24.008 5.074 1.829 1.00 0.00 70 LYS A C 20
ATOM 21729 O O . LYS A 1 10 ? -24.997 5.383 1.166 1.00 0.00 70 LYS A O 20
ATOM 21748 N N . GLU A 1 11 ? -23.193 4.079 1.494 1.00 0.00 71 GLU A N 20
ATOM 21749 C CA . GLU A 1 11 ? -23.420 3.277 0.297 1.00 0.00 71 GLU A CA 20
ATOM 21750 C C . GLU A 1 11 ? -22.760 1.907 0.428 1.00 0.00 71 GLU A C 20
ATOM 21751 O O . GLU A 1 11 ? -21.586 1.802 0.784 1.00 0.00 71 GLU A O 20
ATOM 21763 N N . LEU A 1 12 ? -23.524 0.859 0.139 1.00 0.00 72 LEU A N 20
ATOM 21764 C CA . LEU A 1 12 ? -23.015 -0.505 0.224 1.00 0.00 72 LEU A CA 20
ATOM 21765 C C . LEU A 1 12 ? -22.507 -0.982 -1.133 1.00 0.00 72 LEU A C 20
ATOM 21766 O O . LEU A 1 12 ? -23.227 -1.642 -1.880 1.00 0.00 72 LEU A O 20
ATOM 21782 N N . ASN A 1 13 ? -21.259 -0.645 -1.443 1.00 0.00 73 ASN A N 20
ATOM 21783 C CA . ASN A 1 13 ? -20.652 -1.041 -2.709 1.00 0.00 73 ASN A CA 20
ATOM 21784 C C . ASN A 1 13 ? -19.226 -1.540 -2.497 1.00 0.00 73 ASN A C 20
ATOM 21785 O O . ASN A 1 13 ? -18.498 -1.027 -1.646 1.00 0.00 73 ASN A O 20
ATOM 21796 N N . LEU A 1 14 ? -18.834 -2.542 -3.275 1.00 0.00 74 LEU A N 20
ATOM 21797 C CA . LEU A 1 14 ? -17.494 -3.110 -3.174 1.00 0.00 74 LEU A CA 20
ATOM 21798 C C . LEU A 1 14 ? -16.505 -2.329 -4.032 1.00 0.00 74 LEU A C 20
ATOM 21799 O O . LEU A 1 14 ? -16.815 -1.939 -5.158 1.00 0.00 74 LEU A O 20
ATOM 21815 N N . HIS A 1 15 ? -15.311 -2.104 -3.492 1.00 0.00 75 HIS A N 20
ATOM 21816 C CA . HIS A 1 15 ? -14.273 -1.371 -4.210 1.00 0.00 75 HIS A CA 20
ATOM 21817 C C . HIS A 1 15 ? -12.885 -1.816 -3.760 1.00 0.00 75 HIS A C 20
ATOM 21818 O O . HIS A 1 15 ? -12.745 -2.552 -2.785 1.00 0.00 75 HIS A O 20
ATOM 21832 N N . GLU A 1 16 ? -11.862 -1.363 -4.480 1.00 0.00 76 GLU A N 20
ATOM 21833 C CA . GLU A 1 16 ? -10.485 -1.717 -4.155 1.00 0.00 76 GLU A CA 20
ATOM 21834 C C . GLU A 1 16 ? -10.053 -1.071 -2.842 1.00 0.00 76 GLU A C 20
ATOM 21835 O O . GLU A 1 16 ? -9.649 0.093 -2.813 1.00 0.00 76 GLU A O 20
ATOM 21847 N N . LEU A 1 17 ? -10.141 -1.833 -1.758 1.00 0.00 77 LEU A N 20
ATOM 21848 C CA . LEU A 1 17 ? -9.760 -1.336 -0.440 1.00 0.00 77 LEU A CA 20
ATOM 21849 C C . LEU A 1 17 ? -8.395 -1.877 -0.028 1.00 0.00 77 LEU A C 20
ATOM 21850 O O . LEU A 1 17 ? -8.041 -3.011 -0.353 1.00 0.00 77 LEU A O 20
ATOM 21866 N N . CYS A 1 18 ? -7.633 -1.060 0.691 1.00 0.00 78 CYS A N 20
ATOM 21867 C CA . CYS A 1 18 ? -6.307 -1.456 1.150 1.00 0.00 78 CYS A CA 20
ATOM 21868 C C . CYS A 1 18 ? -6.343 -2.844 1.783 1.00 0.00 78 CYS A C 20
ATOM 21869 O O . CYS A 1 18 ? -7.411 -3.361 2.110 1.00 0.00 78 CYS A O 20
ATOM 21876 N N . ALA A 1 19 ? -5.168 -3.441 1.953 1.00 0.00 79 ALA A N 20
ATOM 21877 C CA . ALA A 1 19 ? -5.064 -4.768 2.549 1.00 0.00 79 ALA A CA 20
ATOM 21878 C C . ALA A 1 19 ? -4.313 -4.717 3.875 1.00 0.00 79 ALA A C 20
ATOM 21879 O O . ALA A 1 19 ? -4.620 -5.464 4.803 1.00 0.00 79 ALA A O 20
ATOM 21886 N N . VAL A 1 20 ? -3.326 -3.830 3.957 1.00 0.00 80 VAL A N 20
ATOM 21887 C CA . VAL A 1 20 ? -2.531 -3.682 5.170 1.00 0.00 80 VAL A CA 20
ATOM 21888 C C . VAL A 1 20 ? -3.375 -3.140 6.318 1.00 0.00 80 VAL A C 20
ATOM 21889 O O . VAL A 1 20 ? -3.323 -3.651 7.437 1.00 0.00 80 VAL A O 20
ATOM 21902 N N . CYS A 1 21 ? -4.153 -2.101 6.033 1.00 0.00 81 CYS A N 20
ATOM 21903 C CA . CYS A 1 21 ? -5.010 -1.487 7.041 1.00 0.00 81 CYS A CA 20
ATOM 21904 C C . CYS A 1 21 ? -6.481 -1.770 6.749 1.00 0.00 81 CYS A C 20
ATOM 21905 O O . CYS A 1 21 ? -7.315 -1.779 7.655 1.00 0.00 81 CYS A O 20
ATOM 21912 N N . LEU A 1 22 ? -6.792 -2.000 5.478 1.00 0.00 82 LEU A N 20
ATOM 21913 C CA . LEU A 1 22 ? -8.162 -2.283 5.065 1.00 0.00 82 LEU A CA 20
ATOM 21914 C C . LEU A 1 22 ? -9.056 -1.064 5.272 1.00 0.00 82 LEU A C 20
ATOM 21915 O O . LEU A 1 22 ? -10.090 -1.147 5.934 1.00 0.00 82 LEU A O 20
ATOM 21931 N N . GLU A 1 23 ? -8.651 0.065 4.699 1.00 0.00 83 GLU A N 20
ATOM 21932 C CA . GLU A 1 23 ? -9.417 1.300 4.820 1.00 0.00 83 GLU A CA 20
ATOM 21933 C C . GLU A 1 23 ? -9.529 2.005 3.472 1.00 0.00 83 GLU A C 20
ATOM 21934 O O . GLU A 1 23 ? -8.524 2.271 2.813 1.00 0.00 83 GLU A O 20
ATOM 21946 N N . ASP A 1 24 ? -10.759 2.303 3.068 1.00 0.00 84 ASP A N 20
ATOM 21947 C CA . ASP A 1 24 ? -11.004 2.977 1.798 1.00 0.00 84 ASP A CA 20
ATOM 21948 C C . ASP A 1 24 ? -9.970 4.072 1.556 1.00 0.00 84 ASP A C 20
ATOM 21949 O O . ASP A 1 24 ? -9.749 4.932 2.409 1.00 0.00 84 ASP A O 20
ATOM 21958 N N . PHE A 1 25 ? -9.338 4.034 0.387 1.00 0.00 85 PHE A N 20
ATOM 21959 C CA . PHE A 1 25 ? -8.325 5.022 0.034 1.00 0.00 85 PHE A CA 20
ATOM 21960 C C . PHE A 1 25 ? -8.916 6.429 0.029 1.00 0.00 85 PHE A C 20
ATOM 21961 O O . PHE A 1 25 ? -10.084 6.623 -0.306 1.00 0.00 85 PHE A O 20
ATOM 21978 N N . LYS A 1 26 ? -8.099 7.408 0.404 1.00 0.00 86 LYS A N 20
ATOM 21979 C CA . LYS A 1 26 ? -8.538 8.798 0.444 1.00 0.00 86 LYS A CA 20
ATOM 21980 C C . LYS A 1 26 ? -7.485 9.718 -0.164 1.00 0.00 86 LYS A C 20
ATOM 21981 O O . LYS A 1 26 ? -6.289 9.426 -0.152 1.00 0.00 86 LYS A O 20
ATOM 22000 N N . PRO A 1 27 ? -7.936 10.858 -0.707 1.00 0.00 87 PRO A N 20
ATOM 22001 C CA . PRO A 1 27 ? -7.048 11.846 -1.328 1.00 0.00 87 PRO A CA 20
ATOM 22002 C C . PRO A 1 27 ? -6.175 12.564 -0.305 1.00 0.00 87 PRO A C 20
ATOM 22003 O O . PRO A 1 27 ? -5.033 12.923 -0.592 1.00 0.00 87 PRO A O 20
ATOM 22014 N N . ARG A 1 28 ? -6.720 12.771 0.890 1.00 0.00 88 ARG A N 20
ATOM 22015 C CA . ARG A 1 28 ? -5.990 13.447 1.955 1.00 0.00 88 ARG A CA 20
ATOM 22016 C C . ARG A 1 28 ? -4.631 12.792 2.185 1.00 0.00 88 ARG A C 20
ATOM 22017 O O . ARG A 1 28 ? -3.660 13.461 2.537 1.00 0.00 88 ARG A O 20
ATOM 22038 N N . ASP A 1 29 ? -4.572 11.480 1.984 1.00 0.00 89 ASP A N 20
ATOM 22039 C CA . ASP A 1 29 ? -3.333 10.734 2.169 1.00 0.00 89 ASP A CA 20
ATOM 22040 C C . ASP A 1 29 ? -2.840 10.163 0.843 1.00 0.00 89 ASP A C 20
ATOM 22041 O O . ASP A 1 29 ? -3.599 9.533 0.107 1.00 0.00 89 ASP A O 20
ATOM 22050 N N . GLU A 1 30 ? -1.564 10.387 0.545 1.00 0.00 90 GLU A N 20
ATOM 22051 C CA . GLU A 1 30 ? -0.971 9.896 -0.694 1.00 0.00 90 GLU A CA 20
ATOM 22052 C C . GLU A 1 30 ? -1.312 8.425 -0.914 1.00 0.00 90 GLU A C 20
ATOM 22053 O O . GLU A 1 30 ? -1.688 7.717 0.021 1.00 0.00 90 GLU A O 20
ATOM 22065 N N . LEU A 1 31 ? -1.178 7.972 -2.155 1.00 0.00 91 LEU A N 20
ATOM 22066 C CA . LEU A 1 31 ? -1.471 6.586 -2.500 1.00 0.00 91 LEU A CA 20
ATOM 22067 C C . LEU A 1 31 ? -0.402 6.017 -3.427 1.00 0.00 91 LEU A C 20
ATOM 22068 O O . LEU A 1 31 ? -0.297 6.413 -4.587 1.00 0.00 91 LEU A O 20
ATOM 22084 N N . GLY A 1 32 ? 0.389 5.083 -2.908 1.00 0.00 92 GLY A N 20
ATOM 22085 C CA . GLY A 1 32 ? 1.438 4.473 -3.703 1.00 0.00 92 GLY A CA 20
ATOM 22086 C C . GLY A 1 32 ? 0.952 3.261 -4.473 1.00 0.00 92 GLY A C 20
ATOM 22087 O O . GLY A 1 32 ? 0.729 2.198 -3.892 1.00 0.00 92 GLY A O 20
ATOM 22091 N N . ILE A 1 33 ? 0.786 3.420 -5.781 1.00 0.00 93 ILE A N 20
ATOM 22092 C CA . ILE A 1 33 ? 0.323 2.329 -6.630 1.00 0.00 93 ILE A CA 20
ATOM 22093 C C . ILE A 1 33 ? 1.493 1.498 -7.144 1.00 0.00 93 ILE A C 20
ATOM 22094 O O . ILE A 1 33 ? 2.399 2.018 -7.796 1.00 0.00 93 ILE A O 20
ATOM 22110 N N . CYS A 1 34 ? 1.466 0.203 -6.849 1.00 0.00 94 CYS A N 20
ATOM 22111 C CA . CYS A 1 34 ? 2.524 -0.702 -7.282 1.00 0.00 94 CYS A CA 20
ATOM 22112 C C . CYS A 1 34 ? 2.355 -1.072 -8.752 1.00 0.00 94 CYS A C 20
ATOM 22113 O O . CYS A 1 34 ? 1.283 -0.919 -9.337 1.00 0.00 94 CYS A O 20
ATOM 22121 N N . PRO A 1 35 ? 3.439 -1.570 -9.366 1.00 0.00 95 PRO A N 20
ATOM 22122 C CA . PRO A 1 35 ? 3.436 -1.971 -10.776 1.00 0.00 95 PRO A CA 20
ATOM 22123 C C . PRO A 1 35 ? 2.602 -3.224 -11.021 1.00 0.00 95 PRO A C 20
ATOM 22124 O O . PRO A 1 35 ? 2.542 -3.734 -12.140 1.00 0.00 95 PRO A O 20
ATOM 22135 N N . CYS A 1 36 ? 1.957 -3.715 -9.967 1.00 0.00 96 CYS A N 20
ATOM 22136 C CA . CYS A 1 36 ? 1.125 -4.908 -10.068 1.00 0.00 96 CYS A CA 20
ATOM 22137 C C . CYS A 1 36 ? -0.355 -4.546 -9.994 1.00 0.00 96 CYS A C 20
ATOM 22138 O O . CYS A 1 36 ? -1.158 -5.283 -9.420 1.00 0.00 96 CYS A O 20
ATOM 22145 N N . LYS A 1 37 ? -0.710 -3.408 -10.579 1.00 0.00 97 LYS A N 20
ATOM 22146 C CA . LYS A 1 37 ? -2.094 -2.947 -10.583 1.00 0.00 97 LYS A CA 20
ATOM 22147 C C . LYS A 1 37 ? -2.673 -2.955 -9.171 1.00 0.00 97 LYS A C 20
ATOM 22148 O O . LYS A 1 37 ? -3.856 -3.236 -8.977 1.00 0.00 97 LYS A O 20
ATOM 22167 N N . HIS A 1 38 ? -1.833 -2.642 -8.190 1.00 0.00 98 HIS A N 20
ATOM 22168 C CA . HIS A 1 38 ? -2.262 -2.611 -6.796 1.00 0.00 98 HIS A CA 20
ATOM 22169 C C . HIS A 1 38 ? -1.980 -1.248 -6.171 1.00 0.00 98 HIS A C 20
ATOM 22170 O O . HIS A 1 38 ? -1.019 -0.573 -6.538 1.00 0.00 98 HIS A O 20
ATOM 22184 N N . ALA A 1 39 ? -2.826 -0.849 -5.227 1.00 0.00 99 ALA A N 20
ATOM 22185 C CA . ALA A 1 39 ? -2.666 0.432 -4.550 1.00 0.00 99 ALA A CA 20
ATOM 22186 C C . ALA A 1 39 ? -2.587 0.249 -3.038 1.00 0.00 99 ALA A C 20
ATOM 22187 O O . ALA A 1 39 ? -3.248 -0.623 -2.473 1.00 0.00 99 ALA A O 20
ATOM 22194 N N . PHE A 1 40 ? -1.773 1.074 -2.389 1.00 0.00 100 PHE A N 20
ATOM 22195 C CA . PHE A 1 40 ? -1.606 1.002 -0.942 1.00 0.00 100 PHE A CA 20
ATOM 22196 C C . PHE A 1 40 ? -1.263 2.372 -0.365 1.00 0.00 100 PHE A C 20
ATOM 22197 O O . PHE A 1 40 ? -0.848 3.278 -1.090 1.00 0.00 100 PHE A O 20
ATOM 22214 N N . HIS A 1 41 ? -1.439 2.517 0.944 1.00 0.00 101 HIS A N 20
ATOM 22215 C CA . HIS A 1 41 ? -1.149 3.777 1.620 1.00 0.00 101 HIS A CA 20
ATOM 22216 C C . HIS A 1 41 ? 0.355 3.961 1.804 1.00 0.00 101 HIS A C 20
ATOM 22217 O O . HIS A 1 41 ? 1.063 3.027 2.180 1.00 0.00 101 HIS A O 20
ATOM 22231 N N . ARG A 1 42 ? 0.835 5.171 1.534 1.00 0.00 102 ARG A N 20
ATOM 22232 C CA . ARG A 1 42 ? 2.254 5.476 1.668 1.00 0.00 102 ARG A CA 20
ATOM 22233 C C . ARG A 1 42 ? 2.806 4.933 2.983 1.00 0.00 102 ARG A C 20
ATOM 22234 O O . ARG A 1 42 ? 3.967 4.533 3.063 1.00 0.00 102 ARG A O 20
ATOM 22255 N N . LYS A 1 43 ? 1.966 4.923 4.012 1.00 0.00 103 LYS A N 20
ATOM 22256 C CA . LYS A 1 43 ? 2.367 4.429 5.324 1.00 0.00 103 LYS A CA 20
ATOM 22257 C C . LYS A 1 43 ? 2.225 2.913 5.401 1.00 0.00 103 LYS A C 20
ATOM 22258 O O . LYS A 1 43 ? 3.035 2.234 6.033 1.00 0.00 103 LYS A O 20
ATOM 22277 N N . CYS A 1 44 ? 1.191 2.386 4.753 1.00 0.00 104 CYS A N 20
ATOM 22278 C CA . CYS A 1 44 ? 0.942 0.950 4.747 1.00 0.00 104 CYS A CA 20
ATOM 22279 C C . CYS A 1 44 ? 2.052 0.209 4.006 1.00 0.00 104 CYS A C 20
ATOM 22280 O O . CYS A 1 44 ? 2.664 -0.715 4.545 1.00 0.00 104 CYS A O 20
ATOM 22287 N N . LEU A 1 45 ? 2.306 0.620 2.769 1.00 0.00 105 LEU A N 20
ATOM 22288 C CA . LEU A 1 45 ? 3.342 -0.004 1.953 1.00 0.00 105 LEU A CA 20
ATOM 22289 C C . LEU A 1 45 ? 4.678 -0.021 2.689 1.00 0.00 105 LEU A C 20
ATOM 22290 O O . LEU A 1 45 ? 5.184 -1.083 3.052 1.00 0.00 105 LEU A O 20
ATOM 22306 N N . ILE A 1 46 ? 5.242 1.162 2.908 1.00 0.00 106 ILE A N 20
ATOM 22307 C CA . ILE A 1 46 ? 6.517 1.282 3.604 1.00 0.00 106 ILE A CA 20
ATOM 22308 C C . ILE A 1 46 ? 6.577 0.349 4.809 1.00 0.00 106 ILE A C 20
ATOM 22309 O O . ILE A 1 46 ? 7.482 -0.477 4.924 1.00 0.00 106 ILE A O 20
ATOM 22325 N N . LYS A 1 47 ? 5.605 0.486 5.704 1.00 0.00 107 LYS A N 20
ATOM 22326 C CA . LYS A 1 47 ? 5.543 -0.347 6.900 1.00 0.00 107 LYS A CA 20
ATOM 22327 C C . LYS A 1 47 ? 5.495 -1.826 6.531 1.00 0.00 107 LYS A C 20
ATOM 22328 O O . LYS A 1 47 ? 6.122 -2.659 7.186 1.00 0.00 107 LYS A O 20
ATOM 22347 N N . TRP A 1 48 ? 4.749 -2.145 5.479 1.00 0.00 108 TRP A N 20
ATOM 22348 C CA . TRP A 1 48 ? 4.622 -3.524 5.023 1.00 0.00 108 TRP A CA 20
ATOM 22349 C C . TRP A 1 48 ? 5.957 -4.055 4.513 1.00 0.00 108 TRP A C 20
ATOM 22350 O O . TRP A 1 48 ? 6.304 -5.214 4.741 1.00 0.00 108 TRP A O 20
ATOM 22371 N N . LEU A 1 49 ? 6.703 -3.200 3.821 1.00 0.00 109 LEU A N 20
ATOM 22372 C CA . LEU A 1 49 ? 8.001 -3.583 3.278 1.00 0.00 109 LEU A CA 20
ATOM 22373 C C . LEU A 1 49 ? 8.957 -3.996 4.393 1.00 0.00 109 LEU A C 20
ATOM 22374 O O . LEU A 1 49 ? 9.861 -4.803 4.181 1.00 0.00 109 LEU A O 20
ATOM 22390 N N . GLU A 1 50 ? 8.749 -3.438 5.581 1.00 0.00 110 GLU A N 20
ATOM 22391 C CA . GLU A 1 50 ? 9.592 -3.750 6.730 1.00 0.00 110 GLU A CA 20
ATOM 22392 C C . GLU A 1 50 ? 9.494 -5.229 7.091 1.00 0.00 110 GLU A C 20
ATOM 22393 O O . GLU A 1 50 ? 10.482 -5.960 7.034 1.00 0.00 110 GLU A O 20
ATOM 22405 N N . VAL A 1 51 ? 8.294 -5.663 7.463 1.00 0.00 111 VAL A N 20
ATOM 22406 C CA . VAL A 1 51 ? 8.065 -7.055 7.833 1.00 0.00 111 VAL A CA 20
ATOM 22407 C C . VAL A 1 51 ? 8.153 -7.969 6.616 1.00 0.00 111 VAL A C 20
ATOM 22408 O O . VAL A 1 51 ? 8.789 -9.022 6.662 1.00 0.00 111 VAL A O 20
ATOM 22421 N N . ARG A 1 52 ? 7.511 -7.558 5.527 1.00 0.00 112 ARG A N 20
ATOM 22422 C CA . ARG A 1 52 ? 7.517 -8.341 4.297 1.00 0.00 112 ARG A CA 20
ATOM 22423 C C . ARG A 1 52 ? 7.743 -7.444 3.083 1.00 0.00 112 ARG A C 20
ATOM 22424 O O . ARG A 1 52 ? 6.960 -6.533 2.815 1.00 0.00 112 ARG A O 20
ATOM 22445 N N . LYS A 1 53 ? 8.821 -7.708 2.351 1.00 0.00 113 LYS A N 20
ATOM 22446 C CA . LYS A 1 53 ? 9.151 -6.926 1.166 1.00 0.00 113 LYS A CA 20
ATOM 22447 C C . LYS A 1 53 ? 8.378 -7.428 -0.050 1.00 0.00 113 LYS A C 20
ATOM 22448 O O . LYS A 1 53 ? 8.890 -7.421 -1.169 1.00 0.00 113 LYS A O 20
ATOM 22467 N N . VAL A 1 54 ? 7.143 -7.863 0.178 1.00 0.00 114 VAL A N 20
ATOM 22468 C CA . VAL A 1 54 ? 6.299 -8.366 -0.899 1.00 0.00 114 VAL A CA 20
ATOM 22469 C C . VAL A 1 54 ? 4.924 -7.707 -0.873 1.00 0.00 114 VAL A C 20
ATOM 22470 O O . VAL A 1 54 ? 4.602 -6.952 0.046 1.00 0.00 114 VAL A O 20
ATOM 22483 N N . CYS A 1 55 ? 4.115 -7.997 -1.886 1.00 0.00 115 CYS A N 20
ATOM 22484 C CA . CYS A 1 55 ? 2.774 -7.434 -1.981 1.00 0.00 115 CYS A CA 20
ATOM 22485 C C . CYS A 1 55 ? 1.790 -8.225 -1.124 1.00 0.00 115 CYS A C 20
ATOM 22486 O O . CYS A 1 55 ? 1.659 -9.443 -1.249 1.00 0.00 115 CYS A O 20
ATOM 22493 N N . PRO A 1 56 ? 1.081 -7.517 -0.232 1.00 0.00 116 PRO A N 20
ATOM 22494 C CA . PRO A 1 56 ? 0.095 -8.132 0.662 1.00 0.00 116 PRO A CA 20
ATOM 22495 C C . PRO A 1 56 ? -1.142 -8.617 -0.084 1.00 0.00 116 PRO A C 20
ATOM 22496 O O . PRO A 1 56 ? -2.137 -9.007 0.529 1.00 0.00 116 PRO A O 20
ATOM 22507 N N . LEU A 1 57 ? -1.075 -8.591 -1.411 1.00 0.00 117 LEU A N 20
ATOM 22508 C CA . LEU A 1 57 ? -2.191 -9.029 -2.242 1.00 0.00 117 LEU A CA 20
ATOM 22509 C C . LEU A 1 57 ? -1.744 -10.095 -3.237 1.00 0.00 117 LEU A C 20
ATOM 22510 O O . LEU A 1 57 ? -2.337 -11.172 -3.318 1.00 0.00 117 LEU A O 20
ATOM 22526 N N . CYS A 1 58 ? -0.693 -9.790 -3.991 1.00 0.00 118 CYS A N 20
ATOM 22527 C CA . CYS A 1 58 ? -0.164 -10.722 -4.979 1.00 0.00 118 CYS A CA 20
ATOM 22528 C C . CYS A 1 58 ? 1.212 -11.233 -4.563 1.00 0.00 118 CYS A C 20
ATOM 22529 O O . CYS A 1 58 ? 1.975 -11.734 -5.388 1.00 0.00 118 CYS A O 20
ATOM 22536 N N . ASN A 1 59 ? 1.522 -11.102 -3.277 1.00 0.00 119 ASN A N 20
ATOM 22537 C CA . ASN A 1 59 ? 2.806 -11.550 -2.751 1.00 0.00 119 ASN A CA 20
ATOM 22538 C C . ASN A 1 59 ? 3.910 -11.377 -3.789 1.00 0.00 119 ASN A C 20
ATOM 22539 O O . ASN A 1 59 ? 4.648 -12.316 -4.088 1.00 0.00 119 ASN A O 20
ATOM 22550 N N . MET A 1 60 ? 4.016 -10.170 -4.336 1.00 0.00 120 MET A N 20
ATOM 22551 C CA . MET A 1 60 ? 5.031 -9.874 -5.340 1.00 0.00 120 MET A CA 20
ATOM 22552 C C . MET A 1 60 ? 6.167 -9.053 -4.739 1.00 0.00 120 MET A C 20
ATOM 22553 O O . MET A 1 60 ? 5.960 -8.202 -3.873 1.00 0.00 120 MET A O 20
ATOM 22567 N N . PRO A 1 61 ? 7.398 -9.312 -5.206 1.00 0.00 121 PRO A N 20
ATOM 22568 C CA . PRO A 1 61 ? 8.591 -8.607 -4.728 1.00 0.00 121 PRO A CA 20
ATOM 22569 C C . PRO A 1 61 ? 8.622 -7.150 -5.175 1.00 0.00 121 PRO A C 20
ATOM 22570 O O . PRO A 1 61 ? 8.840 -6.855 -6.351 1.00 0.00 121 PRO A O 20
ATOM 22581 N N . VAL A 1 62 ? 8.402 -6.241 -4.231 1.00 0.00 122 VAL A N 20
ATOM 22582 C CA . VAL A 1 62 ? 8.406 -4.813 -4.528 1.00 0.00 122 VAL A CA 20
ATOM 22583 C C . VAL A 1 62 ? 9.678 -4.149 -4.013 1.00 0.00 122 VAL A C 20
ATOM 22584 O O . VAL A 1 62 ? 9.721 -3.656 -2.885 1.00 0.00 122 VAL A O 20
ATOM 22597 N N . LEU A 1 63 ? 10.712 -4.137 -4.846 1.00 0.00 123 LEU A N 20
ATOM 22598 C CA . LEU A 1 63 ? 11.987 -3.532 -4.476 1.00 0.00 123 LEU A CA 20
ATOM 22599 C C . LEU A 1 63 ? 12.231 -2.251 -5.267 1.00 0.00 123 LEU A C 20
ATOM 22600 O O . LEU A 1 63 ? 12.826 -2.280 -6.344 1.00 0.00 123 LEU A O 20
ATOM 22616 N N . GLN A 1 64 ? 11.771 -1.129 -4.724 1.00 0.00 124 GLN A N 20
ATOM 22617 C CA . GLN A 1 64 ? 11.942 0.163 -5.379 1.00 0.00 124 GLN A CA 20
ATOM 22618 C C . GLN A 1 64 ? 12.421 1.217 -4.386 1.00 0.00 124 GLN A C 20
ATOM 22619 O O . GLN A 1 64 ? 12.094 2.398 -4.513 1.00 0.00 124 GLN A O 20
ATOM 22633 N N . LEU A 1 65 ? 13.196 0.784 -3.399 1.00 0.00 125 LEU A N 20
ATOM 22634 C CA . LEU A 1 65 ? 13.721 1.691 -2.384 1.00 0.00 125 LEU A CA 20
ATOM 22635 C C . LEU A 1 65 ? 14.888 2.506 -2.932 1.00 0.00 125 LEU A C 20
ATOM 22636 O O . LEU A 1 65 ? 15.472 3.326 -2.225 1.00 0.00 125 LEU A O 20
ATOM 22652 N N . ALA A 1 66 ? 15.221 2.275 -4.198 1.00 0.00 126 ALA A N 20
ATOM 22653 C CA . ALA A 1 66 ? 16.315 2.990 -4.843 1.00 0.00 126 ALA A CA 20
ATOM 22654 C C . ALA A 1 66 ? 16.068 4.495 -4.832 1.00 0.00 126 ALA A C 20
ATOM 22655 O O . ALA A 1 66 ? 16.948 5.274 -4.468 1.00 0.00 126 ALA A O 20
ATOM 22662 N N . GLN A 1 67 ? 14.866 4.896 -5.234 1.00 0.00 127 GLN A N 20
ATOM 22663 C CA . GLN A 1 67 ? 14.506 6.309 -5.271 1.00 0.00 127 GLN A CA 20
ATOM 22664 C C . GLN A 1 67 ? 14.105 6.805 -3.886 1.00 0.00 127 GLN A C 20
ATOM 22665 O O . GLN A 1 67 ? 13.501 6.071 -3.102 1.00 0.00 127 GLN A O 20
ATOM 22679 N N . LEU A 1 68 ? 14.446 8.055 -3.589 1.00 0.00 128 LEU A N 20
ATOM 22680 C CA . LEU A 1 68 ? 14.122 8.650 -2.297 1.00 0.00 128 LEU A CA 20
ATOM 22681 C C . LEU A 1 68 ? 12.618 8.863 -2.158 1.00 0.00 128 LEU A C 20
ATOM 22682 O O . LEU A 1 68 ? 12.022 8.505 -1.142 1.00 0.00 128 LEU A O 20
ATOM 22698 N N . SER A 1 69 ? 12.011 9.448 -3.185 1.00 0.00 129 SER A N 20
ATOM 22699 C CA . SER A 1 69 ? 10.576 9.711 -3.177 1.00 0.00 129 SER A CA 20
ATOM 22700 C C . SER A 1 69 ? 9.881 8.964 -4.311 1.00 0.00 129 SER A C 20
ATOM 22701 O O . SER A 1 69 ? 10.530 8.341 -5.150 1.00 0.00 129 SER A O 20
ATOM 22709 N N . GLY A 1 70 ? 8.553 9.034 -4.330 1.00 0.00 130 GLY A N 20
ATOM 22710 C CA . GLY A 1 70 ? 7.790 8.361 -5.365 1.00 0.00 130 GLY A CA 20
ATOM 22711 C C . GLY A 1 70 ? 7.688 9.180 -6.636 1.00 0.00 130 GLY A C 20
ATOM 22712 O O . GLY A 1 70 ? 7.042 10.228 -6.674 1.00 0.00 130 GLY A O 20
ATOM 22716 N N . PRO A 1 71 ? 8.338 8.702 -7.707 1.00 0.00 131 PRO A N 20
ATOM 22717 C CA . PRO A 1 71 ? 8.333 9.383 -9.005 1.00 0.00 131 PRO A CA 20
ATOM 22718 C C . PRO A 1 71 ? 6.970 9.326 -9.685 1.00 0.00 131 PRO A C 20
ATOM 22719 O O . PRO A 1 71 ? 6.497 8.253 -10.060 1.00 0.00 131 PRO A O 20
ATOM 22730 N N . SER A 1 72 ? 6.342 10.487 -9.841 1.00 0.00 132 SER A N 20
ATOM 22731 C CA . SER A 1 72 ? 5.031 10.568 -10.474 1.00 0.00 132 SER A CA 20
ATOM 22732 C C . SER A 1 72 ? 5.163 10.871 -11.963 1.00 0.00 132 SER A C 20
ATOM 22733 O O . SER A 1 72 ? 4.985 12.010 -12.394 1.00 0.00 132 SER A O 20
ATOM 22741 N N . SER A 1 73 ? 5.478 9.843 -12.744 1.00 0.00 133 SER A N 20
ATOM 22742 C CA . SER A 1 73 ? 5.639 9.998 -14.185 1.00 0.00 133 SER A CA 20
ATOM 22743 C C . SER A 1 73 ? 5.453 8.663 -14.899 1.00 0.00 133 SER A C 20
ATOM 22744 O O . SER A 1 73 ? 6.159 7.694 -14.623 1.00 0.00 133 SER A O 20
ATOM 22752 N N . GLY A 1 74 ? 4.495 8.620 -15.821 1.00 0.00 134 GLY A N 20
ATOM 22753 C CA . GLY A 1 74 ? 4.232 7.400 -16.561 1.00 0.00 134 GLY A CA 20
ATOM 22754 C C . GLY A 1 74 ? 2.786 6.958 -16.455 1.00 0.00 134 GLY A C 20
ATOM 22755 O O . GLY A 1 74 ? 1.871 7.770 -16.580 1.00 0.00 134 GLY A O 20
#

GO terms:
  GO:0005515 protein binding (F, IPI)
  GO:0005794 Golgi apparatus (C, IDA)

Organism: Homo sapiens (NCBI:txid9606)

InterPro domains:
  IPR001841 Zinc finger, RING-type [PF13639] (77-119)
  IPR001841 Zinc finger, RING-type [PS50089] (78-119)
  IPR001841 Zinc finger, RING-type [SM00184] (78-118)
  IPR011016 Zinc finger, RING-CH-type [SM00744] (77-119)
  IPR013083 Zinc finger, RING/FYVE/PHD-type [G3DSA:3.30.40.10] (47-123)
  IPR048025 RING finger protein 24, RING finger, H2 subclass [cd16675] (76-128)
  IPR050731 HRD1 family E3 ubiquitin-protein ligases [PTHR22763] (41-140)

Nearest PDB structures (foldseek):
  2ep4-assembly1_A  TM=6.566E-01  e=4.109E-14  Homo sapiens
  1x4j-assembly1_A  TM=6.011E-01  e=5.895E-06  Homo sapiens
  7p2k-assembly1_A  TM=6.599E-01  e=2.562E-04  Homo sapiens
  2kiz-assembly1_A  TM=6.078E-01  e=3.796E-04  Homo sapiens
  5lg7-assembly1_A  TM=5.870E-01  e=2.772E-04  Homo sapiens